Protein AF-0000000087743723 (afdb_homodimer)

Solvent-accessible surface area (backbone atoms only — not comparable to full-atom values): 62670 Å² total; per-residue (Å²): 123,75,70,65,61,60,60,66,63,65,68,67,72,81,50,70,79,59,36,52,73,78,47,40,80,66,46,55,86,46,44,68,60,49,53,49,32,50,52,42,32,38,50,41,19,46,53,62,50,42,50,44,51,53,51,18,50,48,40,48,52,33,56,63,63,62,41,70,84,59,46,69,60,50,45,52,50,50,46,50,52,50,51,53,39,32,52,42,48,28,52,31,44,32,46,31,33,43,48,17,36,49,35,21,38,50,46,29,49,50,47,51,54,50,57,68,60,40,30,60,60,55,63,73,74,41,56,67,66,57,55,46,41,49,39,60,49,32,24,45,54,52,15,42,39,66,26,50,49,48,45,49,41,45,34,33,51,40,25,52,51,45,40,49,52,51,36,43,72,74,39,53,72,63,34,51,56,56,53,61,50,47,61,55,50,53,52,52,51,54,56,51,50,55,54,50,52,54,50,52,50,52,48,50,53,49,49,50,49,51,51,51,53,48,51,48,49,59,76,33,39,69,55,36,55,39,47,65,42,54,45,60,55,47,50,54,49,49,52,52,42,48,52,43,32,54,53,49,32,49,48,36,40,51,52,24,49,50,55,30,50,56,52,48,52,32,46,47,45,32,44,47,38,51,52,55,39,47,56,34,31,67,72,66,74,38,56,69,21,56,38,53,30,52,35,50,47,37,57,58,51,51,58,40,54,51,50,42,55,54,44,51,53,52,54,58,61,45,27,58,40,44,47,52,44,49,49,58,71,65,57,72,44,81,42,74,66,47,73,70,31,31,73,61,35,28,49,86,74,54,63,34,66,89,62,56,73,88,72,73,32,28,38,32,40,42,48,27,21,30,46,52,90,91,46,91,54,70,43,36,70,65,36,69,47,80,42,57,60,40,40,34,35,32,34,32,52,57,90,86,14,48,69,64,55,61,57,34,44,75,68,51,52,45,62,63,73,37,58,49,50,25,48,66,84,35,56,52,76,70,42,36,65,68,58,52,27,60,33,34,21,73,41,51,57,72,53,74,38,59,67,43,25,47,47,60,50,40,28,54,36,29,77,84,61,46,72,68,56,50,50,50,29,20,48,66,29,65,28,36,64,62,37,66,70,35,93,52,33,53,66,24,69,31,36,69,56,26,66,76,43,54,72,56,55,41,39,29,50,50,47,20,16,34,54,57,38,60,35,30,28,35,37,37,36,42,74,66,75,93,50,56,69,69,56,43,52,43,49,52,50,23,48,56,57,64,42,60,80,14,14,24,43,31,40,42,81,58,68,81,78,49,54,84,35,64,32,36,36,32,29,51,85,27,36,77,79,45,74,35,30,50,69,56,35,51,70,66,60,45,69,59,29,48,53,49,38,52,59,12,40,61,0,14,67,39,31,59,53,47,56,55,69,72,97,124,76,68,64,62,61,58,67,62,66,67,67,73,80,51,71,80,60,37,52,74,76,46,41,79,68,46,54,84,45,45,67,59,49,53,50,35,51,52,40,34,39,50,41,19,47,53,62,50,41,50,45,52,54,52,20,50,47,38,48,54,33,56,64,64,60,41,69,83,59,46,69,60,51,46,52,51,50,45,49,52,51,49,52,40,33,52,42,49,28,52,29,45,31,48,32,34,43,47,18,36,49,34,20,37,51,45,28,48,51,48,50,54,50,56,68,59,40,30,60,59,55,62,73,74,42,57,69,66,57,56,47,41,49,39,60,48,33,24,45,54,52,16,42,39,67,25,51,50,48,45,51,41,46,33,32,52,38,26,53,51,45,40,50,54,52,37,43,71,72,40,52,70,64,33,51,57,56,53,61,50,46,61,54,49,54,52,53,49,52,56,51,50,56,54,49,50,55,49,50,51,51,46,50,52,49,48,51,50,50,52,51,53,49,51,48,48,61,76,33,40,69,56,36,54,40,47,64,41,54,46,60,55,48,51,52,50,49,51,51,42,49,51,44,31,56,54,47,32,49,49,35,39,50,52,25,49,49,55,31,50,54,53,48,52,32,47,48,43,31,44,48,38,52,52,55,40,48,57,35,31,68,72,66,73,37,55,69,23,56,40,52,28,51,35,50,48,37,56,57,51,52,58,40,54,51,49,43,56,52,45,51,53,51,53,59,62,46,26,59,40,46,46,52,44,50,50,60,73,66,57,72,45,82,41,73,67,46,71,70,32,31,72,61,34,29,49,88,74,53,61,35,66,89,62,55,72,89,72,71,32,26,40,33,39,42,48,26,22,30,46,55,92,92,46,92,54,68,41,35,70,65,36,70,47,79,42,55,58,38,41,33,34,32,35,34,52,57,90,86,13,47,68,63,54,61,56,34,46,74,68,51,52,45,62,63,72,37,59,50,48,25,47,67,84,35,55,52,76,72,41,37,65,66,58,50,26,61,34,33,23,72,41,50,58,73,53,73,37,58,67,44,26,48,47,60,49,38,28,56,35,28,77,83,61,46,71,66,57,49,50,51,29,19,48,64,28,65,28,35,64,61,37,65,68,36,94,50,31,53,66,24,69,31,37,69,57,25,66,76,42,55,73,57,55,40,39,29,48,51,48,20,17,34,54,57,38,61,35,30,28,36,38,38,34,42,76,67,75,95,48,57,70,71,56,41,52,45,49,52,50,22,49,56,57,66,42,60,80,14,14,24,45,30,39,43,81,57,67,82,78,50,54,84,34,63,32,36,37,33,28,51,84,26,36,76,79,45,75,34,31,52,68,55,35,52,70,66,59,44,69,59,29,49,53,48,39,51,59,13,41,62,1,12,70,39,30,58,53,49,55,55,68,72,99

Nearest PDB structures (foldseek):
  6quz-assembly1_B  TM=8.209E-01  e=3.723E-41  Thermotoga maritima MSB8
  4a82-assembly1_A  TM=7.882E-01  e=3.626E-40  Homo sapiens
  6qv1-assembly1_B  TM=8.000E-01  e=5.461E-39  Thermotoga maritima MSB8
  7sgr-assembly1_E  TM=8.180E-01  e=3.517E-37  Escherichia coli CFT073
  6qv0-assembly1_A  TM=8.014E-01  e=2.064E-37  Thermotoga maritima MSB8

Secondary structure (DSSP, 8-state):
--SHHHHTTS-----GGGGGGGGHHHHGGGHHHHHHHHHHHHHHHHHHHHHHHHHHHIIIIIITTT--TTHHHHHHHHHHHHHHHHHHHHHHHHHHHHHHHHHHHHHHHHHHHHHHHS-HHHHHHS-HHHHHIIIIIIHHHHHHIIIIIHHHHHHHHHHHHHHHHHHHHH-HHHHHHHHHHHHHHHHHHHHHHHHHHHHHHHHHHHHHHHHHHHHHHHHTHHHHHHHT-HHHHHHHHHHHHHHHHHHHHHHHHHHHHHHHHHHHHHHHHHHHHHHHHHHHHHTTSS-HHHHHHHHHHHHHSHHHHHHHHHHHHHHHHHHHHHHHHHHHHHPPPSS---HHHHHHHB-SSSB-GGGPPPP---EEEEEEEEE-TT-SSEEEEEEEEEE-TT-EEEEEE-TTSSHHHHHHHHTTSS--SEEEEEETTEEGGGS-HHHHHHTEEEE-SS----SSBHHHHHHTT-TT--HHHHHHHHHHTT-HHHHHHSTTGGG-B--GGGTTS-HHHHHHHHHHHHHHH--SEEEEESTTTT--HHHHHHHHHHHHHHHTTSEEEEE-S-GGGGTT-SEEEEEETTEEEEEE-HHHHHHHTSHHHHHHHHHHHHHHHHHHHHHHHH-/--SHHHHTTS-----GGGGHHHHHHHHGGGHHHHHHHHHHHHHHHHHHHHHHHHHHHIIIIIITTT--TTHHHHHHHHHHHHHHHHHHHHHHHHHHHHHHHHHHHHHHHHHHHHHHHS-HHHHHHS-HHHHHIIIIIIHHHHHHIIIIIHHHHHHHHHHHHHHHHHHHHH-HHHHHHHHHHHHHHHHHHHHHHHHHHHHHHHHHHHHHHHHHHHHHHHHTHHHHHHHT-HHHHHHHHHHHHHHHHHHHHHHHHHHHHHHHHHHHHHHHHHHHHHHHHHHHHHTTSS-HHHHHHHHHHHHHSHHHHHHHHHHHHHHHHHHHHHHHHHHHHHPPPSS---HHHHHHHB-SSSB-GGGPPPP---EEEEEEEEE-TT-SSEEEEEEEEEE-TT-EEEEEE-TTSSHHHHHHHHTTSS--SEEEEEETTEEGGGS-HHHHHHTEEEE-SS----SSBHHHHHHTT-TT--HHHHHHHHHHTT-HHHHHHSTTGGG-B--GGGTTS-HHHHHHHHHHHHHHH--SEEEEESTTTT--HHHHHHHHHHHHHHHTTSEEEEE-S-GGGGTT-SEEEEEETTEEEEEE-HHHHHHHTSHHHHHHHHHHHHHHHHHHHHHHHH-

Foldseek 3Di:
DLVVVVVVLPVLPQDPPLLVVVLCVLQVVCVVLLVLLLVLLLVLLLLVLCVLVLLLCCCCPCVVVVDCVCVVVSVVVNVVSVVVSVVSVVSSVVSLVVQLVSSLVSLLVLLVVLVVQAFVVVVVNDDPVLSCCLNNPLSNLVSCLVRPLVSLLSNLVSNLVSNLVVLCVQPNVLSVVLVVLLVVLLVLLLVLVVVLVVLVVVLVVLVVVLVVLVVVCVVCVVVCVVVVCPVVSVVVNVVSVVVSVVSVVVSVVSVVVSVVVLQVSLVVSLVSLCVVVVVCVVVVNHDPSSSSSSNCCSNPSSVSSNSNSVSVVSSSVSSSSSSSSVCSSPDDHQFFADPVQCVQQNDPVDGPCVNQDDFQAKKWWAQFWADDPVGDDTLEGGDTDTFGFLAEEEEEEDVVLCSCVVVCVQLRSHDTPDTAMDTPRHGPSNHHSVSSVLQEQEQEQFFFAAWFFLQVRLCVLPVPDDPVLLCVLLVQLVLQVVQVPAPVRRRHTLDHRSVVDDRLSSRSSSLSSSVSSVHQEYEAEQNQPPDDPVSNVSNLSSVVSSSGRHYYYHYHHQPVSCQPGQKYFYGGNSYTDDMGHNVVVCVVCPPSVVSNCVVCVVVCVVVVVVVVVVD/DVVVVVVVLPVLPQDPPLLVVVLCVLQVVCVVLVVLLLVLLLVLLLLVLCVLVLLLCCCCPCVVVVDCVCVVVSVVVNVVSVVVSVVSVVSSVVSLVVQLVSSLVSLLVLLVVLVVQAFVVVVVNDDPVLSCCLNNVLSNLVSCLVRPLVSLLSNLVSNLVSNLVVLCVQPNVLSVVLVVLLVVLLVLLLVLVVVLVVLVVVLVVLVVVLVVLVVVCVVCVVVCVVVVCPVVSVVVNVVSVVVSVVSVVVSVVSVVVSVVVLQVSLVVSLVSLCVVVVVCVVVVNHDPSSSSSSNVCSNPSSVSSNSNSVSVVSSSVSSSSSSSSVVSSPDDHQFFADPVQCVQQNDPVDGPCVRQDDFQAKKWWAQFWADDPVGDDTLEGGDTDTFGFLAEEEEEEDVVLCSCVVVCVQLRSHDTPDTAMDTPRHGPSNHHSVSSVLQEQEQEQFFFAAWFFLQVRLCVLPVPDDPVLLCVLLVQLVLQVVQVPAPVRRRHTLDHRSVVDDRLSSRSSSLSSSVSSVHQEYEAEQNQPPDDPVSNVSNLSSVVSSSGRHYYYHYHHQPVSCQPGQKYFYGGNSYTDDIGHNVVVCVVCPPSVVSNCVVCVVVCVVVVVVVVVVD

Structure (mmCIF, N/CA/C/O backbone):
data_AF-0000000087743723-model_v1
#
loop_
_entity.id
_entity.type
_entity.pdbx_description
1 polymer 'ABC transporter ATP-binding protein'
#
loop_
_atom_site.group_PDB
_atom_site.id
_atom_site.type_symbol
_atom_site.label_atom_id
_atom_site.label_alt_id
_atom_site.label_comp_id
_atom_site.label_asym_id
_atom_site.label_entity_id
_atom_site.label_seq_id
_atom_site.pdbx_PDB_ins_code
_atom_site.Cartn_x
_atom_site.Cartn_y
_atom_site.Cartn_z
_atom_site.occupancy
_atom_site.B_iso_or_equiv
_atom_site.auth_seq_id
_atom_site.auth_comp_id
_atom_site.auth_asym_id
_atom_site.auth_atom_id
_atom_site.pdbx_PDB_model_num
ATOM 1 N N . MET A 1 1 ? -5.352 8.242 23.016 1 24.84 1 MET A N 1
ATOM 2 C CA . MET A 1 1 ? -6.59 7.629 22.547 1 24.84 1 MET A CA 1
ATOM 3 C C . MET A 1 1 ? -6.316 6.629 21.438 1 24.84 1 MET A C 1
ATOM 5 O O . MET A 1 1 ? -7.18 5.816 21.094 1 24.84 1 MET A O 1
ATOM 9 N N . ASN A 1 2 ? -5.168 6.844 20.688 1 30.94 2 ASN A N 1
ATOM 10 C CA . ASN A 1 2 ? -4.844 6.082 19.484 1 30.94 2 ASN A CA 1
ATOM 11 C C . ASN A 1 2 ? -4.383 4.668 19.828 1 30.94 2 ASN A C 1
ATOM 13 O O . ASN A 1 2 ? -4.375 3.787 18.953 1 30.94 2 ASN A O 1
ATOM 17 N N . ASN A 1 3 ? -3.807 4.539 21 1 33.81 3 ASN A N 1
ATOM 18 C CA . ASN A 1 3 ? -3.223 3.256 21.375 1 33.81 3 ASN A CA 1
ATOM 19 C C . ASN A 1 3 ? -4.301 2.221 21.688 1 33.81 3 ASN A C 1
ATOM 21 O O . ASN A 1 3 ? -4.051 1.017 21.609 1 33.81 3 ASN A O 1
ATOM 25 N N . ASN A 1 4 ? -5.402 2.672 22.375 1 33.41 4 ASN A N 1
ATOM 26 C CA . ASN A 1 4 ? -6.383 1.703 22.859 1 33.41 4 ASN A CA 1
ATOM 27 C C . ASN A 1 4 ? -7.113 1.022 21.703 1 33.41 4 ASN A C 1
ATOM 29 O O . ASN A 1 4 ? -7.816 0.031 21.906 1 33.41 4 ASN A O 1
ATOM 33 N N . ILE A 1 5 ? -7.352 1.758 20.609 1 38.72 5 ILE A N 1
ATOM 34 C CA . ILE A 1 5 ? -8.141 1.164 19.531 1 38.72 5 ILE A CA 1
ATOM 35 C C . ILE A 1 5 ? -7.332 0.07 18.844 1 38.72 5 ILE A C 1
ATOM 37 O O . ILE A 1 5 ? -7.883 -0.751 18.109 1 38.72 5 ILE A O 1
ATOM 41 N N . LYS A 1 6 ? -6.027 0.152 18.891 1 38.53 6 LYS A N 1
ATOM 42 C CA . LYS A 1 6 ? -5.195 -0.857 18.25 1 38.53 6 LYS A CA 1
ATOM 43 C C . LYS A 1 6 ? -5.375 -2.223 18.906 1 38.53 6 LYS A C 1
ATOM 45 O O . LYS A 1 6 ? -5.328 -3.254 18.219 1 38.53 6 LYS A O 1
ATOM 50 N N . ASP A 1 7 ? -5.477 -2.246 20.219 1 38.03 7 ASP A N 1
ATOM 51 C CA . ASP A 1 7 ? -5.492 -3.488 20.984 1 38.03 7 ASP A CA 1
ATOM 52 C C . ASP A 1 7 ? -6.816 -4.227 20.812 1 38.03 7 ASP A C 1
ATOM 54 O O . ASP A 1 7 ? -6.879 -5.445 20.984 1 38.03 7 ASP A O 1
ATOM 58 N N . ASN A 1 8 ? -7.977 -3.547 20.859 1 38.88 8 ASN A N 1
ATOM 59 C CA . ASN A 1 8 ? -9.25 -4.254 20.734 1 38.88 8 ASN A CA 1
ATOM 60 C C . ASN A 1 8 ? -9.375 -4.93 19.375 1 38.88 8 ASN A C 1
ATOM 62 O O . ASN A 1 8 ? -10.375 -5.594 19.094 1 38.88 8 ASN A O 1
ATOM 66 N N . GLU A 1 9 ? -8.781 -4.492 18.438 1 42.66 9 GLU A N 1
ATOM 67 C CA . GLU A 1 9 ? -8.836 -5.113 17.125 1 42.66 9 GLU A CA 1
ATOM 68 C C . GLU A 1 9 ? -8.32 -6.551 17.172 1 42.66 9 GLU A C 1
ATOM 70 O O . GLU A 1 9 ? -8.609 -7.348 16.266 1 42.66 9 GLU A O 1
ATOM 75 N N . ASN A 1 10 ? -7.418 -6.828 18.078 1 43.31 10 ASN A N 1
ATOM 76 C CA . ASN A 1 10 ? -6.785 -8.141 18.062 1 43.31 10 ASN A CA 1
ATOM 77 C C . ASN A 1 10 ? -7.719 -9.227 18.594 1 43.31 10 ASN A C 1
ATOM 79 O O . ASN A 1 10 ? -7.324 -10.383 18.703 1 43.31 10 ASN A O 1
ATOM 83 N N . LYS A 1 11 ? -8.656 -8.875 19.422 1 46.41 11 LYS A N 1
ATOM 84 C CA . LYS A 1 11 ? -9.406 -10.062 19.812 1 46.41 11 LYS A CA 1
ATOM 85 C C . LYS A 1 11 ? -10.266 -10.586 18.672 1 46.41 11 LYS A C 1
ATOM 87 O O . LYS A 1 11 ? -11.414 -10.164 18.5 1 46.41 11 LYS A O 1
ATOM 92 N N . ILE A 1 12 ? -9.789 -10.961 17.688 1 51.88 12 ILE A N 1
ATOM 93 C CA . ILE A 1 12 ? -10.406 -11.562 16.516 1 51.88 12 ILE A CA 1
ATOM 94 C C . ILE A 1 12 ? -11.242 -12.773 16.922 1 51.88 12 ILE A C 1
ATOM 96 O O . ILE A 1 12 ? -10.703 -13.758 17.438 1 51.88 12 ILE A O 1
ATOM 100 N N . LYS A 1 13 ? -12.523 -12.602 17.375 1 55.69 13 LYS A N 1
ATOM 101 C CA . LYS A 1 13 ? -13.414 -13.742 17.594 1 55.69 13 LYS A CA 1
ATOM 102 C C . LYS A 1 13 ? -13.406 -14.68 16.391 1 55.69 13 LYS A C 1
ATOM 104 O O . LYS A 1 13 ? -13.688 -14.258 15.258 1 55.69 13 LYS A O 1
ATOM 109 N N . THR A 1 14 ? -12.891 -15.773 16.5 1 67.19 14 THR A N 1
ATOM 110 C CA . THR A 1 14 ? -12.875 -16.797 15.453 1 67.19 14 THR A CA 1
ATOM 111 C C . THR A 1 14 ? -14.297 -17.234 15.102 1 67.19 14 THR A C 1
ATOM 113 O O . THR A 1 14 ? -15.094 -17.547 15.984 1 67.19 14 THR A O 1
ATOM 116 N N . LEU A 1 15 ? -14.812 -16.828 13.938 1 72.25 15 LEU A N 1
ATOM 117 C CA . LEU A 1 15 ? -16.141 -17.203 13.453 1 72.25 15 LEU A CA 1
ATOM 118 C C . LEU A 1 15 ? -16.219 -18.703 13.188 1 72.25 15 LEU A C 1
ATOM 120 O O . LEU A 1 15 ? -15.211 -19.328 12.836 1 72.25 15 LEU A O 1
ATOM 124 N N . PRO A 1 16 ? -17.422 -19.203 13.523 1 75.25 16 PRO A N 1
ATOM 125 C CA . PRO A 1 16 ? -17.609 -20.625 13.227 1 75.25 16 PRO A CA 1
ATOM 126 C C . PRO A 1 16 ? -17.484 -20.938 11.734 1 75.25 16 PRO A C 1
ATOM 128 O O . PRO A 1 16 ? -17.875 -20.125 10.898 1 75.25 16 PRO A O 1
ATOM 131 N N . TRP A 1 17 ? -16.953 -22.047 11.414 1 80.69 17 TRP A N 1
ATOM 132 C CA . TRP A 1 17 ? -16.797 -22.547 10.055 1 80.69 17 TRP A CA 1
ATOM 133 C C . TRP A 1 17 ? -16.078 -21.516 9.18 1 80.69 17 TRP A C 1
ATOM 135 O O . TRP A 1 17 ? -16.547 -21.219 8.078 1 80.69 17 TRP A O 1
ATOM 145 N N . LEU A 1 18 ? -15.164 -20.797 9.703 1 81.19 18 LEU A N 1
ATOM 146 C CA . LEU A 1 18 ? -14.281 -19.844 9.023 1 81.19 18 LEU A CA 1
ATOM 147 C C . LEU A 1 18 ? -15.055 -18.625 8.547 1 81.19 18 LEU A C 1
ATOM 149 O O . LEU A 1 18 ? -14.57 -17.859 7.707 1 81.19 18 LEU A O 1
ATOM 153 N N . GLY A 1 19 ? -16.344 -18.5 9.023 1 85.88 19 GLY A N 1
ATOM 154 C CA . GLY A 1 19 ? -17.156 -17.328 8.688 1 85.88 19 GLY A CA 1
ATOM 155 C C . GLY A 1 19 ? -17.875 -17.469 7.359 1 85.88 19 GLY A C 1
ATOM 156 O O . GLY A 1 19 ? -18.5 -16.531 6.883 1 85.88 19 GLY A O 1
ATOM 157 N N . ILE A 1 20 ? -17.922 -18.625 6.738 1 87.62 20 ILE A N 1
ATOM 158 C CA . ILE A 1 20 ? -18.453 -18.875 5.398 1 87.62 20 ILE A CA 1
ATOM 159 C C . ILE A 1 20 ? -19.969 -18.719 5.402 1 87.62 20 ILE A C 1
ATOM 161 O O . ILE A 1 20 ? -20.531 -18.141 4.469 1 87.62 20 ILE A O 1
ATOM 165 N N . PRO A 1 21 ? -20.625 -19.031 6.469 1 88.88 21 PRO A N 1
ATOM 166 C CA . PRO A 1 21 ? -22.078 -18.891 6.477 1 88.88 21 PRO A CA 1
ATOM 167 C C . PRO A 1 21 ? -22.531 -17.438 6.402 1 88.88 21 PRO A C 1
ATOM 169 O O . PRO A 1 21 ? -23.609 -17.141 5.867 1 88.88 21 PRO A O 1
ATOM 172 N N . LYS A 1 22 ? -21.75 -16.547 6.859 1 90.56 22 LYS A N 1
ATOM 173 C CA . LYS A 1 22 ? -22.094 -15.133 6.84 1 90.56 22 LYS A CA 1
ATOM 174 C C . LYS A 1 22 ? -22 -14.57 5.426 1 90.56 22 LYS A C 1
ATOM 176 O O . LYS A 1 22 ? -22.578 -13.523 5.129 1 90.56 22 LYS A O 1
ATOM 181 N N . LEU A 1 23 ? -21.312 -15.289 4.57 1 92.19 23 LEU A N 1
ATOM 182 C CA . LEU A 1 23 ? -21.125 -14.82 3.203 1 92.19 23 LEU A CA 1
ATOM 183 C C . LEU A 1 23 ? -22.188 -15.391 2.279 1 92.19 23 LEU A C 1
ATOM 185 O O . LEU A 1 23 ? -22.297 -14.984 1.12 1 92.19 23 LEU A O 1
ATOM 189 N N . LEU A 1 24 ? -23.078 -16.25 2.758 1 91.5 24 LEU A N 1
ATOM 190 C CA . LEU A 1 24 ? -24.031 -17 1.961 1 91.5 24 LEU A CA 1
ATOM 191 C C . LEU A 1 24 ? -25.016 -16.062 1.259 1 91.5 24 LEU A C 1
ATOM 193 O O . LEU A 1 24 ? -25.406 -16.312 0.113 1 91.5 24 LEU A O 1
ATOM 197 N N . PRO A 1 25 ? -25.359 -14.93 1.931 1 91.31 25 PRO A N 1
ATOM 198 C CA . PRO A 1 25 ? -26.297 -14.023 1.25 1 91.31 25 PRO A CA 1
ATOM 199 C C . PRO A 1 25 ? -25.688 -13.406 -0.011 1 91.31 25 PRO A C 1
ATOM 201 O O . PRO A 1 25 ? -26.422 -13.07 -0.944 1 91.31 25 PRO A O 1
ATOM 204 N N . TYR A 1 26 ? -24.422 -13.312 -0.105 1 92.5 26 TYR A N 1
ATOM 205 C CA . TYR A 1 26 ? -23.766 -12.68 -1.241 1 92.5 26 TYR A CA 1
ATOM 206 C C . TYR A 1 26 ? -23.406 -13.711 -2.305 1 92.5 26 TYR A C 1
ATOM 208 O O . TYR A 1 26 ? -23.125 -13.359 -3.451 1 92.5 26 TYR A O 1
ATOM 216 N N . VAL A 1 27 ? -23.438 -14.977 -1.93 1 93.75 27 VAL A N 1
ATOM 217 C CA . VAL A 1 27 ? -23.078 -16.062 -2.838 1 93.75 27 VAL A CA 1
ATOM 218 C C . VAL A 1 27 ? -24.344 -16.719 -3.385 1 93.75 27 VAL A C 1
ATOM 220 O O . VAL A 1 27 ? -24.328 -17.266 -4.496 1 93.75 27 VAL A O 1
ATOM 223 N N . ARG A 1 28 ? -25.453 -16.641 -2.717 1 93.5 28 ARG A N 1
ATOM 224 C CA . ARG A 1 28 ? -26.703 -17.312 -3.023 1 93.5 28 ARG A CA 1
ATOM 225 C C . ARG A 1 28 ? -27.234 -16.906 -4.398 1 93.5 28 ARG A C 1
ATOM 227 O O . ARG A 1 28 ? -27.734 -17.75 -5.145 1 93.5 28 ARG A O 1
ATOM 234 N N . PRO A 1 29 ? -27.078 -15.656 -4.746 1 93.12 29 PRO A N 1
ATOM 235 C CA . PRO A 1 29 ? -27.562 -15.273 -6.074 1 93.12 29 PRO A CA 1
ATOM 236 C C . PRO A 1 29 ? -26.844 -16.016 -7.203 1 93.12 29 PRO A C 1
ATOM 238 O O . PRO A 1 29 ? -27.375 -16.141 -8.305 1 93.12 29 PRO A O 1
ATOM 241 N N . TYR A 1 30 ? -25.703 -16.5 -6.934 1 95.06 30 TYR A N 1
ATOM 242 C CA . TYR A 1 30 ? -24.906 -17.156 -7.961 1 95.06 30 TYR A CA 1
ATOM 243 C C . TYR A 1 30 ? -24.844 -18.672 -7.742 1 95.06 30 TYR A C 1
ATOM 245 O O . TYR A 1 30 ? -23.922 -19.344 -8.211 1 95.06 30 TYR A O 1
ATOM 253 N N . LYS A 1 31 ? -25.781 -19.219 -7.066 1 94.81 31 LYS A N 1
ATOM 254 C CA . LYS A 1 31 ? -25.812 -20.641 -6.73 1 94.81 31 LYS A CA 1
ATOM 255 C C . LYS A 1 31 ? -25.844 -21.5 -7.988 1 94.81 31 LYS A C 1
ATOM 257 O O . LYS A 1 31 ? -25.172 -22.531 -8.062 1 94.81 31 LYS A O 1
ATOM 262 N N . LYS A 1 32 ? -26.578 -21.078 -8.969 1 95.62 32 LYS A N 1
ATOM 263 C CA . LYS A 1 32 ? -26.703 -21.844 -10.203 1 95.62 32 LYS A CA 1
ATOM 264 C C . LYS A 1 32 ? -25.359 -21.922 -10.93 1 95.62 32 LYS A C 1
ATOM 266 O O . LYS A 1 32 ? -24.938 -23 -11.367 1 95.62 32 LYS A O 1
ATOM 271 N N . ILE A 1 33 ? -24.719 -20.781 -10.992 1 95.94 33 ILE A N 1
ATOM 272 C CA . ILE A 1 33 ? -23.438 -20.734 -11.68 1 95.94 33 ILE A CA 1
ATOM 273 C C . ILE A 1 33 ? -22.391 -21.547 -10.898 1 95.94 33 ILE A C 1
ATOM 275 O O . ILE A 1 33 ? -21.547 -22.203 -11.492 1 95.94 33 ILE A O 1
ATOM 279 N N . ILE A 1 34 ? -22.484 -21.516 -9.633 1 96 34 ILE A N 1
ATOM 280 C CA . ILE A 1 34 ? -21.531 -22.219 -8.781 1 96 34 ILE A CA 1
ATOM 281 C C . ILE A 1 34 ? -21.734 -23.734 -8.93 1 96 34 ILE A C 1
ATOM 283 O O . ILE A 1 34 ? -20.766 -24.484 -9.055 1 96 34 ILE A O 1
ATOM 287 N N . VAL A 1 35 ? -22.953 -24.203 -8.984 1 95.94 35 VAL A N 1
ATOM 288 C CA . VAL A 1 35 ? -23.234 -25.625 -9.156 1 95.94 35 VAL A CA 1
ATOM 289 C C . VAL A 1 35 ? -22.734 -26.094 -10.523 1 95.94 35 VAL A C 1
ATOM 291 O O . VAL A 1 35 ? -22.156 -27.172 -10.648 1 95.94 35 VAL A O 1
ATOM 294 N N . GLN A 1 36 ? -22.953 -25.281 -11.461 1 95.88 36 GLN A N 1
ATOM 295 C CA . GLN A 1 36 ? -22.484 -25.594 -12.805 1 95.88 36 GLN A CA 1
ATOM 296 C C . GLN A 1 36 ? -20.953 -25.672 -12.859 1 95.88 36 GLN A C 1
ATOM 298 O O . GLN A 1 36 ? -20.406 -26.594 -13.469 1 95.88 36 GLN A O 1
ATOM 303 N N . MET A 1 37 ? -20.344 -24.703 -12.258 1 94.88 37 MET A N 1
ATOM 304 C CA . MET A 1 37 ? -18.891 -24.688 -12.312 1 94.88 37 MET A CA 1
ATOM 305 C C . MET A 1 37 ? -18.297 -25.875 -11.539 1 94.88 37 MET A C 1
ATOM 307 O O . MET A 1 37 ? -17.312 -26.469 -11.961 1 94.88 37 MET A O 1
ATOM 311 N N . VAL A 1 38 ? -18.922 -26.281 -10.469 1 95.81 38 VAL A N 1
ATOM 312 C CA . VAL A 1 38 ? -18.453 -27.422 -9.68 1 95.81 38 VAL A CA 1
ATOM 313 C C . VAL A 1 38 ? -18.641 -28.719 -10.477 1 95.81 38 VAL A C 1
ATOM 315 O O . VAL A 1 38 ? -17.734 -29.562 -10.523 1 95.81 38 VAL A O 1
ATOM 318 N N . THR A 1 39 ? -19.75 -28.844 -11.125 1 96.56 39 THR A N 1
ATOM 319 C CA . THR A 1 39 ? -20.031 -30.031 -11.922 1 96.56 39 THR A CA 1
ATOM 320 C C . THR A 1 39 ? -19.062 -30.125 -13.094 1 96.56 39 THR A C 1
ATOM 322 O O . THR A 1 39 ? -18.5 -31.203 -13.359 1 96.56 39 THR A O 1
ATOM 325 N N . LEU A 1 40 ? -18.859 -29.031 -13.711 1 95.56 40 LEU A N 1
ATOM 326 C CA . LEU A 1 40 ? -17.938 -29.016 -14.836 1 95.56 40 LEU A CA 1
ATOM 327 C C . LEU A 1 40 ? -16.5 -29.234 -14.359 1 95.56 40 LEU A C 1
ATOM 329 O O . LEU A 1 40 ? -15.703 -29.875 -15.062 1 95.56 40 LEU A O 1
ATOM 333 N N . GLY A 1 41 ? -16.219 -28.672 -13.18 1 94.06 41 GLY A N 1
ATOM 334 C CA . GLY A 1 41 ? -14.914 -28.922 -12.602 1 94.06 41 GLY A CA 1
ATOM 335 C C . GLY A 1 41 ? -14.664 -30.391 -12.297 1 94.06 41 GLY A C 1
ATOM 336 O O . GLY A 1 41 ? -13.586 -30.922 -12.57 1 94.06 41 GLY A O 1
ATOM 337 N N . MET A 1 42 ? -15.625 -31.047 -11.812 1 95.62 42 MET A N 1
ATOM 338 C CA . MET A 1 42 ? -15.523 -32.469 -11.531 1 95.62 42 MET A CA 1
ATOM 339 C C . MET A 1 42 ? -15.375 -33.281 -12.82 1 95.62 42 MET A C 1
ATOM 341 O O . MET A 1 42 ? -14.617 -34.25 -12.867 1 95.62 42 MET A O 1
ATOM 345 N N . LEU A 1 43 ? -16.078 -32.844 -13.812 1 94.69 43 LEU A N 1
ATOM 346 C CA . LEU A 1 43 ? -15.977 -33.5 -15.109 1 94.69 43 LEU A CA 1
ATOM 347 C C . LEU A 1 43 ? -14.57 -33.344 -15.688 1 94.69 43 LEU A C 1
ATOM 349 O O . LEU A 1 43 ? -14.047 -34.281 -16.312 1 94.69 43 LEU A O 1
ATOM 353 N N . SER A 1 44 ? -14.086 -32.188 -15.516 1 91.69 44 SER A N 1
ATOM 354 C CA . SER A 1 44 ? -12.727 -31.953 -15.984 1 91.69 44 SER A CA 1
ATOM 355 C C . SER A 1 44 ? -11.727 -32.844 -15.242 1 91.69 44 SER A C 1
ATOM 357 O O . SER A 1 44 ? -10.812 -33.406 -15.852 1 91.69 44 SER A O 1
ATOM 359 N N . SER A 1 45 ? -11.914 -32.969 -13.961 1 92.88 45 SER A N 1
ATOM 360 C CA . SER A 1 45 ? -11.039 -33.812 -13.164 1 92.88 45 SER A CA 1
ATOM 361 C C . SER A 1 45 ? -11.203 -35.281 -13.555 1 92.88 45 SER A C 1
ATOM 363 O O . SER A 1 45 ? -10.242 -36.062 -13.5 1 92.88 45 SER A O 1
ATOM 365 N N . LEU A 1 46 ? -12.352 -35.625 -13.898 1 92.88 46 LEU A N 1
ATOM 366 C CA . LEU A 1 46 ? -12.602 -36.969 -14.391 1 92.88 46 LEU A CA 1
ATOM 367 C C . LEU A 1 46 ? -11.844 -37.25 -15.688 1 92.88 46 LEU A C 1
ATOM 369 O O . LEU A 1 46 ? -11.242 -38.312 -15.859 1 92.88 46 LEU A O 1
ATOM 373 N N . ALA A 1 47 ? -11.914 -36.281 -16.562 1 89.06 47 ALA A N 1
ATOM 374 C CA . ALA A 1 47 ? -11.18 -36.406 -17.828 1 89.06 47 ALA A CA 1
ATOM 375 C C . ALA A 1 47 ? -9.68 -36.5 -17.578 1 89.06 47 ALA A C 1
ATOM 377 O O . ALA A 1 47 ? -8.984 -37.312 -18.203 1 89.06 47 ALA A O 1
ATOM 378 N N . ASP A 1 48 ? -9.172 -35.719 -16.641 1 87 48 ASP A N 1
ATOM 379 C CA . ASP A 1 48 ? -7.754 -35.75 -16.297 1 87 48 ASP A CA 1
ATOM 380 C C . ASP A 1 48 ? -7.344 -37.125 -15.758 1 87 48 ASP A C 1
ATOM 382 O O . ASP A 1 48 ? -6.238 -37.594 -16.031 1 87 48 ASP A O 1
ATOM 386 N N . SER A 1 49 ? -8.219 -37.688 -15.008 1 88.88 49 SER A N 1
ATOM 387 C CA . SER A 1 49 ? -7.93 -39 -14.414 1 88.88 49 SER A CA 1
ATOM 388 C C . SER A 1 49 ? -7.988 -40.094 -15.453 1 88.88 49 SER A C 1
ATOM 390 O O . SER A 1 49 ? -7.438 -41.188 -15.25 1 88.88 49 SER A O 1
ATOM 392 N N . ALA A 1 50 ? -8.602 -39.812 -16.609 1 87.06 50 ALA A N 1
ATOM 393 C CA . ALA A 1 50 ? -8.797 -40.844 -17.625 1 87.06 50 ALA A CA 1
ATOM 394 C C . ALA A 1 50 ? -7.633 -40.844 -18.609 1 87.06 50 ALA A C 1
ATOM 396 O O . ALA A 1 50 ? -7.453 -41.812 -19.359 1 87.06 50 ALA A O 1
ATOM 397 N N . TYR A 1 51 ? -6.785 -39.875 -18.578 1 80.44 51 TYR A N 1
ATOM 398 C CA . TYR A 1 51 ? -5.707 -39.75 -19.547 1 80.44 51 TYR A CA 1
ATOM 399 C C . TYR A 1 51 ? -4.785 -40.969 -19.5 1 80.44 51 TYR A C 1
ATOM 401 O O . TYR A 1 51 ? -4.48 -41.562 -20.531 1 80.44 51 TYR A O 1
ATOM 409 N N . PRO A 1 52 ? -4.398 -41.344 -18.297 1 78.69 52 PRO A N 1
ATOM 410 C CA . PRO A 1 52 ? -3.5 -42.469 -18.234 1 78.69 52 PRO A CA 1
ATOM 411 C C . PRO A 1 52 ? -4.148 -43.781 -18.75 1 78.69 52 PRO A C 1
ATOM 413 O O . PRO A 1 52 ? -3.449 -44.656 -19.219 1 78.69 52 PRO A O 1
ATOM 416 N N . LEU A 1 53 ? -5.473 -43.875 -18.734 1 83.19 53 LEU A N 1
ATOM 417 C CA . LEU A 1 53 ? -6.168 -45.062 -19.234 1 83.19 53 LEU A CA 1
ATOM 418 C C . LEU A 1 53 ? -6.094 -45.125 -20.75 1 83.19 53 LEU A C 1
ATOM 420 O O . LEU A 1 53 ? -6.055 -46.219 -21.328 1 83.19 53 LEU A O 1
ATOM 424 N N . PHE A 1 54 ? -6.133 -44 -21.359 1 78.25 54 PHE A N 1
ATOM 425 C CA . PHE A 1 54 ? -5.957 -44 -22.812 1 78.25 54 PHE A CA 1
ATOM 426 C C . PHE A 1 54 ? -4.574 -44.5 -23.188 1 78.25 54 PHE A C 1
ATOM 428 O O . PHE A 1 54 ? -4.434 -45.25 -24.172 1 78.25 54 PHE A O 1
ATOM 435 N N . ASN A 1 55 ? -3.635 -44.094 -22.375 1 71.75 55 ASN A N 1
ATOM 436 C CA . ASN A 1 55 ? -2.287 -44.625 -22.609 1 71.75 55 ASN A CA 1
ATOM 437 C C . ASN A 1 55 ? -2.217 -46.125 -22.406 1 71.75 55 ASN A C 1
ATOM 439 O O . ASN A 1 55 ? -1.53 -46.812 -23.156 1 71.75 55 ASN A O 1
ATOM 443 N N . GLN A 1 56 ? -2.912 -46.531 -21.422 1 76.06 56 GLN A N 1
ATOM 444 C CA . GLN A 1 56 ? -2.967 -47.969 -21.156 1 76.06 56 GLN A CA 1
ATOM 445 C C . GLN A 1 56 ? -3.559 -48.75 -22.344 1 76.06 56 GLN A C 1
ATOM 447 O O . GLN A 1 56 ? -3.016 -49.75 -22.766 1 76.06 56 GLN A O 1
ATOM 452 N N . TYR A 1 57 ? -4.648 -48.219 -22.828 1 77.5 57 TYR A N 1
ATOM 453 C CA . TYR A 1 57 ? -5.328 -48.875 -23.938 1 77.5 57 TYR A CA 1
ATOM 454 C C . TYR A 1 57 ? -4.445 -48.875 -25.188 1 77.5 57 TYR A C 1
ATOM 456 O O . TYR A 1 57 ? -4.398 -49.875 -25.922 1 77.5 57 TYR A O 1
ATOM 464 N N . ALA A 1 58 ? -3.795 -47.812 -25.406 1 73.25 58 ALA A N 1
ATOM 465 C CA . ALA A 1 58 ? -2.91 -47.719 -26.562 1 73.25 58 ALA A CA 1
ATOM 466 C C . ALA A 1 58 ? -1.763 -48.719 -26.453 1 73.25 58 ALA A C 1
ATOM 468 O O . ALA A 1 58 ? -1.422 -49.375 -27.438 1 73.25 58 ALA A O 1
ATOM 469 N N . ILE A 1 59 ? -1.22 -48.875 -25.234 1 69.62 59 ILE A N 1
ATOM 470 C CA . ILE A 1 59 ? -0.078 -49.75 -25.016 1 69.62 59 ILE A CA 1
ATOM 471 C C . ILE A 1 59 ? -0.525 -51.219 -25.109 1 69.62 59 ILE A C 1
ATOM 473 O O . ILE A 1 59 ? 0.101 -52.031 -25.797 1 69.62 59 ILE A O 1
ATOM 477 N N . ASN A 1 60 ? -1.629 -51.562 -24.5 1 72.44 60 ASN A N 1
ATOM 478 C CA . ASN A 1 60 ? -2.08 -52.938 -24.453 1 72.44 60 ASN A CA 1
ATOM 479 C C . ASN A 1 60 ? -2.576 -53.438 -25.812 1 72.44 60 ASN A C 1
ATOM 481 O O . ASN A 1 60 ? -2.326 -54.562 -26.188 1 72.44 60 ASN A O 1
ATOM 485 N N . ASN A 1 61 ? -3.299 -52.562 -26.531 1 73.62 61 ASN A N 1
ATOM 486 C CA . ASN A 1 61 ? -3.988 -53.031 -27.734 1 73.62 61 ASN A CA 1
ATOM 487 C C . ASN A 1 61 ? -3.152 -52.812 -28.984 1 73.62 61 ASN A C 1
ATOM 489 O O . ASN A 1 61 ? -3.137 -53.688 -29.875 1 73.62 61 ASN A O 1
ATOM 493 N N . PHE A 1 62 ? -2.549 -51.75 -29.078 1 69.12 62 PHE A N 1
ATOM 494 C CA . PHE A 1 62 ? -1.853 -51.5 -30.328 1 69.12 62 PHE A CA 1
ATOM 495 C C . PHE A 1 62 ? -0.396 -51.938 -30.25 1 69.12 62 PHE A C 1
ATOM 497 O O . PHE A 1 62 ? 0.138 -52.5 -31.188 1 69.12 62 PHE A O 1
ATOM 504 N N . ILE A 1 63 ? 0.163 -51.688 -29.109 1 61 63 ILE A N 1
ATOM 505 C CA . ILE A 1 63 ? 1.573 -52.031 -28.938 1 61 63 ILE A CA 1
ATOM 506 C C . ILE A 1 63 ? 1.711 -53.5 -28.531 1 61 63 ILE A C 1
ATOM 508 O O . ILE A 1 63 ? 2.576 -54.219 -29.031 1 61 63 ILE A O 1
ATOM 512 N N . GLY A 1 64 ? 0.872 -53.875 -27.641 1 59.97 64 GLY A N 1
ATOM 513 C CA . GLY A 1 64 ? 0.923 -55.25 -27.172 1 59.97 64 GLY A CA 1
ATOM 514 C C . GLY A 1 64 ? 0.588 -56.25 -28.25 1 59.97 64 GLY A C 1
ATOM 515 O O . GLY A 1 64 ? 1.286 -57.25 -28.406 1 59.97 64 GLY A O 1
ATOM 516 N N . HIS A 1 65 ? -0.399 -55.875 -29.062 1 63.53 65 HIS A N 1
ATOM 517 C CA . HIS A 1 65 ? -0.833 -56.844 -30.062 1 63.53 65 HIS A CA 1
ATOM 518 C C . HIS A 1 65 ? -0.182 -56.562 -31.406 1 63.53 65 HIS A C 1
ATOM 520 O O . HIS A 1 65 ? -0.268 -57.375 -32.312 1 63.53 65 HIS A O 1
ATOM 526 N N . GLY A 1 66 ? 0.575 -55.438 -31.547 1 63.06 66 GLY A N 1
ATOM 527 C CA . GLY A 1 66 ? 1.302 -55.125 -32.75 1 63.06 66 GLY A CA 1
ATOM 528 C C . GLY A 1 66 ? 0.391 -54.812 -33.938 1 63.06 66 GLY A C 1
ATOM 529 O O . GLY A 1 66 ? 0.696 -55.125 -35.094 1 63.06 66 GLY A O 1
ATOM 530 N N . THR A 1 67 ? -0.909 -54.469 -33.688 1 68 67 THR A N 1
ATOM 531 C CA . THR A 1 67 ? -1.845 -54.188 -34.75 1 68 67 THR A CA 1
ATOM 532 C C . THR A 1 67 ? -2.158 -52.688 -34.812 1 68 67 THR A C 1
ATOM 534 O O . THR A 1 67 ? -2.143 -52 -33.781 1 68 67 THR A O 1
ATOM 537 N N . LEU A 1 68 ? -2.16 -52.156 -36.062 1 73.12 68 LEU A N 1
ATOM 538 C CA . LEU A 1 68 ? -2.502 -50.75 -36.25 1 73.12 68 LEU A CA 1
ATOM 539 C C . LEU A 1 68 ? -3.99 -50.594 -36.562 1 73.12 68 LEU A C 1
ATOM 541 O O . LEU A 1 68 ? -4.465 -49.469 -36.781 1 73.12 68 LEU A O 1
ATOM 545 N N . LYS A 1 69 ? -4.629 -51.75 -36.562 1 76.12 69 LYS A N 1
ATOM 546 C CA . LYS A 1 69 ? -6.055 -51.688 -36.906 1 76.12 69 LYS A CA 1
ATOM 547 C C . LYS A 1 69 ? -6.82 -50.969 -35.781 1 76.12 69 LYS A C 1
ATOM 549 O O . LYS A 1 69 ? -6.746 -51.375 -34.625 1 76.12 69 LYS A O 1
ATOM 554 N N . GLY A 1 70 ? -7.387 -49.75 -35.938 1 80.06 70 GLY A N 1
ATOM 555 C CA . GLY A 1 70 ? -8.195 -49 -34.969 1 80.06 70 GLY A CA 1
ATOM 556 C C . GLY A 1 70 ? -7.484 -47.781 -34.406 1 80.06 70 GLY A C 1
ATOM 557 O O . GLY A 1 70 ? -8.07 -47.031 -33.656 1 80.06 70 GLY A O 1
ATOM 558 N N . LEU A 1 71 ? -6.234 -47.688 -34.844 1 79.56 71 LEU A N 1
ATOM 559 C CA . LEU A 1 71 ? -5.402 -46.625 -34.312 1 79.56 71 LEU A CA 1
ATOM 560 C C . LEU A 1 71 ? -5.977 -45.25 -34.656 1 79.56 71 LEU A C 1
ATOM 562 O O . LEU A 1 71 ? -6.074 -44.375 -33.812 1 79.56 71 LEU A O 1
ATOM 566 N N . PRO A 1 72 ? -6.418 -45.062 -35.938 1 79.44 72 PRO A N 1
ATOM 567 C CA . PRO A 1 72 ? -6.965 -43.75 -36.25 1 79.44 72 PRO A CA 1
ATOM 568 C C . PRO A 1 72 ? -8.219 -43.406 -35.438 1 79.44 72 PRO A C 1
ATOM 570 O O . PRO A 1 72 ? -8.406 -42.281 -35.031 1 79.44 72 PRO A O 1
ATOM 573 N N . VAL A 1 73 ? -9.023 -44.469 -35.188 1 83.38 73 VAL A N 1
ATOM 574 C CA . VAL A 1 73 ? -10.234 -44.25 -34.406 1 83.38 73 VAL A CA 1
ATOM 575 C C . VAL A 1 73 ? -9.867 -43.906 -32.969 1 83.38 73 VAL A C 1
ATOM 577 O O . VAL A 1 73 ? -10.492 -43.062 -32.344 1 83.38 73 VAL A O 1
ATOM 580 N N . PHE A 1 74 ? -8.867 -44.5 -32.438 1 83.25 74 PHE A N 1
ATOM 581 C CA . PHE A 1 74 ? -8.406 -44.25 -31.078 1 83.25 74 PHE A CA 1
ATOM 582 C C . PHE A 1 74 ? -7.848 -42.844 -30.953 1 83.25 74 PHE A C 1
ATOM 584 O O . PHE A 1 74 ? -8.148 -42.125 -30 1 83.25 74 PHE A O 1
ATOM 591 N N . ILE A 1 75 ? -7.078 -42.438 -31.953 1 79.56 75 ILE A N 1
ATOM 592 C CA . ILE A 1 75 ? -6.488 -41.094 -31.922 1 79.56 75 ILE A CA 1
ATOM 593 C C . ILE A 1 75 ? -7.586 -40.031 -32.031 1 79.56 75 ILE A C 1
ATOM 595 O O . ILE A 1 75 ? -7.551 -39.031 -31.312 1 79.56 75 ILE A O 1
ATOM 599 N N . ALA A 1 76 ? -8.508 -40.312 -32.875 1 82.12 76 ALA A N 1
ATOM 600 C CA . ALA A 1 76 ? -9.625 -39.406 -33.031 1 82.12 76 ALA A CA 1
ATOM 601 C C . ALA A 1 76 ? -10.414 -39.25 -31.75 1 82.12 76 ALA A C 1
ATOM 603 O O . ALA A 1 76 ? -10.789 -38.156 -31.359 1 82.12 76 ALA A O 1
ATOM 604 N N . LEU A 1 77 ? -10.602 -40.344 -31.047 1 84.56 77 LEU A N 1
ATOM 605 C CA . LEU A 1 77 ? -11.328 -40.344 -29.781 1 84.56 77 LEU A CA 1
ATOM 606 C C . LEU A 1 77 ? -10.547 -39.594 -28.719 1 84.56 77 LEU A C 1
ATOM 608 O O . LEU A 1 77 ? -11.125 -38.844 -27.906 1 84.56 77 LEU A O 1
ATOM 612 N N . TYR A 1 78 ? -9.297 -39.781 -28.734 1 81.69 78 TYR A N 1
ATOM 613 C CA . TYR A 1 78 ? -8.438 -39.094 -27.766 1 81.69 78 TYR A CA 1
ATOM 614 C C . TYR A 1 78 ? -8.461 -37.594 -27.984 1 81.69 78 TYR A C 1
ATOM 616 O O . TYR A 1 78 ? -8.594 -36.844 -27.031 1 81.69 78 TYR A O 1
ATOM 624 N N . VAL A 1 79 ? -8.391 -37.156 -29.188 1 79.94 79 VAL A N 1
ATOM 625 C CA . VAL A 1 79 ? -8.391 -35.719 -29.516 1 79.94 79 VAL A CA 1
ATOM 626 C C . VAL A 1 79 ? -9.75 -35.125 -29.172 1 79.94 79 VAL A C 1
ATOM 628 O O . VAL A 1 79 ? -9.82 -34 -28.688 1 79.94 79 VAL A O 1
ATOM 631 N N . ILE A 1 80 ? -10.75 -35.906 -29.391 1 85.38 80 ILE A N 1
ATOM 632 C CA . ILE A 1 80 ? -12.094 -35.406 -29.109 1 85.38 80 ILE A CA 1
ATOM 633 C C . ILE A 1 80 ? -12.258 -35.219 -27.594 1 85.38 80 ILE A C 1
ATOM 635 O O . ILE A 1 80 ? -12.82 -34.219 -27.141 1 85.38 80 ILE A O 1
ATOM 639 N N . VAL A 1 81 ? -11.758 -36.125 -26.812 1 85.38 81 VAL A N 1
ATOM 640 C CA . VAL A 1 81 ? -11.867 -36.031 -25.359 1 85.38 81 VAL A CA 1
ATOM 641 C C . VAL A 1 81 ? -11.055 -34.844 -24.844 1 85.38 81 VAL A C 1
ATOM 643 O O . VAL A 1 81 ? -11.508 -34.125 -23.969 1 85.38 81 VAL A O 1
ATOM 646 N N . LEU A 1 82 ? -9.922 -34.688 -25.438 1 83.25 82 LEU A N 1
ATOM 647 C CA . LEU A 1 82 ? -9.062 -33.562 -25.031 1 83.25 82 LEU A CA 1
ATOM 648 C C . LEU A 1 82 ? -9.695 -32.219 -25.391 1 83.25 82 LEU A C 1
ATOM 650 O O . LEU A 1 82 ? -9.609 -31.266 -24.625 1 83.25 82 LEU A O 1
ATOM 654 N N . THR A 1 83 ? -10.25 -32.188 -26.578 1 84.38 83 THR A N 1
ATOM 655 C CA . THR A 1 83 ? -10.906 -30.969 -27.016 1 84.38 83 THR A CA 1
ATOM 656 C C . THR A 1 83 ? -12.109 -30.641 -26.141 1 84.38 83 THR A C 1
ATOM 658 O O . THR A 1 83 ? -12.31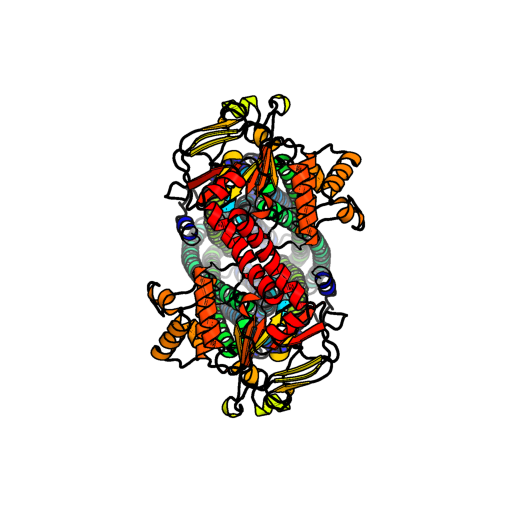2 -29.5 -25.75 1 84.38 83 THR A O 1
ATOM 661 N N . LEU A 1 84 ? -12.844 -31.672 -25.812 1 88.75 84 LEU A N 1
ATOM 662 C CA . LEU A 1 84 ? -13.992 -31.484 -24.938 1 88.75 84 LEU A CA 1
ATOM 663 C C . LEU A 1 84 ? -13.555 -31.031 -23.547 1 88.75 84 LEU A C 1
ATOM 665 O O . LEU A 1 84 ? -14.219 -30.203 -22.922 1 88.75 84 LEU A O 1
ATOM 669 N N . GLN A 1 85 ? -12.508 -31.531 -23.109 1 88.81 85 GLN A N 1
ATOM 670 C CA . GLN A 1 85 ? -11.984 -31.141 -21.812 1 88.81 85 GLN A CA 1
ATOM 671 C C . GLN A 1 85 ? -11.508 -29.688 -21.812 1 88.81 85 GLN A C 1
ATOM 673 O O . GLN A 1 85 ? -11.711 -28.953 -20.844 1 88.81 85 GLN A O 1
ATOM 678 N N . THR A 1 86 ? -10.891 -29.344 -22.875 1 86.56 86 THR A N 1
ATOM 679 C CA . THR A 1 86 ? -10.398 -27.984 -23 1 86.56 86 THR A CA 1
ATOM 680 C C . THR A 1 86 ? -11.562 -26.984 -23.016 1 86.56 86 THR A C 1
ATOM 682 O O . THR A 1 86 ? -11.477 -25.922 -22.406 1 86.56 86 THR A O 1
ATOM 685 N N . ILE A 1 87 ? -12.562 -27.344 -23.672 1 89.06 87 ILE A N 1
ATOM 686 C CA . ILE A 1 87 ? -13.758 -26.5 -23.703 1 89.06 87 ILE A CA 1
ATOM 687 C C . ILE A 1 87 ? -14.375 -26.422 -22.312 1 89.06 87 ILE A C 1
ATOM 689 O O . ILE A 1 87 ? -14.773 -25.344 -21.859 1 89.06 87 ILE A O 1
ATOM 693 N N . ASP A 1 88 ? -14.43 -27.547 -21.734 1 92.44 88 ASP A N 1
ATOM 694 C CA . ASP A 1 88 ? -14.961 -27.609 -20.375 1 92.44 88 ASP A CA 1
ATOM 695 C C . ASP A 1 88 ? -14.148 -26.734 -19.422 1 92.44 88 ASP A C 1
ATOM 697 O O . ASP A 1 88 ? -14.719 -25.984 -18.625 1 92.44 88 ASP A O 1
ATOM 701 N N . ASN A 1 89 ? -12.898 -26.797 -19.516 1 88.88 89 ASN A N 1
ATOM 702 C CA . ASN A 1 89 ? -12.023 -26 -18.672 1 88.88 89 ASN A CA 1
ATOM 703 C C . ASN A 1 89 ? -12.188 -24.5 -18.938 1 88.88 89 ASN A C 1
ATOM 705 O O . ASN A 1 89 ? -12.141 -23.688 -18.016 1 88.88 89 ASN A O 1
ATOM 709 N N . TYR A 1 90 ? -12.32 -24.219 -20.156 1 88.75 90 TYR A N 1
ATOM 710 C CA . TYR A 1 90 ? -12.539 -22.828 -20.547 1 88.75 90 TYR A CA 1
ATOM 711 C C . TYR A 1 90 ? -13.805 -22.281 -19.891 1 88.75 90 TYR A C 1
ATOM 713 O O . TYR A 1 90 ? -13.781 -21.188 -19.297 1 88.75 90 TYR A O 1
ATOM 721 N N . ILE A 1 91 ? -14.836 -23.016 -20 1 92.75 91 ILE A N 1
ATOM 722 C CA . ILE A 1 91 ? -16.125 -22.578 -19.469 1 92.75 91 ILE A CA 1
ATOM 723 C C . ILE A 1 91 ? -16.031 -22.453 -17.938 1 92.75 91 ILE A C 1
ATOM 725 O O . ILE A 1 91 ? -16.531 -21.5 -17.359 1 92.75 91 ILE A O 1
ATOM 729 N N . THR A 1 92 ? -15.383 -23.422 -17.375 1 92.44 92 THR A N 1
ATOM 730 C CA . THR A 1 92 ? -15.258 -23.422 -15.922 1 92.44 92 THR A CA 1
ATOM 731 C C . THR A 1 92 ? -14.469 -22.203 -15.453 1 92.44 92 THR A C 1
ATOM 733 O O . THR A 1 92 ? -14.867 -21.531 -14.5 1 92.44 92 THR A O 1
ATOM 736 N N . VAL A 1 93 ? -13.414 -21.875 -16.125 1 90.5 93 VAL A N 1
ATOM 737 C CA . VAL A 1 93 ? -12.562 -20.766 -15.75 1 90.5 93 VAL A CA 1
ATOM 738 C C . VAL A 1 93 ? -13.312 -19.453 -15.945 1 90.5 93 VAL A C 1
ATOM 740 O O . VAL A 1 93 ? -13.234 -18.547 -15.102 1 90.5 93 VAL A O 1
ATOM 743 N N . ALA A 1 94 ? -14 -19.359 -17.016 1 90.19 94 ALA A N 1
ATOM 744 C CA . ALA A 1 94 ? -14.797 -18.156 -17.281 1 90.19 94 ALA A CA 1
ATOM 745 C C . ALA A 1 94 ? -15.859 -17.953 -16.203 1 90.19 94 ALA A C 1
ATOM 747 O O . ALA A 1 94 ? -16.109 -16.828 -15.773 1 90.19 94 ALA A O 1
ATOM 748 N N . MET A 1 95 ? -16.406 -19.031 -15.82 1 93.69 95 MET A N 1
ATOM 749 C CA . MET A 1 95 ? -17.438 -18.969 -14.789 1 93.69 95 MET A CA 1
ATOM 750 C C . MET A 1 95 ? -16.844 -18.578 -13.445 1 93.69 95 MET A C 1
ATOM 752 O O . MET A 1 95 ? -17.438 -17.812 -12.688 1 93.69 95 MET A O 1
ATOM 756 N N . CYS A 1 96 ? -15.672 -19.078 -13.125 1 94.06 96 CYS A N 1
ATOM 757 C CA . CYS A 1 96 ? -14.984 -18.719 -11.891 1 94.06 96 CYS A CA 1
ATOM 758 C C . CYS A 1 96 ? -14.688 -17.234 -11.852 1 94.06 96 CYS A C 1
ATOM 760 O O . CYS A 1 96 ? -14.891 -16.578 -10.828 1 94.06 96 CYS A O 1
ATOM 762 N N . GLY A 1 97 ? -14.234 -16.766 -13.008 1 92.19 97 GLY A N 1
ATOM 763 C CA . GLY A 1 97 ? -13.977 -15.336 -13.094 1 92.19 97 GLY A CA 1
ATOM 764 C C . GLY A 1 97 ? -15.219 -14.492 -12.891 1 92.19 97 GLY A C 1
ATOM 765 O O . GLY A 1 97 ? -15.172 -13.477 -12.195 1 92.19 97 GLY A O 1
ATOM 766 N N . LYS A 1 98 ? -16.266 -14.922 -13.484 1 93.5 98 LYS A N 1
ATOM 767 C CA . LYS A 1 98 ? -17.531 -14.203 -13.352 1 93.5 98 LYS A CA 1
ATOM 768 C C . LYS A 1 98 ? -18 -14.188 -11.906 1 93.5 98 LYS A C 1
ATOM 770 O O . LYS A 1 98 ? -18.469 -13.156 -11.406 1 93.5 98 LYS A O 1
ATOM 775 N N . VAL A 1 99 ? -17.891 -15.289 -11.242 1 95 99 VAL A N 1
ATOM 776 C CA . VAL A 1 99 ? -18.328 -15.391 -9.859 1 95 99 VAL A CA 1
ATOM 777 C C . VAL A 1 99 ? -17.438 -14.531 -8.969 1 95 99 VAL A C 1
ATOM 779 O O . VAL A 1 99 ? -17.922 -13.812 -8.102 1 95 99 VAL A O 1
ATOM 782 N N . GLU A 1 100 ? -16.109 -14.633 -9.156 1 95.25 100 GLU A N 1
ATOM 783 C CA . GLU A 1 100 ? -15.172 -13.852 -8.352 1 95.25 100 GLU A CA 1
ATOM 784 C C . GLU A 1 100 ? -15.477 -12.359 -8.43 1 95.25 100 GLU A C 1
ATOM 786 O O . GLU A 1 100 ? -15.633 -11.695 -7.406 1 95.25 100 GLU A O 1
ATOM 791 N N . MET A 1 101 ? -15.688 -11.898 -9.664 1 92.88 101 MET A N 1
ATOM 792 C CA . MET A 1 101 ? -15.844 -10.461 -9.867 1 92.88 101 MET A CA 1
ATOM 793 C C . MET A 1 101 ? -17.234 -9.992 -9.445 1 92.88 101 MET A C 1
ATOM 795 O O . MET A 1 101 ? -17.391 -8.867 -8.969 1 92.88 101 MET A O 1
ATOM 799 N N . SER A 1 102 ? -18.188 -10.883 -9.617 1 94.75 102 SER A N 1
ATOM 800 C CA . SER A 1 102 ? -19.547 -10.523 -9.203 1 94.75 102 SER A CA 1
ATOM 801 C C . SER A 1 102 ? -19.656 -10.484 -7.684 1 94.75 102 SER A C 1
ATOM 803 O O . SER A 1 102 ? -20.25 -9.555 -7.125 1 94.75 102 SER A O 1
ATOM 805 N N . VAL A 1 103 ? -19.125 -11.469 -7.062 1 94.81 103 VAL A N 1
ATOM 806 C CA . VAL A 1 103 ? -19.156 -11.492 -5.605 1 94.81 103 VAL A CA 1
ATOM 807 C C . VAL A 1 103 ? -18.359 -10.312 -5.047 1 94.81 103 VAL A C 1
ATOM 809 O O . VAL A 1 103 ? -18.797 -9.664 -4.086 1 94.81 103 VAL A O 1
ATOM 812 N N . ASN A 1 104 ? -17.188 -10.062 -5.578 1 94.38 104 ASN A N 1
ATOM 813 C CA . ASN A 1 104 ? -16.375 -8.922 -5.176 1 94.38 104 ASN A CA 1
ATOM 814 C C . ASN A 1 104 ? -17.156 -7.613 -5.293 1 94.38 104 ASN A C 1
ATOM 816 O O . ASN A 1 104 ? -17.125 -6.785 -4.379 1 94.38 104 ASN A O 1
ATOM 820 N N . ARG A 1 105 ? -17.828 -7.469 -6.398 1 93.81 105 ARG A N 1
ATOM 821 C CA . ARG A 1 105 ? -18.641 -6.281 -6.637 1 93.81 105 ARG A CA 1
ATOM 822 C C . ARG A 1 105 ? -19.75 -6.152 -5.586 1 93.81 105 ARG A C 1
ATOM 824 O O . ARG A 1 105 ? -19.953 -5.074 -5.023 1 93.81 105 ARG A O 1
ATOM 831 N N . ASP A 1 106 ? -20.406 -7.223 -5.348 1 95.25 106 ASP A N 1
ATOM 832 C CA . ASP A 1 106 ? -21.516 -7.199 -4.41 1 95.25 106 ASP A CA 1
ATOM 833 C C . ASP A 1 106 ? -21.031 -6.902 -2.992 1 95.25 106 ASP A C 1
ATOM 835 O O . ASP A 1 106 ? -21.688 -6.164 -2.25 1 95.25 106 ASP A O 1
ATOM 839 N N . LEU A 1 107 ? -19.938 -7.469 -2.635 1 95.25 107 LEU A N 1
ATOM 840 C CA . LEU A 1 107 ? -19.375 -7.211 -1.312 1 95.25 107 LEU A CA 1
ATOM 841 C C . LEU A 1 107 ? -18.953 -5.754 -1.176 1 95.25 107 LEU A C 1
ATOM 843 O O . LEU A 1 107 ? -19.203 -5.125 -0.144 1 95.25 107 LEU A O 1
ATOM 847 N N . ARG A 1 108 ? -18.297 -5.262 -2.184 1 93.62 108 ARG A N 1
ATOM 848 C CA . ARG A 1 108 ? -17.859 -3.867 -2.18 1 93.62 108 ARG A CA 1
ATOM 849 C C . ARG A 1 108 ? -19.062 -2.922 -2.102 1 93.62 108 ARG A C 1
ATOM 851 O O . ARG A 1 108 ? -19.062 -1.986 -1.299 1 93.62 108 ARG A O 1
ATOM 858 N N . ASN A 1 109 ? -20.078 -3.201 -2.922 1 93.31 109 ASN A N 1
ATOM 859 C CA . ASN A 1 109 ? -21.281 -2.363 -2.936 1 93.31 109 ASN A CA 1
ATOM 860 C C . ASN A 1 109 ? -22 -2.4 -1.594 1 93.31 109 ASN A C 1
ATOM 862 O O . ASN A 1 109 ? -22.453 -1.365 -1.097 1 93.31 109 ASN A O 1
ATOM 866 N N . ALA A 1 110 ? -22.078 -3.559 -1.063 1 93.69 110 ALA A N 1
ATOM 867 C CA . ALA A 1 110 ? -22.766 -3.711 0.218 1 93.69 110 ALA A CA 1
ATOM 868 C C . ALA A 1 110 ? -22.016 -2.994 1.333 1 93.69 110 ALA A C 1
ATOM 870 O O . ALA A 1 110 ? -22.609 -2.322 2.17 1 93.69 110 ALA A O 1
ATOM 871 N N . SER A 1 111 ? -20.703 -3.217 1.368 1 94 111 SER A N 1
ATOM 872 C CA . SER A 1 111 ? -19.891 -2.59 2.41 1 94 111 SER A CA 1
ATOM 873 C C . SER A 1 111 ? -19.906 -1.071 2.275 1 94 111 SER A C 1
ATOM 875 O O . SER A 1 111 ? -19.984 -0.354 3.273 1 94 111 SER A O 1
ATOM 877 N N . PHE A 1 112 ? -19.875 -0.638 1.108 1 90.94 112 PHE A N 1
ATOM 878 C CA . PHE A 1 112 ? -19.891 0.801 0.873 1 90.94 112 PHE A CA 1
ATOM 879 C C . PHE A 1 112 ? -21.234 1.398 1.253 1 90.94 112 PHE A C 1
ATOM 881 O O . PHE A 1 112 ? -21.297 2.477 1.848 1 90.94 112 PHE A O 1
ATOM 888 N N . SER A 1 113 ? -22.234 0.775 0.849 1 90.31 113 SER A N 1
ATOM 889 C CA . SER A 1 113 ? -23.578 1.217 1.217 1 90.31 113 SER A CA 1
ATOM 890 C C . SER A 1 113 ? -23.734 1.274 2.732 1 90.31 113 SER A C 1
ATOM 892 O O . SER A 1 113 ? -24.328 2.221 3.262 1 90.31 113 SER A O 1
ATOM 894 N N . HIS A 1 114 ? -23.234 0.281 3.332 1 91.81 114 HIS A N 1
ATOM 895 C CA . HIS A 1 114 ? -23.328 0.234 4.785 1 91.81 114 HIS A CA 1
ATOM 896 C C . HIS A 1 114 ? -22.531 1.353 5.434 1 91.81 114 HIS A C 1
ATOM 898 O O . HIS A 1 114 ? -22.953 1.941 6.426 1 91.81 114 HIS A O 1
ATOM 904 N N . LEU A 1 115 ? -21.391 1.625 4.922 1 90.69 115 LEU A N 1
ATOM 905 C CA . LEU A 1 115 ? -20.547 2.701 5.422 1 90.69 115 LEU A CA 1
ATOM 906 C C . LEU A 1 115 ? -21.266 4.039 5.367 1 90.69 115 LEU A C 1
ATOM 908 O O . LEU A 1 115 ? -21.094 4.883 6.25 1 90.69 115 LEU A O 1
ATOM 912 N N . GLN A 1 116 ? -22.062 4.176 4.344 1 86.56 116 GLN A N 1
ATOM 913 C CA . GLN A 1 116 ? -22.812 5.426 4.176 1 86.56 116 GLN A CA 1
ATOM 914 C C . GLN A 1 116 ? -23.891 5.57 5.242 1 86.56 116 GLN A C 1
ATOM 916 O O . GLN A 1 116 ? -24.328 6.684 5.551 1 86.56 116 GLN A O 1
ATOM 921 N N . GLU A 1 117 ? -24.266 4.504 5.801 1 87.06 117 GLU A N 1
ATOM 922 C CA . GLU A 1 117 ? -25.312 4.523 6.82 1 87.06 117 GLU A CA 1
ATOM 923 C C . GLU A 1 117 ? -24.719 4.758 8.211 1 87.06 117 GLU A C 1
ATOM 925 O O . GLU A 1 117 ? -25.453 5.098 9.148 1 87.06 117 GLU A O 1
ATOM 930 N N . LEU A 1 118 ? -23.453 4.617 8.297 1 87.69 118 LEU A N 1
ATOM 931 C CA . LEU A 1 118 ? -22.828 4.746 9.602 1 87.69 118 LEU A CA 1
ATOM 932 C C . LEU A 1 118 ? -22.656 6.215 9.977 1 87.69 118 LEU A C 1
ATOM 934 O O . LEU A 1 118 ? -22.625 7.086 9.102 1 87.69 118 LEU A O 1
ATOM 938 N N . SER A 1 119 ? -22.578 6.426 11.281 1 84.62 119 SER A N 1
ATOM 939 C CA . SER A 1 119 ? -22.469 7.789 11.797 1 84.62 119 SER A CA 1
ATOM 940 C C . SER A 1 119 ? -21.047 8.32 11.625 1 84.62 119 SER A C 1
ATOM 942 O O . SER A 1 119 ? -20.125 7.562 11.32 1 84.62 119 SER A O 1
ATOM 944 N N . LEU A 1 120 ? -20.922 9.57 11.766 1 79 120 LEU A N 1
ATOM 945 C CA . LEU A 1 120 ? -19.625 10.227 11.648 1 79 120 LEU A CA 1
ATOM 946 C C . LEU A 1 120 ? -18.672 9.742 12.727 1 79 120 LEU A C 1
ATOM 948 O O . LEU A 1 120 ? -17.453 9.805 12.555 1 79 120 LEU A O 1
ATOM 952 N N . PHE A 1 121 ? -19.297 9.297 13.766 1 76.19 121 PHE A N 1
ATOM 953 C CA . PHE A 1 121 ? -18.484 8.75 14.844 1 76.19 121 PHE A CA 1
ATOM 954 C C . PHE A 1 121 ? -17.594 7.629 14.336 1 76.19 121 PHE A C 1
ATOM 956 O O . PHE A 1 121 ? -16.422 7.535 14.711 1 76.19 121 PHE A O 1
ATOM 963 N N . TYR A 1 122 ? -18.125 6.855 13.508 1 84.44 122 TYR A N 1
ATOM 964 C CA . TYR A 1 122 ? -17.359 5.742 12.953 1 84.44 122 TYR A CA 1
ATOM 965 C C . TYR A 1 122 ? -16.172 6.246 12.148 1 84.44 122 TYR A C 1
ATOM 967 O O . TYR A 1 122 ? -15.07 5.707 12.258 1 84.44 122 TYR A O 1
ATOM 975 N N . PHE A 1 123 ? -16.344 7.238 11.344 1 81.38 123 PHE A N 1
ATOM 976 C CA . PHE A 1 123 ? -15.305 7.758 10.469 1 81.38 123 PHE A CA 1
ATOM 977 C C . PHE A 1 123 ? -14.234 8.484 11.273 1 81.38 123 PHE A C 1
ATOM 979 O O . PHE A 1 123 ? -13.07 8.531 10.859 1 81.38 123 PHE A O 1
ATOM 986 N N . ASN A 1 124 ? -14.664 9.023 12.391 1 73.56 124 ASN A N 1
ATOM 987 C CA . ASN A 1 124 ? -13.719 9.734 13.242 1 73.56 124 ASN A CA 1
ATOM 988 C C . ASN A 1 124 ? -12.898 8.773 14.094 1 73.56 124 ASN A C 1
ATOM 990 O O . ASN A 1 124 ? -11.789 9.109 14.523 1 73.56 124 ASN A O 1
ATOM 994 N N . THR A 1 125 ? -13.43 7.633 14.336 1 75.69 125 THR A N 1
ATOM 995 C CA . THR A 1 125 ? -12.773 6.695 15.242 1 75.69 125 THR A CA 1
ATOM 996 C C . THR A 1 125 ? -11.953 5.672 14.461 1 75.69 125 THR A C 1
ATOM 998 O O . THR A 1 125 ? -11.117 4.973 15.031 1 75.69 125 THR A O 1
ATOM 1001 N N . ASN A 1 126 ? -12.25 5.539 13.195 1 80.5 126 ASN A N 1
ATOM 1002 C CA . ASN A 1 126 ? -11.508 4.594 12.367 1 80.5 126 ASN A CA 1
ATOM 1003 C C . ASN A 1 126 ? -10.633 5.309 11.344 1 80.5 126 ASN A C 1
ATOM 1005 O O . ASN A 1 126 ? -11.055 6.309 10.75 1 80.5 126 ASN A O 1
ATOM 1009 N N . ASN A 1 127 ? -9.461 4.789 11.203 1 79.12 127 ASN A N 1
ATOM 1010 C CA . ASN A 1 127 ? -8.531 5.352 10.234 1 79.12 127 ASN A CA 1
ATOM 1011 C C . ASN A 1 127 ? -9.016 5.137 8.805 1 79.12 127 ASN A C 1
ATOM 1013 O O . ASN A 1 127 ? -9.609 4.102 8.492 1 79.12 127 ASN A O 1
ATOM 1017 N N . VAL A 1 128 ? -8.695 6.129 7.992 1 80.06 128 VAL A N 1
ATOM 1018 C CA . VAL A 1 128 ? -9.117 6.105 6.598 1 80.06 128 VAL A CA 1
ATOM 1019 C C . VAL A 1 128 ? -8.555 4.859 5.91 1 80.06 128 VAL A C 1
ATOM 1021 O O . VAL A 1 128 ? -9.258 4.199 5.141 1 80.06 128 VAL A O 1
ATOM 1024 N N . GLY A 1 129 ? -7.324 4.562 6.207 1 76 129 GLY A N 1
ATOM 1025 C CA . GLY A 1 129 ? -6.711 3.381 5.625 1 76 129 GLY A CA 1
ATOM 1026 C C . GLY A 1 129 ? -7.406 2.092 6.02 1 76 129 GLY A C 1
ATOM 1027 O O . GLY A 1 129 ? -7.547 1.182 5.203 1 76 129 GLY A O 1
ATOM 1028 N N . TYR A 1 130 ? -7.812 2.072 7.195 1 82.06 130 TYR A N 1
ATOM 1029 C CA . TYR A 1 130 ? -8.523 0.901 7.695 1 82.06 130 TYR A CA 1
ATOM 1030 C C . TYR A 1 130 ? -9.836 0.696 6.941 1 82.06 130 TYR A C 1
ATOM 1032 O O . TYR A 1 130 ? -10.141 -0.417 6.504 1 82.06 130 TYR A O 1
ATOM 1040 N N . ILE A 1 131 ? -10.555 1.724 6.773 1 89.38 131 ILE A N 1
ATOM 1041 C CA . ILE A 1 131 ? -11.844 1.652 6.086 1 89.38 131 ILE A CA 1
ATOM 1042 C C . ILE A 1 131 ? -11.625 1.263 4.625 1 89.38 131 ILE A C 1
ATOM 1044 O O . ILE A 1 131 ? -12.359 0.438 4.082 1 89.38 131 ILE A O 1
ATOM 1048 N N . HIS A 1 132 ? -10.617 1.808 4.094 1 88.44 132 HIS A N 1
ATOM 1049 C CA . HIS A 1 132 ? -10.281 1.509 2.707 1 88.44 132 HIS A CA 1
ATOM 1050 C C . HIS A 1 132 ? -9.961 0.029 2.523 1 88.44 132 HIS A C 1
ATOM 1052 O O . HIS A 1 132 ? -10.477 -0.61 1.603 1 88.44 132 HIS A O 1
ATOM 1058 N N . ALA A 1 133 ? -9.148 -0.549 3.354 1 86.69 133 ALA A N 1
ATOM 1059 C CA . ALA A 1 133 ? -8.742 -1.949 3.26 1 86.69 133 ALA A CA 1
ATOM 1060 C C . ALA A 1 133 ? -9.945 -2.879 3.416 1 86.69 133 ALA A C 1
ATOM 1062 O O . ALA A 1 133 ? -10.023 -3.918 2.758 1 86.69 133 ALA A O 1
ATOM 1063 N N . ARG A 1 134 ? -10.828 -2.498 4.195 1 89.25 134 ARG A N 1
ATOM 1064 C CA . ARG A 1 134 ? -12 -3.326 4.434 1 89.25 134 ARG A CA 1
ATOM 1065 C C . ARG A 1 134 ? -12.859 -3.434 3.18 1 89.25 134 ARG A C 1
ATOM 1067 O O . ARG A 1 134 ? -13.328 -4.52 2.834 1 89.25 134 ARG A O 1
ATOM 1074 N N . VAL A 1 135 ? -12.984 -2.373 2.518 1 91.5 135 VAL A N 1
ATOM 1075 C CA . VAL A 1 135 ? -13.922 -2.324 1.402 1 91.5 135 VAL A CA 1
ATOM 1076 C C . VAL A 1 135 ? -13.234 -2.789 0.124 1 91.5 135 VAL A C 1
ATOM 1078 O O . VAL A 1 135 ? -13.812 -3.527 -0.674 1 91.5 135 VAL A O 1
ATOM 1081 N N . MET A 1 136 ? -11.938 -2.416 -0.005 1 89.56 136 MET A N 1
ATOM 1082 C CA . MET A 1 136 ? -11.289 -2.611 -1.3 1 89.56 136 MET A CA 1
ATOM 1083 C C . MET A 1 136 ? -10.445 -3.881 -1.301 1 89.56 136 MET A C 1
ATOM 1085 O O . MET A 1 136 ? -10.477 -4.648 -2.266 1 89.56 136 MET A O 1
ATOM 1089 N N . SER A 1 137 ? -9.766 -4.137 -0.273 1 88.69 137 SER A N 1
ATOM 1090 C CA . SER A 1 137 ? -8.82 -5.246 -0.244 1 88.69 137 SER A CA 1
ATOM 1091 C C . SER A 1 137 ? -9.484 -6.527 0.251 1 88.69 137 SER A C 1
ATOM 1093 O O . SER A 1 137 ? -9.406 -7.566 -0.405 1 88.69 137 SER A O 1
ATOM 1095 N N . ASP A 1 138 ? -10.164 -6.473 1.344 1 91.38 138 ASP A N 1
ATOM 1096 C CA . ASP A 1 138 ? -10.758 -7.652 1.955 1 91.38 138 ASP A CA 1
ATOM 1097 C C . ASP A 1 138 ? -11.82 -8.266 1.04 1 91.38 138 ASP A C 1
ATOM 1099 O O . ASP A 1 138 ? -11.883 -9.492 0.893 1 91.38 138 ASP A O 1
ATOM 1103 N N . SER A 1 139 ? -12.625 -7.426 0.411 1 93.5 139 SER A N 1
ATOM 1104 C CA . SER A 1 139 ? -13.648 -7.922 -0.496 1 93.5 139 SER A CA 1
ATOM 1105 C C . SER A 1 139 ? -13.039 -8.703 -1.653 1 93.5 139 SER A C 1
ATOM 1107 O O . SER A 1 139 ? -13.555 -9.75 -2.045 1 93.5 139 SER A O 1
ATOM 1109 N N . GLY A 1 140 ? -11.961 -8.234 -2.139 1 92.5 140 GLY A N 1
ATOM 1110 C CA . GLY A 1 140 ? -11.273 -8.914 -3.223 1 92.5 140 GLY A CA 1
ATOM 1111 C C . GLY A 1 140 ? -10.75 -10.289 -2.83 1 92.5 140 GLY A C 1
ATOM 1112 O O . GLY A 1 140 ? -10.914 -11.258 -3.574 1 92.5 140 GLY A O 1
ATOM 1113 N N . LYS A 1 141 ? -10.156 -10.375 -1.709 1 92.94 141 LYS A N 1
ATOM 1114 C CA . LYS A 1 141 ? -9.617 -11.648 -1.224 1 92.94 141 LYS A CA 1
ATOM 1115 C C . LYS A 1 141 ? -10.742 -12.656 -0.992 1 92.94 141 LYS A C 1
ATOM 1117 O O . LYS A 1 141 ? -10.586 -13.844 -1.295 1 92.94 141 LYS A O 1
ATOM 1122 N N . ILE A 1 142 ? -11.828 -12.172 -0.446 1 94.38 142 ILE A N 1
ATOM 1123 C CA . ILE A 1 142 ? -12.969 -13.047 -0.194 1 94.38 142 ILE A CA 1
ATOM 1124 C C . ILE A 1 142 ? -13.539 -13.547 -1.52 1 94.38 142 ILE A C 1
ATOM 1126 O O . ILE A 1 142 ? -13.836 -14.734 -1.664 1 94.38 142 ILE A O 1
ATOM 1130 N N . GLY A 1 143 ? -13.695 -12.617 -2.479 1 93.44 143 GLY A N 1
ATOM 1131 C CA . GLY A 1 143 ? -14.172 -13.023 -3.795 1 93.44 143 GLY A CA 1
ATOM 1132 C C . GLY A 1 143 ? -13.281 -14.055 -4.457 1 93.44 143 GLY A C 1
ATOM 1133 O O . GLY A 1 143 ? -13.773 -15.031 -5.031 1 93.44 143 GLY A O 1
ATOM 1134 N N . GLU A 1 144 ? -12.008 -13.883 -4.34 1 93.31 144 GLU A N 1
ATOM 1135 C CA . GLU A 1 144 ? -11.039 -14.82 -4.891 1 93.31 144 GLU A CA 1
ATOM 1136 C C . GLU A 1 144 ? -11.141 -16.188 -4.219 1 93.3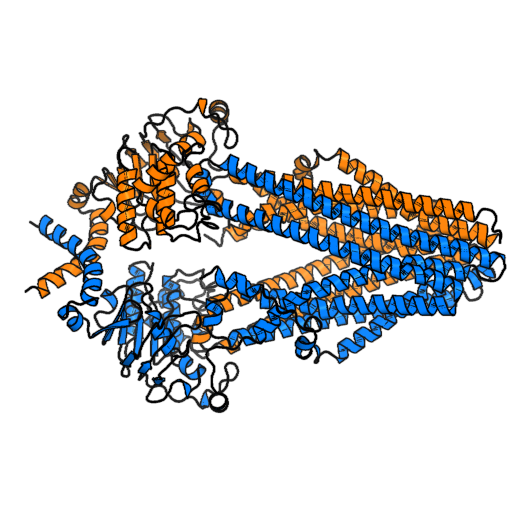1 144 GLU A C 1
ATOM 1138 O O . GLU A 1 144 ? -11.047 -17.219 -4.887 1 93.31 144 GLU A O 1
ATOM 1143 N N . MET A 1 145 ? -11.328 -16.156 -2.936 1 92.88 145 MET A N 1
ATOM 1144 C CA . MET A 1 145 ? -11.453 -17.406 -2.189 1 92.88 145 MET A CA 1
ATOM 1145 C C . MET A 1 145 ? -12.68 -18.188 -2.645 1 92.88 145 MET A C 1
ATOM 1147 O O . MET A 1 145 ? -12.586 -19.391 -2.939 1 92.88 145 MET A O 1
ATOM 1151 N N . ILE A 1 146 ? -13.758 -17.547 -2.787 1 92.88 146 ILE A N 1
ATOM 1152 C CA . ILE A 1 146 ? -15.023 -18.203 -3.098 1 92.88 146 ILE A CA 1
ATOM 1153 C C . ILE A 1 146 ? -14.969 -18.797 -4.5 1 92.88 146 ILE A C 1
ATOM 1155 O O . ILE A 1 146 ? -15.508 -19.875 -4.738 1 92.88 146 ILE A O 1
ATOM 1159 N N . ALA A 1 147 ? -14.32 -18.078 -5.352 1 92.88 147 ALA A N 1
ATOM 1160 C CA . ALA A 1 147 ? -14.32 -18.531 -6.738 1 92.88 147 ALA A CA 1
ATOM 1161 C C . ALA A 1 147 ? -13.156 -19.469 -7.008 1 92.88 147 ALA A C 1
ATOM 1163 O O . ALA A 1 147 ? -13.359 -20.641 -7.332 1 92.88 147 ALA A O 1
ATOM 1164 N N . TRP A 1 148 ? -11.969 -19.047 -6.656 1 90.56 148 TRP A N 1
ATOM 1165 C CA . TRP A 1 148 ? -10.797 -19.75 -7.156 1 90.56 148 TRP A CA 1
ATOM 1166 C C . TRP A 1 148 ? -10.312 -20.781 -6.145 1 90.56 148 TRP A C 1
ATOM 1168 O O . TRP A 1 148 ? -10.039 -21.922 -6.5 1 90.56 148 TRP A O 1
ATOM 1178 N N . ARG A 1 149 ? -10.172 -20.438 -4.961 1 90.31 149 ARG A N 1
ATOM 1179 C CA . ARG A 1 149 ? -9.625 -21.359 -3.967 1 90.31 149 ARG A CA 1
ATOM 1180 C C . ARG A 1 149 ? -10.562 -22.531 -3.729 1 90.31 149 ARG A C 1
ATOM 1182 O O . ARG A 1 149 ? -10.125 -23.688 -3.635 1 90.31 149 ARG A O 1
ATOM 1189 N N . PHE A 1 150 ? -11.836 -22.25 -3.699 1 91.69 150 PHE A N 1
ATOM 1190 C CA . PHE A 1 150 ? -12.82 -23.328 -3.564 1 91.69 150 PHE A CA 1
ATOM 1191 C C . PHE A 1 150 ? -12.797 -24.234 -4.785 1 91.69 150 PHE A C 1
ATOM 1193 O O . PHE A 1 150 ? -12.898 -25.469 -4.652 1 91.69 150 PHE A O 1
ATOM 1200 N N . MET A 1 151 ? -12.711 -23.594 -5.883 1 93.19 151 MET A N 1
ATOM 1201 C CA . MET A 1 151 ? -12.664 -24.406 -7.098 1 93.19 151 MET A CA 1
ATOM 1202 C C . MET A 1 151 ? -11.406 -25.266 -7.137 1 93.19 151 MET A C 1
ATOM 1204 O O . MET A 1 151 ? -11.422 -26.391 -7.641 1 93.19 151 MET A O 1
ATOM 1208 N N . ASP A 1 152 ? -10.305 -24.719 -6.641 1 93.06 152 ASP A N 1
ATOM 1209 C CA . ASP A 1 152 ? -9.062 -25.484 -6.562 1 93.06 152 ASP A CA 1
ATOM 1210 C C . ASP A 1 152 ? -9.258 -26.766 -5.738 1 93.06 152 ASP A C 1
ATOM 1212 O O . ASP A 1 152 ? -8.766 -27.828 -6.105 1 93.06 152 ASP A O 1
ATOM 1216 N N . ILE A 1 153 ? -9.969 -26.688 -4.688 1 93.56 153 ILE A N 1
ATOM 1217 C CA . ILE A 1 153 ? -10.25 -27.844 -3.846 1 93.56 153 ILE A CA 1
ATOM 1218 C C . ILE A 1 153 ? -11.125 -28.844 -4.613 1 93.56 153 ILE A C 1
ATOM 1220 O O . ILE A 1 153 ? -10.875 -30.047 -4.578 1 93.56 153 ILE A O 1
ATOM 1224 N N . VAL A 1 154 ? -12.086 -28.297 -5.297 1 94.25 154 VAL A N 1
ATOM 1225 C CA . VAL A 1 154 ? -12.984 -29.156 -6.062 1 94.25 154 VAL A CA 1
ATOM 1226 C C . VAL A 1 154 ? -12.203 -29.922 -7.125 1 94.25 154 VAL A C 1
ATOM 1228 O O . VAL A 1 154 ? -12.344 -31.141 -7.262 1 94.25 154 VAL A O 1
ATOM 1231 N N . TRP A 1 155 ? -11.344 -29.188 -7.832 1 93.62 155 TRP A N 1
ATOM 1232 C CA . TRP A 1 155 ? -10.562 -29.812 -8.891 1 93.62 155 TRP A CA 1
ATOM 1233 C C . TRP A 1 155 ? -9.641 -30.891 -8.32 1 93.62 155 TRP A C 1
ATOM 1235 O O . TRP A 1 155 ? -9.609 -32.031 -8.82 1 93.62 155 TRP A O 1
ATOM 1245 N N . GLN A 1 156 ? -8.945 -30.562 -7.285 1 93.5 156 GLN A N 1
ATOM 1246 C CA . GLN A 1 156 ? -7.918 -31.453 -6.746 1 93.5 156 GLN A CA 1
ATOM 1247 C C . GLN A 1 156 ? -8.539 -32.625 -6.004 1 93.5 156 GLN A C 1
ATOM 1249 O O . GLN A 1 156 ? -8.117 -33.781 -6.191 1 93.5 156 GLN A O 1
ATOM 1254 N N . LEU A 1 157 ? -9.492 -32.344 -5.223 1 93.31 157 LEU A N 1
ATOM 1255 C CA . LEU A 1 157 ? -10.148 -33.406 -4.461 1 93.31 157 LEU A CA 1
ATOM 1256 C C . LEU A 1 157 ? -10.852 -34.406 -5.387 1 93.31 157 LEU A C 1
ATOM 1258 O O . LEU A 1 157 ? -10.781 -35.625 -5.18 1 93.31 157 LEU A O 1
ATOM 1262 N N . SER A 1 158 ? -11.57 -33.844 -6.359 1 95.62 158 SER A N 1
ATOM 1263 C CA . SER A 1 158 ? -12.227 -34.719 -7.328 1 95.62 158 SER A CA 1
ATOM 1264 C C . SER A 1 158 ? -11.211 -35.594 -8.078 1 95.62 158 SER A C 1
ATOM 1266 O O . SER A 1 158 ? -11.43 -36.781 -8.297 1 95.62 158 SER A O 1
ATOM 1268 N N . TYR A 1 159 ? -10.102 -34.938 -8.5 1 93.94 159 TYR A N 1
ATOM 1269 C CA . TYR A 1 159 ? -9.047 -35.688 -9.188 1 93.94 159 TYR A CA 1
ATOM 1270 C C . TYR A 1 159 ? -8.531 -36.812 -8.328 1 93.94 159 TYR A C 1
ATOM 1272 O O . TYR A 1 159 ? -8.398 -37.938 -8.797 1 93.94 159 TYR A O 1
ATOM 1280 N N . ILE A 1 160 ? -8.266 -36.531 -7.074 1 92.12 160 ILE A N 1
ATOM 1281 C CA . ILE A 1 160 ? -7.758 -37.562 -6.156 1 92.12 160 ILE A CA 1
ATOM 1282 C C . ILE A 1 160 ? -8.773 -38.688 -6.012 1 92.12 160 ILE A C 1
ATOM 1284 O O . ILE A 1 160 ? -8.422 -39.875 -6.098 1 92.12 160 ILE A O 1
ATOM 1288 N N . ILE A 1 161 ? -10.023 -38.375 -5.863 1 93.62 161 ILE A N 1
ATOM 1289 C CA . ILE A 1 161 ? -11.086 -39.344 -5.672 1 93.62 161 ILE A CA 1
ATOM 1290 C C . ILE A 1 161 ? -11.211 -40.219 -6.918 1 93.62 161 ILE A C 1
ATOM 1292 O O . ILE A 1 161 ? -11.266 -41.438 -6.824 1 93.62 161 ILE A O 1
ATOM 1296 N N . PHE A 1 162 ? -11.219 -39.594 -8.109 1 94.38 162 PHE A N 1
ATOM 1297 C CA . PHE A 1 162 ? -11.383 -40.344 -9.352 1 94.38 162 PHE A CA 1
ATOM 1298 C C . PHE A 1 162 ? -10.172 -41.25 -9.602 1 94.38 162 PHE A C 1
ATOM 1300 O O . PHE A 1 162 ? -10.32 -42.406 -10.047 1 94.38 162 PHE A O 1
ATOM 1307 N N . VAL A 1 163 ? -8.984 -40.719 -9.367 1 92.75 163 VAL A N 1
ATOM 1308 C CA . VAL A 1 163 ? -7.77 -41.531 -9.539 1 92.75 163 VAL A CA 1
ATOM 1309 C C . VAL A 1 163 ? -7.797 -42.719 -8.586 1 92.75 163 VAL A C 1
ATOM 1311 O O . VAL A 1 163 ? -7.43 -43.812 -8.969 1 92.75 163 VAL A O 1
ATOM 1314 N N . LEU A 1 164 ? -8.258 -42.469 -7.395 1 91.25 164 LEU A N 1
ATOM 1315 C CA . LEU A 1 164 ? -8.352 -43.562 -6.418 1 91.25 164 LEU A CA 1
ATOM 1316 C C . LEU A 1 164 ? -9.352 -44.625 -6.879 1 91.25 164 LEU A C 1
ATOM 1318 O O . LEU A 1 164 ? -9.086 -45.812 -6.773 1 91.25 164 LEU A O 1
ATOM 1322 N N . ILE A 1 165 ? -10.477 -44.188 -7.359 1 92.81 165 ILE A N 1
ATOM 1323 C CA . ILE A 1 165 ? -11.5 -45.125 -7.832 1 92.81 165 ILE A CA 1
ATOM 1324 C C . ILE A 1 165 ? -10.969 -45.906 -9.016 1 92.81 165 ILE A C 1
ATOM 1326 O O . ILE A 1 165 ? -11.148 -47.125 -9.07 1 92.81 165 ILE A O 1
ATOM 1330 N N . MET A 1 166 ? -10.258 -45.281 -9.906 1 91.75 166 MET A N 1
ATOM 1331 C CA . MET A 1 166 ? -9.703 -45.938 -11.078 1 91.75 166 MET A CA 1
ATOM 1332 C C . MET A 1 166 ? -8.633 -46.969 -10.68 1 91.75 166 MET A C 1
ATOM 1334 O O . MET A 1 166 ? -8.602 -48.062 -11.203 1 91.75 166 MET A O 1
ATOM 1338 N N . MET A 1 167 ? -7.777 -46.594 -9.789 1 90.94 167 MET A N 1
ATOM 1339 C CA . MET A 1 167 ? -6.727 -47.5 -9.336 1 90.94 167 MET A CA 1
ATOM 1340 C C . MET A 1 167 ? -7.328 -48.719 -8.648 1 90.94 167 MET A C 1
ATOM 1342 O O . MET A 1 167 ? -6.871 -49.844 -8.859 1 90.94 167 MET A O 1
ATOM 1346 N N . LEU A 1 168 ? -8.383 -48.531 -7.871 1 92.06 168 LEU A N 1
ATOM 1347 C CA . LEU A 1 168 ? -9.031 -49.625 -7.152 1 92.06 168 LEU A CA 1
ATOM 1348 C C . LEU A 1 168 ? -9.734 -50.562 -8.125 1 92.06 168 LEU A C 1
ATOM 1350 O O . LEU A 1 168 ? -9.773 -51.781 -7.891 1 92.06 168 LEU A O 1
ATOM 1354 N N . THR A 1 169 ? -10.289 -50.062 -9.219 1 90.75 169 THR A N 1
ATOM 1355 C CA . THR A 1 169 ? -11.008 -50.875 -10.188 1 90.75 169 THR A CA 1
ATOM 1356 C C . THR A 1 169 ? -10.039 -51.719 -11.023 1 90.75 169 THR A C 1
ATOM 1358 O O . THR A 1 169 ? -10.383 -52.812 -11.484 1 90.75 169 THR A O 1
ATOM 1361 N N . ILE A 1 170 ? -8.836 -51.188 -11.195 1 87.69 170 ILE A N 1
ATOM 1362 C CA . ILE A 1 170 ? -7.859 -51.875 -12.023 1 87.69 170 ILE A CA 1
ATOM 1363 C C . ILE A 1 170 ? -7.18 -52.969 -11.195 1 87.69 170 ILE A C 1
ATOM 1365 O O . ILE A 1 170 ? -7.191 -54.156 -11.57 1 87.69 170 ILE A O 1
ATOM 1369 N N . ASN A 1 171 ? -6.539 -52.562 -10.047 1 88.62 171 ASN A N 1
ATOM 1370 C CA . ASN A 1 171 ? -5.898 -53.5 -9.148 1 88.62 171 ASN A CA 1
ATOM 1371 C C . ASN A 1 171 ? -6.008 -53.062 -7.691 1 88.62 171 ASN A C 1
ATOM 1373 O O . ASN A 1 171 ? -5.398 -52.062 -7.297 1 88.62 171 ASN A O 1
ATOM 1377 N N . LEU A 1 172 ? -6.594 -53.781 -6.902 1 89.5 172 LEU A N 1
ATOM 1378 C CA . LEU A 1 172 ? -6.91 -53.438 -5.516 1 89.5 172 LEU A CA 1
ATOM 1379 C C . LEU A 1 172 ? -5.648 -53.438 -4.66 1 89.5 172 LEU A C 1
ATOM 1381 O O . LEU A 1 172 ? -5.445 -52.5 -3.855 1 89.5 172 LEU A O 1
ATOM 1385 N N . LYS A 1 173 ? -4.766 -54.406 -4.828 1 87.44 173 LYS A N 1
ATOM 1386 C CA . LYS A 1 173 ? -3.59 -54.562 -3.973 1 87.44 173 LYS A CA 1
ATOM 1387 C C . LYS A 1 173 ? -2.602 -53.406 -4.203 1 87.44 173 LYS A C 1
ATOM 1389 O O . LYS A 1 173 ? -2.127 -52.781 -3.248 1 87.44 173 LYS A O 1
ATOM 1394 N N . LEU A 1 174 ? -2.371 -53.125 -5.453 1 87.25 174 LEU A N 1
ATOM 1395 C CA . LEU A 1 174 ? -1.442 -52.062 -5.777 1 87.25 174 LEU A CA 1
ATOM 1396 C C . LEU A 1 174 ? -2.016 -50.719 -5.371 1 87.25 174 LEU A C 1
ATOM 1398 O O . LEU A 1 174 ? -1.283 -49.844 -4.902 1 87.25 174 LEU A O 1
ATOM 1402 N N . ALA A 1 175 ? -3.279 -50.5 -5.547 1 90.75 175 ALA A N 1
ATOM 1403 C CA . ALA A 1 175 ? -3.955 -49.25 -5.172 1 90.75 175 ALA A CA 1
ATOM 1404 C C . ALA A 1 175 ? -3.842 -49 -3.67 1 90.75 175 ALA A C 1
ATOM 1406 O O . ALA A 1 175 ? -3.596 -47.875 -3.24 1 90.75 175 ALA A O 1
ATOM 1407 N N . LEU A 1 176 ? -3.971 -49.969 -2.885 1 89.56 176 LEU A N 1
ATOM 1408 C CA . LEU A 1 176 ? -3.92 -49.844 -1.432 1 89.56 176 LEU A CA 1
ATOM 1409 C C . LEU A 1 176 ? -2.516 -49.469 -0.967 1 89.56 176 LEU A C 1
ATOM 1411 O O . LEU A 1 176 ? -2.354 -48.719 -0.001 1 89.56 176 LEU A O 1
ATOM 1415 N N . ILE A 1 177 ? -1.561 -49.969 -1.648 1 86 177 ILE A N 1
ATOM 1416 C CA . ILE A 1 177 ? -0.182 -49.656 -1.296 1 86 177 ILE A CA 1
ATOM 1417 C C . ILE A 1 177 ? 0.086 -48.156 -1.545 1 86 177 ILE A C 1
ATOM 1419 O O . ILE A 1 177 ? 0.693 -47.5 -0.712 1 86 177 ILE A O 1
ATOM 1423 N N . ILE A 1 178 ? -0.38 -47.719 -2.689 1 86.12 178 ILE A N 1
ATOM 1424 C CA . ILE A 1 178 ? -0.193 -46.312 -3.02 1 86.12 178 ILE A CA 1
ATOM 1425 C C . ILE A 1 178 ? -1.022 -45.438 -2.074 1 86.12 178 ILE A C 1
ATOM 1427 O O . ILE A 1 178 ? -0.58 -44.344 -1.657 1 86.12 178 ILE A O 1
ATOM 1431 N N . PHE A 1 179 ? -2.129 -45.906 -1.682 1 87.56 179 PHE A N 1
ATOM 1432 C CA . PHE A 1 179 ? -3.027 -45.188 -0.787 1 87.56 179 PHE A CA 1
ATOM 1433 C C . PHE A 1 179 ? -2.395 -45.031 0.587 1 87.56 179 PHE A C 1
ATOM 1435 O O . PHE A 1 179 ? -2.631 -44 1.262 1 87.56 179 PHE A O 1
ATOM 1442 N N . MET A 1 180 ? -1.609 -45.906 0.966 1 86.88 180 MET A N 1
ATOM 1443 C CA . MET A 1 180 ? -0.956 -45.844 2.271 1 86.88 180 MET A CA 1
ATOM 1444 C C . MET A 1 180 ? 0.096 -44.75 2.303 1 86.88 180 MET A C 1
ATOM 1446 O O . MET A 1 180 ? 0.432 -44.219 3.373 1 86.88 180 MET A O 1
ATOM 1450 N N . LEU A 1 181 ? 0.527 -44.312 1.165 1 86.06 181 LEU A N 1
ATOM 1451 C CA . LEU A 1 181 ? 1.534 -43.281 1.08 1 86.06 181 LEU A CA 1
ATOM 1452 C C . LEU A 1 181 ? 0.891 -41.875 1.184 1 86.06 181 LEU A C 1
ATOM 1454 O O . LEU A 1 181 ? 1.553 -40.906 1.553 1 86.06 181 LEU A O 1
ATOM 1458 N N . ILE A 1 182 ? -0.38 -41.844 0.911 1 85.88 182 ILE A N 1
ATOM 1459 C CA . ILE A 1 182 ? -1.076 -40.562 0.839 1 85.88 182 ILE A CA 1
ATOM 1460 C C . ILE A 1 182 ? -1.136 -39.938 2.229 1 85.88 182 ILE A C 1
ATOM 1462 O O . ILE A 1 182 ? -0.755 -38.75 2.404 1 85.88 182 ILE A O 1
ATOM 1466 N N . PRO A 1 183 ? -1.524 -40.625 3.285 1 86.25 183 PRO A N 1
ATOM 1467 C CA . PRO A 1 183 ? -1.546 -40 4.617 1 86.25 183 PRO A CA 1
ATOM 1468 C C . PRO A 1 183 ? -0.166 -39.531 5.074 1 86.25 183 PRO A C 1
ATOM 1470 O O . PRO A 1 183 ? -0.055 -38.531 5.777 1 86.25 183 PRO A O 1
ATOM 1473 N N . ILE A 1 184 ? 0.835 -40.188 4.648 1 85.81 184 ILE A N 1
ATOM 1474 C CA . ILE A 1 184 ? 2.197 -39.812 5.008 1 85.81 184 ILE A CA 1
ATOM 1475 C C . ILE A 1 184 ? 2.543 -38.469 4.379 1 85.81 184 ILE A C 1
ATOM 1477 O O . ILE A 1 184 ? 3.082 -37.594 5.051 1 85.81 184 ILE A O 1
ATOM 1481 N N . VAL A 1 185 ? 2.146 -38.344 3.193 1 86.06 185 VAL A N 1
ATOM 1482 C CA . VAL A 1 185 ? 2.426 -37.094 2.482 1 86.06 185 VAL A CA 1
ATOM 1483 C C . VAL A 1 185 ? 1.603 -35.969 3.088 1 86.06 185 VAL A C 1
ATOM 1485 O O . VAL A 1 185 ? 2.111 -34.875 3.285 1 86.06 185 VAL A O 1
ATOM 1488 N N . VAL A 1 186 ? 0.391 -36.25 3.404 1 86.06 186 VAL A N 1
ATOM 1489 C CA . VAL A 1 186 ? -0.509 -35.25 3.947 1 86.06 186 VAL A CA 1
ATOM 1490 C C . VAL A 1 186 ? 0.025 -34.75 5.285 1 86.06 186 VAL A C 1
ATOM 1492 O O . VAL A 1 186 ? 0.045 -33.531 5.543 1 86.06 186 VAL A O 1
ATOM 1495 N N . ILE A 1 187 ? 0.482 -35.594 6.105 1 87.06 187 ILE A N 1
ATOM 1496 C CA . ILE A 1 187 ? 0.998 -35.25 7.422 1 87.06 187 ILE A CA 1
ATOM 1497 C C . ILE A 1 187 ? 2.291 -34.438 7.27 1 87.06 187 ILE A C 1
ATOM 1499 O O . ILE A 1 187 ? 2.48 -33.438 7.934 1 87.06 187 ILE A O 1
ATOM 1503 N N . LEU A 1 188 ? 3.133 -34.875 6.391 1 85.81 188 LEU A N 1
ATOM 1504 C CA . LEU A 1 188 ? 4.391 -34.188 6.141 1 85.81 188 LEU A CA 1
ATOM 1505 C C . LEU A 1 188 ? 4.141 -32.781 5.641 1 85.81 188 LEU A C 1
ATOM 1507 O O . LEU A 1 188 ? 4.766 -31.812 6.113 1 85.81 188 LEU A O 1
ATOM 1511 N N . VAL A 1 189 ? 3.205 -32.656 4.773 1 84.81 189 VAL A N 1
ATOM 1512 C CA . VAL A 1 189 ? 2.891 -31.375 4.191 1 84.81 189 VAL A CA 1
ATOM 1513 C C . VAL A 1 189 ? 2.293 -30.453 5.258 1 84.81 189 VAL A C 1
ATOM 1515 O O . VAL A 1 189 ? 2.658 -29.281 5.355 1 84.81 189 VAL A O 1
ATOM 1518 N N . ALA A 1 190 ? 1.47 -30.984 6.113 1 84.5 190 ALA A N 1
ATOM 1519 C CA . ALA A 1 190 ? 0.794 -30.203 7.141 1 84.5 190 ALA A CA 1
ATOM 1520 C C . ALA A 1 190 ? 1.788 -29.672 8.172 1 84.5 190 ALA A C 1
ATOM 1522 O O . ALA A 1 190 ? 1.725 -28.5 8.562 1 84.5 190 ALA A O 1
ATOM 1523 N N . VAL A 1 191 ? 2.713 -30.453 8.547 1 86.94 191 VAL A N 1
ATOM 1524 C CA . VAL A 1 191 ? 3.691 -30.078 9.562 1 86.94 191 VAL A CA 1
ATOM 1525 C C . VAL A 1 191 ? 4.637 -29.016 9.008 1 86.94 191 VAL A C 1
ATOM 1527 O O . VAL A 1 191 ? 4.93 -28.016 9.68 1 86.94 191 VAL A O 1
ATOM 1530 N N . PHE A 1 192 ? 5.055 -29.188 7.824 1 84.62 192 PHE A N 1
ATOM 1531 C CA . PHE A 1 192 ? 5.992 -28.25 7.207 1 84.62 192 PHE A CA 1
ATOM 1532 C C . PHE A 1 192 ? 5.32 -26.906 6.93 1 84.62 192 PHE A C 1
ATOM 1534 O O . PHE A 1 192 ? 5.934 -25.859 7.098 1 84.62 192 PHE A O 1
ATOM 1541 N N . GLN A 1 193 ? 4.125 -27.047 6.539 1 82.56 193 GLN A N 1
ATOM 1542 C CA . GLN A 1 193 ? 3.398 -25.812 6.234 1 82.56 193 GLN A CA 1
ATOM 1543 C C . GLN A 1 193 ? 3.199 -24.969 7.484 1 82.56 193 GLN A C 1
ATOM 1545 O O . GLN A 1 193 ? 3.289 -23.734 7.43 1 82.56 193 GLN A O 1
ATOM 1550 N N . LYS A 1 194 ? 2.955 -25.562 8.578 1 83.88 194 LYS A N 1
ATOM 1551 C CA . LYS A 1 194 ? 2.771 -24.859 9.836 1 83.88 194 LYS A CA 1
ATOM 1552 C C . LYS A 1 194 ? 4.051 -24.125 10.25 1 83.88 194 LYS A C 1
ATOM 1554 O O . LYS A 1 194 ? 4 -22.969 10.68 1 83.88 194 LYS A O 1
ATOM 1559 N N . LYS A 1 195 ? 5.145 -24.75 10.078 1 86.75 195 LYS A N 1
ATOM 1560 C CA . LYS A 1 195 ? 6.426 -24.141 10.43 1 86.75 195 LYS A CA 1
ATOM 1561 C C . LYS A 1 195 ? 6.77 -23 9.477 1 86.75 195 LYS A C 1
ATOM 1563 O O . LYS A 1 195 ? 7.305 -21.969 9.898 1 86.75 195 LYS A O 1
ATOM 1568 N N . LEU A 1 196 ? 6.48 -23.188 8.305 1 85.19 196 LEU A N 1
ATOM 1569 C CA . LEU A 1 196 ? 6.734 -22.156 7.309 1 85.19 196 LEU A CA 1
ATOM 1570 C C . LEU A 1 196 ? 5.914 -20.906 7.605 1 85.19 196 LEU A C 1
ATOM 1572 O O . LEU A 1 196 ? 6.391 -19.781 7.406 1 85.19 196 LEU A O 1
ATOM 1576 N N . LEU A 1 197 ? 4.781 -21.062 8.102 1 81 197 LEU A N 1
ATOM 1577 C CA . LEU A 1 197 ? 3.908 -19.938 8.438 1 81 197 LEU A CA 1
ATOM 1578 C C . LEU A 1 197 ? 4.5 -19.109 9.57 1 81 197 LEU A C 1
ATOM 1580 O O . LEU A 1 197 ? 4.41 -17.891 9.562 1 81 197 LEU A O 1
ATOM 1584 N N . VAL A 1 198 ? 5.113 -19.75 10.477 1 86.56 198 VAL A N 1
ATOM 1585 C CA . VAL A 1 198 ? 5.715 -19.062 11.609 1 86.56 198 VAL A CA 1
ATOM 1586 C C . VAL A 1 198 ? 6.918 -18.25 11.148 1 86.56 198 VAL A C 1
ATOM 1588 O O . VAL A 1 198 ? 7.094 -17.109 11.562 1 86.56 198 VAL A O 1
ATOM 1591 N N . ILE A 1 199 ? 7.746 -18.812 10.266 1 90.12 199 ILE A N 1
ATOM 1592 C CA . ILE A 1 199 ? 8.922 -18.109 9.758 1 90.12 199 ILE A CA 1
ATOM 1593 C C . ILE A 1 199 ? 8.492 -16.922 8.914 1 90.12 199 ILE A C 1
ATOM 1595 O O . ILE A 1 199 ? 9.078 -15.836 9.016 1 90.12 199 ILE A O 1
ATOM 1599 N N . ASN A 1 200 ? 7.484 -17.109 8.18 1 85.81 200 ASN A N 1
ATOM 1600 C CA . ASN A 1 200 ? 6.996 -16.031 7.328 1 85.81 200 ASN A CA 1
ATOM 1601 C C . ASN A 1 200 ? 6.406 -14.891 8.156 1 85.81 200 ASN A C 1
ATOM 1603 O O . ASN A 1 200 ? 6.504 -13.727 7.777 1 85.81 200 ASN A O 1
ATOM 1607 N N . ARG A 1 201 ? 5.82 -15.258 9.242 1 83.38 201 ARG A N 1
ATOM 1608 C CA . ARG A 1 201 ? 5.328 -14.227 10.156 1 83.38 201 ARG A CA 1
ATOM 1609 C C . ARG A 1 201 ? 6.48 -13.391 10.711 1 83.38 201 ARG A C 1
ATOM 1611 O O . ARG A 1 201 ? 6.367 -12.164 10.812 1 83.38 201 ARG A O 1
ATOM 1618 N N . LYS A 1 202 ? 7.523 -14.008 11.008 1 90.19 202 LYS A N 1
ATOM 1619 C CA . LYS A 1 202 ? 8.703 -13.305 11.508 1 90.19 202 LYS A CA 1
ATOM 1620 C C . LYS A 1 202 ? 9.289 -12.391 10.438 1 90.19 202 LYS A C 1
ATOM 1622 O O . LYS A 1 202 ? 9.711 -11.266 10.734 1 90.19 202 LYS A O 1
ATOM 1627 N N . ILE A 1 203 ? 9.344 -12.844 9.234 1 89.38 203 ILE A N 1
ATOM 1628 C CA . ILE A 1 203 ? 9.844 -12.055 8.109 1 89.38 203 ILE A CA 1
ATOM 1629 C C . ILE A 1 203 ? 8.984 -10.805 7.941 1 89.38 203 ILE A C 1
ATOM 1631 O O . ILE A 1 203 ? 9.508 -9.703 7.75 1 89.38 203 ILE A O 1
ATOM 1635 N N . ARG A 1 204 ? 7.75 -10.961 8.094 1 83.81 204 ARG A N 1
ATOM 1636 C CA . ARG A 1 204 ? 6.824 -9.844 7.961 1 83.81 204 ARG A CA 1
ATOM 1637 C C . ARG A 1 204 ? 7.031 -8.828 9.078 1 83.81 204 ARG A C 1
ATOM 1639 O O . ARG A 1 204 ? 6.961 -7.617 8.844 1 83.81 204 ARG A O 1
ATOM 1646 N N . GLU A 1 205 ? 7.227 -9.289 10.195 1 88.69 205 GLU A N 1
ATOM 1647 C CA . GLU A 1 205 ? 7.492 -8.406 11.328 1 88.69 205 GLU A CA 1
ATOM 1648 C C . GLU A 1 205 ? 8.758 -7.59 11.109 1 88.69 205 GLU A C 1
ATOM 1650 O O . GLU A 1 205 ? 8.781 -6.383 11.367 1 88.69 205 GLU A O 1
ATOM 1655 N N . ILE A 1 206 ? 9.812 -8.234 10.648 1 91.38 206 ILE A N 1
ATOM 1656 C CA . ILE A 1 206 ? 11.078 -7.562 10.375 1 91.38 206 ILE A CA 1
ATOM 1657 C C . ILE A 1 206 ? 10.883 -6.539 9.266 1 91.38 206 ILE A C 1
ATOM 1659 O O . ILE A 1 206 ? 11.391 -5.418 9.344 1 91.38 206 ILE A O 1
ATOM 1663 N N . ASN A 1 207 ? 10.156 -6.938 8.305 1 88.94 207 ASN A N 1
ATOM 1664 C CA . ASN A 1 207 ? 9.875 -6.035 7.195 1 88.94 207 ASN A CA 1
ATOM 1665 C C . ASN A 1 207 ? 9.086 -4.812 7.645 1 88.94 207 ASN A C 1
ATOM 1667 O O . ASN A 1 207 ? 9.336 -3.697 7.18 1 88.94 207 ASN A O 1
ATOM 1671 N N . SER A 1 208 ? 8.18 -5.051 8.523 1 85 208 SER A N 1
ATOM 1672 C CA . SER A 1 208 ? 7.395 -3.947 9.07 1 85 208 SER A CA 1
ATOM 1673 C C . SER A 1 208 ? 8.281 -2.971 9.836 1 85 208 SER A C 1
ATOM 1675 O O . SER A 1 208 ? 8.109 -1.755 9.727 1 85 208 SER A O 1
ATOM 1677 N N . LYS A 1 209 ? 9.195 -3.48 10.5 1 87.69 209 LYS A N 1
ATOM 1678 C CA . LYS A 1 209 ? 10.133 -2.648 11.25 1 87.69 209 LYS A CA 1
ATOM 1679 C C . LYS A 1 209 ? 11.023 -1.845 10.312 1 87.69 209 LYS A C 1
ATOM 1681 O O . LYS A 1 209 ? 11.242 -0.651 10.523 1 87.69 209 LYS A O 1
ATOM 1686 N N . ILE A 1 210 ? 11.516 -2.465 9.312 1 90.06 210 ILE A N 1
ATOM 1687 C CA . ILE A 1 210 ? 12.383 -1.81 8.336 1 90.06 210 ILE A CA 1
ATOM 1688 C C . ILE A 1 210 ? 11.617 -0.684 7.645 1 90.06 210 ILE A C 1
ATOM 1690 O O . ILE A 1 210 ? 12.125 0.432 7.516 1 90.06 210 ILE A O 1
ATOM 1694 N N . THR A 1 211 ? 10.438 -1.007 7.273 1 85.62 211 THR A N 1
ATOM 1695 C CA . THR A 1 211 ? 9.609 -0.033 6.578 1 85.62 211 THR A CA 1
ATOM 1696 C C . THR A 1 211 ? 9.266 1.14 7.492 1 85.62 211 THR A C 1
ATOM 1698 O O . THR A 1 211 ? 9.289 2.295 7.066 1 85.62 211 THR A O 1
ATOM 1701 N N . GLY A 1 212 ? 8.953 0.83 8.672 1 84 212 GLY A N 1
ATOM 1702 C CA . GLY A 1 212 ? 8.672 1.872 9.648 1 84 212 GLY A CA 1
ATOM 1703 C C . GLY A 1 212 ? 9.852 2.797 9.891 1 84 212 GLY A C 1
ATOM 1704 O O . GLY A 1 212 ? 9.711 4.02 9.82 1 84 212 GLY A O 1
ATOM 1705 N N . ASN A 1 213 ? 10.961 2.244 10.125 1 86.12 213 ASN A N 1
ATOM 1706 C CA . ASN A 1 213 ? 12.18 3.014 10.367 1 86.12 213 ASN A CA 1
ATOM 1707 C C . ASN A 1 213 ? 12.578 3.826 9.133 1 86.12 213 ASN A C 1
ATOM 1709 O O . ASN A 1 213 ? 13.062 4.953 9.266 1 86.12 213 ASN A O 1
ATOM 1713 N N . PHE A 1 214 ? 12.398 3.227 8.047 1 86.44 214 PHE A N 1
ATOM 1714 C CA . PHE A 1 214 ? 12.711 3.91 6.797 1 86.44 214 PHE A CA 1
ATOM 1715 C C . PHE A 1 214 ? 11.805 5.121 6.598 1 86.44 214 PHE A C 1
ATOM 1717 O O . PHE A 1 214 ? 12.273 6.195 6.215 1 86.44 214 PHE A O 1
ATOM 1724 N N . ASN A 1 215 ? 10.586 4.926 6.863 1 84.56 215 ASN A N 1
ATOM 1725 C CA . ASN A 1 215 ? 9.641 6.035 6.77 1 84.56 215 ASN A CA 1
ATOM 1726 C C . ASN A 1 215 ? 9.992 7.16 7.734 1 84.56 215 ASN A C 1
ATOM 1728 O O . ASN A 1 215 ? 9.898 8.336 7.387 1 84.56 215 ASN A O 1
ATOM 1732 N N . GLU A 1 216 ? 10.383 6.812 8.844 1 83.81 216 GLU A N 1
ATOM 1733 C CA . GLU A 1 216 ? 10.836 7.797 9.82 1 83.81 216 GLU A CA 1
ATOM 1734 C C . GLU A 1 216 ? 12.086 8.523 9.336 1 83.81 216 GLU A C 1
ATOM 1736 O O . GLU A 1 216 ? 12.234 9.727 9.547 1 83.81 216 GLU A O 1
ATOM 1741 N N . GLY A 1 217 ? 12.969 7.789 8.758 1 85.56 217 GLY A N 1
ATOM 1742 C CA . GLY A 1 217 ? 14.188 8.367 8.211 1 85.56 217 GLY A CA 1
ATOM 1743 C C . GLY A 1 217 ? 13.93 9.375 7.109 1 85.56 217 GLY A C 1
ATOM 1744 O O . GLY A 1 217 ? 14.594 10.414 7.043 1 85.56 217 GLY A O 1
ATOM 1745 N N . ILE A 1 218 ? 12.945 9.141 6.391 1 84.31 218 ILE A N 1
ATOM 1746 C CA . ILE A 1 218 ? 12.617 10.039 5.281 1 84.31 218 ILE A CA 1
ATOM 1747 C C . ILE A 1 218 ? 11.922 11.289 5.812 1 84.31 218 ILE A C 1
ATOM 1749 O O . ILE A 1 218 ? 12.25 12.406 5.418 1 84.31 218 ILE A O 1
ATOM 1753 N N . THR A 1 219 ? 10.977 11.008 6.684 1 80.31 219 THR A N 1
ATOM 1754 C CA . THR A 1 219 ? 10.234 12.133 7.254 1 80.31 219 THR A CA 1
ATOM 1755 C C . THR A 1 219 ? 11.148 12.992 8.125 1 80.31 219 THR A C 1
ATOM 1757 O O . THR A 1 219 ? 10.945 14.195 8.242 1 80.31 219 THR A O 1
ATOM 1760 N N . GLY A 1 220 ? 12.14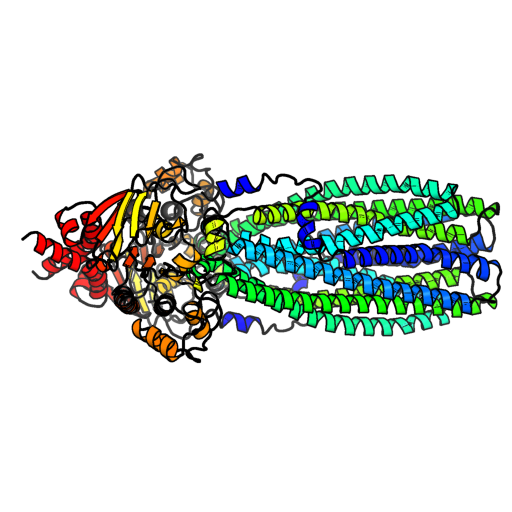1 12.367 8.68 1 83.56 220 GLY A N 1
ATOM 1761 C CA . GLY A 1 220 ? 13.086 13.062 9.531 1 83.56 220 GLY A CA 1
ATOM 1762 C C . GLY A 1 220 ? 14.391 13.391 8.828 1 83.56 220 GLY A C 1
ATOM 1763 O O . GLY A 1 220 ? 15.43 13.539 9.469 1 83.56 220 GLY A O 1
ATOM 1764 N N . ALA A 1 221 ? 14.383 13.523 7.574 1 83.81 221 ALA A N 1
ATOM 1765 C CA . ALA A 1 221 ? 15.602 13.719 6.797 1 83.81 221 ALA A CA 1
ATOM 1766 C C . ALA A 1 221 ? 16.328 15 7.215 1 83.81 221 ALA A C 1
ATOM 1768 O O . ALA A 1 221 ? 17.547 15.023 7.312 1 83.81 221 ALA A O 1
ATOM 1769 N N . SER A 1 222 ? 15.547 16.062 7.422 1 80.56 222 SER A N 1
ATOM 1770 C CA . SER A 1 222 ? 16.141 17.328 7.844 1 80.56 222 SER A CA 1
ATOM 1771 C C . SER A 1 222 ? 16.859 17.188 9.18 1 80.56 222 SER A C 1
ATOM 1773 O O . SER A 1 222 ? 17.969 17.703 9.359 1 80.56 222 SER A O 1
ATOM 1775 N N . SER A 1 223 ? 16.219 16.453 10.031 1 82.19 223 SER A N 1
ATOM 1776 C CA . SER A 1 223 ? 16.828 16.234 11.344 1 82.19 223 SER A CA 1
ATOM 1777 C C . SER A 1 223 ? 18.078 15.367 11.234 1 82.19 223 SER A C 1
ATOM 1779 O O . SER A 1 223 ? 19.062 15.617 11.93 1 82.19 223 SER A O 1
ATOM 1781 N N . ILE A 1 224 ? 18.062 14.453 10.406 1 86.44 224 ILE A N 1
ATOM 1782 C CA . ILE A 1 224 ? 19.188 13.547 10.242 1 86.44 224 ILE A CA 1
ATOM 1783 C C . ILE A 1 224 ? 20.391 14.328 9.719 1 86.44 224 ILE A C 1
ATOM 1785 O O . ILE A 1 224 ? 21.516 14.148 10.203 1 86.44 224 ILE A O 1
ATOM 1789 N N . LYS A 1 225 ? 20.141 15.188 8.875 1 81.94 225 LYS A N 1
ATOM 1790 C CA . LYS A 1 225 ? 21.203 15.977 8.281 1 81.94 225 LYS A CA 1
ATOM 1791 C C . LYS A 1 225 ? 21.766 16.984 9.281 1 81.94 225 LYS A C 1
ATOM 1793 O O . LYS A 1 225 ? 22.984 17.172 9.383 1 81.94 225 LYS A O 1
ATOM 1798 N N . THR A 1 226 ? 20.859 17.547 9.961 1 78.25 226 THR A N 1
ATOM 1799 C CA . THR A 1 226 ? 21.281 18.609 10.859 1 78.25 226 THR A CA 1
ATOM 1800 C C . THR A 1 226 ? 21.969 18.031 12.094 1 78.25 226 THR A C 1
ATOM 1802 O O . THR A 1 226 ? 22.828 18.688 12.703 1 78.25 226 THR A O 1
ATOM 1805 N N . LEU A 1 227 ? 21.672 16.734 12.375 1 81.12 227 LEU A N 1
ATOM 1806 C CA . LEU A 1 227 ? 22.281 16.094 13.531 1 81.12 227 LEU A CA 1
ATOM 1807 C C . LEU A 1 227 ? 23.5 15.281 13.125 1 81.12 227 LEU A C 1
ATOM 1809 O O . LEU A 1 227 ? 24.25 14.797 13.984 1 81.12 227 LEU A O 1
ATOM 1813 N N . VAL A 1 228 ? 23.75 15.203 11.906 1 80.88 228 VAL A N 1
ATOM 1814 C CA . VAL A 1 228 ? 24.906 14.5 11.352 1 80.88 228 VAL A CA 1
ATOM 1815 C C . VAL A 1 228 ? 24.922 13.062 11.859 1 80.88 228 VAL A C 1
ATOM 1817 O O . VAL A 1 228 ? 25.938 12.602 12.391 1 80.88 228 VAL A O 1
ATOM 1820 N N . VAL A 1 229 ? 23.797 12.406 11.789 1 83.88 229 VAL A N 1
ATOM 1821 C CA . VAL A 1 229 ? 23.719 11.031 12.289 1 83.88 229 VAL A CA 1
ATOM 1822 C C . VAL A 1 229 ? 23.422 10.078 11.133 1 83.88 229 VAL A C 1
ATOM 1824 O O . VAL A 1 229 ? 22.797 9.031 11.328 1 83.88 229 VAL A O 1
ATOM 1827 N N . GLU A 1 230 ? 23.812 10.422 9.969 1 85.81 230 GLU A N 1
ATOM 1828 C CA . GLU A 1 230 ? 23.562 9.594 8.789 1 85.81 230 GLU A CA 1
ATOM 1829 C C . GLU A 1 230 ? 24.234 8.227 8.93 1 85.81 230 GLU A C 1
ATOM 1831 O O . GLU A 1 230 ? 23.656 7.207 8.531 1 85.81 230 GLU A O 1
ATOM 1836 N N . ASP A 1 231 ? 25.406 8.156 9.484 1 84.69 231 ASP A N 1
ATOM 1837 C CA . ASP A 1 231 ? 26.156 6.91 9.625 1 84.69 231 ASP A CA 1
ATOM 1838 C C . ASP A 1 231 ? 25.438 5.949 10.57 1 84.69 231 ASP A C 1
ATOM 1840 O O . ASP A 1 231 ? 25.344 4.75 10.297 1 84.69 231 ASP A O 1
ATOM 1844 N N . LYS A 1 232 ? 24.906 6.512 11.633 1 84.5 232 LYS A N 1
ATOM 1845 C CA . LYS A 1 232 ? 24.203 5.672 12.594 1 84.5 232 LYS A CA 1
ATOM 1846 C C . LYS A 1 232 ? 22.906 5.109 11.992 1 84.5 232 LYS A C 1
ATOM 1848 O O . LYS A 1 232 ? 22.594 3.938 12.195 1 84.5 232 LYS A O 1
ATOM 1853 N N . ILE A 1 233 ? 22.203 5.957 11.328 1 87 233 ILE A N 1
ATOM 1854 C CA . ILE A 1 233 ? 20.953 5.543 10.711 1 87 233 ILE A CA 1
ATOM 1855 C C . ILE A 1 233 ? 21.234 4.492 9.633 1 87 233 ILE A C 1
ATOM 1857 O O . ILE A 1 233 ? 20.484 3.525 9.492 1 87 233 ILE A O 1
ATOM 1861 N N . GLN A 1 234 ? 22.359 4.68 8.938 1 89.12 234 GLN A N 1
ATOM 1862 C CA . GLN A 1 234 ? 22.75 3.717 7.914 1 89.12 234 GLN A CA 1
ATOM 1863 C C . GLN A 1 234 ? 23.109 2.371 8.539 1 89.12 234 GLN A C 1
ATOM 1865 O O . GLN A 1 234 ? 22.719 1.319 8.016 1 89.12 234 GLN A O 1
ATOM 1870 N N . GLU A 1 235 ? 23.797 2.379 9.547 1 90.12 235 GLU A N 1
ATOM 1871 C CA . GLU A 1 235 ? 24.219 1.152 10.219 1 90.12 235 GLU A CA 1
ATOM 1872 C C . GLU A 1 235 ? 23.016 0.373 10.734 1 90.12 235 GLU A C 1
ATOM 1874 O O . GLU A 1 235 ? 22.953 -0.852 10.609 1 90.12 235 GLU A O 1
ATOM 1879 N N . ASP A 1 236 ? 22.094 1.074 11.297 1 88.88 236 ASP A N 1
ATOM 1880 C CA . ASP A 1 236 ? 20.875 0.43 11.797 1 88.88 236 ASP A CA 1
ATOM 1881 C C . ASP A 1 236 ? 20.078 -0.2 10.656 1 88.88 236 ASP A C 1
ATOM 1883 O O . ASP A 1 236 ? 19.531 -1.291 10.812 1 88.88 236 ASP A O 1
ATOM 1887 N N . PHE A 1 237 ? 20.047 0.527 9.602 1 90.62 237 PHE A N 1
ATOM 1888 C CA . PHE A 1 237 ? 19.328 0.022 8.43 1 90.62 237 PHE A CA 1
ATOM 1889 C C . PHE A 1 237 ? 20 -1.238 7.895 1 90.62 237 PHE A C 1
ATOM 1891 O O . PHE A 1 237 ? 19.328 -2.213 7.566 1 90.62 237 PHE A O 1
ATOM 1898 N N . GLU A 1 238 ? 21.297 -1.218 7.82 1 92.94 238 GLU A N 1
ATOM 1899 C CA . GLU A 1 238 ? 22.031 -2.369 7.32 1 92.94 238 GLU A CA 1
ATOM 1900 C C . GLU A 1 238 ? 21.875 -3.57 8.25 1 92.94 238 GLU A C 1
ATOM 1902 O O . GLU A 1 238 ? 21.797 -4.711 7.789 1 92.94 238 GLU A O 1
ATOM 1907 N N . LYS A 1 239 ? 21.844 -3.283 9.477 1 92.56 239 LYS A N 1
ATOM 1908 C CA . LYS A 1 239 ? 21.641 -4.355 10.445 1 92.56 239 LYS A CA 1
ATOM 1909 C C . LYS A 1 239 ? 20.266 -5.008 10.266 1 92.56 239 LYS A C 1
ATOM 1911 O O . LYS A 1 239 ? 20.156 -6.234 10.242 1 92.56 239 LYS A O 1
ATOM 1916 N N . ASP A 1 240 ? 19.234 -4.246 10.094 1 91.75 240 ASP A N 1
ATOM 1917 C CA . ASP A 1 240 ? 17.875 -4.754 9.938 1 91.75 240 ASP A CA 1
ATOM 1918 C C . ASP A 1 240 ? 17.703 -5.5 8.609 1 91.75 240 ASP A C 1
ATOM 1920 O O . ASP A 1 240 ? 17.047 -6.535 8.555 1 91.75 240 ASP A O 1
ATOM 1924 N N . THR A 1 241 ? 18.312 -4.969 7.59 1 91.81 241 THR A N 1
ATOM 1925 C CA . THR A 1 241 ? 18.219 -5.637 6.297 1 91.81 241 THR A CA 1
ATOM 1926 C C . THR A 1 241 ? 19.016 -6.941 6.305 1 91.81 241 THR A C 1
ATOM 1928 O O . THR A 1 241 ? 18.641 -7.906 5.633 1 91.81 241 THR A O 1
ATOM 1931 N N . GLY A 1 242 ? 20.109 -6.922 7.051 1 92.44 242 GLY A N 1
ATOM 1932 C CA . GLY A 1 242 ? 20.859 -8.148 7.223 1 92.44 242 GLY A CA 1
ATOM 1933 C C . GLY A 1 242 ? 20.078 -9.234 7.945 1 92.44 242 GLY A C 1
ATOM 1934 O O . GLY A 1 242 ? 20.109 -10.398 7.543 1 92.44 242 GLY A O 1
ATOM 1935 N N . LYS A 1 243 ? 19.406 -8.836 8.961 1 92.31 243 LYS A N 1
ATOM 1936 C CA . LYS A 1 243 ? 18.562 -9.766 9.703 1 92.31 243 LYS A CA 1
ATOM 1937 C C . LYS A 1 243 ? 17.438 -10.312 8.812 1 92.31 243 LYS A C 1
ATOM 1939 O O . LYS A 1 243 ? 17.125 -11.5 8.867 1 92.31 243 LYS A O 1
ATOM 1944 N N . MET A 1 244 ? 16.891 -9.492 8.047 1 91.5 244 MET A N 1
ATOM 1945 C CA . MET A 1 244 ? 15.844 -9.891 7.105 1 91.5 244 MET A CA 1
ATOM 1946 C C . MET A 1 244 ? 16.375 -10.93 6.117 1 91.5 244 MET A C 1
ATOM 1948 O O . MET A 1 244 ? 15.727 -11.953 5.883 1 91.5 244 MET A O 1
ATOM 1952 N N . ARG A 1 245 ? 17.516 -10.625 5.602 1 90.31 245 ARG A N 1
ATOM 1953 C CA . ARG A 1 245 ? 18.125 -11.547 4.652 1 90.31 245 ARG A CA 1
ATOM 1954 C C . ARG A 1 245 ? 18.359 -12.914 5.289 1 90.31 245 ARG A C 1
ATOM 1956 O O . ARG A 1 245 ? 18 -13.945 4.711 1 90.31 245 ARG A O 1
ATOM 1963 N N . GLY A 1 246 ? 18.859 -12.938 6.426 1 92.25 246 GLY A N 1
ATOM 1964 C CA . GLY A 1 246 ? 19.125 -14.195 7.102 1 92.25 246 GLY A CA 1
ATOM 1965 C C . GLY A 1 246 ? 17.875 -15.016 7.348 1 92.25 246 GLY A C 1
ATOM 1966 O O . GLY A 1 246 ? 17.844 -16.219 7.066 1 92.25 246 GLY A O 1
ATOM 1967 N N . THR A 1 247 ? 16.844 -14.43 7.82 1 91.38 247 THR A N 1
ATOM 1968 C CA . THR A 1 247 ? 15.586 -15.109 8.117 1 91.38 247 THR A CA 1
ATOM 1969 C C . THR A 1 247 ? 14.891 -15.547 6.836 1 91.38 247 THR A C 1
ATOM 1971 O O . THR A 1 247 ? 14.328 -16.641 6.773 1 91.38 247 THR A O 1
ATOM 1974 N N . ALA A 1 248 ? 14.938 -14.711 5.848 1 90.56 248 ALA A N 1
ATOM 1975 C CA . ALA A 1 248 ? 14.289 -15.023 4.574 1 90.56 248 ALA A CA 1
ATOM 1976 C C . ALA A 1 248 ? 14.984 -16.188 3.875 1 90.56 248 ALA A C 1
ATOM 1978 O O . ALA A 1 248 ? 14.328 -17.062 3.299 1 90.56 248 ALA A O 1
ATOM 1979 N N . VAL A 1 249 ? 16.328 -16.219 3.928 1 90.38 249 VAL A N 1
ATOM 1980 C CA . VAL A 1 249 ? 17.078 -17.312 3.328 1 90.38 249 VAL A CA 1
ATOM 1981 C C . VAL A 1 249 ? 16.75 -18.609 4.047 1 90.38 249 VAL A C 1
ATOM 1983 O O . VAL A 1 249 ? 16.609 -19.672 3.41 1 90.38 249 VAL A O 1
ATOM 1986 N N . ARG A 1 250 ? 16.547 -18.547 5.289 1 89.94 250 ARG A N 1
ATOM 1987 C CA . ARG A 1 250 ? 16.141 -19.719 6.051 1 89.94 250 ARG A CA 1
ATOM 1988 C C . ARG A 1 250 ? 14.766 -20.219 5.617 1 89.94 250 ARG A C 1
ATOM 1990 O O . ARG A 1 250 ? 14.539 -21.422 5.508 1 89.94 250 ARG A O 1
ATOM 1997 N N . SER A 1 251 ? 13.883 -19.328 5.402 1 90.25 251 SER A N 1
ATOM 1998 C CA . SER A 1 251 ? 12.547 -19.672 4.93 1 90.25 251 SER A CA 1
ATOM 1999 C C . SER A 1 251 ? 12.602 -20.375 3.574 1 90.25 251 SER A C 1
ATOM 2001 O O . SER A 1 251 ? 11.914 -21.375 3.352 1 90.25 251 SER A O 1
ATOM 2003 N N . VAL A 1 252 ? 13.477 -19.906 2.732 1 87.69 252 VAL A N 1
ATOM 2004 C CA . VAL A 1 252 ? 13.609 -20.469 1.393 1 87.69 252 VAL A CA 1
ATOM 2005 C C . VAL A 1 252 ? 14.227 -21.859 1.477 1 87.69 252 VAL A C 1
ATOM 2007 O O . VAL A 1 252 ? 13.797 -22.781 0.779 1 87.69 252 VAL A O 1
ATOM 2010 N N . ARG A 1 253 ? 15.18 -22.031 2.303 1 87.62 253 ARG A N 1
ATOM 2011 C CA . ARG A 1 253 ? 15.805 -23.328 2.508 1 87.62 253 ARG A CA 1
ATOM 2012 C C . ARG A 1 253 ? 14.797 -24.344 3.043 1 87.62 253 ARG A C 1
ATOM 2014 O O . ARG A 1 253 ? 14.773 -25.5 2.611 1 87.62 253 ARG A O 1
ATOM 2021 N N . TYR A 1 254 ? 13.992 -23.859 3.916 1 87.44 254 TYR A N 1
ATOM 2022 C CA . TYR A 1 254 ? 12.961 -24.719 4.477 1 87.44 254 TYR A CA 1
ATOM 2023 C C . TYR A 1 254 ? 11.938 -25.109 3.416 1 87.44 254 TYR A C 1
ATOM 2025 O O . TYR A 1 254 ? 11.523 -26.266 3.336 1 87.44 254 TYR A O 1
ATOM 2033 N N . SER A 1 255 ? 11.547 -24.234 2.635 1 85.38 255 SER A N 1
ATOM 2034 C CA . SER A 1 255 ? 10.602 -24.5 1.554 1 85.38 255 SER A CA 1
ATOM 2035 C C . SER A 1 255 ? 11.195 -25.453 0.521 1 85.38 255 SER A C 1
ATOM 2037 O O . SER A 1 255 ? 10.5 -26.344 0.015 1 85.38 255 SER A O 1
ATOM 2039 N N . ALA A 1 256 ? 12.5 -25.25 0.261 1 84.06 256 ALA A N 1
ATOM 2040 C CA . ALA A 1 256 ? 13.195 -26.125 -0.67 1 84.06 256 ALA A CA 1
ATOM 2041 C C . ALA A 1 256 ? 13.266 -27.547 -0.12 1 84.06 256 ALA A C 1
ATOM 2043 O O . ALA A 1 256 ? 13.078 -28.516 -0.86 1 84.06 256 ALA A O 1
ATOM 2044 N N . PHE A 1 257 ? 13.484 -27.641 1.065 1 84.62 257 PHE A N 1
ATOM 2045 C CA . PHE A 1 257 ? 13.531 -28.938 1.726 1 84.62 257 PHE A CA 1
ATOM 2046 C C . PHE A 1 257 ? 12.18 -29.641 1.649 1 84.62 257 PHE A C 1
ATOM 2048 O O . PHE A 1 257 ? 12.109 -30.844 1.406 1 84.62 257 PHE A O 1
ATOM 2055 N N . PHE A 1 258 ? 11.18 -28.953 1.817 1 81.81 258 PHE A N 1
ATOM 2056 C CA . PHE A 1 258 ? 9.82 -29.484 1.733 1 81.81 258 PHE A CA 1
ATOM 2057 C C . PHE A 1 258 ? 9.539 -30.031 0.342 1 81.81 258 PHE A C 1
ATOM 2059 O O . PHE A 1 258 ? 9.062 -31.156 0.201 1 81.81 258 PHE A O 1
ATOM 2066 N N . THR A 1 259 ? 9.836 -29.266 -0.599 1 78.31 259 THR A N 1
ATOM 2067 C CA . THR A 1 259 ? 9.602 -29.688 -1.974 1 78.31 259 THR A CA 1
ATOM 2068 C C . THR A 1 259 ? 10.422 -30.938 -2.303 1 78.31 259 THR A C 1
ATOM 2070 O O . THR A 1 259 ? 9.938 -31.844 -2.988 1 78.31 259 THR A O 1
ATOM 2073 N N . ALA A 1 260 ? 11.578 -31 -1.756 1 78.81 260 ALA A N 1
ATOM 2074 C CA . ALA A 1 260 ? 12.461 -32.156 -1.974 1 78.81 260 ALA A CA 1
ATOM 2075 C C . ALA A 1 260 ? 11.875 -33.406 -1.352 1 78.81 260 ALA A C 1
ATOM 2077 O O . ALA A 1 260 ? 11.883 -34.469 -1.975 1 78.81 260 ALA A O 1
ATOM 2078 N N . ILE A 1 261 ? 11.312 -33.281 -0.242 1 82.19 261 ILE A N 1
ATOM 2079 C CA . ILE A 1 261 ? 10.766 -34.438 0.463 1 82.19 261 ILE A CA 1
ATOM 2080 C C . ILE A 1 261 ? 9.539 -34.969 -0.273 1 82.19 261 ILE A C 1
ATOM 2082 O O . ILE A 1 261 ? 9.352 -36.188 -0.408 1 82.19 261 ILE A O 1
ATOM 2086 N N . VAL A 1 262 ? 8.758 -34.094 -0.711 1 79 262 VAL A N 1
ATOM 2087 C CA . VAL A 1 262 ? 7.551 -34.5 -1.427 1 79 262 VAL A CA 1
ATOM 2088 C C . VAL A 1 262 ? 7.926 -35.219 -2.725 1 79 262 VAL A C 1
ATOM 2090 O O . VAL A 1 262 ? 7.32 -36.219 -3.082 1 79 262 VAL A O 1
ATOM 2093 N N . THR A 1 263 ? 8.922 -34.719 -3.414 1 77.06 263 THR A N 1
ATOM 2094 C CA . THR A 1 263 ? 9.383 -35.312 -4.648 1 77.06 263 THR A CA 1
ATOM 2095 C C . THR A 1 263 ? 9.984 -36.688 -4.367 1 77.06 263 THR A C 1
ATOM 2097 O O . THR A 1 263 ? 9.812 -37.625 -5.156 1 77.06 263 THR A O 1
ATOM 2100 N N . LEU A 1 264 ? 10.633 -36.875 -3.268 1 79.62 264 LEU A N 1
ATOM 2101 C CA . LEU A 1 264 ? 11.219 -38.156 -2.879 1 79.62 264 LEU A CA 1
ATOM 2102 C C . LEU A 1 264 ? 10.125 -39.188 -2.615 1 79.62 264 LEU A C 1
ATOM 2104 O O . LEU A 1 264 ? 10.266 -40.344 -3.002 1 79.62 264 LEU A O 1
ATOM 2108 N N . VAL A 1 265 ? 9.102 -38.781 -2.01 1 82.38 265 VAL A N 1
ATOM 2109 C CA . VAL A 1 265 ? 8 -39.719 -1.733 1 82.38 265 VAL A CA 1
ATOM 2110 C C . VAL A 1 265 ? 7.352 -40.156 -3.043 1 82.38 265 VAL A C 1
ATOM 2112 O O . VAL A 1 265 ? 6.969 -41.312 -3.195 1 82.38 265 VAL A O 1
ATOM 2115 N N . SER A 1 266 ? 7.227 -39.219 -3.957 1 78.44 266 SER A N 1
ATOM 2116 C CA . SER A 1 266 ? 6.688 -39.562 -5.27 1 78.44 266 SER A CA 1
ATOM 2117 C C . SER A 1 266 ? 7.566 -40.562 -5.98 1 78.44 266 SER A C 1
ATOM 2119 O O . SER A 1 266 ? 7.062 -41.5 -6.625 1 78.44 266 SER A O 1
ATOM 2121 N N . SER A 1 267 ? 8.898 -40.438 -5.832 1 74.69 267 SER A N 1
ATOM 2122 C CA . SER A 1 267 ? 9.836 -41.375 -6.445 1 74.69 267 SER A CA 1
ATOM 2123 C C . SER A 1 267 ? 9.742 -42.75 -5.797 1 74.69 267 SER A C 1
ATOM 2125 O O . SER A 1 267 ? 9.859 -43.781 -6.477 1 74.69 267 SER A O 1
ATOM 2127 N N . LEU A 1 268 ? 9.5 -42.688 -4.574 1 79.88 268 LEU A N 1
ATOM 2128 C CA . LEU A 1 268 ? 9.328 -43.938 -3.859 1 79.88 268 LEU A CA 1
ATOM 2129 C C . LEU A 1 268 ? 8.047 -44.656 -4.293 1 79.88 268 LEU A C 1
ATOM 2131 O O . LEU A 1 268 ? 8.023 -45.875 -4.422 1 79.88 268 LEU A O 1
ATOM 2135 N N . ALA A 1 269 ? 7.016 -43.875 -4.441 1 82.19 269 ALA A N 1
ATOM 2136 C CA . ALA A 1 269 ? 5.762 -44.438 -4.93 1 82.19 269 ALA A CA 1
ATOM 2137 C C . ALA A 1 269 ? 5.949 -45.094 -6.301 1 82.19 269 ALA A C 1
ATOM 2139 O O . ALA A 1 269 ? 5.43 -46.188 -6.559 1 82.19 269 ALA A O 1
ATOM 2140 N N . LEU A 1 270 ? 6.645 -44.438 -7.152 1 77.88 270 LEU A N 1
ATOM 2141 C CA . LEU A 1 270 ? 6.934 -44.969 -8.484 1 77.88 270 LEU A CA 1
ATOM 2142 C C . LEU A 1 270 ? 7.746 -46.25 -8.391 1 77.88 270 LEU A C 1
ATOM 2144 O O . LEU A 1 270 ? 7.484 -47.219 -9.125 1 77.88 270 LEU A O 1
ATOM 2148 N N . ALA A 1 271 ? 8.734 -46.219 -7.488 1 77.38 271 ALA A N 1
ATOM 2149 C CA . ALA A 1 271 ? 9.57 -47.406 -7.289 1 77.38 271 ALA A CA 1
ATOM 2150 C C . ALA A 1 271 ? 8.734 -48.594 -6.836 1 77.38 271 ALA A C 1
ATOM 2152 O O . ALA A 1 271 ? 8.945 -49.719 -7.297 1 77.38 271 ALA A O 1
ATOM 2153 N N . ILE A 1 272 ? 7.84 -48.344 -6.051 1 83.19 272 ILE A N 1
ATOM 2154 C CA . ILE A 1 272 ? 6.98 -49.406 -5.527 1 83.19 272 ILE A CA 1
ATOM 2155 C C . ILE A 1 272 ? 6.102 -49.938 -6.648 1 83.19 272 ILE A C 1
ATOM 2157 O O . ILE A 1 272 ? 5.934 -51.156 -6.773 1 83.19 272 ILE A O 1
ATOM 2161 N N . VAL A 1 273 ? 5.57 -49.094 -7.465 1 82.06 273 VAL A N 1
ATOM 2162 C CA . VAL A 1 273 ? 4.699 -49.469 -8.57 1 82.06 273 VAL A CA 1
ATOM 2163 C C . VAL A 1 273 ? 5.484 -50.312 -9.57 1 82.06 273 VAL A C 1
ATOM 2165 O O . VAL A 1 273 ? 4.992 -51.344 -10.055 1 82.06 273 VAL A O 1
ATOM 2168 N N . LEU A 1 274 ? 6.684 -49.906 -9.805 1 76.62 274 LEU A N 1
ATOM 2169 C CA . LEU A 1 274 ? 7.5 -50.625 -10.781 1 76.62 274 LEU A CA 1
ATOM 2170 C C . LEU A 1 274 ? 7.934 -51.969 -10.227 1 76.62 274 LEU A C 1
ATOM 2172 O O . LEU A 1 274 ? 7.953 -52.969 -10.961 1 76.62 274 LEU A O 1
ATOM 2176 N N . TRP A 1 275 ? 8.219 -51.938 -8.977 1 78.44 275 TRP A N 1
ATOM 2177 C CA . TRP A 1 275 ? 8.664 -53.188 -8.352 1 78.44 275 TRP A CA 1
ATOM 2178 C C . TRP A 1 275 ? 7.512 -54.188 -8.234 1 78.44 275 TRP A C 1
ATOM 2180 O O . TRP A 1 275 ? 7.594 -55.281 -8.75 1 78.44 275 TRP A O 1
ATOM 2190 N N . TYR A 1 276 ? 6.492 -53.719 -7.609 1 82.06 276 TYR A N 1
ATOM 2191 C CA . TYR A 1 276 ? 5.352 -54.594 -7.391 1 82.06 276 TYR A CA 1
ATOM 2192 C C . TYR A 1 276 ? 4.613 -54.875 -8.695 1 82.06 276 TYR A C 1
ATOM 2194 O O . TYR A 1 276 ? 4.215 -56 -8.969 1 82.06 276 TYR A O 1
ATOM 2202 N N . GLY A 1 277 ? 4.328 -53.875 -9.477 1 77.88 277 GLY A N 1
ATOM 2203 C CA . GLY A 1 277 ? 3.678 -54.031 -10.766 1 77.88 277 GLY A CA 1
ATOM 2204 C C . GLY A 1 277 ? 4.484 -54.906 -11.727 1 77.88 277 GLY A C 1
ATOM 2205 O O . GLY A 1 277 ? 3.922 -55.719 -12.445 1 77.88 277 GLY A O 1
ATOM 2206 N N . GLY A 1 278 ? 5.793 -54.719 -11.758 1 74.75 278 GLY A N 1
ATOM 2207 C CA . GLY A 1 278 ? 6.668 -55.531 -12.586 1 74.75 278 GLY A CA 1
ATOM 2208 C C . GLY A 1 278 ? 6.645 -57 -12.211 1 74.75 278 GLY A C 1
ATOM 2209 O O . GLY A 1 278 ? 6.633 -57.875 -13.086 1 74.75 278 GLY A O 1
ATOM 2210 N N . SER A 1 279 ? 6.613 -57.312 -10.906 1 78.5 279 SER A N 1
ATOM 2211 C CA . SER A 1 279 ? 6.566 -58.688 -10.445 1 78.5 279 SER A CA 1
ATOM 2212 C C . SER A 1 279 ? 5.258 -59.375 -10.852 1 78.5 279 SER A C 1
ATOM 2214 O O . SER A 1 279 ? 5.25 -60.562 -11.227 1 78.5 279 SER A O 1
ATOM 2216 N N . LEU A 1 280 ? 4.234 -58.625 -10.828 1 80.06 280 LEU A N 1
ATOM 2217 C CA . LEU A 1 280 ? 2.936 -59.156 -11.203 1 80.06 280 LEU A CA 1
ATOM 2218 C C . LEU A 1 280 ? 2.852 -59.375 -12.719 1 80.06 280 LEU A C 1
ATOM 2220 O O . LEU A 1 280 ? 2.168 -60.281 -13.188 1 80.06 280 LEU A O 1
ATOM 2224 N N . SER A 1 281 ? 3.471 -58.562 -13.469 1 75.69 281 SER A N 1
ATOM 2225 C CA . SER A 1 281 ? 3.451 -58.656 -14.922 1 75.69 281 SER A CA 1
ATOM 2226 C C . SER A 1 281 ? 4.211 -59.875 -15.406 1 75.69 281 SER A C 1
ATOM 2228 O O . SER A 1 281 ? 3.803 -60.531 -16.375 1 75.69 281 SER A O 1
ATOM 2230 N N . VAL A 1 282 ? 5.324 -60.219 -14.773 1 72.62 282 VAL A N 1
ATOM 2231 C CA . VAL A 1 282 ? 6.113 -61.375 -15.141 1 72.62 282 VAL A CA 1
ATOM 2232 C C . VAL A 1 282 ? 5.312 -62.656 -14.859 1 72.62 282 VAL A C 1
ATOM 2234 O O . VAL A 1 282 ? 5.41 -63.625 -15.609 1 72.62 282 VAL A O 1
ATOM 2237 N N . GLU A 1 283 ? 4.574 -62.5 -13.859 1 74.44 283 GLU A N 1
ATOM 2238 C CA . GLU A 1 283 ? 3.74 -63.656 -13.531 1 74.44 283 GLU A CA 1
ATOM 2239 C C . GLU A 1 283 ? 2.488 -63.688 -14.406 1 74.44 283 GLU A C 1
ATOM 2241 O O . GLU A 1 283 ? 1.688 -64.625 -14.305 1 74.44 283 GLU A O 1
ATOM 2246 N N . GLY A 1 284 ? 2.287 -62.688 -15.297 1 71.31 284 GLY A N 1
ATOM 2247 C CA . GLY A 1 284 ? 1.166 -62.625 -16.219 1 71.31 284 GLY A CA 1
ATOM 2248 C C . GLY A 1 284 ? -0.101 -62.094 -15.594 1 71.31 284 GLY A C 1
ATOM 2249 O O . GLY A 1 284 ? -1.191 -62.219 -16.156 1 71.31 284 GLY A O 1
ATOM 2250 N N . LEU A 1 285 ? 0.064 -61.5 -14.531 1 70.81 285 LEU A N 1
ATOM 2251 C CA . LEU A 1 285 ? -1.116 -61.062 -13.781 1 70.81 285 LEU A CA 1
ATOM 2252 C C . LEU A 1 285 ? -1.455 -59.625 -14.062 1 70.81 285 LEU A C 1
ATOM 2254 O O . LEU A 1 285 ? -2.555 -59.156 -13.75 1 70.81 285 LEU A O 1
ATOM 2258 N N . MET A 1 286 ? -0.539 -58.938 -14.688 1 78.5 286 MET A N 1
ATOM 2259 C CA . MET A 1 286 ? -0.782 -57.531 -14.977 1 78.5 286 MET A CA 1
ATOM 2260 C C . MET A 1 286 ? -0.166 -57.156 -16.312 1 78.5 286 MET A C 1
ATOM 2262 O O . MET A 1 286 ? 0.923 -57.594 -16.656 1 78.5 286 MET A O 1
ATOM 2266 N N . THR A 1 287 ? -0.953 -56.375 -16.969 1 76 287 THR A N 1
ATOM 2267 C CA . THR A 1 287 ? -0.468 -55.938 -18.281 1 76 287 THR A CA 1
ATOM 2268 C C . THR A 1 287 ? 0.476 -54.75 -18.125 1 76 287 THR A C 1
ATOM 2270 O O . THR A 1 287 ? 0.444 -54.062 -17.109 1 76 287 THR A O 1
ATOM 2273 N N . ILE A 1 288 ? 1.277 -54.594 -19.047 1 70.44 288 ILE A N 1
ATOM 2274 C CA . ILE A 1 288 ? 2.262 -53.5 -19.047 1 70.44 288 ILE A CA 1
ATOM 2275 C C . ILE A 1 288 ? 1.551 -52.156 -19.016 1 70.44 288 ILE A C 1
ATOM 2277 O O . ILE A 1 288 ? 2.004 -51.219 -18.359 1 70.44 288 ILE A O 1
ATOM 2281 N N . GLY A 1 289 ? 0.49 -52.125 -19.672 1 73.75 289 GLY A N 1
ATOM 2282 C CA . GLY A 1 289 ? -0.286 -50.875 -19.688 1 73.75 289 GLY A CA 1
ATOM 2283 C C . GLY A 1 289 ? -0.794 -50.5 -18.312 1 73.75 289 GLY A C 1
ATOM 2284 O O . GLY A 1 289 ? -0.839 -49.312 -17.969 1 73.75 289 GLY A O 1
ATOM 2285 N N . THR A 1 290 ? -1.082 -51.5 -17.531 1 81.56 290 THR A N 1
ATOM 2286 C CA . THR A 1 290 ? -1.589 -51.219 -16.188 1 81.56 290 THR A CA 1
ATOM 2287 C C . THR A 1 290 ? -0.489 -50.656 -15.297 1 81.56 290 THR A C 1
ATOM 2289 O O . THR A 1 290 ? -0.746 -49.812 -14.453 1 81.56 290 THR A O 1
ATOM 2292 N N . ILE A 1 291 ? 0.676 -51.125 -15.469 1 78.69 291 ILE A N 1
ATOM 2293 C CA . ILE A 1 291 ? 1.802 -50.625 -14.703 1 78.69 291 ILE A CA 1
ATOM 2294 C C . ILE A 1 291 ? 2.039 -49.156 -15.055 1 78.69 291 ILE A C 1
ATOM 2296 O O . ILE A 1 291 ? 2.291 -48.312 -14.18 1 78.69 291 ILE A O 1
ATOM 2300 N N . SER A 1 292 ? 1.949 -48.844 -16.344 1 76 292 SER A N 1
ATOM 2301 C CA . SER A 1 292 ? 2.146 -47.469 -16.812 1 76 292 SER A CA 1
ATOM 2302 C C . SER A 1 292 ? 1.106 -46.531 -16.234 1 76 292 SER A C 1
ATOM 2304 O O . SER A 1 292 ? 1.422 -45.406 -15.875 1 76 292 SER A O 1
ATOM 2306 N N . VAL A 1 293 ? -0.086 -46.969 -16.062 1 82.94 293 VAL A N 1
ATOM 2307 C CA . VAL A 1 293 ? -1.162 -46.156 -15.516 1 82.94 293 VAL A CA 1
ATOM 2308 C C . VAL A 1 293 ? -0.893 -45.875 -14.039 1 82.94 293 VAL A C 1
ATOM 2310 O O . VAL A 1 293 ? -1.021 -44.719 -13.578 1 82.94 293 VAL A O 1
ATOM 2313 N N . PHE A 1 294 ? -0.536 -46.875 -13.328 1 84.25 294 PHE A N 1
ATOM 2314 C CA . PHE A 1 294 ? -0.255 -46.719 -11.906 1 84.25 294 PHE A CA 1
ATOM 2315 C C . PHE A 1 294 ? 0.953 -45.812 -11.688 1 84.25 294 PHE A C 1
ATOM 2317 O O . PHE A 1 294 ? 0.984 -45.031 -10.742 1 84.25 294 PHE A O 1
ATOM 2324 N N . ALA A 1 295 ? 1.941 -45.969 -12.539 1 78 295 ALA A N 1
ATOM 2325 C CA . ALA A 1 295 ? 3.113 -45.094 -12.461 1 78 295 ALA A CA 1
ATOM 2326 C C . ALA A 1 295 ? 2.73 -43.656 -12.688 1 78 295 ALA A C 1
ATOM 2328 O O . ALA A 1 295 ? 3.191 -42.75 -11.969 1 78 295 ALA A O 1
ATOM 2329 N N . SER A 1 296 ? 1.9 -43.406 -13.719 1 78.56 296 SER A N 1
ATOM 2330 C CA . SER A 1 296 ? 1.434 -42.062 -14.023 1 78.56 296 SER A CA 1
ATOM 2331 C C . SER A 1 296 ? 0.648 -41.469 -12.859 1 78.56 296 SER A C 1
ATOM 2333 O O . SER A 1 296 ? 0.837 -40.312 -12.5 1 78.56 296 SER A O 1
ATOM 2335 N N . TYR A 1 297 ? -0.189 -42.281 -12.234 1 85.62 297 TYR A N 1
ATOM 2336 C CA . TYR A 1 297 ? -0.997 -41.812 -11.109 1 85.62 297 TYR A CA 1
ATOM 2337 C C . TYR A 1 297 ? -0.129 -41.562 -9.883 1 85.62 297 TYR A C 1
ATOM 2339 O O . TYR A 1 297 ? -0.365 -40.594 -9.133 1 85.62 297 TYR A O 1
ATOM 2347 N N . ALA A 1 298 ? 0.812 -42.406 -9.695 1 80.06 298 ALA A N 1
ATOM 2348 C CA . ALA A 1 298 ? 1.709 -42.25 -8.555 1 80.06 298 ALA A CA 1
ATOM 2349 C C . ALA A 1 298 ? 2.469 -40.938 -8.633 1 80.06 298 ALA A C 1
ATOM 2351 O O . ALA A 1 298 ? 2.645 -40.25 -7.625 1 80.06 298 ALA A O 1
ATOM 2352 N N . LEU A 1 299 ? 2.883 -40.531 -9.805 1 74.31 299 LEU A N 1
ATOM 2353 C CA . LEU A 1 299 ? 3.609 -39.281 -10 1 74.31 299 LEU A CA 1
ATOM 2354 C C . LEU A 1 299 ? 2.658 -38.094 -9.977 1 74.31 299 LEU A C 1
ATOM 2356 O O . LEU A 1 299 ? 2.986 -37.031 -9.414 1 74.31 299 LEU A O 1
ATOM 2360 N N . GLY A 1 300 ? 1.495 -38.281 -10.523 1 79.44 300 GLY A N 1
ATOM 2361 C CA . GLY A 1 300 ? 0.572 -37.188 -10.734 1 79.44 300 GLY A CA 1
ATOM 2362 C C . GLY A 1 300 ? -0.232 -36.812 -9.5 1 79.44 300 GLY A C 1
ATOM 2363 O O . GLY A 1 300 ? -0.74 -35.719 -9.391 1 79.44 300 GLY A O 1
ATOM 2364 N N . ILE A 1 301 ? -0.341 -37.688 -8.531 1 84.81 301 ILE A N 1
ATOM 2365 C CA . ILE A 1 301 ? -1.264 -37.5 -7.414 1 84.81 301 ILE A CA 1
ATOM 2366 C C . ILE A 1 301 ? -0.623 -36.625 -6.355 1 84.81 301 ILE A C 1
ATOM 2368 O O . ILE A 1 301 ? -1.318 -36.031 -5.512 1 84.81 301 ILE A O 1
ATOM 2372 N N . MET A 1 302 ? 0.656 -36.438 -6.383 1 80.25 302 MET A N 1
ATOM 2373 C CA . MET A 1 302 ? 1.369 -35.688 -5.34 1 80.25 302 MET A CA 1
ATOM 2374 C C . MET A 1 302 ? 1.078 -34.188 -5.43 1 80.25 302 MET A C 1
ATOM 2376 O O . MET A 1 302 ? 0.875 -33.531 -4.41 1 80.25 302 MET A O 1
ATOM 2380 N N . GLU A 1 303 ? 1.028 -33.688 -6.594 1 81.75 303 GLU A N 1
ATOM 2381 C CA . GLU A 1 303 ? 0.813 -32.25 -6.793 1 81.75 303 GLU A CA 1
ATOM 2382 C C . GLU A 1 303 ? -0.566 -31.828 -6.297 1 81.75 303 GLU A C 1
ATOM 2384 O O . GLU A 1 303 ? -0.689 -30.875 -5.539 1 81.75 303 GLU A O 1
ATOM 2389 N N . PRO A 1 304 ? -1.613 -32.562 -6.602 1 87.81 304 PRO A N 1
ATOM 2390 C CA . PRO A 1 304 ? -2.938 -32.219 -6.078 1 87.81 304 PRO A CA 1
ATOM 2391 C C . PRO A 1 304 ? -2.992 -32.25 -4.551 1 87.81 304 PRO A C 1
ATOM 2393 O O . PRO A 1 304 ? -3.641 -31.391 -3.938 1 87.81 304 PRO A O 1
ATOM 2396 N N . ILE A 1 305 ? -2.307 -33.188 -3.971 1 85.56 305 ILE A N 1
ATOM 2397 C CA . ILE A 1 305 ? -2.299 -33.281 -2.514 1 85.56 305 ILE A CA 1
ATOM 2398 C C . ILE A 1 305 ? -1.635 -32.031 -1.915 1 85.56 305 ILE A C 1
ATOM 2400 O O . ILE A 1 305 ? -2.16 -31.438 -0.973 1 85.56 305 ILE A O 1
ATOM 2404 N N . GLN A 1 306 ? -0.559 -31.688 -2.486 1 82.38 306 GLN A N 1
ATOM 2405 C CA . GLN A 1 306 ? 0.147 -30.5 -2.025 1 82.38 306 GLN A CA 1
ATOM 2406 C C . GLN A 1 306 ? -0.711 -29.25 -2.199 1 82.38 306 GLN A C 1
ATOM 2408 O O . GLN A 1 306 ? -0.781 -28.406 -1.3 1 82.38 306 GLN A O 1
ATOM 2413 N N . ASN A 1 307 ? -1.355 -29.125 -3.301 1 87.06 307 ASN A N 1
ATOM 2414 C CA . ASN A 1 307 ? -2.18 -27.953 -3.598 1 87.06 307 ASN A CA 1
ATOM 2415 C C . ASN A 1 307 ? -3.348 -27.828 -2.621 1 87.06 307 ASN A C 1
ATOM 2417 O O . ASN A 1 307 ? -3.711 -26.734 -2.219 1 87.06 307 ASN A O 1
ATOM 2421 N N . ILE A 1 308 ? -3.855 -28.969 -2.254 1 88.62 308 ILE A N 1
ATOM 2422 C CA . ILE A 1 308 ? -4.973 -28.938 -1.313 1 88.62 308 ILE A CA 1
ATOM 2423 C C . ILE A 1 308 ? -4.504 -28.391 0.031 1 88.62 308 ILE A C 1
ATOM 2425 O O . ILE A 1 308 ? -5.172 -27.547 0.63 1 88.62 308 ILE A O 1
ATOM 2429 N N . VAL A 1 309 ? -3.389 -28.844 0.472 1 80.69 309 VAL A N 1
ATOM 2430 C CA . VAL A 1 309 ? -2.879 -28.438 1.779 1 80.69 309 VAL A CA 1
ATOM 2431 C C . VAL A 1 309 ? -2.576 -26.938 1.779 1 80.69 309 VAL A C 1
ATOM 2433 O O . VAL A 1 309 ? -2.906 -26.234 2.734 1 80.69 309 VAL A O 1
ATOM 2436 N N . VAL A 1 310 ? -1.972 -26.5 0.7 1 80.81 310 VAL A N 1
ATOM 2437 C CA . VAL A 1 310 ? -1.654 -25.078 0.573 1 80.81 310 VAL A CA 1
ATOM 2438 C C . VAL A 1 310 ? -2.943 -24.25 0.521 1 80.81 310 VAL A C 1
ATOM 2440 O O . VAL A 1 310 ? -3.059 -23.219 1.183 1 80.81 310 VAL A O 1
ATOM 2443 N N . THR A 1 311 ? -3.9 -24.703 -0.233 1 88.31 311 THR A N 1
ATOM 2444 C CA . THR A 1 311 ? -5.168 -24 -0.399 1 88.31 311 THR A CA 1
ATOM 2445 C C . THR A 1 311 ? -5.914 -23.906 0.93 1 88.31 311 THR A C 1
ATOM 2447 O O . THR A 1 311 ? -6.512 -22.875 1.239 1 88.31 311 THR A O 1
ATOM 2450 N N . ILE A 1 312 ? -5.828 -24.953 1.641 1 86.94 312 ILE A N 1
ATOM 2451 C CA . ILE A 1 312 ? -6.492 -24.953 2.939 1 86.94 312 ILE A CA 1
ATOM 2452 C C . ILE A 1 312 ? -5.855 -23.891 3.838 1 86.94 312 ILE A C 1
ATOM 2454 O O . ILE A 1 312 ? -6.559 -23.156 4.531 1 86.94 312 ILE A O 1
ATOM 2458 N N . SER A 1 313 ? -4.605 -23.781 3.809 1 80.88 313 SER A N 1
ATOM 2459 C CA . SER A 1 313 ? -3.908 -22.766 4.594 1 80.88 313 SER A CA 1
ATOM 2460 C C . SER A 1 313 ? -4.312 -21.359 4.164 1 80.88 313 SER A C 1
ATOM 2462 O O . SER A 1 313 ? -4.453 -20.453 5 1 80.88 313 SER A O 1
ATOM 2464 N N . GLU A 1 314 ? -4.496 -21.203 2.871 1 84.94 314 GLU A N 1
ATOM 2465 C CA . GLU A 1 314 ? -4.914 -19.906 2.344 1 84.94 314 GLU A CA 1
ATOM 2466 C C . GLU A 1 314 ? -6.336 -19.578 2.781 1 84.94 314 GLU A C 1
ATOM 2468 O O . GLU A 1 314 ? -6.637 -18.422 3.088 1 84.94 314 GLU A O 1
ATOM 2473 N N . ILE A 1 315 ? -7.133 -20.516 2.828 1 87.56 315 ILE A N 1
ATOM 2474 C CA . ILE A 1 315 ? -8.516 -20.328 3.244 1 87.56 315 ILE A CA 1
ATOM 2475 C C . ILE A 1 315 ? -8.562 -19.922 4.715 1 87.56 315 ILE A C 1
ATOM 2477 O O . ILE A 1 315 ? -9.328 -19.031 5.098 1 87.56 315 ILE A O 1
ATOM 2481 N N . ILE A 1 316 ? -7.746 -20.469 5.473 1 83.5 316 ILE A N 1
ATOM 2482 C CA . ILE A 1 316 ? -7.691 -20.141 6.891 1 83.5 316 ILE A CA 1
ATOM 2483 C C . ILE A 1 316 ? -7.203 -18.703 7.074 1 83.5 316 ILE A C 1
ATOM 2485 O O . ILE A 1 316 ? -7.719 -17.969 7.922 1 83.5 316 ILE A O 1
ATOM 2489 N N . ALA A 1 317 ? -6.285 -18.328 6.246 1 80.88 317 ALA A N 1
ATOM 2490 C CA . ALA A 1 317 ? -5.73 -16.984 6.332 1 80.88 317 ALA A CA 1
ATOM 2491 C C . ALA A 1 317 ? -6.781 -15.93 5.988 1 80.88 317 ALA A C 1
ATOM 2493 O O . ALA A 1 317 ? -6.758 -14.82 6.523 1 80.88 317 ALA A O 1
ATOM 2494 N N . ILE A 1 318 ? -7.738 -16.266 5.152 1 88.88 318 ILE A N 1
ATOM 2495 C CA . ILE A 1 318 ? -8.742 -15.32 4.68 1 88.88 318 ILE A CA 1
ATOM 2496 C C . ILE A 1 318 ? -9.82 -15.141 5.742 1 88.88 318 ILE A C 1
ATOM 2498 O O . ILE A 1 318 ? -10.617 -14.195 5.68 1 88.88 318 ILE A O 1
ATOM 2502 N N . GLN A 1 319 ? -9.82 -15.984 6.711 1 87.44 319 GLN A N 1
ATOM 2503 C CA . GLN A 1 319 ? -10.797 -15.906 7.793 1 87.44 319 GLN A CA 1
ATOM 2504 C C . GLN A 1 319 ? -10.758 -14.539 8.469 1 87.44 319 GLN A C 1
ATOM 2506 O O . GLN A 1 319 ? -11.797 -14.008 8.867 1 87.44 319 GLN A O 1
ATOM 2511 N N . VAL A 1 320 ? -9.648 -13.984 8.57 1 86.31 320 VAL A N 1
ATOM 2512 C CA . VAL A 1 320 ? -9.5 -12.68 9.203 1 86.31 320 VAL A CA 1
ATOM 2513 C C . VAL A 1 320 ? -10.211 -11.617 8.375 1 86.31 320 VAL A C 1
ATOM 2515 O O . VAL A 1 320 ? -10.859 -10.719 8.922 1 86.31 320 VAL A O 1
ATOM 2518 N N . ASN A 1 321 ? -10.102 -11.75 7.027 1 91.38 321 ASN A N 1
ATOM 2519 C CA . ASN A 1 321 ? -10.789 -10.82 6.141 1 91.38 321 ASN A CA 1
ATOM 2520 C C . ASN A 1 321 ? -12.305 -10.93 6.266 1 91.38 321 ASN A C 1
ATOM 2522 O O . ASN A 1 321 ? -13.008 -9.922 6.266 1 91.38 321 ASN A O 1
ATOM 2526 N N . ILE A 1 322 ? -12.75 -12.117 6.445 1 92.62 322 ILE A N 1
ATOM 2527 C CA . ILE A 1 322 ? -14.18 -12.352 6.59 1 92.62 322 ILE A CA 1
ATOM 2528 C C . ILE A 1 322 ? -14.664 -11.766 7.914 1 92.62 322 ILE A C 1
ATOM 2530 O O . ILE A 1 322 ? -15.734 -11.148 7.977 1 92.62 322 ILE A O 1
ATOM 2534 N N . GLU A 1 323 ? -13.93 -11.969 8.867 1 90.56 323 GLU A N 1
ATOM 2535 C CA . GLU A 1 323 ? -14.273 -11.445 10.18 1 90.56 323 GLU A CA 1
ATOM 2536 C C . GLU A 1 323 ? -14.344 -9.914 10.164 1 90.56 323 GLU A C 1
ATOM 2538 O O . GLU A 1 323 ? -15.266 -9.328 10.734 1 90.56 323 GLU A O 1
ATOM 2543 N N . ARG A 1 324 ? -13.359 -9.352 9.555 1 89.81 324 ARG A N 1
ATOM 2544 C CA . ARG A 1 324 ? -13.336 -7.898 9.469 1 89.81 324 ARG A CA 1
ATOM 2545 C C . ARG A 1 324 ? -14.516 -7.375 8.656 1 89.81 324 ARG A C 1
ATOM 2547 O O . ARG A 1 324 ? -15.141 -6.383 9.031 1 89.81 324 ARG A O 1
ATOM 2554 N N . PHE A 1 325 ? -14.766 -7.992 7.629 1 93.31 325 PHE A N 1
ATOM 2555 C CA . PHE A 1 325 ? -15.906 -7.617 6.801 1 93.31 325 PHE A CA 1
ATOM 2556 C C . PHE A 1 325 ? -17.203 -7.742 7.578 1 93.31 325 PHE A C 1
ATOM 2558 O O . PHE A 1 325 ? -18.047 -6.832 7.551 1 93.31 325 PHE A O 1
ATOM 2565 N N . THR A 1 326 ? -17.344 -8.828 8.242 1 91.69 326 THR A N 1
ATOM 2566 C CA . THR A 1 326 ? -18.562 -9.086 9.008 1 91.69 326 THR A CA 1
ATOM 2567 C C . THR A 1 326 ? -18.703 -8.086 10.148 1 91.69 326 THR A C 1
ATOM 2569 O O . THR A 1 326 ? -19.797 -7.633 10.453 1 91.69 326 THR A O 1
ATOM 2572 N N . ARG A 1 327 ? -17.625 -7.75 10.688 1 90 327 ARG A N 1
ATOM 2573 C CA . ARG A 1 327 ? -17.656 -6.754 11.758 1 90 327 ARG A CA 1
ATOM 2574 C C . ARG A 1 327 ? -18.125 -5.402 11.234 1 90 327 ARG A C 1
ATOM 2576 O O . ARG A 1 327 ? -18.922 -4.723 11.883 1 90 327 ARG A O 1
ATOM 2583 N N . LEU A 1 328 ? -17.625 -5.078 10.102 1 92.38 328 LEU A N 1
ATOM 2584 C CA . LEU A 1 328 ? -18.062 -3.834 9.484 1 92.38 328 LEU A CA 1
ATOM 2585 C C . LEU A 1 328 ? -19.562 -3.877 9.188 1 92.38 328 LEU A C 1
ATOM 2587 O O . LEU A 1 328 ? -20.281 -2.93 9.492 1 92.38 328 LEU A O 1
ATOM 2591 N N . MET A 1 329 ? -20.047 -4.945 8.688 1 92.62 329 MET A N 1
ATOM 2592 C CA . MET A 1 329 ? -21.438 -5.086 8.281 1 92.62 329 MET A CA 1
ATOM 2593 C C . MET A 1 329 ? -22.359 -5.148 9.5 1 92.62 329 MET A C 1
ATOM 2595 O O . MET A 1 329 ? -23.516 -4.758 9.422 1 92.62 329 MET A O 1
ATOM 2599 N N . GLU A 1 330 ? -21.797 -5.551 10.602 1 91.38 330 GLU A N 1
ATOM 2600 C CA . GLU A 1 330 ? -22.609 -5.703 11.805 1 91.38 330 GLU A CA 1
ATOM 2601 C C . GLU A 1 330 ? -22.531 -4.461 12.688 1 91.38 330 GLU A C 1
ATOM 2603 O O . GLU A 1 330 ? -23.266 -4.336 13.664 1 91.38 330 GLU A O 1
ATOM 2608 N N . THR A 1 331 ? -21.641 -3.592 12.312 1 90.19 331 THR A N 1
ATOM 2609 C CA . THR A 1 331 ? -21.547 -2.346 13.062 1 90.19 331 THR A CA 1
ATOM 2610 C C . THR A 1 331 ? -22.812 -1.504 12.875 1 90.19 331 THR A C 1
ATOM 2612 O O . THR A 1 331 ? -23.25 -1.28 11.742 1 90.19 331 THR A O 1
ATOM 2615 N N . LYS A 1 332 ? -23.406 -1.173 13.992 1 87.38 332 LYS A N 1
ATOM 2616 C CA . LYS A 1 332 ? -24.609 -0.358 13.93 1 87.38 332 LYS A CA 1
ATOM 2617 C C . LYS A 1 332 ? -24.297 1.116 14.164 1 87.38 332 LYS A C 1
ATOM 2619 O O . LYS A 1 332 ? -23.375 1.446 14.906 1 87.38 332 LYS A O 1
ATOM 2624 N N . SER A 1 333 ? -25.031 1.879 13.445 1 87 333 SER A N 1
ATOM 2625 C CA . SER A 1 333 ? -24.875 3.318 13.625 1 87 333 SER A CA 1
ATOM 2626 C C . SER A 1 333 ? -25.375 3.762 14.992 1 87 333 SER A C 1
ATOM 2628 O O . SER A 1 333 ? -26.375 3.242 15.5 1 87 333 SER A O 1
ATOM 2630 N N . ASP A 1 334 ? -24.688 4.641 15.586 1 82.38 334 ASP A N 1
ATOM 2631 C CA . ASP A 1 334 ? -25.078 5.188 16.875 1 82.38 334 ASP A CA 1
ATOM 2632 C C . ASP A 1 334 ? -26.312 6.082 16.75 1 82.38 334 ASP A C 1
ATOM 2634 O O . ASP A 1 334 ? -27.031 6.301 17.719 1 82.38 334 ASP A O 1
ATOM 2638 N N . VAL A 1 335 ? -26.453 6.602 15.617 1 86.31 335 VAL A N 1
ATOM 2639 C CA . VAL A 1 335 ? -27.578 7.477 15.352 1 86.31 335 VAL A CA 1
ATOM 2640 C C . VAL A 1 335 ? -28.391 6.926 14.18 1 86.31 335 VAL A C 1
ATOM 2642 O O . VAL A 1 335 ? -27.859 6.691 13.094 1 86.31 335 VAL A O 1
ATOM 2645 N N . SER A 1 336 ? -29.609 6.5 14.406 1 87.5 336 SER A N 1
ATOM 2646 C CA . SER A 1 336 ? -30.469 5.977 13.344 1 87.5 336 SER A CA 1
ATOM 2647 C C . SER A 1 336 ? -31.922 6.387 13.547 1 87.5 336 SER A C 1
ATOM 2649 O O . SER A 1 336 ? -32.344 6.695 14.672 1 87.5 336 SER A O 1
ATOM 2651 N N . ASP A 1 337 ? -32.531 6.508 12.453 1 90.56 337 ASP A N 1
ATOM 2652 C CA . ASP A 1 337 ? -33.969 6.809 12.5 1 90.56 337 ASP A CA 1
ATOM 2653 C C . ASP A 1 337 ? -34.75 5.602 12.984 1 90.56 337 ASP A C 1
ATOM 2655 O O . ASP A 1 337 ? -34.438 4.457 12.656 1 90.56 337 ASP A O 1
ATOM 2659 N N . ARG A 1 338 ? -35.812 5.848 13.789 1 90.44 338 ARG A N 1
ATOM 2660 C CA . ARG A 1 338 ? -36.688 4.789 14.227 1 90.44 338 ARG A CA 1
ATOM 2661 C C . ARG A 1 338 ? -37.469 4.203 13.047 1 90.44 338 ARG A C 1
ATOM 2663 O O . ARG A 1 338 ? -37.656 4.871 12.031 1 90.44 338 ARG A O 1
ATOM 2670 N N . PRO A 1 339 ? -37.875 2.932 13.141 1 91.62 339 PRO A N 1
ATOM 2671 C CA . PRO A 1 339 ? -38.594 2.285 12.039 1 91.62 339 PRO A CA 1
ATOM 2672 C C . PRO A 1 339 ? -39.844 3.062 11.609 1 91.62 339 PRO A C 1
ATOM 2674 O O . PRO A 1 339 ? -40.156 3.1 10.422 1 91.62 339 PRO A O 1
ATOM 2677 N N . ASP A 1 340 ? -40.469 3.701 12.57 1 91.75 340 ASP A N 1
ATOM 2678 C CA . ASP A 1 340 ? -41.656 4.48 12.25 1 91.75 340 ASP A CA 1
ATOM 2679 C C . ASP A 1 340 ? -41.281 5.727 11.445 1 91.75 340 ASP A C 1
ATOM 2681 O O . ASP A 1 340 ? -42.031 6.129 10.547 1 91.75 340 ASP A O 1
ATOM 2685 N N . VAL A 1 341 ? -40.188 6.266 11.734 1 92.75 341 VAL A N 1
ATOM 2686 C CA . VAL A 1 341 ? -39.719 7.449 11.023 1 92.75 341 VAL A CA 1
ATOM 2687 C C . VAL A 1 341 ? -39.281 7.074 9.609 1 92.75 341 VAL A C 1
ATOM 2689 O O . VAL A 1 341 ? -39.562 7.809 8.656 1 92.75 341 VAL A O 1
ATOM 2692 N N . ILE A 1 342 ? -38.75 5.957 9.469 1 91.81 342 ILE A N 1
ATOM 2693 C CA . ILE A 1 342 ? -38.281 5.488 8.164 1 91.81 342 ILE A CA 1
ATOM 2694 C C . ILE A 1 342 ? -39.469 5.195 7.27 1 91.81 342 ILE A C 1
ATOM 2696 O O . ILE A 1 342 ? -39.438 5.449 6.062 1 91.81 342 ILE A O 1
ATOM 2700 N N . GLU A 1 343 ? -40.5 4.656 7.848 1 92.56 343 GLU A N 1
ATOM 2701 C CA . GLU A 1 343 ? -41.688 4.355 7.082 1 92.56 343 GLU A CA 1
ATOM 2702 C C . GLU A 1 343 ? -42.344 5.633 6.547 1 92.56 343 GLU A C 1
ATOM 2704 O O . GLU A 1 343 ? -42.812 5.66 5.414 1 92.56 343 GLU A O 1
ATOM 2709 N N . LYS A 1 344 ? -42.25 6.637 7.297 1 92.62 344 LYS A N 1
ATOM 2710 C CA . LYS A 1 344 ? -42.906 7.883 6.93 1 92.62 344 LYS A CA 1
ATOM 2711 C C . LYS A 1 344 ? -42.031 8.734 6.023 1 92.62 344 LYS A C 1
ATOM 2713 O O . LYS A 1 344 ? -42.5 9.289 5.027 1 92.62 344 LYS A O 1
ATOM 2718 N N . TYR A 1 345 ? -40.75 8.883 6.352 1 92.19 345 TYR A N 1
ATOM 2719 C CA . TYR A 1 345 ? -39.875 9.859 5.699 1 92.19 345 TYR A CA 1
ATOM 2720 C C . TYR A 1 345 ? -38.906 9.172 4.758 1 92.19 345 TYR A C 1
ATOM 2722 O O . TYR A 1 345 ? -38.219 9.836 3.971 1 92.19 345 TYR A O 1
ATOM 2730 N N . GLY A 1 346 ? -38.812 7.895 4.758 1 87.25 346 GLY A N 1
ATOM 2731 C CA . GLY A 1 346 ? -37.875 7.164 3.916 1 87.25 346 GLY A CA 1
ATOM 2732 C C . GLY A 1 346 ? -36.531 6.934 4.578 1 87.25 346 GLY A C 1
ATOM 2733 O O . GLY A 1 346 ? -36.312 7.398 5.695 1 87.25 346 GLY A O 1
ATOM 2734 N N . ASP A 1 347 ? -35.656 6.121 3.863 1 84.25 347 ASP A N 1
ATOM 2735 C CA . ASP A 1 347 ? -34.312 5.82 4.391 1 84.25 347 ASP A CA 1
ATOM 2736 C C . ASP A 1 347 ? -33.25 6.613 3.65 1 84.25 347 ASP A C 1
ATOM 2738 O O . ASP A 1 347 ? -33.562 7.461 2.811 1 84.25 347 ASP A O 1
ATOM 2742 N N . THR A 1 348 ? -32 6.445 3.941 1 78.81 348 THR A N 1
ATOM 2743 C CA . THR A 1 348 ? -30.859 7.18 3.43 1 78.81 348 THR A CA 1
ATOM 2744 C C . THR A 1 348 ? -30.781 7.078 1.909 1 78.81 348 THR A C 1
ATOM 2746 O O . THR A 1 348 ? -30.422 8.047 1.234 1 78.81 348 THR A O 1
ATOM 2749 N N . PHE A 1 349 ? -31.25 6.012 1.383 1 80.25 349 PHE A N 1
ATOM 2750 C CA . PHE A 1 349 ? -31.062 5.762 -0.042 1 80.25 349 PHE A CA 1
ATOM 2751 C C . PHE A 1 349 ? -32.375 5.988 -0.803 1 80.25 349 PHE A C 1
ATOM 2753 O O . PHE A 1 349 ? -32.344 6.191 -2.02 1 80.25 349 PHE A O 1
ATOM 2760 N N . ASN A 1 350 ? -33.438 5.945 -0.028 1 84.56 350 ASN A N 1
ATOM 2761 C CA . ASN A 1 350 ? -34.781 6.172 -0.611 1 84.56 350 ASN A CA 1
ATOM 2762 C C . ASN A 1 350 ? -35.562 7.188 0.196 1 84.56 350 ASN A C 1
ATOM 2764 O O . ASN A 1 350 ? -36.594 6.844 0.793 1 84.56 350 ASN A O 1
ATOM 2768 N N . PRO A 1 351 ? -35.188 8.406 0.077 1 85.5 351 PRO A N 1
ATOM 2769 C CA . PRO A 1 351 ? -35.906 9.43 0.836 1 85.5 351 PRO A CA 1
ATOM 2770 C C . PRO A 1 351 ? -37.25 9.773 0.227 1 85.5 351 PRO A C 1
ATOM 2772 O O . PRO A 1 351 ? -37.406 9.797 -0.998 1 85.5 351 PRO A O 1
ATOM 2775 N N . LYS A 1 352 ? -38.281 9.828 1.11 1 89.94 352 LYS A N 1
ATOM 2776 C CA . LYS A 1 352 ? -39.594 10.32 0.716 1 89.94 352 LYS A CA 1
ATOM 2777 C C . LYS A 1 352 ? -39.719 11.82 0.975 1 89.94 352 LYS A C 1
ATOM 2779 O O . LYS A 1 352 ? -40.406 12.242 1.902 1 89.94 352 LYS A O 1
ATOM 2784 N N . LYS A 1 353 ? -39.125 12.602 0.133 1 87.06 353 LYS A N 1
ATOM 2785 C CA . LYS A 1 353 ? -39.031 14.039 0.323 1 87.06 353 LYS A CA 1
ATOM 2786 C C . LYS A 1 353 ? -40.406 14.711 0.307 1 87.06 353 LYS A C 1
ATOM 2788 O O . LYS A 1 353 ? -40.562 15.789 0.87 1 87.06 353 LYS A O 1
ATOM 2793 N N . GLU A 1 354 ? -41.312 14.031 -0.309 1 89.25 354 GLU A N 1
ATOM 2794 C CA . GLU A 1 354 ? -42.688 14.57 -0.384 1 89.25 354 GLU A CA 1
ATOM 2795 C C . GLU A 1 354 ? -43.312 14.703 1.004 1 89.25 354 GLU A C 1
ATOM 2797 O O . GLU A 1 354 ? -44.156 15.555 1.225 1 89.25 354 GLU A O 1
ATOM 2802 N N . ASN A 1 355 ? -42.75 13.93 1.983 1 91.25 355 ASN A N 1
ATOM 2803 C CA . ASN A 1 355 ? -43.312 13.93 3.33 1 91.25 355 ASN A CA 1
ATOM 2804 C C . ASN A 1 355 ? -42.531 14.852 4.262 1 91.25 355 ASN A C 1
ATOM 2806 O O . ASN A 1 355 ? -42.875 14.977 5.441 1 91.25 355 ASN A O 1
ATOM 2810 N N . TRP A 1 356 ? -41.594 15.57 3.738 1 90.69 356 TRP A N 1
ATOM 2811 C CA . TRP A 1 356 ? -40.781 16.438 4.578 1 90.69 356 TRP A CA 1
ATOM 2812 C C . TRP A 1 356 ? -41.5 17.734 4.887 1 90.69 356 TRP A C 1
ATOM 2814 O O . TRP A 1 356 ? -41.938 18.453 3.971 1 90.69 356 TRP A O 1
ATOM 2824 N N . GLU A 1 357 ? -41.625 18.016 6.121 1 91.06 357 GLU A N 1
ATOM 2825 C CA . GLU A 1 357 ? -42.25 19.266 6.551 1 91.06 357 GLU A CA 1
ATOM 2826 C C . GLU A 1 357 ? -41.25 20.422 6.449 1 91.06 357 GLU A C 1
ATOM 2828 O O . GLU A 1 357 ? -40.031 20.219 6.492 1 91.06 357 GLU A O 1
ATOM 2833 N N . GLU A 1 358 ? -41.844 21.562 6.27 1 90.44 358 GLU A N 1
ATOM 2834 C CA . GLU A 1 358 ? -40.969 22.75 6.203 1 90.44 358 GLU A CA 1
ATOM 2835 C C . GLU A 1 358 ? -40.312 23.031 7.551 1 90.44 358 GLU A C 1
ATOM 2837 O O . GLU A 1 358 ? -40.969 22.922 8.594 1 90.44 358 GLU A O 1
ATOM 2842 N N . LEU A 1 359 ? -39.094 23.266 7.535 1 92.69 359 LEU A N 1
ATOM 2843 C CA . LEU A 1 359 ? -38.344 23.594 8.734 1 92.69 359 LEU A CA 1
ATOM 2844 C C . LEU A 1 359 ? -38.188 25.094 8.883 1 92.69 359 LEU A C 1
ATOM 2846 O O . LEU A 1 359 ? -37.719 25.766 7.953 1 92.69 359 LEU A O 1
ATOM 2850 N N . LYS A 1 360 ? -38.594 25.688 10 1 92.06 360 LYS A N 1
ATOM 2851 C CA . LYS A 1 360 ? -38.531 27.125 10.242 1 92.06 360 LYS A CA 1
ATOM 2852 C C . LYS A 1 360 ? -37.156 27.516 10.836 1 92.06 360 LYS A C 1
ATOM 2854 O O . LYS A 1 360 ? -36.594 28.516 10.438 1 92.06 360 LYS A O 1
ATOM 2859 N N . GLY A 1 361 ? -36.625 26.703 11.742 1 93.25 361 GLY A N 1
ATOM 2860 C CA . GLY A 1 361 ? -35.312 26.969 12.25 1 93.25 361 GLY A CA 1
ATOM 2861 C C . GLY A 1 361 ? -35.281 27.281 13.727 1 93.25 361 GLY A C 1
ATOM 2862 O O . GLY A 1 361 ? -34.312 27.859 14.227 1 93.25 361 GLY A O 1
ATOM 2863 N N . ASP A 1 362 ? -36.375 27.016 14.453 1 94.5 362 ASP A N 1
ATOM 2864 C CA . ASP A 1 362 ? -36.406 27.141 15.906 1 94.5 362 ASP A CA 1
ATOM 2865 C C . ASP A 1 362 ? -35.75 25.938 16.578 1 94.5 362 ASP A C 1
ATOM 2867 O O . ASP A 1 362 ? -36.125 24.797 16.328 1 94.5 362 ASP A O 1
ATOM 2871 N N . ILE A 1 363 ? -34.719 26.172 17.406 1 95.06 363 ILE A N 1
ATOM 2872 C CA . ILE A 1 363 ? -34 25.078 18.047 1 95.06 363 ILE A CA 1
ATOM 2873 C C . ILE A 1 363 ? -34 25.25 19.562 1 95.06 363 ILE A C 1
ATOM 2875 O O . ILE A 1 363 ? -33.781 26.359 20.062 1 95.06 363 ILE A O 1
ATOM 2879 N N . GLU A 1 364 ? -34.281 24.203 20.234 1 94.69 364 GLU A N 1
ATOM 2880 C CA . GLU A 1 364 ? -34.312 24.234 21.703 1 94.69 364 GLU A CA 1
ATOM 2881 C C . GLU A 1 364 ? -33.625 23 22.281 1 94.69 364 GLU A C 1
ATOM 2883 O O . GLU A 1 364 ? -33.969 21.859 21.922 1 94.69 364 GLU A O 1
ATOM 2888 N N . PHE A 1 365 ? -32.625 23.234 23.078 1 92.56 365 PHE A N 1
ATOM 2889 C CA . PHE A 1 365 ? -32 22.188 23.875 1 92.56 365 PHE A CA 1
ATOM 2890 C C . PHE A 1 365 ? -32.719 22.062 25.234 1 92.56 365 PHE A C 1
ATOM 2892 O O . PHE A 1 365 ? -32.75 23.031 26 1 92.56 365 PHE A O 1
ATOM 2899 N N . LYS A 1 366 ? -33.219 20.906 25.438 1 93.88 366 LYS A N 1
ATOM 2900 C CA . LYS A 1 366 ? -33.938 20.703 26.688 1 93.88 366 LYS A CA 1
ATOM 2901 C C . LYS A 1 366 ? -33.281 19.656 27.562 1 93.88 366 LYS A C 1
ATOM 2903 O O . LYS A 1 366 ? -33.406 18.453 27.312 1 93.88 366 LYS A O 1
ATOM 2908 N N . ASP A 1 367 ? -32.625 20.031 28.672 1 91.94 367 ASP A N 1
ATOM 2909 C CA . ASP A 1 367 ? -32 19.172 29.672 1 91.94 367 ASP A CA 1
ATOM 2910 C C . ASP A 1 367 ? -31.062 18.156 29.047 1 91.94 367 ASP A C 1
ATOM 2912 O O . ASP A 1 367 ? -31.172 16.953 29.297 1 91.94 367 ASP A O 1
ATOM 2916 N N . ILE A 1 368 ? -30.25 18.703 28.25 1 91.12 368 ILE A N 1
ATOM 2917 C CA . ILE A 1 368 ? -29.391 17.828 27.469 1 91.12 368 ILE A CA 1
ATOM 2918 C C . ILE A 1 368 ? -28.188 17.406 28.312 1 91.12 368 ILE A C 1
ATOM 2920 O O . ILE A 1 368 ? -27.5 18.25 28.891 1 91.12 368 ILE A O 1
ATOM 2924 N N . THR A 1 369 ? -27.938 16.141 28.453 1 91.19 369 THR A N 1
ATOM 2925 C CA . THR A 1 369 ? -26.719 15.531 28.953 1 91.19 369 THR A CA 1
ATOM 2926 C C . THR A 1 369 ? -26.078 14.641 27.891 1 91.19 369 THR A C 1
ATOM 2928 O O . THR A 1 369 ? -26.766 13.852 27.234 1 91.19 369 THR A O 1
ATOM 2931 N N . PHE A 1 370 ? -24.797 14.875 27.641 1 89.81 370 PHE A N 1
ATOM 2932 C CA . PHE A 1 370 ? -24.172 14.156 26.547 1 89.81 370 PHE A CA 1
ATOM 2933 C C . PHE A 1 370 ? -22.781 13.672 26.953 1 89.81 370 PHE A C 1
ATOM 2935 O O . PHE A 1 370 ? -21.984 14.43 27.531 1 89.81 370 PHE A O 1
ATOM 2942 N N . CYS A 1 371 ? -22.547 12.453 26.688 1 87.5 371 CYS A N 1
ATOM 2943 C CA . CYS A 1 371 ? -21.25 11.812 26.781 1 87.5 371 CYS A CA 1
ATOM 2944 C C . CYS A 1 371 ? -20.875 11.094 25.5 1 87.5 371 CYS A C 1
ATOM 2946 O O . CYS A 1 371 ? -21.703 10.391 24.906 1 87.5 371 CYS A O 1
ATOM 2948 N N . TYR A 1 372 ? -19.734 11.5 25 1 80.94 372 TYR A N 1
ATOM 2949 C CA . TYR A 1 372 ? -19.312 10.789 23.797 1 80.94 372 TYR A CA 1
ATOM 2950 C C . TYR A 1 372 ? -19.25 9.289 24.047 1 80.94 372 TYR A C 1
ATOM 2952 O O . TYR A 1 372 ? -18.906 8.844 25.141 1 80.94 372 TYR A O 1
ATOM 2960 N N . PRO A 1 373 ? -19.562 8.477 23.016 1 77.31 373 PRO A N 1
ATOM 2961 C CA . PRO A 1 373 ? -19.594 7.027 23.203 1 77.31 373 PRO A CA 1
ATOM 2962 C C . PRO A 1 373 ? -18.25 6.465 23.672 1 77.31 373 PRO A C 1
ATOM 2964 O O . PRO A 1 373 ? -18.203 5.461 24.375 1 77.31 373 PRO A O 1
ATOM 2967 N N . ASP A 1 374 ? -17.188 7.133 23.266 1 68.56 374 ASP A N 1
ATOM 2968 C CA . ASP A 1 374 ? -15.867 6.648 23.641 1 68.56 374 ASP A CA 1
ATOM 2969 C C . ASP A 1 374 ? -15.352 7.383 24.875 1 68.56 374 ASP A C 1
ATOM 2971 O O . ASP A 1 374 ? -14.25 7.109 25.359 1 68.56 374 ASP A O 1
ATOM 2975 N N . GLY A 1 375 ? -16.25 8.297 25.375 1 70.06 375 GLY A N 1
ATOM 2976 C CA . GLY A 1 375 ? -15.805 9.094 26.5 1 70.06 375 GLY A CA 1
ATOM 2977 C C . GLY A 1 375 ? -16.422 8.656 27.812 1 70.06 375 GLY A C 1
ATOM 2978 O O . GLY A 1 375 ? -17.406 7.922 27.828 1 70.06 375 GLY A O 1
ATOM 2979 N N . GLU A 1 376 ? -15.688 8.898 28.875 1 73.38 376 GLU A N 1
ATOM 2980 C CA . GLU A 1 376 ? -16.188 8.539 30.203 1 73.38 376 GLU A CA 1
ATOM 2981 C C . GLU A 1 376 ? -16.797 9.742 30.922 1 73.38 376 GLU A C 1
ATOM 2983 O O . GLU A 1 376 ? -17.547 9.586 31.875 1 73.38 376 GLU A O 1
ATOM 2988 N N . GLU A 1 377 ? -16.547 10.859 30.391 1 77.69 377 GLU A N 1
ATOM 2989 C CA . GLU A 1 377 ? -17.031 12.047 31.078 1 77.69 377 GLU A CA 1
ATOM 2990 C C . GLU A 1 377 ? -18.094 12.773 30.25 1 77.69 377 GLU A C 1
ATOM 2992 O O . GLU A 1 377 ? -18.062 12.742 29.031 1 77.69 377 GLU A O 1
ATOM 2997 N N . ASN A 1 378 ? -19.062 13.336 31.062 1 82.31 378 ASN A N 1
ATOM 2998 C CA . ASN A 1 378 ? -20.078 14.141 30.391 1 82.31 378 ASN A CA 1
ATOM 2999 C C . ASN A 1 378 ? -19.5 15.461 29.891 1 82.31 378 ASN A C 1
ATOM 3001 O O . ASN A 1 378 ? -18.812 16.172 30.625 1 82.31 378 ASN A O 1
ATOM 3005 N N . VAL A 1 379 ? -19.703 15.68 28.656 1 79.75 379 VAL A N 1
ATOM 3006 C CA . VAL A 1 379 ? -19.25 16.922 28.047 1 79.75 379 VAL A CA 1
ATOM 3007 C C . VAL A 1 379 ? -20.266 18.031 28.312 1 79.75 379 VAL A C 1
ATOM 3009 O O . VAL A 1 379 ? -19.891 19.203 28.5 1 79.75 379 VAL A O 1
ATOM 3012 N N . LEU A 1 380 ? -21.594 17.641 28.281 1 82.25 380 LEU A N 1
ATOM 3013 C CA . LEU A 1 380 ? -22.688 18.531 28.625 1 82.25 380 LEU A CA 1
ATOM 3014 C C . LEU A 1 380 ? -23.562 17.922 29.719 1 82.25 380 LEU A C 1
ATOM 3016 O O . LEU A 1 380 ? -23.812 16.703 29.719 1 82.25 380 LEU A O 1
ATOM 3020 N N . GLU A 1 381 ? -23.953 18.797 30.672 1 85.38 381 GLU A N 1
ATOM 3021 C CA . GLU A 1 381 ? -24.812 18.328 31.75 1 85.38 381 GLU A CA 1
ATOM 3022 C C . GLU A 1 381 ? -26 19.281 31.938 1 85.38 381 GLU A C 1
ATOM 3024 O O . GLU A 1 381 ? -25.812 20.453 32.25 1 85.38 381 GLU A O 1
ATOM 3029 N N . ASN A 1 382 ? -27.156 18.734 31.797 1 87.31 382 ASN A N 1
ATOM 3030 C CA . ASN A 1 382 ? -28.406 19.469 31.969 1 87.31 382 ASN A CA 1
ATOM 3031 C C . ASN A 1 382 ? -28.359 20.812 31.266 1 87.31 382 ASN A C 1
ATOM 3033 O O . ASN A 1 382 ? -28.625 21.859 31.875 1 87.31 382 ASN A O 1
ATOM 3037 N N . PHE A 1 383 ? -28.016 20.734 30.016 1 85.38 383 PHE A N 1
ATOM 3038 C CA . PHE A 1 383 ? -27.828 21.938 29.219 1 85.38 383 PHE A CA 1
ATOM 3039 C C . PHE A 1 383 ? -29.156 22.375 28.578 1 85.38 383 PHE A C 1
ATOM 3041 O O . PHE A 1 383 ? -29.875 21.547 28.016 1 85.38 383 PHE A O 1
ATOM 3048 N N . ASN A 1 384 ? -29.469 23.688 28.812 1 88.19 384 ASN A N 1
ATOM 3049 C CA . ASN A 1 384 ? -30.672 24.266 28.234 1 88.19 384 ASN A CA 1
ATOM 3050 C C . ASN A 1 384 ? -30.344 25.516 27.406 1 88.19 384 ASN A C 1
ATOM 3052 O O . ASN A 1 384 ? -29.531 26.344 27.812 1 88.19 384 ASN A O 1
ATOM 3056 N N . LEU A 1 385 ? -30.859 25.531 26.156 1 88.56 385 LEU A N 1
ATOM 3057 C CA . LEU A 1 385 ? -30.656 26.672 25.281 1 88.56 385 LEU A CA 1
ATOM 3058 C C . LEU A 1 385 ? -31.797 26.797 24.281 1 88.56 385 LEU A C 1
ATOM 3060 O O . LEU A 1 385 ? -32.25 25.797 23.703 1 88.56 385 LEU A O 1
ATOM 3064 N N . LYS A 1 386 ? -32.312 28.031 24.188 1 90.88 386 LYS A N 1
ATOM 3065 C CA . LYS A 1 386 ? -33.344 28.297 23.188 1 90.88 386 LYS A CA 1
ATOM 3066 C C . LYS A 1 386 ? -32.812 29.281 22.125 1 90.88 386 LYS A C 1
ATOM 3068 O O . LYS A 1 386 ? -32.344 30.359 22.469 1 90.88 386 LYS A O 1
ATOM 3073 N N . VAL A 1 387 ? -32.875 28.859 20.922 1 92.69 387 VAL A N 1
ATOM 3074 C CA . VAL A 1 387 ? -32.469 29.703 19.797 1 92.69 387 VAL A CA 1
ATOM 3075 C C . VAL A 1 387 ? -33.656 29.906 18.859 1 92.69 387 VAL A C 1
ATOM 3077 O O . VAL A 1 387 ? -33.938 29.047 18.031 1 92.69 387 VAL A O 1
ATOM 3080 N N . PRO A 1 388 ? -34.219 31.125 18.938 1 92.38 388 PRO A N 1
ATOM 3081 C CA . PRO A 1 388 ? -35.344 31.391 18.031 1 92.38 388 PRO A CA 1
ATOM 3082 C C . PRO A 1 388 ? -34.938 31.438 16.578 1 92.38 388 PRO A C 1
ATOM 3084 O O . PRO A 1 388 ? -33.75 31.625 16.266 1 92.38 388 PRO A O 1
ATOM 3087 N N . GLN A 1 389 ? -35.906 31.328 15.719 1 93.75 389 GLN A N 1
ATOM 3088 C CA . GLN A 1 389 ? -35.688 31.359 14.273 1 93.75 389 GLN A CA 1
ATOM 3089 C C . GLN A 1 389 ? -34.969 32.625 13.852 1 93.75 389 GLN A C 1
ATOM 3091 O O . GLN A 1 389 ? -35.344 33.719 14.289 1 93.75 389 GLN A O 1
ATOM 3096 N N . GLY A 1 390 ? -33.875 32.469 13.094 1 91.94 390 GLY A N 1
ATOM 3097 C CA . GLY A 1 390 ? -33.188 33.594 12.484 1 91.94 390 GLY A CA 1
ATOM 3098 C C . GLY A 1 390 ? -32.094 34.188 13.359 1 91.94 390 GLY A C 1
ATOM 3099 O O . GLY A 1 390 ? -31.391 35.094 12.945 1 91.94 390 GLY A O 1
ATOM 3100 N N . LYS A 1 391 ? -31.984 33.656 14.555 1 92.75 391 LYS A N 1
ATOM 3101 C CA . LYS A 1 391 ? -30.984 34.188 15.469 1 92.75 391 LYS A CA 1
ATOM 3102 C C . LYS A 1 391 ? -29.625 33.531 15.234 1 92.75 391 LYS A C 1
ATOM 3104 O O . LYS A 1 391 ? -29.547 32.375 14.844 1 92.75 391 LYS A O 1
ATOM 3109 N N . ARG A 1 392 ? -28.594 34.281 15.438 1 94.19 392 ARG A N 1
ATOM 3110 C CA . ARG A 1 392 ? -27.234 33.844 15.266 1 94.19 392 ARG A CA 1
ATOM 3111 C C . ARG A 1 392 ? -26.562 33.562 16.609 1 94.19 392 ARG A C 1
ATOM 3113 O O . ARG A 1 392 ? -26.484 34.469 17.453 1 94.19 392 ARG A O 1
ATOM 3120 N N . VAL A 1 393 ? -26.094 32.375 16.766 1 92.56 393 VAL A N 1
ATOM 3121 C CA . VAL A 1 393 ? -25.453 31.953 18.016 1 92.56 393 VAL A CA 1
ATOM 3122 C C . VAL A 1 393 ? -23.969 31.688 17.75 1 92.56 393 VAL A C 1
ATOM 3124 O O . VAL A 1 393 ? -23.609 30.922 16.844 1 92.56 393 VAL A O 1
ATOM 3127 N N . ALA A 1 394 ? -23.094 32.312 18.5 1 92.19 394 ALA A N 1
ATOM 3128 C CA . ALA A 1 394 ? -21.656 32.094 18.422 1 92.19 394 ALA A CA 1
ATOM 3129 C C . ALA A 1 394 ? -21.188 31.234 19.609 1 92.19 394 ALA A C 1
ATOM 3131 O O . ALA A 1 394 ? -21.609 31.453 20.75 1 92.19 394 ALA A O 1
ATOM 3132 N N . ILE A 1 395 ? -20.5 30.297 19.297 1 89.81 395 ILE A N 1
ATOM 3133 C CA . ILE A 1 395 ? -19.906 29.438 20.312 1 89.81 395 ILE A CA 1
ATOM 3134 C C . ILE A 1 395 ? -18.406 29.703 20.406 1 89.81 395 ILE A C 1
ATOM 3136 O O . ILE A 1 395 ? -17.672 29.547 19.422 1 89.81 395 ILE A O 1
ATOM 3140 N N . VAL A 1 396 ? -17.938 30.141 21.562 1 87.81 396 VAL A N 1
ATOM 3141 C CA . VAL A 1 396 ? -16.531 30.5 21.734 1 87.81 396 VAL A CA 1
ATOM 3142 C C . VAL A 1 396 ? -15.938 29.766 22.922 1 87.81 396 VAL A C 1
ATOM 3144 O O . VAL A 1 396 ? -16.672 29.328 23.812 1 87.81 396 VAL A O 1
ATOM 3147 N N . GLY A 1 397 ? -14.781 29.531 22.891 1 80.38 397 GLY A N 1
ATOM 3148 C CA . GLY A 1 397 ? -14.055 28.828 23.938 1 80.38 397 GLY A CA 1
ATOM 3149 C C . GLY A 1 397 ? -12.656 28.422 23.516 1 80.38 397 GLY A C 1
ATOM 3150 O O . GLY A 1 397 ? -12.281 28.578 22.359 1 80.38 397 GLY A O 1
ATOM 3151 N N . GLU A 1 398 ? -12.016 27.891 24.438 1 71.12 398 GLU A N 1
ATOM 3152 C CA . GLU A 1 398 ? -10.664 27.422 24.141 1 71.12 398 GLU A CA 1
ATOM 3153 C C . GLU A 1 398 ? -10.688 26.156 23.281 1 71.12 398 GLU A C 1
ATOM 3155 O O . GLU A 1 398 ? -11.727 25.5 23.156 1 71.12 398 GLU A O 1
ATOM 3160 N N . THR A 1 399 ? -9.641 25.953 22.594 1 63.19 399 THR A N 1
ATOM 3161 C CA . THR A 1 399 ? -9.531 24.734 21.812 1 63.19 399 THR A CA 1
ATOM 3162 C C . THR A 1 399 ? -9.727 23.5 22.688 1 63.19 399 THR A C 1
ATOM 3164 O O . THR A 1 399 ? -9.156 23.406 23.781 1 63.19 399 THR A O 1
ATOM 3167 N N . GLY A 1 400 ? -10.555 22.656 22.344 1 62.41 400 GLY A N 1
ATOM 3168 C CA . GLY A 1 400 ? -10.797 21.438 23.094 1 62.41 400 GLY A CA 1
ATOM 3169 C C . GLY A 1 400 ? -11.891 21.594 24.141 1 62.41 400 GLY A C 1
ATOM 3170 O O . GLY A 1 400 ? -12.227 20.641 24.859 1 62.41 400 GLY A O 1
ATOM 3171 N N . ALA A 1 401 ? -12.406 22.797 24.156 1 66.69 401 ALA A N 1
ATOM 3172 C CA . ALA A 1 401 ? -13.375 23.078 25.203 1 66.69 401 ALA A CA 1
ATOM 3173 C C . ALA A 1 401 ? -14.695 22.359 24.953 1 66.69 401 ALA A C 1
ATOM 3175 O O . ALA A 1 401 ? -15.539 22.25 25.844 1 66.69 401 ALA A O 1
ATOM 3176 N N . GLY A 1 402 ? -14.875 21.797 23.75 1 70.31 402 GLY A N 1
ATOM 3177 C CA . GLY A 1 402 ? -16.109 21.094 23.438 1 70.31 402 GLY A CA 1
ATOM 3178 C C . GLY A 1 402 ? -17.031 21.906 22.547 1 70.31 402 GLY A C 1
ATOM 3179 O O . GLY A 1 402 ? -18.25 21.641 22.5 1 70.31 402 GLY A O 1
ATOM 3180 N N . LYS A 1 403 ? -16.609 22.859 21.875 1 78.38 403 LYS A N 1
ATOM 3181 C CA . LYS A 1 403 ? -17.391 23.734 21.016 1 78.38 403 LYS A CA 1
ATOM 3182 C C . LYS A 1 403 ? -18.156 22.938 19.953 1 78.38 403 LYS A C 1
ATOM 3184 O O . LYS A 1 403 ? -19.344 23.188 19.719 1 78.38 403 LYS A O 1
ATOM 3189 N N . SER A 1 404 ? -17.531 21.906 19.438 1 80.62 404 SER A N 1
ATOM 3190 C CA . SER A 1 404 ? -18.109 21.141 18.328 1 80.62 404 SER A CA 1
ATOM 3191 C C . SER A 1 404 ? -19.219 20.203 18.812 1 80.62 404 SER A C 1
ATOM 3193 O O . SER A 1 404 ? -20.031 19.734 18.016 1 80.62 404 SER A O 1
ATOM 3195 N N . THR A 1 405 ? -19.344 19.984 20.078 1 84.94 405 THR A N 1
ATOM 3196 C CA . THR A 1 405 ? -20.344 19.078 20.641 1 84.94 405 THR A CA 1
ATOM 3197 C C . THR A 1 405 ? -21.75 19.594 20.375 1 84.94 405 THR A C 1
ATOM 3199 O O . THR A 1 405 ? -22.641 18.828 19.984 1 84.94 405 THR A O 1
ATOM 3202 N N . LEU A 1 406 ? -21.906 20.906 20.531 1 85.81 406 LEU A N 1
ATOM 3203 C CA . LEU A 1 406 ? -23.234 21.484 20.328 1 85.81 406 LEU A CA 1
ATOM 3204 C C . LEU A 1 406 ? -23.656 21.359 18.875 1 85.81 406 LEU A C 1
ATOM 3206 O O . LEU A 1 406 ? -24.812 21 18.594 1 85.81 406 LEU A O 1
ATOM 3210 N N . VAL A 1 407 ? -22.75 21.609 18.031 1 87.5 407 VAL A N 1
ATOM 3211 C CA . VAL A 1 407 ? -23.031 21.531 16.594 1 87.5 407 VAL A CA 1
ATOM 3212 C C . VAL A 1 407 ? -23.297 20.078 16.203 1 87.5 407 VAL A C 1
ATOM 3214 O O . VAL A 1 407 ? -24.188 19.797 15.398 1 87.5 407 VAL A O 1
ATOM 3217 N N . ASN A 1 408 ? -22.609 19.172 16.766 1 88 408 ASN A N 1
ATOM 3218 C CA . ASN A 1 408 ? -22.781 17.766 16.484 1 88 408 ASN A CA 1
ATOM 3219 C C . ASN A 1 408 ? -24.156 17.266 16.922 1 88 408 ASN A C 1
ATOM 3221 O O . ASN A 1 408 ? -24.766 16.406 16.25 1 88 408 ASN A O 1
ATOM 3225 N N . LEU A 1 409 ? -24.594 17.812 17.984 1 89.44 409 LEU A N 1
ATOM 3226 C CA . LEU A 1 409 ? -25.891 17.406 18.5 1 89.44 409 LEU A CA 1
ATOM 3227 C C . LEU A 1 409 ? -27.031 18 17.672 1 89.44 409 LEU A C 1
ATOM 3229 O O . LEU A 1 409 ? -28.016 17.328 17.391 1 89.44 409 LEU A O 1
ATOM 3233 N N . VAL A 1 410 ? -26.844 19.266 17.281 1 90.12 410 VAL A N 1
ATOM 3234 C CA . VAL A 1 410 ? -27.859 19.922 16.469 1 90.12 410 VAL A CA 1
ATOM 3235 C C . VAL A 1 410 ? -28.016 19.172 15.141 1 90.12 410 VAL A C 1
ATOM 3237 O O . VAL A 1 410 ? -29.125 19 14.641 1 90.12 410 VAL A O 1
ATOM 3240 N N . CYS A 1 411 ? -26.891 18.703 14.633 1 90.31 411 CYS A N 1
ATOM 3241 C CA . CYS A 1 411 ? -26.875 18.016 13.352 1 90.31 411 CYS A CA 1
ATOM 3242 C C . CYS A 1 411 ? -27.234 16.547 13.523 1 90.31 411 CYS A C 1
ATOM 3244 O O . CYS A 1 411 ? -27.312 15.805 12.539 1 90.31 411 CYS A O 1
ATOM 3246 N N . ARG A 1 412 ? -27.422 16.109 14.711 1 90.38 412 ARG A N 1
ATOM 3247 C CA . ARG A 1 412 ? -27.75 14.719 15.047 1 90.38 412 ARG A CA 1
ATOM 3248 C C . ARG A 1 412 ? -26.672 13.766 14.555 1 90.38 412 ARG A C 1
ATOM 3250 O O . ARG A 1 412 ? -26.969 12.688 14.047 1 90.38 412 ARG A O 1
ATOM 3257 N N . PHE A 1 413 ? -25.5 14.227 14.617 1 87.19 413 PHE A N 1
ATOM 3258 C CA . PHE A 1 413 ? -24.375 13.328 14.367 1 87.19 413 PHE A CA 1
ATOM 3259 C C . PHE A 1 413 ? -24.156 12.398 15.555 1 87.19 413 PHE A C 1
ATOM 3261 O O . PHE A 1 413 ? -23.594 11.312 15.406 1 87.19 413 PHE A O 1
ATOM 3268 N N . TYR A 1 414 ? -24.609 12.891 16.703 1 87.75 414 TYR A N 1
ATOM 3269 C CA . TYR A 1 414 ? -24.609 12.125 17.953 1 87.75 414 TYR A CA 1
ATOM 3270 C C . TYR A 1 414 ? -25.969 12.195 18.625 1 87.75 414 TYR A C 1
ATOM 3272 O O . TYR A 1 414 ? -26.75 13.133 18.391 1 87.75 414 TYR A O 1
ATOM 3280 N N . LYS A 1 415 ? -26.188 11.188 19.406 1 88.69 415 LYS A N 1
ATOM 3281 C CA . LYS A 1 415 ? -27.406 11.164 20.203 1 88.69 415 LYS A CA 1
ATOM 3282 C C . LYS A 1 415 ? -27.125 11.562 21.656 1 88.69 415 LYS A C 1
ATOM 3284 O O . LYS A 1 415 ? -26.188 11.07 22.266 1 88.69 415 LYS A O 1
ATOM 3289 N N . PRO A 1 416 ? -27.891 12.516 22.062 1 91 416 PRO A N 1
ATOM 3290 C CA . PRO A 1 416 ? -27.719 12.875 23.469 1 91 416 PRO A CA 1
ATOM 3291 C C . PRO A 1 416 ? -28.016 11.711 24.406 1 91 416 PRO A C 1
ATOM 3293 O O . PRO A 1 416 ? -28.875 10.883 24.125 1 91 416 PRO A O 1
ATOM 3296 N N . THR A 1 417 ? -27.344 11.633 25.516 1 90.69 417 THR A N 1
ATOM 3297 C CA . THR A 1 417 ? -27.547 10.594 26.531 1 90.69 417 THR A CA 1
ATOM 3298 C C . THR A 1 417 ? -28.875 10.797 27.25 1 90.69 417 THR A C 1
ATOM 3300 O O . THR A 1 417 ? -29.594 9.828 27.531 1 90.69 417 THR A O 1
ATOM 3303 N N . LYS A 1 418 ? -29.094 12.031 27.656 1 92.81 418 LYS A N 1
ATOM 3304 C CA . LYS A 1 418 ? -30.359 12.438 28.266 1 92.81 418 LYS A CA 1
ATOM 3305 C C . LYS A 1 418 ? -30.844 13.758 27.672 1 92.81 418 LYS A C 1
ATOM 3307 O O . LYS A 1 418 ? -30.047 14.555 27.172 1 92.81 418 LYS A O 1
ATOM 3312 N N . GLY A 1 419 ? -32.125 13.875 27.641 1 92.94 419 GLY A N 1
ATOM 3313 C CA . GLY A 1 419 ? -32.719 15.102 27.125 1 92.94 419 GLY A CA 1
ATOM 3314 C C . GLY A 1 419 ? -33.125 15.016 25.672 1 92.94 419 GLY A C 1
ATOM 3315 O O . GLY A 1 419 ? -33.125 13.93 25.094 1 92.94 419 GLY A O 1
ATOM 3316 N N . GLN A 1 420 ? -33.688 16.141 25.188 1 94.44 420 GLN A N 1
ATOM 3317 C CA . GLN A 1 420 ? -34.125 16.141 23.812 1 94.44 420 GLN A CA 1
ATOM 3318 C C . GLN A 1 420 ? -33.812 17.469 23.125 1 94.44 420 GLN A C 1
ATOM 3320 O O . GLN A 1 420 ? -33.719 18.5 23.781 1 94.44 420 GLN A O 1
ATOM 3325 N N . ILE A 1 421 ? -33.625 17.391 21.891 1 94.31 421 ILE A N 1
ATOM 3326 C CA . ILE A 1 421 ? -33.469 18.562 21.047 1 94.31 421 ILE A CA 1
ATOM 3327 C C . ILE A 1 421 ? -34.75 18.797 20.234 1 94.31 421 ILE A C 1
ATOM 3329 O O . ILE A 1 421 ? -35.188 17.906 19.5 1 94.31 421 ILE A O 1
ATOM 3333 N N . LEU A 1 422 ? -35.25 19.969 20.453 1 95.62 422 LEU A N 1
ATOM 3334 C CA . LEU A 1 422 ? -36.469 20.297 19.734 1 95.62 422 LEU A CA 1
ATOM 3335 C C . LEU A 1 422 ? -36.188 21.203 18.547 1 95.62 422 LEU A C 1
ATOM 3337 O O . LEU A 1 422 ? -35.469 22.188 18.672 1 95.62 422 LEU A O 1
ATOM 3341 N N . ILE A 1 423 ? -36.75 20.844 17.438 1 95 423 ILE A N 1
ATOM 3342 C CA . ILE A 1 423 ? -36.719 21.656 16.234 1 95 423 ILE A CA 1
ATOM 3343 C C . ILE A 1 423 ? -38.125 22.062 15.836 1 95 423 ILE A C 1
ATOM 3345 O O . ILE A 1 423 ? -38.969 21.219 15.523 1 95 423 ILE A O 1
ATOM 3349 N N . ASP A 1 424 ? -38.375 23.281 15.836 1 94.94 424 ASP A N 1
ATOM 3350 C CA . ASP A 1 424 ? -39.719 23.812 15.578 1 94.94 424 ASP A CA 1
ATOM 3351 C C . ASP A 1 424 ? -40.75 23.203 16.516 1 94.94 424 ASP A C 1
ATOM 3353 O O . ASP A 1 424 ? -41.844 22.812 16.078 1 94.94 424 ASP A O 1
ATOM 3357 N N . GLY A 1 425 ? -40.281 22.938 17.672 1 92.31 425 GLY A N 1
ATOM 3358 C CA . GLY A 1 425 ? -41.188 22.5 18.719 1 92.31 425 GLY A CA 1
ATOM 3359 C C . GLY A 1 425 ? -41.344 20.984 18.781 1 92.31 425 GLY A C 1
ATOM 3360 O O . GLY A 1 425 ? -42.031 20.453 19.656 1 92.31 425 GLY A O 1
ATOM 3361 N N . HIS A 1 426 ? -40.75 20.281 17.906 1 93.5 426 HIS A N 1
ATOM 3362 C CA . HIS A 1 426 ? -40.844 18.828 17.875 1 93.5 426 HIS A CA 1
ATOM 3363 C C . HIS A 1 426 ? -39.469 18.172 18.125 1 93.5 426 HIS A C 1
ATOM 3365 O O . HIS A 1 426 ? -38.438 18.734 17.75 1 93.5 426 HIS A O 1
ATOM 3371 N N . ASP A 1 427 ? -39.594 17.016 18.641 1 93.44 427 ASP A N 1
ATOM 3372 C CA . ASP A 1 427 ? -38.375 16.266 18.859 1 93.44 427 ASP A CA 1
ATOM 3373 C C . ASP A 1 427 ? -37.688 15.938 17.547 1 93.44 427 ASP A C 1
ATOM 3375 O O . ASP A 1 427 ? -38.312 15.438 16.609 1 93.44 427 ASP A O 1
ATOM 3379 N N . ALA A 1 428 ? -36.406 16.266 17.516 1 92 428 ALA A N 1
ATOM 3380 C CA . ALA A 1 428 ? -35.625 16.016 16.297 1 92 428 ALA A CA 1
ATOM 3381 C C . ALA A 1 428 ? -35.656 14.531 15.938 1 92 428 ALA A C 1
ATOM 3383 O O . ALA A 1 428 ? -35.531 14.172 14.766 1 92 428 ALA A O 1
ATOM 3384 N N . ALA A 1 429 ? -35.875 13.641 16.891 1 91.31 429 ALA A N 1
ATOM 3385 C CA . ALA A 1 429 ? -35.844 12.195 16.688 1 91.31 429 ALA A CA 1
ATOM 3386 C C . ALA A 1 429 ? -37.125 11.703 16.031 1 91.31 429 ALA A C 1
ATOM 3388 O O . ALA A 1 429 ? -37.188 10.586 15.523 1 91.31 429 ALA A O 1
ATOM 3389 N N . ASP A 1 430 ? -38.062 12.633 15.984 1 91.69 430 ASP A N 1
ATOM 3390 C CA . ASP A 1 430 ? -39.344 12.258 15.398 1 91.69 430 ASP A CA 1
ATOM 3391 C C . ASP A 1 430 ? -39.375 12.516 13.898 1 91.69 430 ASP A C 1
ATOM 3393 O O . ASP A 1 430 ? -40.344 12.188 13.211 1 91.69 430 ASP A O 1
ATOM 3397 N N . ARG A 1 431 ? -38.344 13.047 13.406 1 91.25 431 ARG A N 1
ATOM 3398 C CA . ARG A 1 431 ? -38.188 13.273 11.969 1 91.25 431 ARG A CA 1
ATOM 3399 C C . ARG A 1 431 ? -36.906 12.602 11.445 1 91.25 431 ARG A C 1
ATOM 3401 O O . ARG A 1 431 ? -36.156 12.023 12.219 1 91.25 431 ARG A O 1
ATOM 3408 N N . SER A 1 432 ? -36.875 12.562 10.172 1 91.12 432 SER A N 1
ATOM 3409 C CA . SER A 1 432 ? -35.75 11.828 9.586 1 91.12 432 SER A CA 1
ATOM 3410 C C . SER A 1 432 ? -34.469 12.656 9.609 1 91.12 432 SER A C 1
ATOM 3412 O O . SER A 1 432 ? -34.531 13.883 9.523 1 91.12 432 SER A O 1
ATOM 3414 N N . ILE A 1 433 ? -33.344 11.977 9.703 1 90.44 433 ILE A N 1
ATOM 3415 C CA . ILE A 1 433 ? -32.031 12.602 9.648 1 90.44 433 ILE A CA 1
ATOM 3416 C C . ILE A 1 433 ? -31.844 13.273 8.289 1 90.44 433 ILE A C 1
ATOM 3418 O O . ILE A 1 433 ? -31.266 14.359 8.211 1 90.44 433 ILE A O 1
ATOM 3422 N N . GLY A 1 434 ? -32.375 12.648 7.281 1 87.75 434 GLY A N 1
ATOM 3423 C CA . GLY A 1 434 ? -32.281 13.219 5.949 1 87.75 434 GLY A CA 1
ATOM 3424 C C . GLY A 1 434 ? -33 14.562 5.832 1 87.75 434 GLY A C 1
ATOM 3425 O O . GLY A 1 434 ? -32.5 15.484 5.199 1 87.75 434 GLY A O 1
ATOM 3426 N N . TRP A 1 435 ? -34.125 14.625 6.477 1 89.75 435 TRP A N 1
ATOM 3427 C CA . TRP A 1 435 ? -34.906 15.859 6.52 1 89.75 435 TRP A CA 1
ATOM 3428 C C . TRP A 1 435 ? -34.125 16.969 7.207 1 89.75 435 TRP A C 1
ATOM 3430 O O . TRP A 1 435 ? -34.062 18.094 6.707 1 89.75 435 TRP A O 1
ATOM 3440 N N . LEU A 1 436 ? -33.531 16.625 8.195 1 91.62 436 LEU A N 1
ATOM 3441 C CA . LEU A 1 436 ? -32.75 17.594 8.977 1 91.62 436 LEU A CA 1
ATOM 3442 C C . LEU A 1 436 ? -31.531 18.062 8.195 1 91.62 436 LEU A C 1
ATOM 3444 O O . LEU A 1 436 ? -31.297 19.266 8.086 1 91.62 436 LEU A O 1
ATOM 3448 N N . HIS A 1 437 ? -30.875 17.156 7.664 1 89.5 437 HIS A N 1
ATOM 3449 C CA . HIS A 1 437 ? -29.641 17.484 6.969 1 89.5 437 HIS A CA 1
ATOM 3450 C C . HIS A 1 437 ? -29.906 18.281 5.695 1 89.5 437 HIS A C 1
ATOM 3452 O O . HIS A 1 437 ? -29.125 19.141 5.312 1 89.5 437 HIS A O 1
ATOM 3458 N N . ASN A 1 438 ? -30.984 18 5.145 1 87.81 438 ASN A N 1
ATOM 3459 C CA . ASN A 1 438 ? -31.375 18.734 3.943 1 87.81 438 ASN A CA 1
ATOM 3460 C C . ASN A 1 438 ? -31.641 20.203 4.25 1 87.81 438 ASN A C 1
ATOM 3462 O O . ASN A 1 438 ? -31.547 21.047 3.359 1 87.81 438 ASN A O 1
ATOM 3466 N N . SER A 1 439 ? -31.891 20.484 5.477 1 90.44 439 SER A N 1
ATOM 3467 C CA . SER A 1 439 ? -32.25 21.844 5.875 1 90.44 439 SER A CA 1
ATOM 3468 C C . SER A 1 439 ? -31.078 22.531 6.586 1 90.44 439 SER A C 1
ATOM 3470 O O . SER A 1 439 ? -31.203 23.672 7.008 1 90.44 439 SER A O 1
ATOM 3472 N N . ILE A 1 440 ? -30.047 21.781 6.656 1 90.12 440 ILE A N 1
ATOM 3473 C CA . ILE A 1 440 ? -28.875 22.328 7.348 1 90.12 440 ILE A CA 1
ATOM 3474 C C . ILE A 1 440 ? -27.766 22.578 6.344 1 90.12 440 ILE A C 1
ATOM 3476 O O . ILE A 1 440 ? -27.469 21.719 5.508 1 90.12 440 ILE A O 1
ATOM 3480 N N . GLY A 1 441 ? -27.266 23.797 6.289 1 87.31 441 GLY A N 1
ATOM 3481 C CA . GLY A 1 441 ? -26.016 24.094 5.594 1 87.31 441 GLY A CA 1
ATOM 3482 C C . GLY A 1 441 ? -24.797 24.016 6.492 1 87.31 441 GLY A C 1
ATOM 3483 O O . GLY A 1 441 ? -24.672 24.797 7.438 1 87.31 441 GLY A O 1
ATOM 3484 N N . TYR A 1 442 ? -24.031 23.031 6.262 1 86 442 TYR A N 1
ATOM 3485 C CA . TYR A 1 442 ? -22.859 22.828 7.109 1 86 442 TYR A CA 1
ATOM 3486 C C . TYR A 1 442 ? -21.594 23.25 6.387 1 86 442 TYR A C 1
ATOM 3488 O O . TYR A 1 442 ? -21.281 22.719 5.316 1 86 442 TYR A O 1
ATOM 3496 N N . VAL A 1 443 ? -20.969 24.203 6.953 1 82.75 443 VAL A N 1
ATOM 3497 C CA . VAL A 1 443 ? -19.672 24.625 6.441 1 82.75 443 VAL A CA 1
ATOM 3498 C C . VAL A 1 443 ? -18.562 24.156 7.395 1 82.75 443 VAL A C 1
ATOM 3500 O O . VAL A 1 443 ? -18.484 24.641 8.531 1 82.75 443 VAL A O 1
ATOM 3503 N N . LEU A 1 444 ? -17.781 23.297 6.957 1 77.12 444 LEU A N 1
ATOM 3504 C CA . LEU A 1 444 ? -16.734 22.672 7.77 1 77.12 444 LEU A CA 1
ATOM 3505 C C . LEU A 1 444 ? -15.516 23.578 7.875 1 77.12 444 LEU A C 1
ATOM 3507 O O . LEU A 1 444 ? -15.375 24.531 7.098 1 77.12 444 LEU A O 1
ATOM 3511 N N . GLN A 1 445 ? -14.711 23.219 8.922 1 70.06 445 GLN A N 1
ATOM 3512 C CA . GLN A 1 445 ? -13.453 23.922 9.102 1 70.06 445 GLN A CA 1
ATOM 3513 C C . GLN A 1 445 ? -12.555 23.766 7.875 1 70.06 445 GLN A C 1
ATOM 3515 O O . GLN A 1 445 ? -11.992 24.75 7.375 1 70.06 445 GLN A O 1
ATOM 3520 N N . THR A 1 446 ? -12.477 22.5 7.449 1 73.12 446 THR A N 1
ATOM 3521 C CA . THR A 1 446 ? -11.766 22.203 6.211 1 73.12 446 THR A CA 1
ATOM 3522 C C . THR A 1 446 ? -12.742 21.828 5.098 1 73.12 446 THR A C 1
ATOM 3524 O O . THR A 1 446 ? -13.32 20.75 5.109 1 73.12 446 THR A O 1
ATOM 3527 N N . PRO A 1 447 ? -12.828 22.844 4.188 1 79.94 447 PRO A N 1
ATOM 3528 C CA . PRO A 1 447 ? -13.789 22.562 3.119 1 79.94 447 PRO A CA 1
ATOM 3529 C C . PRO A 1 447 ? -13.367 21.391 2.229 1 79.94 447 PRO A C 1
ATOM 3531 O O . PRO A 1 447 ? -12.172 21.219 1.97 1 79.94 447 PRO A O 1
ATOM 3534 N N . HIS A 1 448 ? -14.391 20.625 1.915 1 84.62 448 HIS A N 1
ATOM 3535 C CA . HIS A 1 448 ? -14.141 19.484 1.035 1 84.62 448 HIS A CA 1
ATOM 3536 C C . HIS A 1 448 ? -14.906 19.625 -0.275 1 84.62 448 HIS A C 1
ATOM 3538 O O . HIS A 1 448 ? -16.109 19.875 -0.27 1 84.62 448 HIS A O 1
ATOM 3544 N N . LEU A 1 449 ? -14.156 19.594 -1.36 1 87.75 449 LEU A N 1
ATOM 3545 C CA . LEU A 1 449 ? -14.773 19.5 -2.682 1 87.75 449 LEU A CA 1
ATOM 3546 C C . LEU A 1 449 ? -14.531 18.141 -3.309 1 87.75 449 LEU A C 1
ATOM 3548 O O . LEU A 1 449 ? -13.461 17.547 -3.145 1 87.75 449 LEU A O 1
ATOM 3552 N N . PHE A 1 450 ? -15.516 17.688 -3.934 1 87.56 450 PHE A N 1
ATOM 3553 C CA . PHE A 1 450 ? -15.406 16.375 -4.574 1 87.56 450 PHE A CA 1
ATOM 3554 C C . PHE A 1 450 ? -14.742 16.5 -5.941 1 87.56 450 PHE A C 1
ATOM 3556 O O . PHE A 1 450 ? -14.805 17.547 -6.578 1 87.56 450 PHE A O 1
ATOM 3563 N N . SER A 1 451 ? -14.109 15.406 -6.371 1 88 451 SER A N 1
ATOM 3564 C CA . SER A 1 451 ? -13.539 15.383 -7.715 1 88 451 SER A CA 1
ATOM 3565 C C . SER A 1 451 ? -14.609 15.648 -8.773 1 88 451 SER A C 1
ATOM 3567 O O . SER A 1 451 ? -15.734 15.164 -8.656 1 88 451 SER A O 1
ATOM 3569 N N . GLY A 1 452 ? -14.203 16.422 -9.758 1 88.19 452 GLY A N 1
ATOM 3570 C CA . GLY A 1 452 ? -15.141 16.828 -10.797 1 88.19 452 GLY A CA 1
ATOM 3571 C C . GLY A 1 452 ? -15.07 18.312 -11.117 1 88.19 452 GLY A C 1
ATOM 3572 O O . GLY A 1 452 ? -14.078 18.969 -10.805 1 88.19 452 GLY A O 1
ATOM 3573 N N . SER A 1 453 ? -16.156 18.781 -11.688 1 93.62 453 SER A N 1
ATOM 3574 C CA . SER A 1 453 ? -16.188 20.188 -12.102 1 93.62 453 SER A CA 1
ATOM 3575 C C . SER A 1 453 ? -16.781 21.078 -11.008 1 93.62 453 SER A C 1
ATOM 3577 O O . SER A 1 453 ?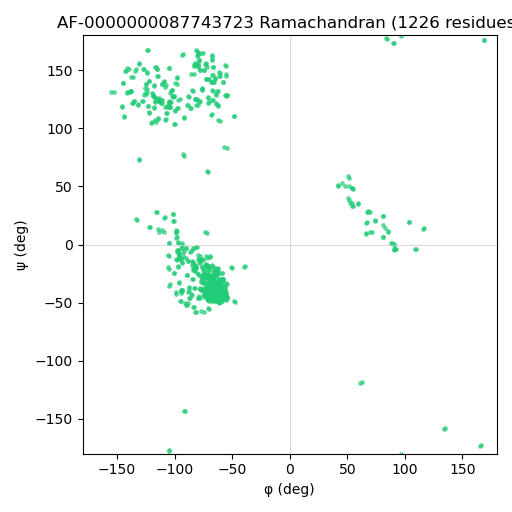 -17.375 20.562 -10.047 1 93.62 453 SER A O 1
ATOM 3579 N N . VAL A 1 454 ? -16.547 22.359 -11.141 1 94.69 454 VAL A N 1
ATOM 3580 C CA . VAL A 1 454 ? -17.156 23.328 -10.234 1 94.69 454 VAL A CA 1
ATOM 3581 C C . VAL A 1 454 ? -18.672 23.188 -10.273 1 94.69 454 VAL A C 1
ATOM 3583 O O . VAL A 1 454 ? -19.328 23.172 -9.227 1 94.69 454 VAL A O 1
ATOM 3586 N N . ARG A 1 455 ? -19.172 22.969 -11.461 1 94.56 455 ARG A N 1
ATOM 3587 C CA . ARG A 1 455 ? -20.609 22.797 -11.656 1 94.56 455 ARG A CA 1
ATOM 3588 C C . ARG A 1 455 ? -21.125 21.594 -10.875 1 94.56 455 ARG A C 1
ATOM 3590 O O . ARG A 1 455 ? -22.125 21.719 -10.148 1 94.56 455 ARG A O 1
ATOM 3597 N N . GLU A 1 456 ? -20.516 20.531 -11 1 91.94 456 GLU A N 1
ATOM 3598 C CA . GLU A 1 456 ? -20.938 19.312 -10.336 1 91.94 456 GLU A CA 1
ATOM 3599 C C . GLU A 1 456 ? -20.906 19.469 -8.812 1 91.94 456 GLU A C 1
ATOM 3601 O O . GLU A 1 456 ? -21.797 18.969 -8.117 1 91.94 456 GLU A O 1
ATOM 3606 N N . ASN A 1 457 ? -19.875 20.125 -8.352 1 92.94 457 ASN A N 1
ATOM 3607 C CA . ASN A 1 457 ? -19.734 20.328 -6.914 1 92.94 457 ASN A CA 1
ATOM 3608 C C . ASN A 1 457 ? -20.844 21.219 -6.371 1 92.94 457 ASN A C 1
ATOM 3610 O O . ASN A 1 457 ? -21.375 20.969 -5.285 1 92.94 457 ASN A O 1
ATOM 3614 N N . LEU A 1 458 ? -21.141 22.25 -7.121 1 93.62 458 LEU A N 1
ATOM 3615 C CA . LEU A 1 458 ? -22.172 23.172 -6.668 1 93.62 458 LEU A CA 1
ATOM 3616 C C . LEU A 1 458 ? -23.562 22.531 -6.758 1 93.62 458 LEU A C 1
ATOM 3618 O O . LEU A 1 458 ? -24.438 22.828 -5.941 1 93.62 458 LEU A O 1
ATOM 3622 N N . LYS A 1 459 ? -23.703 21.625 -7.656 1 92.44 459 LYS A N 1
ATOM 3623 C CA . LYS A 1 459 ? -25 20.969 -7.844 1 92.44 459 LYS A CA 1
ATOM 3624 C C . LYS A 1 459 ? -25.266 19.969 -6.727 1 92.44 459 LYS A C 1
ATOM 3626 O O . LYS A 1 459 ? -26.406 19.516 -6.559 1 92.44 459 LYS A O 1
ATOM 3631 N N . TYR A 1 460 ? -24.312 19.641 -5.977 1 87.12 460 TYR A N 1
ATOM 3632 C CA . TYR A 1 460 ? -24.562 18.828 -4.789 1 87.12 460 TYR A CA 1
ATOM 3633 C C . TYR A 1 460 ? -25.438 19.578 -3.787 1 87.12 460 TYR A C 1
ATOM 3635 O O . TYR A 1 460 ? -26.094 18.953 -2.949 1 87.12 460 TYR A O 1
ATOM 3643 N N . GLY A 1 461 ? -25.375 20.875 -3.834 1 85.94 461 GLY A N 1
ATOM 3644 C CA . GLY A 1 461 ? -26.266 21.672 -3.004 1 85.94 461 GLY A CA 1
ATOM 3645 C C . GLY A 1 461 ? -27.688 21.688 -3.504 1 85.94 461 GLY A C 1
ATOM 3646 O O . GLY A 1 461 ? -28.641 21.641 -2.707 1 85.94 461 GLY A O 1
ATOM 3647 N N . LYS A 1 462 ? -27.812 21.828 -4.766 1 88.94 462 LYS A N 1
ATOM 3648 C CA . LYS A 1 462 ? -29.078 21.812 -5.477 1 88.94 462 LYS A CA 1
ATOM 3649 C C . LYS A 1 462 ? -28.938 21.141 -6.84 1 88.94 462 LYS A C 1
ATOM 3651 O O . LYS A 1 462 ? -28.438 21.75 -7.785 1 88.94 462 LYS A O 1
ATOM 3656 N N . GLU A 1 463 ? -29.5 20 -6.988 1 86.69 463 GLU A N 1
ATOM 3657 C CA . GLU A 1 463 ? -29.266 19.156 -8.156 1 86.69 463 GLU A CA 1
ATOM 3658 C C . GLU A 1 463 ? -29.797 19.812 -9.43 1 86.69 463 GLU A C 1
ATOM 3660 O O . GLU A 1 463 ? -29.188 19.703 -10.492 1 86.69 463 GLU A O 1
ATOM 3665 N N . ASP A 1 464 ? -30.875 20.531 -9.344 1 89.25 464 ASP A N 1
ATOM 3666 C CA . ASP A 1 464 ? -31.5 21.109 -10.531 1 89.25 464 ASP A CA 1
ATOM 3667 C C . ASP A 1 464 ? -31.156 22.578 -10.672 1 89.25 464 ASP A C 1
ATOM 3669 O O . ASP A 1 464 ? -31.859 23.328 -11.359 1 89.25 464 ASP A O 1
ATOM 3673 N N . ALA A 1 465 ? -30.062 22.953 -9.984 1 93.12 465 ALA A N 1
ATOM 3674 C CA . ALA A 1 465 ? -29.688 24.359 -10.047 1 93.12 465 ALA A CA 1
ATOM 3675 C C . ALA A 1 465 ? -29.344 24.766 -11.477 1 93.12 465 ALA A C 1
ATOM 3677 O O . ALA A 1 465 ? -28.625 24.047 -12.18 1 93.12 465 ALA A O 1
ATOM 3678 N N . THR A 1 466 ? -29.891 25.875 -11.914 1 94.88 466 THR A N 1
ATOM 3679 C CA . THR A 1 466 ? -29.547 26.438 -13.219 1 94.88 466 THR A CA 1
ATOM 3680 C C . THR A 1 466 ? -28.234 27.203 -13.172 1 94.88 466 THR A C 1
ATOM 3682 O O . THR A 1 466 ? -27.75 27.547 -12.086 1 94.88 466 THR A O 1
ATOM 3685 N N . ASP A 1 467 ? -27.719 27.438 -14.289 1 94.62 467 ASP A N 1
ATOM 3686 C CA . ASP A 1 467 ? -26.469 28.188 -14.352 1 94.62 467 ASP A CA 1
ATOM 3687 C C . ASP A 1 467 ? -26.609 29.562 -13.727 1 94.62 467 ASP A C 1
ATOM 3689 O O . ASP A 1 467 ? -25.688 30.062 -13.086 1 94.62 467 ASP A O 1
ATOM 3693 N N . GLU A 1 468 ? -27.75 30.109 -13.945 1 94.12 468 GLU A N 1
ATOM 3694 C CA . GLU A 1 468 ? -28.016 31.438 -13.383 1 94.12 468 GLU A CA 1
ATOM 3695 C C . GLU A 1 468 ? -28.016 31.391 -11.859 1 94.12 468 GLU A C 1
ATOM 3697 O O . GLU A 1 468 ? -27.453 32.281 -11.211 1 94.12 468 GLU A O 1
ATOM 3702 N N . GLU A 1 469 ? -28.609 30.406 -11.344 1 94.12 469 GLU A N 1
ATOM 3703 C CA . GLU A 1 469 ? -28.656 30.25 -9.891 1 94.12 469 GLU A CA 1
ATOM 3704 C C . GLU A 1 469 ? -27.266 30.016 -9.32 1 94.12 469 GLU A C 1
ATOM 3706 O O . GLU A 1 469 ? -26.922 30.547 -8.25 1 94.12 469 GLU A O 1
ATOM 3711 N N . ILE A 1 470 ? -26.516 29.266 -10.055 1 96.06 470 ILE A N 1
ATOM 3712 C CA . ILE A 1 470 ? -25.172 28.938 -9.617 1 96.06 470 ILE A CA 1
ATOM 3713 C C . ILE A 1 470 ? -24.312 30.203 -9.609 1 96.06 470 ILE A C 1
ATOM 3715 O O . ILE A 1 470 ? -23.609 30.484 -8.633 1 96.06 470 ILE A O 1
ATOM 3719 N N . TRP A 1 471 ? -24.375 30.969 -10.648 1 95.56 471 TRP A N 1
ATOM 3720 C CA . TRP A 1 471 ? -23.578 32.188 -10.734 1 95.56 471 TRP A CA 1
ATOM 3721 C C . TRP A 1 471 ? -24.016 33.188 -9.688 1 95.56 471 TRP A C 1
ATOM 3723 O O . TRP A 1 471 ? -23.203 33.906 -9.125 1 95.56 471 TRP A O 1
ATOM 3733 N N . THR A 1 472 ? -25.312 33.281 -9.438 1 93.31 472 THR A N 1
ATOM 3734 C CA . THR A 1 472 ? -25.812 34.156 -8.398 1 93.31 472 THR A CA 1
ATOM 3735 C C . THR A 1 472 ? -25.234 33.812 -7.035 1 93.31 472 THR A C 1
ATOM 3737 O O . THR A 1 472 ? -24.797 34.656 -6.289 1 93.31 472 THR A O 1
ATOM 3740 N N . ALA A 1 473 ? -25.266 32.531 -6.75 1 92.88 473 ALA A N 1
ATOM 3741 C CA . ALA A 1 473 ? -24.719 32.062 -5.48 1 92.88 473 ALA A CA 1
ATOM 3742 C C . ALA A 1 473 ? -23.219 32.344 -5.387 1 92.88 473 ALA A C 1
ATOM 3744 O O . ALA A 1 473 ? -22.734 32.75 -4.332 1 92.88 473 ALA A O 1
ATOM 3745 N N . LEU A 1 474 ? -22.531 32.188 -6.488 1 94.44 474 LEU A N 1
ATOM 3746 C CA . LEU A 1 474 ? -21.109 32.438 -6.539 1 94.44 474 LEU A CA 1
ATOM 3747 C C . LEU A 1 474 ? -20.797 33.906 -6.293 1 94.44 474 LEU A C 1
ATOM 3749 O O . LEU A 1 474 ? -19.891 34.219 -5.539 1 94.44 474 LEU A O 1
ATOM 3753 N N . ASP A 1 475 ? -21.547 34.688 -6.863 1 92 475 ASP A N 1
ATOM 3754 C CA . ASP A 1 475 ? -21.328 36.125 -6.754 1 92 475 ASP A CA 1
ATOM 3755 C C . ASP A 1 475 ? -21.672 36.625 -5.359 1 92 475 ASP A C 1
ATOM 3757 O O . ASP A 1 475 ? -21.031 37.531 -4.84 1 92 475 ASP A O 1
ATOM 3761 N N . LEU A 1 476 ? -22.656 36.062 -4.781 1 87.94 476 LEU A N 1
ATOM 3762 C CA . LEU A 1 476 ? -23.094 36.469 -3.447 1 87.94 476 LEU A CA 1
ATOM 3763 C C . LEU A 1 476 ? -21.969 36.25 -2.426 1 87.94 476 LEU A C 1
ATOM 3765 O O . LEU A 1 476 ? -21.875 37 -1.453 1 87.94 476 LEU A O 1
ATOM 3769 N N . VAL A 1 477 ? -21.156 35.25 -2.707 1 88 477 VAL A N 1
ATOM 3770 C CA . VAL A 1 477 ? -20.109 34.969 -1.729 1 88 477 VAL A CA 1
ATOM 3771 C C . VAL A 1 477 ? -18.734 35.375 -2.297 1 88 477 VAL A C 1
ATOM 3773 O O . VAL A 1 477 ? -17.703 34.906 -1.809 1 88 477 VAL A O 1
ATOM 3776 N N . ALA A 1 478 ? -18.703 36.062 -3.367 1 86.31 478 ALA A N 1
ATOM 3777 C CA . ALA A 1 478 ? -17.5 36.594 -3.992 1 86.31 478 ALA A CA 1
ATOM 3778 C C . ALA A 1 478 ? -16.625 35.469 -4.543 1 86.31 478 ALA A C 1
ATOM 3780 O O . ALA A 1 478 ? -15.391 35.562 -4.496 1 86.31 478 ALA A O 1
ATOM 3781 N N . ALA A 1 479 ? -17.219 34.406 -4.887 1 90.56 479 ALA A N 1
ATOM 3782 C CA . ALA A 1 479 ? -16.484 33.312 -5.477 1 90.56 479 ALA A CA 1
ATOM 3783 C C . ALA A 1 479 ? -16.547 33.344 -7.004 1 90.56 479 ALA A C 1
ATOM 3785 O O . ALA A 1 479 ? -15.82 32.625 -7.684 1 90.56 479 ALA A O 1
ATOM 3786 N N . GLY A 1 480 ? -17.344 34.188 -7.5 1 92.44 480 GLY A N 1
ATOM 3787 C CA . GLY A 1 480 ? -17.5 34.281 -8.945 1 92.44 480 GLY A CA 1
ATOM 3788 C C . GLY A 1 480 ? -16.203 34.562 -9.672 1 92.44 480 GLY A C 1
ATOM 3789 O O . GLY A 1 480 ? -15.922 33.969 -10.711 1 92.44 480 GLY A O 1
ATOM 3790 N N . ASP A 1 481 ? -15.492 35.438 -9.078 1 88.25 481 ASP A N 1
ATOM 3791 C CA . ASP A 1 481 ? -14.227 35.812 -9.703 1 88.25 481 ASP A CA 1
ATOM 3792 C C . ASP A 1 481 ? -13.266 34.625 -9.758 1 88.25 481 ASP A C 1
ATOM 3794 O O . ASP A 1 481 ? -12.508 34.5 -10.719 1 88.25 481 ASP A O 1
ATOM 3798 N N . VAL A 1 482 ? -13.297 33.875 -8.75 1 88.5 482 VAL A N 1
ATOM 3799 C CA . VAL A 1 482 ? -12.43 32.719 -8.711 1 88.5 482 VAL A CA 1
ATOM 3800 C C . VAL A 1 482 ? -12.758 31.781 -9.875 1 88.5 482 VAL A C 1
ATOM 3802 O O . VAL A 1 482 ? -11.852 31.297 -10.57 1 88.5 482 VAL A O 1
ATOM 3805 N N . VAL A 1 483 ? -14.023 31.562 -10.156 1 93.12 483 VAL A N 1
ATOM 3806 C CA . VAL A 1 483 ? -14.477 30.625 -11.18 1 93.12 483 VAL A CA 1
ATOM 3807 C C . VAL A 1 483 ? -14.242 31.219 -12.562 1 93.12 483 VAL A C 1
ATOM 3809 O O . VAL A 1 483 ? -13.891 30.5 -13.508 1 93.12 483 VAL A O 1
ATOM 3812 N N . ARG A 1 484 ? -14.43 32.469 -12.664 1 91.44 484 ARG A N 1
ATOM 3813 C CA . ARG A 1 484 ? -14.234 33.156 -13.938 1 91.44 484 ARG A CA 1
ATOM 3814 C C . ARG A 1 484 ? -12.773 33.125 -14.359 1 91.44 484 ARG A C 1
ATOM 3816 O O . ARG A 1 484 ? -12.461 33.125 -15.555 1 91.44 484 ARG A O 1
ATOM 3823 N N . ARG A 1 485 ? -11.914 33.031 -13.414 1 88.5 485 ARG A N 1
ATOM 3824 C CA . ARG A 1 485 ? -10.484 33 -13.703 1 88.5 485 ARG A CA 1
ATOM 3825 C C . ARG A 1 485 ? -10.039 31.594 -14.102 1 88.5 485 ARG A C 1
ATOM 3827 O O . ARG A 1 485 ? -8.977 31.422 -14.695 1 88.5 485 ARG A O 1
ATOM 3834 N N . MET A 1 486 ? -10.844 30.719 -13.781 1 90.69 486 MET A N 1
ATOM 3835 C CA . MET A 1 486 ? -10.492 29.344 -14.141 1 90.69 486 MET A CA 1
ATOM 3836 C C . MET A 1 486 ? -10.672 29.109 -15.641 1 90.69 486 MET A C 1
ATOM 3838 O O . MET A 1 486 ? -11.578 29.672 -16.25 1 90.69 486 MET A O 1
ATOM 3842 N N . GLU A 1 487 ? -9.945 28.25 -16.266 1 87.56 487 GLU A N 1
ATOM 3843 C CA . GLU A 1 487 ? -9.859 28.047 -17.703 1 87.56 487 GLU A CA 1
ATOM 3844 C C . GLU A 1 487 ? -11.211 27.656 -18.297 1 87.56 487 GLU A C 1
ATOM 3846 O O . GLU A 1 487 ? -11.602 28.156 -19.344 1 87.56 487 GLU A O 1
ATOM 3851 N N . LYS A 1 488 ? -11.977 26.828 -17.672 1 92.81 488 LYS A N 1
ATOM 3852 C CA . LYS A 1 488 ? -13.227 26.312 -18.234 1 92.81 488 LYS A CA 1
ATOM 3853 C C . LYS A 1 488 ? -14.43 26.797 -17.422 1 92.81 488 LYS A C 1
ATOM 3855 O O . LYS A 1 488 ? -15.508 26.203 -17.484 1 92.81 488 LYS A O 1
ATOM 3860 N N . GLY A 1 489 ? -14.164 27.766 -16.578 1 92.94 489 GLY A N 1
ATOM 3861 C CA . GLY A 1 489 ? -15.266 28.312 -15.789 1 92.94 489 GLY A CA 1
ATOM 3862 C C . GLY A 1 489 ? -15.922 27.266 -14.898 1 92.94 489 GLY A C 1
ATOM 3863 O O . GLY A 1 489 ? -15.25 26.594 -14.133 1 92.94 489 GLY A O 1
ATOM 3864 N N . LEU A 1 490 ? -17.234 27.062 -15.172 1 94.06 490 LEU A N 1
ATOM 3865 C CA . LEU A 1 490 ? -18 26.141 -14.359 1 94.06 490 LEU A CA 1
ATOM 3866 C C . LEU A 1 490 ? -17.594 24.688 -14.648 1 94.06 490 LEU A C 1
ATOM 3868 O O . LEU A 1 490 ? -17.797 23.812 -13.805 1 94.06 490 LEU A O 1
ATOM 3872 N N . ASP A 1 491 ? -17.016 24.516 -15.727 1 94.25 491 ASP A N 1
ATOM 3873 C CA . ASP A 1 491 ? -16.672 23.141 -16.109 1 94.25 491 ASP A CA 1
ATOM 3874 C C . ASP A 1 491 ? -15.211 22.828 -15.805 1 94.25 491 ASP A C 1
ATOM 3876 O O . ASP A 1 491 ? -14.703 21.781 -16.172 1 94.25 491 ASP A O 1
ATOM 3880 N N . SER A 1 492 ? -14.609 23.734 -15.07 1 93.06 492 SER A N 1
ATOM 3881 C CA . SER A 1 492 ? -13.219 23.5 -14.672 1 93.06 492 SER A CA 1
ATOM 3882 C C . SER A 1 492 ? -13.125 22.422 -13.602 1 93.06 492 SER A C 1
ATOM 3884 O O . SER A 1 492 ? -13.977 22.328 -12.719 1 93.06 492 SER A O 1
ATOM 3886 N N . ASP A 1 493 ? -12.133 21.641 -13.688 1 91.19 493 ASP A N 1
ATOM 3887 C CA . ASP A 1 493 ? -11.875 20.594 -12.719 1 91.19 493 ASP A CA 1
ATOM 3888 C C . ASP A 1 493 ? -11.289 21.156 -11.422 1 91.19 493 ASP A C 1
ATOM 3890 O O . ASP A 1 493 ? -10.398 22.016 -11.469 1 91.19 493 ASP A O 1
ATOM 3894 N N . VAL A 1 494 ? -11.805 20.75 -10.289 1 89.88 494 VAL A N 1
ATOM 3895 C CA . VAL A 1 494 ? -11.336 21.266 -9.016 1 89.88 494 VAL A CA 1
ATOM 3896 C C . VAL A 1 494 ? -10.266 20.344 -8.438 1 89.88 494 VAL A C 1
ATOM 3898 O O . VAL A 1 494 ? -9.547 20.719 -7.516 1 89.88 494 VAL A O 1
ATOM 3901 N N . GLY A 1 495 ? -10.125 19.188 -9.008 1 82.25 495 GLY A N 1
ATOM 3902 C CA . GLY A 1 495 ? -9.148 18.234 -8.516 1 82.25 495 GLY A CA 1
ATOM 3903 C C . GLY A 1 495 ? -9.656 17.406 -7.355 1 82.25 495 GLY A C 1
ATOM 3904 O O . GLY A 1 495 ? -10.719 17.688 -6.801 1 82.25 495 GLY A O 1
ATOM 3905 N N . GLU A 1 496 ? -8.875 16.484 -6.871 1 79.5 496 GLU A N 1
ATOM 3906 C CA . GLU A 1 496 ? -9.227 15.633 -5.734 1 79.5 496 GLU A CA 1
ATOM 3907 C C . GLU A 1 496 ? -9.227 16.422 -4.434 1 79.5 496 GLU A C 1
ATOM 3909 O O . GLU A 1 496 ? -8.227 17.062 -4.086 1 79.5 496 GLU A O 1
ATOM 3914 N N . GLY A 1 497 ? -10.32 16.422 -3.781 1 78.69 497 GLY A N 1
ATOM 3915 C CA . GLY A 1 497 ? -10.43 17.188 -2.543 1 78.69 497 GLY A CA 1
ATOM 3916 C C . GLY A 1 497 ? -10.344 18.688 -2.748 1 78.69 497 GLY A C 1
ATOM 3917 O O . GLY A 1 497 ? -10.141 19.438 -1.792 1 78.69 497 GLY A O 1
ATOM 3918 N N . GLY A 1 498 ? -10.375 19.141 -4.012 1 82.56 498 GLY A N 1
ATOM 3919 C CA . GLY A 1 498 ? -10.258 20.547 -4.332 1 82.56 498 GLY A CA 1
ATOM 3920 C C . GLY A 1 498 ? -8.82 21.047 -4.34 1 82.56 498 GLY A C 1
ATOM 3921 O O . GLY A 1 498 ? -8.562 22.219 -4.094 1 82.56 498 GLY A O 1
ATOM 3922 N N . ASN A 1 499 ? -7.93 20.156 -4.566 1 77.19 499 ASN A N 1
ATOM 3923 C CA . ASN A 1 499 ? -6.516 20.453 -4.367 1 77.19 499 ASN A CA 1
ATOM 3924 C C . ASN A 1 499 ? -6 21.453 -5.41 1 77.19 499 ASN A C 1
ATOM 3926 O O . ASN A 1 499 ? -4.926 22.031 -5.246 1 77.19 499 ASN A O 1
ATOM 3930 N N . LEU A 1 500 ? -6.754 21.75 -6.441 1 77.88 500 LEU A N 1
ATOM 3931 C CA . LEU A 1 500 ? -6.336 22.703 -7.469 1 77.88 500 LEU A CA 1
ATOM 3932 C C . LEU A 1 500 ? -6.688 24.125 -7.066 1 77.88 500 LEU A C 1
ATOM 3934 O O . LEU A 1 500 ? -6.301 25.078 -7.746 1 77.88 500 LEU A O 1
ATOM 3938 N N . LEU A 1 501 ? -7.43 24.234 -5.906 1 82.38 501 LEU A N 1
ATOM 3939 C CA . LEU A 1 501 ? -7.844 25.531 -5.387 1 82.38 501 LEU A CA 1
ATOM 3940 C C . LEU A 1 501 ? -7.188 25.812 -4.039 1 82.38 501 LEU A C 1
ATOM 3942 O O . LEU A 1 501 ? -6.793 24.875 -3.33 1 82.38 501 LEU A O 1
ATOM 3946 N N . SER A 1 502 ? -7.004 27.062 -3.781 1 76.12 502 SER A N 1
ATOM 3947 C CA . SER A 1 502 ? -6.527 27.422 -2.451 1 76.12 502 SER A CA 1
ATOM 3948 C C . SER A 1 502 ? -7.582 27.141 -1.388 1 76.12 502 SER A C 1
ATOM 3950 O O . SER A 1 502 ? -8.766 26.969 -1.705 1 76.12 502 SER A O 1
ATOM 3952 N N . THR A 1 503 ? -7.176 27.016 -0.153 1 77.62 503 THR A N 1
ATOM 3953 C CA . THR A 1 503 ? -8.102 26.734 0.941 1 77.62 503 THR A CA 1
ATOM 3954 C C . THR A 1 503 ? -9.211 27.781 0.995 1 77.62 503 THR A C 1
ATOM 3956 O O . THR A 1 503 ? -10.375 27.438 1.218 1 77.62 503 THR A O 1
ATOM 3959 N N . GLY A 1 504 ? -8.797 29.016 0.792 1 79.12 504 GLY A N 1
ATOM 3960 C CA . GLY A 1 504 ? -9.781 30.094 0.796 1 79.12 504 GLY A CA 1
ATOM 3961 C C . GLY A 1 504 ? -10.781 29.984 -0.341 1 79.12 504 GLY A C 1
ATOM 3962 O O . GLY A 1 504 ? -11.977 30.234 -0.15 1 79.12 504 GLY A O 1
ATOM 3963 N N . GLU A 1 505 ? -10.273 29.641 -1.491 1 83.25 505 GLU A N 1
ATOM 3964 C CA . GLU A 1 505 ? -11.148 29.469 -2.652 1 83.25 505 GLU A CA 1
ATOM 3965 C C . GLU A 1 505 ? -12.102 28.297 -2.461 1 83.25 505 GLU A C 1
ATOM 3967 O O . GLU A 1 505 ? -13.273 28.391 -2.834 1 83.25 505 GLU A O 1
ATOM 3972 N N . LYS A 1 506 ? -11.656 27.25 -1.892 1 88.06 506 LYS A N 1
ATOM 3973 C CA . LYS A 1 506 ? -12.492 26.094 -1.581 1 88.06 506 LYS A CA 1
ATOM 3974 C C . LYS A 1 506 ? -13.617 26.484 -0.626 1 88.06 506 LYS A C 1
ATOM 3976 O O . LYS A 1 506 ? -14.75 26 -0.769 1 88.06 506 LYS A O 1
ATOM 3981 N N . GLN A 1 507 ? -13.211 27.266 0.282 1 86.31 507 GLN A N 1
ATOM 3982 C CA . GLN A 1 507 ? -14.195 27.703 1.271 1 86.31 507 GLN A CA 1
ATOM 3983 C C . GLN A 1 507 ? -15.297 28.531 0.622 1 86.31 507 GLN A C 1
ATOM 3985 O O . GLN A 1 507 ? -16.484 28.344 0.918 1 86.31 507 GLN A O 1
ATOM 3990 N N . LEU A 1 508 ? -14.883 29.453 -0.223 1 87.75 508 LEU A N 1
ATOM 3991 C CA . LEU A 1 508 ? -15.859 30.281 -0.911 1 87.75 508 LEU A CA 1
ATOM 3992 C C . LEU A 1 508 ? -16.812 29.438 -1.755 1 87.75 508 LEU A C 1
ATOM 3994 O O . LEU A 1 508 ? -18.016 29.688 -1.783 1 87.75 508 LEU A O 1
ATOM 3998 N N . LEU A 1 509 ? -16.266 28.453 -2.389 1 90.06 509 LEU A N 1
ATOM 3999 C CA . LEU A 1 509 ? -17.094 27.562 -3.193 1 90.06 509 LEU A CA 1
ATOM 4000 C C . LEU A 1 509 ? -18.031 26.75 -2.311 1 90.06 509 LEU A C 1
ATOM 4002 O O . LEU A 1 509 ? -19.172 26.469 -2.699 1 90.06 509 LEU A O 1
ATOM 4006 N N . SER A 1 510 ? -17.531 26.312 -1.166 1 88.88 510 SER A N 1
ATOM 4007 C CA . SER A 1 510 ? -18.375 25.578 -0.225 1 88.88 510 SER A CA 1
ATOM 4008 C C . SER A 1 510 ? -19.516 26.453 0.292 1 88.88 510 SER A C 1
ATOM 4010 O O . SER A 1 510 ? -20.609 25.953 0.548 1 88.88 510 SER A O 1
ATOM 4012 N N . PHE A 1 511 ? -19.188 27.766 0.391 1 89 511 PHE A N 1
ATOM 4013 C CA . PHE A 1 511 ? -20.234 28.703 0.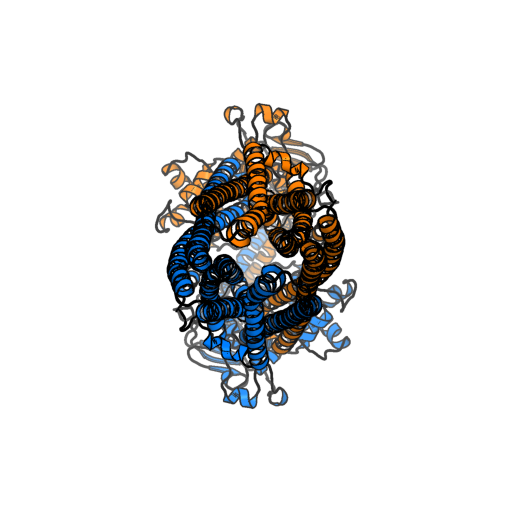775 1 89 511 PHE A CA 1
ATOM 4014 C C . PHE A 1 511 ? -21.312 28.781 -0.304 1 89 511 PHE A C 1
ATOM 4016 O O . PHE A 1 511 ? -22.5 28.766 -0.001 1 89 511 PHE A O 1
ATOM 4023 N N . ALA A 1 512 ? -20.828 28.875 -1.507 1 91.31 512 ALA A N 1
ATOM 4024 C CA . ALA A 1 512 ? -21.766 28.953 -2.625 1 91.31 512 ALA A CA 1
ATOM 4025 C C . ALA A 1 512 ? -22.656 27.719 -2.664 1 91.31 512 ALA A C 1
ATOM 4027 O O . ALA A 1 512 ? -23.859 27.828 -2.926 1 91.31 512 ALA A O 1
ATOM 4028 N N . ARG A 1 513 ? -22.094 26.594 -2.43 1 91 513 ARG A N 1
ATOM 4029 C CA . ARG A 1 513 ? -22.828 25.344 -2.391 1 91 513 ARG A CA 1
ATOM 4030 C C . ARG A 1 513 ? -23.891 25.375 -1.292 1 91 513 ARG A C 1
ATOM 4032 O O . ARG A 1 513 ? -25.031 24.938 -1.504 1 91 513 ARG A O 1
ATOM 4039 N N . ALA A 1 514 ? -23.5 25.844 -0.17 1 87.44 514 ALA A N 1
ATOM 4040 C CA . ALA A 1 514 ? -24.422 25.922 0.962 1 87.44 514 ALA A CA 1
ATOM 4041 C C . ALA A 1 514 ? -25.562 26.891 0.668 1 87.44 514 ALA A C 1
ATOM 4043 O O . ALA A 1 514 ? -26.719 26.641 1.039 1 87.44 514 ALA A O 1
ATOM 4044 N N . ILE A 1 515 ? -25.266 27.984 0.021 1 88.69 515 ILE A N 1
ATOM 4045 C CA . ILE A 1 515 ? -26.281 29 -0.308 1 88.69 515 ILE A CA 1
ATOM 4046 C C . ILE A 1 515 ? -27.281 28.422 -1.296 1 88.69 515 ILE A C 1
ATOM 4048 O O . ILE A 1 515 ? -28.484 28.688 -1.195 1 88.69 515 ILE A O 1
ATOM 4052 N N . LEU A 1 516 ? -26.766 27.688 -2.217 1 90.81 516 LEU A N 1
ATOM 4053 C CA . LEU A 1 516 ? -27.609 27.094 -3.238 1 90.81 516 LEU A CA 1
ATOM 4054 C C . LEU A 1 516 ? -28.625 26.156 -2.611 1 90.81 516 LEU A C 1
ATOM 4056 O O . LEU A 1 516 ? -29.75 26.016 -3.113 1 90.81 516 LEU A O 1
ATOM 4060 N N . SER A 1 517 ? -28.25 25.562 -1.547 1 89.19 517 SER A N 1
ATOM 4061 C CA . SER A 1 517 ? -29.156 24.625 -0.875 1 89.19 517 SER A CA 1
ATOM 4062 C C . SER A 1 517 ? -30.219 25.375 -0.071 1 89.19 517 SER A C 1
ATOM 4064 O O . SER A 1 517 ? -31.234 24.797 0.325 1 89.19 517 SER A O 1
ATOM 4066 N N . ASP A 1 518 ? -30 26.641 0.17 1 87.31 518 ASP A N 1
ATOM 4067 C CA . ASP A 1 518 ? -30.938 27.516 0.882 1 87.31 518 ASP A CA 1
ATOM 4068 C C . ASP A 1 518 ? -31.359 26.906 2.207 1 87.31 518 ASP A C 1
ATOM 4070 O O . ASP A 1 518 ? -32.562 26.734 2.457 1 87.31 518 ASP A O 1
ATOM 4074 N N . PRO A 1 519 ? -30.438 26.609 3.057 1 91.38 519 PRO A N 1
ATOM 4075 C CA . PRO A 1 519 ? -30.75 26 4.348 1 91.38 519 PRO A CA 1
ATOM 4076 C C . PRO A 1 519 ? -31.422 26.969 5.316 1 91.38 519 PRO A C 1
ATOM 4078 O O . PRO A 1 519 ? -31.266 28.188 5.188 1 91.38 519 PRO A O 1
ATOM 4081 N N . ARG A 1 520 ? -32.188 26.453 6.207 1 93.06 520 ARG A N 1
ATOM 4082 C CA . ARG A 1 520 ? -32.812 27.266 7.242 1 93.06 520 ARG A CA 1
ATOM 4083 C C . ARG A 1 520 ? -31.922 27.391 8.469 1 93.06 520 ARG A C 1
ATOM 4085 O O . ARG A 1 520 ? -32.031 28.359 9.219 1 93.06 520 ARG A O 1
ATOM 4092 N N . ILE A 1 521 ? -31.125 26.406 8.594 1 93.62 521 ILE A N 1
ATOM 4093 C CA . ILE A 1 521 ? -30.156 26.406 9.68 1 93.62 521 ILE A CA 1
ATOM 4094 C C . ILE A 1 521 ? -28.75 26.359 9.102 1 93.62 521 ILE A C 1
ATOM 4096 O O . ILE A 1 521 ? -28.453 25.562 8.211 1 93.62 521 ILE A O 1
ATOM 4100 N N . LEU A 1 522 ? -27.906 27.234 9.547 1 92.94 522 LEU A N 1
ATOM 4101 C CA . LEU A 1 522 ? -26.547 27.297 9.062 1 92.94 522 LEU A CA 1
ATOM 4102 C C . LEU A 1 522 ? -25.547 27 10.18 1 92.94 522 LEU A C 1
ATOM 4104 O O . LEU A 1 522 ? -25.656 27.547 11.281 1 92.94 522 LEU A O 1
ATOM 4108 N N . ILE A 1 523 ? -24.719 26.094 9.922 1 91.44 523 ILE A N 1
ATOM 4109 C CA . ILE A 1 523 ? -23.641 25.766 10.859 1 91.44 523 ILE A CA 1
ATOM 4110 C C . ILE A 1 523 ? -22.297 26.172 10.266 1 91.44 523 ILE A C 1
ATOM 4112 O O . ILE A 1 523 ? -21.938 25.75 9.172 1 91.44 523 ILE A O 1
ATOM 4116 N N . LEU A 1 524 ? -21.578 27.031 10.953 1 88.5 524 LEU A N 1
ATOM 4117 C CA . LEU A 1 524 ? -20.25 27.5 10.531 1 88.5 524 LEU A CA 1
ATOM 4118 C C . LEU A 1 524 ? -19.188 27.016 11.508 1 88.5 524 LEU A C 1
ATOM 4120 O O . LEU A 1 524 ? -19.109 27.5 12.641 1 88.5 524 LEU A O 1
ATOM 4124 N N . ASP A 1 525 ? -18.328 26.062 11.117 1 81.31 525 ASP A N 1
ATOM 4125 C CA . ASP A 1 525 ? -17.281 25.5 11.977 1 81.31 525 ASP A CA 1
ATOM 4126 C C . ASP A 1 525 ? -15.922 26.125 11.641 1 81.31 525 ASP A C 1
ATOM 4128 O O . ASP A 1 525 ? -15.18 25.594 10.812 1 81.31 525 ASP A O 1
ATOM 4132 N N . GLU A 1 526 ? -15.383 27.047 12.406 1 67.31 526 GLU A N 1
ATOM 4133 C CA . GLU A 1 526 ? -14.102 27.734 12.344 1 67.31 526 GLU A CA 1
ATOM 4134 C C . GLU A 1 526 ? -13.758 28.125 10.906 1 67.31 526 GLU A C 1
ATOM 4136 O O . GLU A 1 526 ? -12.641 27.875 10.445 1 67.31 526 GLU A O 1
ATOM 4141 N N . ALA A 1 527 ? -14.453 28.719 10.07 1 57.69 527 ALA A N 1
ATOM 4142 C CA . ALA A 1 527 ? -14.336 28.922 8.625 1 57.69 527 ALA A CA 1
ATOM 4143 C C . ALA A 1 527 ? -13.211 29.891 8.297 1 57.69 527 ALA A C 1
ATOM 4145 O O . ALA A 1 527 ? -12.984 30.219 7.133 1 57.69 527 ALA A O 1
ATOM 4146 N N . THR A 1 528 ? -12.312 30.328 9.227 1 54.75 528 THR A N 1
ATOM 4147 C CA . THR A 1 528 ? -11.383 31.391 8.82 1 54.75 528 THR A CA 1
ATOM 4148 C C . THR A 1 528 ? -9.953 31.031 9.227 1 54.75 528 THR A C 1
ATOM 4150 O O . THR A 1 528 ? -9.055 31.875 9.141 1 54.75 528 THR A O 1
ATOM 4153 N N . ALA A 1 529 ? -9.562 29.797 9.469 1 51.97 529 ALA A N 1
ATOM 4154 C CA . ALA A 1 529 ? -8.203 29.562 9.938 1 51.97 529 ALA A CA 1
ATOM 4155 C C . ALA A 1 529 ? -7.227 29.484 8.766 1 51.97 529 ALA A C 1
ATOM 4157 O O . ALA A 1 529 ? -7.57 28.969 7.695 1 51.97 529 ALA A O 1
ATOM 4158 N N . SER A 1 530 ? -6.07 30.172 8.797 1 51.56 530 SER A N 1
ATOM 4159 C CA . SER A 1 530 ? -4.902 30.078 7.93 1 51.56 530 SER A CA 1
ATOM 4160 C C . SER A 1 530 ? -5.176 30.703 6.566 1 51.56 530 SER A C 1
ATOM 4162 O O . SER A 1 530 ? -4.672 30.234 5.547 1 51.56 530 SER A O 1
ATOM 4164 N N . ILE A 1 531 ? -6.16 31.562 6.484 1 58.5 531 ILE A N 1
ATOM 4165 C CA . ILE A 1 531 ? -6.512 32.188 5.219 1 58.5 531 ILE A CA 1
ATOM 4166 C C . ILE A 1 531 ? -5.902 33.594 5.148 1 58.5 531 ILE A C 1
ATOM 4168 O O . ILE A 1 531 ? -5.734 34.25 6.18 1 58.5 531 ILE A O 1
ATOM 4172 N N . ASP A 1 532 ? -5.406 33.938 4.031 1 56.41 532 ASP A N 1
ATOM 4173 C CA . ASP A 1 532 ? -4.867 35.25 3.826 1 56.41 532 ASP A CA 1
ATOM 4174 C C . ASP A 1 532 ? -5.914 36.344 4.133 1 56.41 532 ASP A C 1
ATOM 4176 O O . ASP A 1 532 ? -7.113 36.062 4.059 1 56.41 532 ASP A O 1
ATOM 4180 N N . THR A 1 533 ? -5.484 37.531 4.496 1 54.94 533 THR A N 1
ATOM 4181 C CA . THR A 1 533 ? -6.309 38.625 4.988 1 54.94 533 THR A CA 1
ATOM 4182 C C . THR A 1 533 ? -7.336 39.031 3.941 1 54.94 533 THR A C 1
ATOM 4184 O O . THR A 1 533 ? -8.484 39.344 4.273 1 54.94 533 THR A O 1
ATOM 4187 N N . VAL A 1 534 ? -6.887 39.094 2.699 1 60.62 534 VAL A N 1
ATOM 4188 C CA . VAL A 1 534 ? -7.797 39.5 1.643 1 60.62 534 VAL A CA 1
ATOM 4189 C C . VAL A 1 534 ? -8.938 38.5 1.502 1 60.62 534 VAL A C 1
ATOM 4191 O O . VAL A 1 534 ? -10.109 38.906 1.432 1 60.62 534 VAL A O 1
ATOM 4194 N N . THR A 1 535 ? -8.594 37.344 1.44 1 71.94 535 THR A N 1
ATOM 4195 C CA . THR A 1 535 ? -9.586 36.312 1.319 1 71.94 535 THR A CA 1
ATOM 4196 C C . THR A 1 535 ? -10.438 36.219 2.586 1 71.94 535 THR A C 1
ATOM 4198 O O . THR A 1 535 ? -11.625 35.875 2.521 1 71.94 535 THR A O 1
ATOM 4201 N N . GLU A 1 536 ? -9.805 36.625 3.619 1 72.25 536 GLU A N 1
ATOM 4202 C CA . GLU A 1 536 ? -10.523 36.594 4.887 1 72.25 536 GLU A CA 1
ATOM 4203 C C . GLU A 1 536 ? -11.695 37.594 4.871 1 72.25 536 GLU A C 1
ATOM 4205 O O . GLU A 1 536 ? -12.773 37.281 5.379 1 72.25 536 GLU A O 1
ATOM 4210 N N . LYS A 1 537 ? -11.414 38.719 4.312 1 72.31 537 LYS A N 1
ATOM 4211 C CA . LYS A 1 537 ? -12.484 39.719 4.23 1 72.31 537 LYS A CA 1
ATOM 4212 C C . LYS A 1 537 ? -13.633 39.219 3.365 1 72.31 537 LYS A C 1
ATOM 4214 O O . LYS A 1 537 ? -14.805 39.438 3.688 1 72.31 537 LYS A O 1
ATOM 4219 N N . LYS A 1 538 ? -13.312 38.625 2.295 1 79.06 538 LYS A N 1
ATOM 4220 C CA . LYS A 1 538 ? -14.328 38.062 1.417 1 79.06 538 LYS A CA 1
ATOM 4221 C C . LYS A 1 538 ? -15.141 37 2.143 1 79.06 538 LYS A C 1
ATOM 4223 O O . LYS A 1 538 ? -16.359 36.938 2 1 79.06 538 LYS A O 1
ATOM 4228 N N . ILE A 1 539 ? -14.453 36.25 2.885 1 80.44 539 ILE A N 1
ATOM 4229 C CA . ILE A 1 539 ? -15.094 35.188 3.623 1 80.44 539 ILE A CA 1
ATOM 4230 C C . ILE A 1 539 ? -16.016 35.75 4.691 1 80.44 539 ILE A C 1
ATOM 4232 O O . ILE A 1 539 ? -17.125 35.281 4.887 1 80.44 539 ILE A O 1
ATOM 4236 N N . GLN A 1 540 ? -15.531 36.781 5.309 1 77.69 540 GLN A N 1
ATOM 4237 C CA . GLN A 1 540 ? -16.344 37.438 6.336 1 77.69 540 GLN A CA 1
ATOM 4238 C C . GLN A 1 540 ? -17.625 38.031 5.734 1 77.69 540 GLN A C 1
ATOM 4240 O O . GLN A 1 540 ? -18.688 37.938 6.328 1 77.69 540 GLN A O 1
ATOM 4245 N N . ASN A 1 541 ? -17.453 38.625 4.637 1 81.25 541 ASN A N 1
ATOM 4246 C CA . ASN A 1 541 ? -18.609 39.156 3.943 1 81.25 541 ASN A CA 1
ATOM 4247 C C . ASN A 1 541 ? -19.578 38.062 3.512 1 81.25 541 ASN A C 1
ATOM 4249 O O . ASN A 1 541 ? -20.797 38.219 3.588 1 81.25 541 ASN A O 1
ATOM 4253 N N . ALA A 1 542 ? -19.031 37.062 3.008 1 83.69 542 ALA A N 1
ATOM 4254 C CA . ALA A 1 542 ? -19.859 35.938 2.598 1 83.69 542 ALA A CA 1
ATOM 4255 C C . ALA A 1 542 ? -20.641 35.344 3.779 1 83.69 542 ALA A C 1
ATOM 4257 O O . ALA A 1 542 ? -21.812 35 3.637 1 83.69 542 ALA A O 1
ATOM 4258 N N . ILE A 1 543 ? -19.984 35.281 4.871 1 84.62 543 ILE A N 1
ATOM 4259 C CA . ILE A 1 543 ? -20.625 34.781 6.082 1 84.62 543 ILE A CA 1
ATOM 4260 C C . ILE A 1 543 ? -21.797 35.688 6.465 1 84.62 543 ILE A C 1
ATOM 4262 O O . ILE A 1 543 ? -22.859 35.188 6.844 1 84.62 543 ILE A O 1
ATOM 4266 N N . LYS A 1 544 ? -21.578 36.969 6.355 1 83.19 544 LYS A N 1
ATOM 4267 C CA . LYS A 1 544 ? -22.625 37.938 6.684 1 83.19 544 LYS A CA 1
ATOM 4268 C C . LYS A 1 544 ? -23.844 37.75 5.777 1 83.19 544 LYS A C 1
ATOM 4270 O O . LYS A 1 544 ? -24.984 37.812 6.238 1 83.19 544 LYS A O 1
ATOM 4275 N N . VAL A 1 545 ? -23.547 37.5 4.605 1 85.25 545 VAL A N 1
ATOM 4276 C CA . VAL A 1 545 ? -24.625 37.312 3.635 1 85.25 545 VAL A CA 1
ATOM 4277 C C . VAL A 1 545 ? -25.344 36 3.93 1 85.25 545 VAL A C 1
ATOM 4279 O O . VAL A 1 545 ? -26.578 35.938 3.895 1 85.25 545 VAL A O 1
ATOM 4282 N N . MET A 1 546 ? -24.656 35 4.219 1 86.69 546 MET A N 1
ATOM 4283 C CA . MET A 1 546 ? -25.203 33.656 4.402 1 86.69 546 MET A CA 1
ATOM 4284 C C . MET A 1 546 ? -26.047 33.594 5.676 1 86.69 546 MET A C 1
ATOM 4286 O O . MET A 1 546 ? -27.016 32.812 5.746 1 86.69 546 MET A O 1
ATOM 4290 N N . THR A 1 547 ? -25.625 34.344 6.609 1 87.88 547 THR A N 1
ATOM 4291 C CA . THR A 1 547 ? -26.266 34.219 7.918 1 87.88 547 THR A CA 1
ATOM 4292 C C . THR A 1 547 ? -27.547 35.062 7.98 1 87.88 547 THR A C 1
ATOM 4294 O O . THR A 1 547 ? -28.375 34.844 8.867 1 87.88 547 THR A O 1
ATOM 4297 N N . LYS A 1 548 ? -27.703 35.938 7.059 1 85.69 548 LYS A N 1
ATOM 4298 C CA . LYS A 1 548 ? -28.875 36.812 7.098 1 85.69 548 LYS A CA 1
ATOM 4299 C C . LYS A 1 548 ? -30.172 36 6.988 1 85.69 548 LYS A C 1
ATOM 4301 O O . LYS A 1 548 ? -30.375 35.25 6.016 1 85.69 548 LYS A O 1
ATOM 4306 N N . GLY A 1 549 ? -31 36.094 8.016 1 86 549 GLY A N 1
ATOM 4307 C CA . GLY A 1 549 ? -32.312 35.469 7.996 1 86 549 GLY A CA 1
ATOM 4308 C C . GLY A 1 549 ? -32.312 34 8.328 1 86 549 GLY A C 1
ATOM 4309 O O . GLY A 1 549 ? -33.312 33.312 8.156 1 86 549 GLY A O 1
ATOM 4310 N N . ARG A 1 550 ? -31.219 33.469 8.711 1 92.12 550 ARG A N 1
ATOM 4311 C CA . ARG A 1 550 ? -31.094 32.031 9.008 1 92.12 550 ARG A CA 1
ATOM 4312 C C . ARG A 1 550 ? -30.625 31.812 10.438 1 92.12 550 ARG A C 1
ATOM 4314 O O . ARG A 1 550 ? -29.828 32.594 10.961 1 92.12 550 ARG A O 1
ATOM 4321 N N . THR A 1 551 ? -31.188 30.812 11.062 1 94.44 551 THR A N 1
ATOM 4322 C CA . THR A 1 551 ? -30.641 30.406 12.352 1 94.44 551 THR A CA 1
ATOM 4323 C C . THR A 1 551 ? -29.203 29.891 12.195 1 94.44 551 THR A C 1
ATOM 4325 O O . THR A 1 551 ? -28.953 28.969 11.406 1 94.44 551 THR A O 1
ATOM 4328 N N . THR A 1 552 ? -28.312 30.516 12.859 1 93.38 552 THR A N 1
ATOM 4329 C CA . THR A 1 552 ? -26.906 30.203 12.586 1 93.38 552 THR A CA 1
ATOM 4330 C C . THR A 1 552 ? -26.188 29.828 13.875 1 93.38 552 THR A C 1
ATOM 4332 O O . THR A 1 552 ? -26.359 30.484 14.906 1 93.38 552 THR A O 1
ATOM 4335 N N . PHE A 1 553 ? -25.484 28.719 13.836 1 92.31 553 PHE A N 1
ATOM 4336 C CA . PHE A 1 553 ? -24.516 28.359 14.852 1 92.31 553 PHE A CA 1
ATOM 4337 C C . PHE A 1 553 ? -23.094 28.516 14.32 1 92.31 553 PHE A C 1
ATOM 4339 O O . PHE A 1 553 ? -22.719 27.875 13.32 1 92.31 553 PHE A O 1
ATOM 4346 N N . ALA A 1 554 ? -22.297 29.344 14.914 1 90.44 554 ALA A N 1
ATOM 4347 C CA . ALA A 1 554 ? -20.938 29.594 14.445 1 90.44 554 ALA A CA 1
ATOM 4348 C C . ALA A 1 554 ? -19.922 29.312 15.547 1 90.44 554 ALA A C 1
ATOM 4350 O O . ALA A 1 554 ? -20.047 29.828 16.656 1 90.44 554 ALA A O 1
ATOM 4351 N N . ILE A 1 555 ? -19.094 28.422 15.281 1 86.94 555 ILE A N 1
ATOM 4352 C CA . ILE A 1 555 ? -17.953 28.234 16.172 1 86.94 555 ILE A CA 1
ATOM 4353 C C . ILE A 1 555 ? -16.828 29.172 15.766 1 86.94 555 ILE A C 1
ATOM 4355 O O . ILE A 1 555 ? -16.344 29.141 14.625 1 86.94 555 ILE A O 1
ATOM 4359 N N . ALA A 1 556 ? -16.438 30.078 16.625 1 77.25 556 ALA A N 1
ATOM 4360 C CA . ALA A 1 556 ? -15.453 31.094 16.25 1 77.25 556 ALA A CA 1
ATOM 4361 C C . ALA A 1 556 ? -14.195 30.969 17.109 1 77.25 556 ALA A C 1
ATOM 4363 O O . ALA A 1 556 ? -14.273 30.688 18.297 1 77.25 556 ALA A O 1
ATOM 4364 N N . HIS A 1 557 ? -13.219 31.078 16.469 1 66.81 557 HIS A N 1
ATOM 4365 C CA . HIS A 1 557 ? -11.953 31.203 17.172 1 66.81 557 HIS A CA 1
ATOM 4366 C C . HIS A 1 557 ? -11.547 32.656 17.328 1 66.81 557 HIS A C 1
ATOM 4368 O O . HIS A 1 557 ? -10.953 33.062 18.328 1 66.81 557 HIS A O 1
ATOM 4374 N N . ARG A 1 558 ? -11.945 33.375 16.344 1 67.38 558 ARG A N 1
ATOM 4375 C CA . ARG A 1 558 ? -11.695 34.812 16.406 1 67.38 558 ARG A CA 1
ATOM 4376 C C . ARG A 1 558 ? -12.922 35.562 16.906 1 67.38 558 ARG A C 1
ATOM 4378 O O . ARG A 1 558 ? -13.906 35.688 16.172 1 67.38 558 ARG A O 1
ATOM 4385 N N . LEU A 1 559 ? -12.773 36.188 18 1 76.38 559 LEU A N 1
ATOM 4386 C CA . LEU A 1 559 ? -13.914 36.75 18.703 1 76.38 559 LEU A CA 1
ATOM 4387 C C . LEU A 1 559 ? -14.375 38.031 18.016 1 76.38 559 LEU A C 1
ATOM 4389 O O . LEU A 1 559 ? -15.539 38.438 18.172 1 76.38 559 LEU A O 1
ATOM 4393 N N . SER A 1 560 ? -13.516 38.625 17.219 1 70.38 560 SER A N 1
ATOM 4394 C CA . SER A 1 560 ? -13.867 39.875 16.531 1 70.38 560 SER A CA 1
ATOM 4395 C C . SER A 1 560 ? -14.953 39.656 15.484 1 70.38 560 SER A C 1
ATOM 4397 O O . SER A 1 560 ? -15.695 40.562 15.141 1 70.38 560 SER A O 1
ATOM 4399 N N . THR A 1 561 ? -15.164 38.5 15.102 1 73.75 561 THR A N 1
ATOM 4400 C CA . THR A 1 561 ? -16.062 38.188 14 1 73.75 561 THR A CA 1
ATOM 4401 C C . THR A 1 561 ? -17.469 37.906 14.523 1 73.75 561 THR A C 1
ATOM 4403 O O . THR A 1 561 ? -18.422 37.812 13.742 1 73.75 561 THR A O 1
ATOM 4406 N N . ILE A 1 562 ? -17.594 37.844 15.797 1 81.44 562 ILE A N 1
ATOM 4407 C CA . ILE A 1 562 ? -18.891 37.406 16.312 1 81.44 562 ILE A CA 1
ATOM 4408 C C . ILE A 1 562 ? -19.484 38.5 17.219 1 81.44 562 ILE A C 1
ATOM 4410 O O . ILE A 1 562 ? -20.391 38.219 18 1 81.44 562 ILE A O 1
ATOM 4414 N N . THR A 1 563 ? -18.984 39.688 17.172 1 83.06 563 THR A N 1
ATOM 4415 C CA . THR A 1 563 ? -19.438 40.75 18.062 1 83.06 563 THR A CA 1
ATOM 4416 C C . THR A 1 563 ? -20.875 41.125 17.75 1 83.06 563 THR A C 1
ATOM 4418 O O . THR A 1 563 ? -21.594 41.656 18.609 1 83.06 563 THR A O 1
ATOM 4421 N N . ASP A 1 564 ? -21.328 40.875 16.562 1 83.12 564 ASP A N 1
ATOM 4422 C CA . ASP A 1 564 ? -22.656 41.281 16.141 1 83.12 564 ASP A CA 1
ATOM 4423 C C . ASP A 1 564 ? -23.656 40.125 16.266 1 83.12 564 ASP A C 1
ATOM 4425 O O . ASP A 1 564 ? -24.812 40.25 15.836 1 83.12 564 ASP A O 1
ATOM 4429 N N . TYR A 1 565 ? -23.297 39.062 16.906 1 90.81 565 TYR A N 1
ATOM 4430 C CA . TYR A 1 565 ? -24.188 37.906 17.062 1 90.81 565 TYR A CA 1
ATOM 4431 C C . TYR A 1 565 ? -25.203 38.156 18.156 1 90.81 565 TYR A C 1
ATOM 4433 O O . TYR A 1 565 ? -24.984 39 19.047 1 90.81 565 TYR A O 1
ATOM 4441 N N . ASP A 1 566 ? -26.297 37.406 18.078 1 90.88 566 ASP A N 1
ATOM 4442 C CA . ASP A 1 566 ? -27.406 37.625 19 1 90.88 566 ASP A CA 1
ATOM 4443 C C . ASP A 1 566 ? -27.094 37 20.359 1 90.88 566 ASP A C 1
ATOM 4445 O O . ASP A 1 566 ? -27.484 37.531 21.406 1 90.88 566 ASP A O 1
ATOM 4449 N N . VAL A 1 567 ? -26.484 35.875 20.312 1 91.44 567 VAL A N 1
ATOM 4450 C CA . VAL A 1 567 ? -26.109 35.188 21.547 1 91.44 567 VAL A CA 1
ATOM 4451 C C . VAL A 1 567 ? -24.719 34.594 21.406 1 91.44 567 VAL A C 1
ATOM 4453 O O . VAL A 1 567 ? -24.375 34 20.375 1 91.44 567 VAL A O 1
ATOM 4456 N N . ILE A 1 568 ? -23.922 34.844 22.391 1 92.38 568 ILE A N 1
ATOM 4457 C CA . ILE A 1 568 ? -22.594 34.25 22.469 1 92.38 568 ILE A CA 1
ATOM 4458 C C . ILE A 1 568 ? -22.516 33.281 23.641 1 92.38 568 ILE A C 1
ATOM 4460 O O . ILE A 1 568 ? -22.844 33.625 24.766 1 92.38 568 ILE A O 1
ATOM 4464 N N . LEU A 1 569 ? -22.141 32.094 23.281 1 90.38 569 LEU A N 1
ATOM 4465 C CA . LEU A 1 569 ? -21.969 31.047 24.281 1 90.38 569 LEU A CA 1
ATOM 4466 C C . LEU A 1 569 ? -20.484 30.797 24.547 1 90.38 569 LEU A C 1
ATOM 4468 O O . LEU A 1 569 ? -19.734 30.484 23.625 1 90.38 569 LEU A O 1
ATOM 4472 N N . VAL A 1 570 ? -20.125 30.938 25.766 1 90.31 570 VAL A N 1
ATOM 4473 C CA . VAL A 1 570 ? -18.734 30.672 26.141 1 90.31 570 VAL A CA 1
ATOM 4474 C C . VAL A 1 570 ? -18.625 29.281 26.766 1 90.31 570 VAL A C 1
ATOM 4476 O O . VAL A 1 570 ? -19.266 29 27.797 1 90.31 570 VAL A O 1
ATOM 4479 N N . VAL A 1 571 ? -17.906 28.5 26.047 1 84.75 571 VAL A N 1
ATOM 4480 C CA . VAL A 1 571 ? -17.734 27.125 26.5 1 84.75 571 VAL A CA 1
ATOM 4481 C C . VAL A 1 571 ? -16.375 26.969 27.188 1 84.75 571 VAL A C 1
ATOM 4483 O O . VAL A 1 571 ? -15.359 27.422 26.656 1 84.75 571 VAL A O 1
ATOM 4486 N N . ASP A 1 572 ? -16.391 26.453 28.328 1 81.5 572 ASP A N 1
ATOM 4487 C CA . ASP A 1 572 ? -15.172 26.172 29.078 1 81.5 572 ASP A CA 1
ATOM 4488 C C . ASP A 1 572 ? -15.227 24.781 29.703 1 81.5 572 ASP A C 1
ATOM 4490 O O . ASP A 1 572 ? -16.141 24.484 30.469 1 81.5 572 ASP A O 1
ATOM 4494 N N . ASP A 1 573 ? -14.25 23.953 29.391 1 73.62 573 ASP A N 1
ATOM 4495 C CA . ASP A 1 573 ? -14.102 22.609 29.922 1 73.62 573 ASP A CA 1
ATOM 4496 C C . ASP A 1 573 ? -15.398 21.812 29.75 1 73.62 573 ASP A C 1
ATOM 4498 O O . ASP A 1 573 ? -15.898 21.234 30.719 1 73.62 573 ASP A O 1
ATOM 4502 N N . GLY A 1 574 ? -16.047 21.984 28.672 1 70.06 574 GLY A N 1
ATOM 4503 C CA . GLY A 1 574 ? -17.203 21.172 28.312 1 70.06 574 GLY A CA 1
ATOM 4504 C C . GLY A 1 574 ? -18.516 21.75 28.844 1 70.06 574 GLY A C 1
ATOM 4505 O O . GLY A 1 574 ? -19.562 21.109 28.75 1 70.06 574 GLY A O 1
ATOM 4506 N N . ARG A 1 575 ? -18.391 22.922 29.531 1 76 575 ARG A N 1
ATOM 4507 C CA . ARG A 1 575 ? -19.609 23.531 30.062 1 76 575 ARG A CA 1
ATOM 4508 C C . ARG A 1 575 ? -19.781 24.953 29.562 1 76 575 ARG A C 1
ATOM 4510 O O . ARG A 1 575 ? -18.797 25.625 29.25 1 76 575 ARG A O 1
ATOM 4517 N N . ILE A 1 576 ? -21.016 25.344 29.422 1 82.12 576 ILE A N 1
ATOM 4518 C CA . ILE A 1 576 ? -21.281 26.734 29.062 1 82.12 576 ILE A CA 1
ATOM 4519 C C . ILE A 1 576 ? -21.203 27.594 30.312 1 82.12 576 ILE A C 1
ATOM 4521 O O . ILE A 1 576 ? -22.016 27.453 31.234 1 82.12 576 ILE A O 1
ATOM 4525 N N . VAL A 1 577 ? -20.375 28.531 30.406 1 86.5 577 VAL A N 1
ATOM 4526 C CA . VAL A 1 577 ? -20.109 29.312 31.609 1 86.5 577 VAL A CA 1
ATOM 4527 C C . VAL A 1 577 ? -20.766 30.688 31.5 1 86.5 577 VAL A C 1
ATOM 4529 O O . VAL A 1 577 ? -21.047 31.328 32.531 1 86.5 577 VAL A O 1
ATOM 4532 N N . GLU A 1 578 ? -20.797 31.188 30.266 1 89.44 578 GLU A N 1
ATOM 4533 C CA . GLU A 1 578 ? -21.406 32.5 30.047 1 89.44 578 GLU A CA 1
ATOM 4534 C C . GLU A 1 578 ? -22.266 32.5 28.781 1 89.44 578 GLU A C 1
ATOM 4536 O O . GLU A 1 578 ? -22.016 31.734 27.859 1 89.44 578 GLU A O 1
ATOM 4541 N N . SER A 1 579 ? -23.391 33.25 28.828 1 89.81 579 SER A N 1
ATOM 4542 C CA . SER A 1 579 ? -24.25 33.469 27.672 1 89.81 579 SER A CA 1
ATOM 4543 C C . SER A 1 579 ? -24.797 34.875 27.609 1 89.81 579 SER A C 1
ATOM 4545 O O . SER A 1 579 ? -25.172 35.438 28.641 1 89.81 579 SER A O 1
ATOM 4547 N N . GLY A 1 580 ? -24.672 35.469 26.516 1 88.88 580 GLY A N 1
ATOM 4548 C CA . GLY A 1 580 ? -25.188 36.812 26.359 1 88.88 580 GLY A CA 1
ATOM 4549 C C . GLY A 1 580 ? -24.672 37.5 25.109 1 88.88 580 GLY A C 1
ATOM 4550 O O . GLY A 1 580 ? -24.109 36.844 24.219 1 88.88 580 GLY A O 1
ATOM 4551 N N . THR A 1 581 ? -24.938 38.719 24.953 1 90.62 581 THR A N 1
ATOM 4552 C CA . THR A 1 581 ? -24.422 39.5 23.844 1 90.62 581 THR A CA 1
ATOM 4553 C C . THR A 1 581 ? -23 39.969 24.125 1 90.62 581 THR A C 1
ATOM 4555 O O . THR A 1 581 ? -22.516 39.844 25.25 1 90.62 581 THR A O 1
ATOM 4558 N N . HIS A 1 582 ? -22.391 40.438 23.109 1 89.56 582 HIS A N 1
ATOM 4559 C CA . HIS A 1 582 ? -21.031 40.938 23.25 1 89.56 582 HIS A CA 1
ATOM 4560 C C . HIS A 1 582 ? -20.938 42 24.344 1 89.56 582 HIS A C 1
ATOM 4562 O O . HIS A 1 582 ? -20.078 41.906 25.234 1 89.56 582 HIS A O 1
ATOM 4568 N N . GLU A 1 583 ? -21.906 42.906 24.297 1 85.81 583 GLU A N 1
ATOM 4569 C CA . GLU A 1 583 ? -21.891 44 25.234 1 85.81 583 GLU A CA 1
ATOM 4570 C C . GLU A 1 583 ? -22.141 43.531 26.656 1 85.81 583 GLU A C 1
ATOM 4572 O O . GLU A 1 583 ? -21.438 43.938 27.594 1 85.81 583 GLU A O 1
ATOM 4577 N N . GLU A 1 584 ? -23.031 42.625 26.797 1 90.31 584 GLU A N 1
ATOM 4578 C CA . GLU A 1 584 ? -23.375 42.094 28.109 1 90.31 584 GLU A CA 1
ATOM 4579 C C . GLU A 1 584 ? -22.219 41.312 28.719 1 90.31 584 GLU A C 1
ATOM 4581 O O . GLU A 1 584 ? -21.922 41.438 29.906 1 90.31 584 GLU A O 1
ATOM 4586 N N . LEU A 1 585 ? -21.578 40.594 27.875 1 90.06 585 LEU A N 1
ATOM 4587 C CA . LEU A 1 585 ? -20.516 39.719 28.375 1 90.06 585 LEU A CA 1
ATOM 4588 C C . LEU A 1 585 ? -19.266 40.531 28.672 1 90.06 585 LEU A C 1
ATOM 4590 O O . LEU A 1 585 ? -18.5 40.188 29.578 1 90.06 585 LEU A O 1
ATOM 4594 N N . MET A 1 586 ? -19.141 41.594 27.953 1 86.75 586 MET A N 1
ATOM 4595 C CA . MET A 1 586 ? -18.016 42.469 28.234 1 86.75 586 MET A CA 1
ATOM 4596 C C . MET A 1 586 ? -18.203 43.188 29.562 1 86.75 586 MET A C 1
ATOM 4598 O O . MET A 1 586 ? -17.234 43.375 30.328 1 86.75 586 MET A O 1
ATOM 4602 N N . ILE A 1 587 ? -19.406 43.5 29.859 1 83.38 587 ILE A N 1
ATOM 4603 C CA . ILE A 1 587 ? -19.734 44.219 31.078 1 83.38 587 ILE A CA 1
ATOM 4604 C C . ILE A 1 587 ? -19.641 43.25 32.281 1 83.38 587 ILE A C 1
ATOM 4606 O O . ILE A 1 587 ? -19.188 43.656 33.344 1 83.38 587 ILE A O 1
ATOM 4610 N N . ALA A 1 588 ? -19.953 42.094 32.031 1 87.38 588 ALA A N 1
ATOM 4611 C CA . ALA A 1 588 ? -19.953 41.094 33.094 1 87.38 588 ALA A CA 1
ATOM 4612 C C . ALA A 1 588 ? -18.531 40.75 33.531 1 87.38 588 ALA A C 1
ATOM 4614 O O . ALA A 1 588 ? -18.312 40.344 34.656 1 87.38 588 ALA A O 1
ATOM 4615 N N . GLY A 1 589 ? -17.516 40.875 32.688 1 82.56 589 GLY A N 1
ATOM 4616 C CA . GLY A 1 589 ? -16.109 40.688 33 1 82.56 589 GLY A CA 1
ATOM 4617 C C . GLY A 1 589 ? -15.742 39.25 33.312 1 82.56 589 GLY A C 1
ATOM 4618 O O . GLY A 1 589 ? -14.891 39 34.188 1 82.56 589 GLY A O 1
ATOM 4619 N N . GLY A 1 590 ? -16.438 38.438 32.75 1 87.81 590 GLY A N 1
ATOM 4620 C CA . GLY A 1 590 ? -16.172 37.031 33.031 1 87.81 590 GLY A CA 1
ATOM 4621 C C . GLY A 1 590 ? -15.18 36.406 32.062 1 87.81 590 GLY A C 1
ATOM 4622 O O . GLY A 1 590 ? -14.172 37.031 31.719 1 87.81 590 GLY A O 1
ATOM 4623 N N . ARG A 1 591 ? -15.422 35.188 31.734 1 87.25 591 ARG A N 1
ATOM 4624 C CA . ARG A 1 591 ? -14.508 34.406 30.891 1 87.25 591 ARG A CA 1
ATOM 4625 C C . ARG A 1 591 ? -14.43 35 29.484 1 87.25 591 ARG A C 1
ATOM 4627 O O . ARG A 1 591 ? -13.359 35 28.875 1 87.25 591 ARG A O 1
ATOM 4634 N N . TYR A 1 592 ? -15.469 35.406 29.016 1 88.31 592 TYR A N 1
ATOM 4635 C CA . TYR A 1 592 ? -15.508 36.031 27.688 1 88.31 592 TYR A CA 1
ATOM 4636 C C . TYR A 1 592 ? -14.602 37.25 27.641 1 88.31 592 TYR A C 1
ATOM 4638 O O . TYR A 1 592 ? -13.867 37.438 26.656 1 88.31 592 TYR A O 1
ATOM 4646 N N . PHE A 1 593 ? -14.758 37.969 28.656 1 85.62 593 PHE A N 1
ATOM 4647 C CA . PHE A 1 593 ? -13.93 39.188 28.75 1 85.62 593 PHE A CA 1
ATOM 4648 C C . PHE A 1 593 ? -12.453 38.812 28.75 1 85.62 593 PHE A C 1
ATOM 4650 O O . PHE A 1 593 ? -11.656 39.469 28.062 1 85.62 593 PHE A O 1
ATOM 4657 N N . GLU A 1 594 ? -12.18 37.812 29.406 1 81.44 594 GLU A N 1
ATOM 4658 C CA . GLU A 1 594 ? -10.797 37.344 29.453 1 81.44 594 GLU A CA 1
ATOM 4659 C C . GLU A 1 594 ? -10.305 36.906 28.094 1 81.44 594 GLU A C 1
ATOM 4661 O O . GLU A 1 594 ? -9.195 37.25 27.672 1 81.44 594 GLU A O 1
ATOM 4666 N N . LEU A 1 595 ? -11.141 36.125 27.484 1 80.38 595 LEU A N 1
ATOM 4667 C CA . LEU A 1 595 ? -10.773 35.625 26.172 1 80.38 595 LEU A CA 1
ATOM 4668 C C . LEU A 1 595 ? -10.625 36.75 25.172 1 80.38 595 LEU A C 1
ATOM 4670 O O . LEU A 1 595 ? -9.688 36.75 24.359 1 80.38 595 LEU A O 1
ATOM 4674 N N . PHE A 1 596 ? -11.539 37.594 25.281 1 77.69 596 PHE A N 1
ATOM 4675 C CA . PHE A 1 596 ? -11.578 38.719 24.344 1 77.69 596 PHE A CA 1
ATOM 4676 C C . PHE A 1 596 ? -10.383 39.625 24.562 1 77.69 596 PHE A C 1
ATOM 4678 O O . PHE A 1 596 ? -9.758 40.094 23.594 1 77.69 596 PHE A O 1
ATOM 4685 N N . THR A 1 597 ? -10.086 39.906 25.875 1 69.06 597 THR A N 1
ATOM 4686 C CA . THR A 1 597 ? -8.977 40.781 26.219 1 69.06 597 THR A CA 1
ATOM 4687 C C . THR A 1 597 ? -7.641 40.125 25.859 1 69.06 597 THR A C 1
ATOM 4689 O O . THR A 1 597 ? -6.727 40.812 25.391 1 69.06 597 THR A O 1
ATOM 4692 N N . ARG A 1 598 ? -7.602 38.938 26.141 1 62.69 598 ARG A N 1
ATOM 4693 C CA . ARG A 1 598 ? -6.383 38.219 25.797 1 62.69 598 ARG A CA 1
ATOM 4694 C C . ARG A 1 598 ? -6.121 38.281 24.297 1 62.69 598 ARG A C 1
ATOM 4696 O O . ARG A 1 598 ? -4.984 38.469 23.859 1 62.69 598 ARG A O 1
ATOM 4703 N N . GLN A 1 599 ? -7.176 38.031 23.703 1 59.88 599 GLN A N 1
ATOM 4704 C CA . GLN A 1 599 ? -7.047 38.062 22.25 1 59.88 599 GLN A CA 1
ATOM 4705 C C . GLN A 1 599 ? -6.797 39.5 21.766 1 59.88 599 GLN A C 1
ATOM 4707 O O . GLN A 1 599 ? -6.047 39.719 20.812 1 59.88 599 GLN A O 1
ATOM 4712 N N . PHE A 1 600 ? -7.469 40.375 22.734 1 52.72 600 PHE A N 1
ATOM 4713 C CA . PHE A 1 600 ? -7.355 41.812 22.422 1 52.72 600 PHE A CA 1
ATOM 4714 C C . PHE A 1 600 ? -6.055 42.375 22.953 1 52.72 600 PHE A C 1
ATOM 4716 O O . PHE A 1 600 ? -5.434 43.219 22.312 1 52.72 600 PHE A O 1
ATOM 4723 N N . ASN A 1 601 ? -5.789 42.125 24.453 1 47.62 601 ASN A N 1
ATOM 4724 C CA . ASN A 1 601 ? -4.512 42.562 25 1 47.62 601 ASN A CA 1
ATOM 4725 C C . ASN A 1 601 ? -3.342 42.125 24.125 1 47.62 601 ASN A C 1
ATOM 4727 O O . ASN A 1 601 ? -2.373 42.844 23.953 1 47.62 601 ASN A O 1
ATOM 4731 N N . ASP A 1 602 ? -3.438 41.031 23.891 1 41.56 602 ASP A N 1
ATOM 4732 C CA . ASP A 1 602 ? -2.443 40.656 22.891 1 41.56 602 ASP A CA 1
ATOM 4733 C C . ASP A 1 602 ? -2.482 41.594 21.688 1 41.56 602 ASP A C 1
ATOM 4735 O O . ASP A 1 602 ? -1.438 41.938 21.125 1 41.56 602 ASP A O 1
ATOM 4739 N N . LEU A 1 603 ? -3.691 42.188 21.734 1 39 603 LEU A N 1
ATOM 4740 C CA . LEU A 1 603 ? -3.963 43.219 20.734 1 39 603 LEU A CA 1
ATOM 4741 C C . LEU A 1 603 ? -3.633 44.625 21.281 1 39 603 LEU A C 1
ATOM 4743 O O . LEU A 1 603 ? -3.082 45.469 20.562 1 39 603 LEU A O 1
ATOM 4747 N N . VAL A 1 604 ? -3.932 45.094 22.719 1 38.41 604 VAL A N 1
ATOM 4748 C CA . VAL A 1 604 ? -3.744 46.375 23.406 1 38.41 604 VAL A CA 1
ATOM 4749 C C . VAL A 1 604 ? -2.266 46.562 23.719 1 38.41 604 VAL A C 1
ATOM 4751 O O . VAL A 1 604 ? -1.739 47.688 23.594 1 38.41 604 VAL A O 1
ATOM 4754 N N . VAL A 1 605 ? -1.606 45.781 24.391 1 38.12 605 VAL A N 1
ATOM 4755 C CA . VAL A 1 605 ? -0.184 46 24.625 1 38.12 605 VAL A CA 1
ATOM 4756 C C . VAL A 1 605 ? 0.479 46.531 23.344 1 38.12 605 VAL A C 1
ATOM 4758 O O . VAL A 1 605 ? 1.367 47.375 23.406 1 38.12 605 VAL A O 1
ATOM 4761 N N . ASN A 1 606 ? -0.099 46.344 22.391 1 35 606 ASN A N 1
ATOM 4762 C CA . ASN A 1 606 ? 0.37 46.875 21.125 1 35 606 ASN A CA 1
ATOM 4763 C C . ASN A 1 606 ? -0.082 48.312 20.938 1 35 606 ASN A C 1
ATOM 4765 O O . ASN A 1 606 ? 0.671 49.156 20.422 1 35 606 ASN A O 1
ATOM 4769 N N . LYS A 1 607 ? -1.251 48.719 21.516 1 39.44 607 LYS A N 1
ATOM 4770 C CA . LYS A 1 607 ? -1.702 50.094 21.422 1 39.44 607 LYS A CA 1
ATOM 4771 C C . LYS A 1 607 ? -0.964 51 22.422 1 39.44 607 LYS A C 1
ATOM 4773 O O . LYS A 1 607 ? -0.655 52.156 22.125 1 39.44 607 LYS A O 1
ATOM 4778 N N . SER A 1 608 ? -0.766 50.688 23.562 1 37.66 608 SER A N 1
ATOM 4779 C CA . SER A 1 608 ? -0.064 51.562 24.5 1 37.66 608 SER A CA 1
ATOM 4780 C C . SER A 1 608 ? 1.354 51.875 24.031 1 37.66 608 SER A C 1
ATOM 4782 O O . SER A 1 608 ? 1.922 52.906 24.375 1 37.66 608 SER A O 1
ATOM 4784 N N . ILE A 1 609 ? 1.915 51.062 23.391 1 36.81 609 ILE A N 1
ATOM 4785 C CA . ILE A 1 609 ? 3.186 51.438 22.766 1 36.81 609 ILE A CA 1
ATOM 4786 C C . ILE A 1 609 ? 2.945 52.469 21.656 1 36.81 609 ILE A C 1
ATOM 4788 O O . ILE A 1 609 ? 3.703 53.406 21.531 1 36.81 609 ILE A O 1
ATOM 4792 N N . GLU A 1 610 ? 1.791 52.406 21.078 1 37.69 610 GLU A N 1
ATOM 4793 C CA . GLU A 1 610 ? 1.499 53.469 20.109 1 37.69 610 GLU A CA 1
ATOM 4794 C C . GLU A 1 610 ? 1.333 54.812 20.797 1 37.69 610 GLU A C 1
ATOM 4796 O O . GLU A 1 610 ? 1.84 55.812 20.312 1 37.69 610 GLU A O 1
ATOM 4801 N N . LYS A 1 611 ? 0.593 54.938 21.859 1 41.81 611 LYS A N 1
ATOM 4802 C CA . LYS A 1 611 ? 0.453 56.219 22.562 1 41.81 611 LYS A CA 1
ATOM 4803 C C . LYS A 1 611 ? 1.783 56.656 23.156 1 41.81 611 LYS A C 1
ATOM 4805 O O . LYS A 1 611 ? 2.094 57.844 23.172 1 41.81 611 LYS A O 1
ATOM 4810 N N . ALA A 1 612 ? 2.531 55.812 23.562 1 39.94 612 ALA A N 1
ATOM 4811 C CA . ALA A 1 612 ? 3.814 56.281 24.078 1 39.94 612 ALA A CA 1
ATOM 4812 C C . ALA A 1 612 ? 4.711 56.812 22.969 1 39.94 612 ALA A C 1
ATOM 4814 O O . ALA A 1 612 ? 5.449 57.781 23.156 1 39.94 612 ALA A O 1
ATOM 4815 N N . LEU A 1 613 ? 4.52 56.281 21.844 1 37 613 LEU A N 1
ATOM 4816 C CA . LEU A 1 613 ? 5.324 56.812 20.75 1 37 613 LEU A CA 1
ATOM 4817 C C . LEU A 1 613 ? 4.703 58.094 20.188 1 37 613 LEU A C 1
ATOM 4819 O O . LEU A 1 613 ? 5.363 58.844 19.469 1 37 613 LEU A O 1
ATOM 4823 N N . ALA A 1 614 ? 3.428 58.344 20.438 1 41.62 614 ALA A N 1
ATOM 4824 C CA . ALA A 1 614 ? 2.84 59.594 19.984 1 41.62 614 ALA A CA 1
ATOM 4825 C C . ALA A 1 614 ? 3.133 60.719 20.969 1 41.62 614 ALA A C 1
ATOM 4827 O O . ALA A 1 614 ? 2.9 61.906 20.672 1 41.62 614 ALA A O 1
ATOM 4828 N N . HIS A 1 615 ? 3.428 60.438 22.172 1 37.66 615 HIS A N 1
ATOM 4829 C CA . HIS A 1 615 ? 3.918 61.562 22.969 1 37.66 615 HIS A CA 1
ATOM 4830 C C . HIS A 1 615 ? 5.441 61.594 23 1 37.66 615 HIS A C 1
ATOM 4832 O O . HIS A 1 615 ? 6.086 60.562 23.156 1 37.66 615 HIS A O 1
ATOM 4838 N N . MET B 1 1 ? 2.613 23.578 -8.516 1 25.39 1 MET B N 1
ATOM 4839 C CA . MET B 1 1 ? 3.953 23 -8.578 1 25.39 1 MET B CA 1
ATOM 4840 C C . MET B 1 1 ? 3.887 21.484 -8.633 1 25.39 1 MET B C 1
ATOM 4842 O O . MET B 1 1 ? 4.883 20.828 -8.938 1 25.39 1 MET B O 1
ATOM 4846 N N . ASN B 1 2 ? 2.73 20.875 -8.109 1 31.03 2 ASN B N 1
ATOM 4847 C CA . ASN B 1 2 ? 2.559 19.438 -7.926 1 31.03 2 ASN B CA 1
ATOM 4848 C C . ASN B 1 2 ? 2.305 18.734 -9.25 1 31.03 2 ASN B C 1
ATOM 4850 O O . ASN B 1 2 ? 2.414 17.5 -9.328 1 31.03 2 ASN B O 1
ATOM 4854 N N . ASN B 1 3 ? 1.72 19.469 -10.164 1 33.84 3 ASN B N 1
ATOM 4855 C CA . ASN B 1 3 ? 1.308 18.859 -11.422 1 33.84 3 ASN B CA 1
ATOM 4856 C C . ASN B 1 3 ? 2.508 18.547 -12.312 1 33.84 3 ASN B C 1
ATOM 4858 O O . ASN B 1 3 ? 2.432 17.688 -13.188 1 33.84 3 ASN B O 1
ATOM 4862 N N . ASN B 1 4 ? 3.516 19.469 -12.328 1 33.31 4 ASN B N 1
ATOM 4863 C CA . ASN B 1 4 ? 4.602 19.328 -13.297 1 33.31 4 ASN B CA 1
ATOM 4864 C C . ASN B 1 4 ? 5.465 18.109 -12.992 1 33.31 4 ASN B C 1
ATOM 4866 O O . ASN B 1 4 ? 6.285 17.703 -13.82 1 33.31 4 ASN B O 1
ATOM 4870 N N . ILE B 1 5 ? 5.641 17.781 -11.719 1 38.94 5 ILE B N 1
ATOM 4871 C CA . ILE B 1 5 ? 6.551 16.688 -11.398 1 38.94 5 ILE B CA 1
ATOM 4872 C C . ILE B 1 5 ? 5.949 15.359 -11.852 1 38.94 5 ILE B C 1
ATOM 4874 O O . ILE B 1 5 ? 6.656 14.352 -11.953 1 38.94 5 ILE B O 1
ATOM 4878 N N . LYS B 1 6 ? 4.652 15.266 -11.938 1 38.5 6 LYS B N 1
ATOM 4879 C CA . LYS B 1 6 ? 4.004 14.023 -12.359 1 38.5 6 LYS B CA 1
ATOM 4880 C C . LYS B 1 6 ? 4.355 13.68 -13.797 1 38.5 6 LYS B C 1
ATOM 4882 O O . LYS B 1 6 ? 4.484 12.508 -14.148 1 38.5 6 LYS B O 1
ATOM 4887 N N . ASP B 1 7 ? 4.414 14.695 -14.656 1 38.09 7 ASP B N 1
ATOM 4888 C CA . ASP B 1 7 ? 4.555 14.492 -16.094 1 38.09 7 ASP B CA 1
ATOM 4889 C C . ASP B 1 7 ? 5.98 14.078 -16.453 1 38.09 7 ASP B C 1
ATOM 4891 O O . ASP B 1 7 ? 6.203 13.438 -17.484 1 38.09 7 ASP B O 1
ATOM 4895 N N . ASN B 1 8 ? 7.027 14.695 -15.891 1 38.81 8 ASN B N 1
ATOM 4896 C CA . ASN B 1 8 ? 8.391 14.328 -16.266 1 38.81 8 ASN B CA 1
ATOM 4897 C C . ASN B 1 8 ? 8.695 12.883 -15.883 1 38.81 8 ASN B C 1
ATOM 4899 O O . ASN B 1 8 ? 9.797 12.391 -16.141 1 38.81 8 ASN B O 1
ATOM 4903 N N . GLU B 1 9 ? 8.109 12.367 -15 1 42.84 9 GLU B N 1
ATOM 4904 C CA . GLU B 1 9 ? 8.328 10.977 -14.609 1 42.84 9 GLU B CA 1
ATOM 4905 C C . GLU B 1 9 ? 8.031 10.031 -15.766 1 42.84 9 GLU B C 1
ATOM 4907 O O . GLU B 1 9 ? 8.484 8.883 -15.773 1 42.84 9 GLU B O 1
ATOM 4912 N N . ASN B 1 10 ? 7.121 10.414 -16.641 1 43.66 10 ASN B N 1
ATOM 4913 C CA . ASN B 1 10 ? 6.68 9.477 -17.672 1 43.66 10 ASN B CA 1
ATOM 4914 C C . ASN B 1 10 ? 7.719 9.328 -18.766 1 43.66 10 ASN B C 1
ATOM 4916 O O . ASN B 1 10 ? 7.488 8.617 -19.75 1 43.66 10 ASN B O 1
ATOM 4920 N N . LYS B 1 11 ? 8.547 10.305 -19 1 46.72 11 LYS B N 1
ATOM 4921 C CA . LYS B 1 11 ? 9.43 9.953 -20.094 1 46.72 11 LYS B CA 1
ATOM 4922 C C . LYS B 1 11 ? 10.438 8.891 -19.688 1 46.72 11 LYS B C 1
ATOM 4924 O O . LYS B 1 11 ? 11.523 9.211 -19.188 1 46.72 11 LYS B O 1
ATOM 4929 N N . ILE B 1 12 ? 10.102 7.828 -19.375 1 52 12 ILE B N 1
ATOM 4930 C CA . ILE B 1 12 ? 10.891 6.656 -19 1 52 12 ILE B CA 1
ATOM 4931 C C . ILE B 1 12 ? 11.859 6.312 -20.125 1 52 12 ILE B C 1
ATOM 4933 O O . ILE B 1 12 ? 11.438 5.973 -21.234 1 52 12 ILE B O 1
ATOM 4937 N N . LYS B 1 13 ? 13.07 6.977 -20.188 1 55.84 13 LYS B N 1
ATOM 4938 C CA . LYS B 1 13 ? 14.102 6.551 -21.141 1 55.84 13 LYS B CA 1
ATOM 4939 C C . LYS B 1 13 ? 14.32 5.039 -21.062 1 55.84 13 LYS B C 1
ATOM 4941 O O . LYS B 1 13 ? 14.609 4.5 -20 1 55.84 13 LYS B O 1
ATOM 4946 N N . THR B 1 14 ? 13.969 4.344 -22 1 67.5 14 THR B N 1
ATOM 4947 C CA . THR B 1 14 ? 14.18 2.904 -22.109 1 67.5 14 THR B CA 1
ATOM 4948 C C . THR B 1 14 ? 15.672 2.576 -22.094 1 67.5 14 THR B C 1
ATOM 4950 O O . THR B 1 14 ? 16.453 3.168 -22.859 1 67.5 14 THR B O 1
ATOM 4953 N N . LEU B 1 15 ? 16.203 2.023 -21 1 72.75 15 LEU B N 1
ATOM 4954 C CA . LEU B 1 15 ? 17.594 1.617 -20.875 1 72.75 15 LEU B CA 1
ATOM 4955 C C . LEU B 1 15 ? 17.922 0.474 -21.828 1 72.75 15 LEU B C 1
ATOM 4957 O O . LEU B 1 15 ? 17.047 -0.337 -22.141 1 72.75 15 LEU B O 1
ATOM 4961 N N . PRO B 1 16 ? 19.156 0.583 -22.344 1 75.56 16 PRO B N 1
ATOM 4962 C CA . PRO B 1 16 ? 19.578 -0.521 -23.203 1 75.56 16 PRO B CA 1
ATOM 4963 C C . PRO B 1 16 ? 19.594 -1.865 -22.484 1 75.56 16 PRO B C 1
ATOM 4965 O O . PRO B 1 16 ? 19.922 -1.927 -21.297 1 75.56 16 PRO B O 1
ATOM 4968 N N . TRP B 1 17 ? 19.266 -2.889 -23.156 1 80.81 17 TRP B N 1
ATOM 4969 C CA . TRP B 1 17 ? 19.266 -4.262 -22.672 1 80.81 17 TRP B CA 1
ATOM 4970 C C . TRP B 1 17 ? 18.469 -4.375 -21.375 1 80.81 17 TRP B C 1
ATOM 4972 O O . TRP B 1 17 ? 18.953 -4.945 -20.391 1 80.81 17 TRP B O 1
ATOM 4982 N N . LEU B 1 18 ? 17.422 -3.646 -21.219 1 81.19 18 LEU B N 1
ATOM 4983 C CA . LEU B 1 18 ? 16.453 -3.688 -20.125 1 81.19 18 LEU B CA 1
ATOM 4984 C C . LEU B 1 18 ? 17.062 -3.146 -18.844 1 81.19 18 LEU B C 1
ATOM 4986 O O . LEU B 1 18 ? 16.531 -3.354 -17.75 1 81.19 18 LEU B O 1
ATOM 4990 N N . GLY B 1 19 ? 18.281 -2.518 -18.953 1 85.94 19 GLY B N 1
ATOM 4991 C CA . GLY B 1 19 ? 18.938 -1.911 -17.797 1 85.94 19 GLY B CA 1
ATOM 4992 C C . GLY B 1 19 ? 19.766 -2.896 -16.984 1 85.94 19 GLY B C 1
ATOM 4993 O O . GLY B 1 19 ? 20.266 -2.555 -15.922 1 85.94 19 GLY B O 1
ATOM 4994 N N . ILE B 1 20 ? 20.016 -4.094 -17.453 1 87.62 20 ILE B N 1
ATOM 4995 C CA . ILE B 1 20 ? 20.656 -5.176 -16.719 1 87.62 20 ILE B CA 1
ATOM 4996 C C . ILE B 1 20 ? 22.141 -4.848 -16.5 1 87.62 20 ILE B C 1
ATOM 4998 O O . ILE B 1 20 ? 22.688 -5.102 -15.422 1 87.62 20 ILE B O 1
ATOM 5002 N N . PRO B 1 21 ? 22.766 -4.148 -17.406 1 89 21 PRO B N 1
ATOM 5003 C CA . PRO B 1 21 ? 24.172 -3.832 -17.203 1 89 21 PRO B CA 1
ATOM 5004 C C . PRO B 1 21 ? 24.406 -2.891 -16.016 1 89 21 PRO B C 1
ATOM 5006 O O . PRO B 1 21 ? 25.469 -2.947 -15.383 1 89 21 PRO B O 1
ATOM 5009 N N . LYS B 1 22 ? 23.469 -2.092 -15.719 1 90.62 22 LYS B N 1
ATOM 5010 C CA . LYS B 1 22 ? 23.594 -1.15 -14.609 1 90.62 22 LYS B CA 1
ATOM 5011 C C . LYS B 1 22 ? 23.516 -1.869 -13.266 1 90.62 22 LYS B C 1
ATOM 5013 O O . LYS B 1 22 ? 23.953 -1.336 -12.242 1 90.62 22 LYS B O 1
ATOM 5018 N N . LEU B 1 23 ? 23.016 -3.074 -13.297 1 92.25 23 LEU B N 1
ATOM 5019 C CA . LEU B 1 23 ? 22.859 -3.838 -12.062 1 92.25 23 LEU B CA 1
ATOM 5020 C C . LEU B 1 23 ? 24.062 -4.746 -11.82 1 92.25 23 LEU B C 1
ATOM 5022 O O . LEU B 1 23 ? 24.188 -5.34 -10.75 1 92.25 23 LEU B O 1
ATOM 5026 N N . LEU B 1 24 ? 25.016 -4.793 -12.727 1 91.56 24 LEU B N 1
ATOM 5027 C CA . LEU B 1 24 ? 26.125 -5.734 -12.711 1 91.56 24 LEU B CA 1
ATOM 5028 C C . LEU B 1 24 ? 27 -5.523 -11.477 1 91.56 24 LEU B C 1
ATOM 5030 O O . LEU B 1 24 ? 27.5 -6.484 -10.891 1 91.56 24 LEU B O 1
ATOM 5034 N N . PRO B 1 25 ? 27.141 -4.242 -11.039 1 91.44 25 PRO B N 1
ATOM 5035 C CA . PRO B 1 25 ? 27.969 -4.043 -9.844 1 91.44 25 PRO B CA 1
ATOM 5036 C C . PRO B 1 25 ? 27.375 -4.691 -8.602 1 91.44 25 PRO B C 1
ATOM 5038 O O . PRO B 1 25 ? 28.109 -5.07 -7.684 1 91.44 25 PRO B O 1
ATOM 5041 N N . TYR B 1 26 ? 26.125 -4.898 -8.555 1 92.5 26 TYR B N 1
ATOM 5042 C CA . TYR B 1 26 ? 25.453 -5.453 -7.383 1 92.5 26 TYR B CA 1
ATOM 5043 C C . TYR B 1 26 ? 25.328 -6.965 -7.492 1 92.5 26 TYR B C 1
ATOM 5045 O O . TYR B 1 26 ? 25.062 -7.648 -6.5 1 92.5 26 TYR B O 1
ATOM 5053 N N . VAL B 1 27 ? 25.516 -7.473 -8.688 1 93.81 27 VAL B N 1
ATOM 5054 C CA . VAL B 1 27 ? 25.375 -8.906 -8.945 1 93.81 27 VAL B CA 1
ATOM 5055 C C . VAL B 1 27 ? 26.766 -9.555 -9 1 93.81 27 VAL B C 1
ATOM 5057 O O . VAL B 1 27 ? 26.922 -10.734 -8.68 1 93.81 27 VAL B O 1
ATOM 5060 N N . ARG B 1 28 ? 27.797 -8.828 -9.297 1 93.5 28 ARG B N 1
ATOM 5061 C CA . ARG B 1 28 ? 29.156 -9.312 -9.531 1 93.5 28 ARG B CA 1
ATOM 5062 C C . ARG B 1 28 ? 29.703 -10.016 -8.289 1 93.5 28 ARG B C 1
ATOM 5064 O O . ARG B 1 28 ? 30.391 -11.039 -8.406 1 93.5 28 ARG B O 1
ATOM 5071 N N . PRO B 1 29 ? 29.391 -9.5 -7.121 1 93.19 29 PRO B N 1
ATOM 5072 C CA . PRO B 1 29 ? 29.906 -10.188 -5.934 1 93.19 29 PRO B CA 1
ATOM 5073 C C . PRO B 1 29 ? 29.375 -11.609 -5.801 1 93.19 29 PRO B C 1
ATOM 5075 O O . PRO B 1 29 ? 30 -12.445 -5.137 1 93.19 29 PRO B O 1
ATOM 5078 N N . TYR B 1 30 ? 28.312 -11.898 -6.422 1 95.12 30 TYR B N 1
ATOM 5079 C CA . TYR B 1 30 ? 27.688 -13.211 -6.297 1 95.12 30 TYR B CA 1
ATOM 5080 C C . TYR B 1 30 ? 27.844 -14.016 -7.578 1 95.12 30 TYR B C 1
ATOM 5082 O O . TYR B 1 30 ? 27.062 -14.93 -7.844 1 95.12 30 TYR B O 1
ATOM 5090 N N . LYS B 1 31 ? 28.797 -13.719 -8.391 1 94.88 31 LYS B N 1
ATOM 5091 C CA . LYS B 1 31 ? 29.016 -14.367 -9.68 1 94.88 31 LYS B CA 1
ATOM 5092 C C . LYS B 1 31 ? 29.266 -15.859 -9.5 1 94.88 31 LYS B C 1
ATOM 5094 O O . LYS B 1 31 ? 28.766 -16.672 -10.273 1 94.88 31 LYS B O 1
ATOM 5099 N N . LYS B 1 32 ? 30 -16.219 -8.484 1 95.69 32 LYS B N 1
ATOM 5100 C CA . LYS B 1 32 ? 30.297 -17.625 -8.258 1 95.69 32 LYS B CA 1
ATOM 5101 C C . LYS B 1 32 ? 29.047 -18.422 -7.93 1 95.69 32 LYS B C 1
ATOM 5103 O O . LYS B 1 32 ? 28.812 -19.5 -8.484 1 95.69 32 LYS B O 1
ATOM 5108 N N . ILE B 1 33 ? 28.25 -17.844 -7.078 1 96 33 ILE B N 1
ATOM 5109 C CA . ILE B 1 33 ? 27.016 -18.531 -6.68 1 96 33 ILE B CA 1
ATOM 5110 C C . ILE B 1 33 ? 26.062 -18.609 -7.867 1 96 33 ILE B C 1
ATOM 5112 O O . ILE B 1 33 ? 25.359 -19.609 -8.039 1 96 33 ILE B O 1
ATOM 5116 N N . ILE B 1 34 ? 26.047 -17.609 -8.664 1 96 34 ILE B N 1
ATOM 5117 C CA . ILE B 1 34 ? 25.156 -17.562 -9.82 1 96 34 ILE B CA 1
ATOM 5118 C C . ILE B 1 34 ? 25.594 -18.609 -10.844 1 96 34 ILE B C 1
ATOM 5120 O O . ILE B 1 34 ? 24.75 -19.328 -11.391 1 96 34 ILE B O 1
ATOM 5124 N N . VAL B 1 35 ? 26.875 -18.781 -11.086 1 96 35 VAL B N 1
ATOM 5125 C CA . VAL B 1 35 ? 27.359 -19.781 -12.031 1 96 35 VAL B CA 1
ATOM 5126 C C . VAL B 1 35 ? 27.047 -21.172 -11.523 1 96 35 VAL B C 1
ATOM 5128 O O . VAL B 1 35 ? 26.625 -22.047 -12.297 1 96 35 VAL B O 1
ATOM 5131 N N . GLN B 1 36 ? 27.188 -21.344 -10.273 1 95.94 36 GLN B N 1
ATOM 5132 C CA . GLN B 1 36 ? 26.859 -22.625 -9.672 1 95.94 36 GLN B CA 1
ATOM 5133 C C . GLN B 1 36 ? 25.375 -22.938 -9.797 1 95.94 36 GLN B C 1
ATOM 5135 O O . GLN B 1 36 ? 25 -24.062 -10.125 1 95.94 36 GLN B O 1
ATOM 5140 N N . MET B 1 37 ? 24.594 -21.953 -9.492 1 94.94 37 MET B N 1
ATOM 5141 C CA . MET B 1 37 ? 23.156 -22.203 -9.547 1 94.94 37 MET B CA 1
ATOM 5142 C C . MET B 1 37 ? 22.703 -22.469 -10.984 1 94.94 37 MET B C 1
ATOM 5144 O O . MET B 1 37 ? 21.828 -23.297 -11.219 1 94.94 37 MET B O 1
ATOM 5148 N N . VAL B 1 38 ? 23.297 -21.812 -11.953 1 95.88 38 VAL B N 1
ATOM 5149 C CA . VAL B 1 38 ? 22.953 -22.016 -13.359 1 95.88 38 VAL B CA 1
ATOM 5150 C C . VAL B 1 38 ? 23.375 -23.422 -13.797 1 95.88 38 VAL B C 1
ATOM 5152 O O . VAL B 1 38 ? 22.609 -24.109 -14.469 1 95.88 38 VAL B O 1
ATOM 5155 N N . THR B 1 39 ? 24.531 -23.828 -13.398 1 96.56 39 THR B N 1
ATOM 5156 C CA . THR B 1 39 ? 25.031 -25.156 -13.75 1 96.56 39 THR B CA 1
ATOM 5157 C C . THR B 1 39 ? 24.172 -26.25 -13.125 1 96.56 39 THR B C 1
ATOM 5159 O O . THR B 1 39 ? 23.797 -27.203 -13.797 1 96.56 39 THR B O 1
ATOM 5162 N N . LEU B 1 40 ? 23.859 -26.047 -11.914 1 95.69 40 LEU B N 1
ATOM 5163 C CA . LEU B 1 40 ? 23 -27.016 -11.227 1 95.69 40 LEU B CA 1
ATOM 5164 C C . LEU B 1 40 ? 21.594 -27.016 -11.805 1 95.69 40 LEU B C 1
ATOM 5166 O O . LEU B 1 40 ? 20.953 -28.062 -11.875 1 95.69 40 LEU B O 1
ATOM 5170 N N . GLY B 1 41 ? 21.156 -25.797 -12.172 1 94.19 41 GLY B N 1
ATOM 5171 C CA . GLY B 1 41 ? 19.859 -25.719 -12.828 1 94.19 41 GLY B CA 1
ATOM 5172 C C . GLY B 1 41 ? 19.812 -26.469 -14.156 1 94.19 41 GLY B C 1
ATOM 5173 O O . GLY B 1 41 ? 18.844 -27.172 -14.445 1 94.19 41 GLY B O 1
ATOM 5174 N N . MET B 1 42 ? 20.828 -26.375 -14.898 1 95.69 42 MET B N 1
ATOM 5175 C CA . MET B 1 42 ? 20.922 -27.094 -16.172 1 95.69 42 MET B CA 1
ATOM 5176 C C . MET B 1 42 ? 20.984 -28.594 -15.938 1 95.69 42 MET B C 1
ATOM 5178 O O . MET B 1 42 ? 20.391 -29.359 -16.703 1 95.69 42 MET B O 1
ATOM 5182 N N . LEU B 1 43 ? 21.672 -28.953 -14.906 1 94.75 43 LEU B N 1
ATOM 5183 C CA . LEU B 1 43 ? 21.766 -30.375 -14.562 1 94.75 43 LEU B CA 1
ATOM 5184 C C . LEU B 1 43 ? 20.406 -30.922 -14.172 1 94.75 43 LEU B C 1
ATOM 5186 O O . LEU B 1 43 ? 20.062 -32.062 -14.508 1 94.75 43 LEU B O 1
ATOM 5190 N N . SER B 1 44 ? 19.734 -30.125 -13.445 1 91.81 44 SER B N 1
ATOM 5191 C CA . SER B 1 44 ? 18.391 -30.531 -13.062 1 91.81 44 SER B CA 1
ATOM 5192 C C . SER B 1 44 ? 17.484 -30.688 -14.281 1 91.81 44 SER B C 1
ATOM 5194 O O . SER B 1 44 ? 16.703 -31.641 -14.359 1 91.81 44 SER B O 1
ATOM 5196 N N . SER B 1 45 ? 17.594 -29.766 -15.195 1 92.94 45 SER B N 1
ATOM 5197 C CA . SER B 1 45 ? 16.812 -29.844 -16.422 1 92.94 45 SER B CA 1
ATOM 5198 C C . SER B 1 45 ? 17.203 -31.047 -17.266 1 92.94 45 SER B C 1
ATOM 5200 O O . SER B 1 45 ? 16.375 -31.641 -17.938 1 92.94 45 SER B O 1
ATOM 5202 N N . LEU B 1 46 ? 18.422 -31.359 -17.219 1 92.88 46 LEU B N 1
ATOM 5203 C CA . LEU B 1 46 ? 18.906 -32.562 -17.906 1 92.88 46 LEU B CA 1
ATOM 5204 C C . LEU B 1 46 ? 18.281 -33.812 -17.297 1 92.88 46 LEU B C 1
ATOM 5206 O O . LEU B 1 46 ? 17.859 -34.719 -18.031 1 92.88 46 LEU B O 1
ATOM 5210 N N . ALA B 1 47 ? 18.266 -33.844 -16 1 89.25 47 ALA B N 1
ATOM 5211 C CA . ALA B 1 47 ? 17.641 -35 -15.32 1 89.25 47 ALA B CA 1
ATOM 5212 C C . ALA B 1 47 ? 16.156 -35.094 -15.664 1 89.25 47 ALA B C 1
ATOM 5214 O O . ALA B 1 47 ? 15.633 -36.188 -15.898 1 89.25 47 ALA B O 1
ATOM 5215 N N . ASP B 1 48 ? 15.477 -33.969 -15.719 1 87.06 48 ASP B N 1
ATOM 5216 C CA . ASP B 1 48 ? 14.062 -33.938 -16.062 1 87.06 48 ASP B CA 1
ATOM 5217 C C . ASP B 1 48 ? 13.82 -34.469 -17.484 1 87.06 48 ASP B C 1
ATOM 5219 O O . ASP B 1 48 ? 12.82 -35.125 -17.734 1 87.06 48 ASP B O 1
ATOM 5223 N N . SER B 1 49 ? 14.711 -34.125 -18.344 1 88.81 49 SER B N 1
ATOM 5224 C CA . SER B 1 49 ? 14.586 -34.562 -19.734 1 88.81 49 SER B CA 1
ATOM 5225 C C . SER B 1 49 ? 14.875 -36.062 -19.875 1 88.81 49 SER B C 1
ATOM 5227 O O . SER B 1 49 ? 14.484 -36.656 -20.875 1 88.81 49 SER B O 1
ATOM 5229 N N . ALA B 1 50 ? 15.516 -36.625 -18.875 1 87 50 ALA B N 1
ATOM 5230 C CA . ALA B 1 50 ? 15.93 -38.031 -18.953 1 87 50 ALA B CA 1
ATOM 5231 C C . ALA B 1 50 ? 14.852 -38.969 -18.406 1 87 50 ALA B C 1
ATOM 5233 O O . ALA B 1 50 ? 14.859 -40.156 -18.672 1 87 50 ALA B O 1
ATOM 5234 N N . TYR B 1 51 ? 13.867 -38.438 -17.75 1 80.31 51 TYR B N 1
ATOM 5235 C CA . TYR B 1 51 ? 12.852 -39.25 -17.094 1 80.31 51 TYR B CA 1
ATOM 5236 C C . TYR B 1 51 ? 12.117 -40.125 -18.109 1 80.31 51 TYR B C 1
ATOM 5238 O O . TYR B 1 51 ? 11.969 -41.312 -17.922 1 80.31 51 TYR B O 1
ATOM 5246 N N . PRO B 1 52 ? 11.703 -39.5 -19.188 1 78.38 52 PRO B N 1
ATOM 5247 C CA . PRO B 1 52 ? 10.977 -40.312 -20.172 1 78.38 52 PRO B CA 1
ATOM 5248 C C . PRO B 1 52 ? 11.836 -41.438 -20.75 1 78.38 52 PRO B C 1
ATOM 5250 O O . PRO B 1 52 ? 11.312 -42.469 -21.172 1 78.38 52 PRO B O 1
ATOM 5253 N N . LEU B 1 53 ? 13.164 -41.281 -20.75 1 82.88 53 LEU B N 1
ATOM 5254 C CA . LEU B 1 53 ? 14.055 -42.312 -21.281 1 82.88 53 LEU B CA 1
ATOM 5255 C C . LEU B 1 53 ? 14.094 -43.531 -20.344 1 82.88 53 LEU B C 1
ATOM 5257 O O . LEU B 1 53 ? 14.25 -44.656 -20.797 1 82.88 53 LEU B O 1
ATOM 5261 N N . PHE B 1 54 ? 14.008 -43.25 -19.109 1 78.12 54 PHE B N 1
ATOM 5262 C CA . PHE B 1 54 ? 13.922 -44.375 -18.156 1 78.12 54 PHE B CA 1
ATOM 5263 C C . PHE B 1 54 ? 12.664 -45.188 -18.391 1 78.12 54 PHE B C 1
ATOM 5265 O O . PHE B 1 54 ? 12.695 -46.406 -18.312 1 78.12 54 PHE B O 1
ATOM 5272 N N . ASN B 1 55 ? 11.625 -44.438 -18.688 1 71.56 55 ASN B N 1
ATOM 5273 C CA . ASN B 1 55 ? 10.391 -45.156 -19.016 1 71.56 55 ASN B CA 1
ATOM 5274 C C . ASN B 1 55 ? 10.523 -45.969 -20.281 1 71.56 55 ASN B C 1
ATOM 5276 O O . ASN B 1 55 ? 10 -47.094 -20.375 1 71.56 55 ASN B O 1
ATOM 5280 N N . GLN B 1 56 ? 11.203 -45.406 -21.203 1 75.69 56 GLN B N 1
ATOM 5281 C CA . GLN B 1 56 ? 11.445 -46.094 -22.453 1 75.69 56 GLN B CA 1
ATOM 5282 C C . GLN B 1 56 ? 12.219 -47.406 -22.203 1 75.69 56 GLN B C 1
ATOM 5284 O O . GLN B 1 56 ? 11.867 -48.469 -22.75 1 75.69 56 GLN B O 1
ATOM 5289 N N . TYR B 1 57 ? 13.258 -47.281 -21.422 1 77.38 57 TYR B N 1
ATOM 5290 C CA . TYR B 1 57 ? 14.102 -48.438 -21.141 1 77.38 57 TYR B CA 1
ATOM 5291 C C . TYR B 1 57 ? 13.312 -49.5 -20.406 1 77.38 57 TYR B C 1
ATOM 5293 O O . TYR B 1 57 ? 13.461 -50.688 -20.688 1 77.38 57 TYR B O 1
ATOM 5301 N N . ALA B 1 58 ? 12.523 -49.094 -19.516 1 73.06 58 ALA B N 1
ATOM 5302 C CA . ALA B 1 58 ? 11.711 -50.031 -18.75 1 73.06 58 ALA B CA 1
ATOM 5303 C C . ALA B 1 58 ? 10.711 -50.75 -19.641 1 73.06 58 ALA B C 1
ATOM 5305 O O . ALA B 1 58 ? 10.539 -51.969 -19.531 1 73.06 58 ALA B O 1
ATOM 5306 N N . ILE B 1 59 ? 10.117 -50 -20.578 1 69.31 59 ILE B N 1
ATOM 5307 C CA . ILE B 1 59 ? 9.109 -50.562 -21.469 1 69.31 59 ILE B CA 1
ATOM 5308 C C . ILE B 1 59 ? 9.766 -51.5 -22.484 1 69.31 59 ILE B C 1
ATOM 5310 O O . ILE B 1 59 ? 9.312 -52.625 -22.688 1 69.31 59 ILE B O 1
ATOM 5314 N N . ASN B 1 60 ? 10.867 -51.125 -23.062 1 72.44 60 ASN B N 1
ATOM 5315 C CA . ASN B 1 60 ? 11.508 -51.906 -24.109 1 72.44 60 ASN B CA 1
ATOM 5316 C C . ASN B 1 60 ? 12.164 -53.156 -23.562 1 72.44 60 ASN B C 1
ATOM 5318 O O . ASN B 1 60 ? 12.109 -54.219 -24.188 1 72.44 60 ASN B O 1
ATOM 5322 N N . ASN B 1 61 ? 12.805 -53.031 -22.375 1 73.56 61 ASN B N 1
ATOM 5323 C CA . ASN B 1 61 ? 13.633 -54.156 -21.922 1 73.56 61 ASN B CA 1
ATOM 5324 C C . ASN B 1 61 ? 12.859 -55.094 -21 1 73.56 61 ASN B C 1
ATOM 5326 O O . ASN B 1 61 ? 13.023 -56.312 -21.062 1 73.56 61 ASN B O 1
ATOM 5330 N N . PHE B 1 62 ? 12.102 -54.562 -20.172 1 69.06 62 PHE B N 1
ATOM 5331 C CA . PHE B 1 62 ? 11.461 -55.438 -19.203 1 69.06 62 PHE B CA 1
ATOM 5332 C C . PHE B 1 62 ? 10.086 -55.875 -19.688 1 69.06 62 PHE B C 1
ATOM 5334 O O . PHE B 1 62 ? 9.703 -57.031 -19.547 1 69.06 62 PHE B O 1
ATOM 5341 N N . ILE B 1 63 ? 9.43 -54.938 -20.281 1 61.09 63 ILE B N 1
ATOM 5342 C CA . ILE B 1 63 ? 8.078 -55.25 -20.75 1 61.09 63 ILE B CA 1
ATOM 5343 C C . ILE B 1 63 ? 8.133 -55.875 -22.125 1 61.09 63 ILE B C 1
ATOM 5345 O O . ILE B 1 63 ? 7.422 -56.844 -22.406 1 61.09 63 ILE B O 1
ATOM 5349 N N . GLY B 1 64 ? 8.953 -55.312 -22.938 1 60.31 64 GLY B N 1
ATOM 5350 C CA . GLY B 1 64 ? 9.078 -55.844 -24.281 1 60.31 64 GLY B CA 1
ATOM 5351 C C . GLY B 1 64 ? 9.617 -57.25 -24.328 1 60.31 64 GLY B C 1
ATOM 5352 O O . GLY B 1 64 ? 9.078 -58.125 -25.031 1 60.31 64 GLY B O 1
ATOM 5353 N N . HIS B 1 65 ? 10.602 -57.469 -23.422 1 63.81 65 HIS B N 1
ATOM 5354 C CA . HIS B 1 65 ? 11.227 -58.812 -23.469 1 63.81 65 HIS B CA 1
ATOM 5355 C C . HIS B 1 65 ? 10.625 -59.719 -22.422 1 63.81 65 HIS B C 1
ATOM 5357 O O . HIS B 1 65 ? 10.883 -60.938 -22.438 1 63.81 65 HIS B O 1
ATOM 5363 N N . GLY B 1 66 ? 9.727 -59.219 -21.562 1 63.19 66 GLY B N 1
ATOM 5364 C CA . GLY B 1 66 ? 9.039 -60.031 -20.578 1 63.19 66 GLY B CA 1
ATOM 5365 C C . GLY B 1 66 ? 9.961 -60.594 -19.5 1 63.19 66 GLY B C 1
ATOM 5366 O O . GLY B 1 66 ? 9.789 -61.719 -19.031 1 63.19 66 GLY B O 1
ATOM 5367 N N . THR B 1 67 ? 11.188 -60 -19.328 1 68.25 67 THR B N 1
ATOM 5368 C CA . THR B 1 67 ? 12.133 -60.5 -18.328 1 68.25 67 THR B CA 1
ATOM 5369 C C . THR B 1 67 ? 12.227 -59.531 -17.156 1 68.25 67 THR B C 1
ATOM 5371 O O . THR B 1 67 ? 12.039 -58.312 -17.312 1 68.25 67 THR B O 1
ATOM 5374 N N . LEU B 1 68 ? 12.25 -60.125 -15.93 1 73.12 68 LEU B N 1
ATOM 5375 C CA . LEU B 1 68 ? 12.398 -59.344 -14.727 1 73.12 68 LEU B CA 1
ATOM 5376 C C . LEU B 1 68 ? 13.867 -59.25 -14.312 1 73.12 68 LEU B C 1
ATOM 5378 O O . LEU B 1 68 ? 14.188 -58.656 -13.281 1 73.12 68 LEU B O 1
ATOM 5382 N N . LYS B 1 69 ? 14.672 -59.906 -15.133 1 76.38 69 LYS B N 1
ATOM 5383 C CA . LYS B 1 69 ? 16.078 -59.906 -14.766 1 76.38 69 LYS B CA 1
ATOM 5384 C C . LYS B 1 69 ? 16.656 -58.5 -14.898 1 76.38 69 LYS B C 1
ATOM 5386 O O . LYS B 1 69 ? 16.562 -57.875 -15.961 1 76.38 69 LYS B O 1
ATOM 5391 N N . GLY B 1 70 ? 17.062 -57.75 -13.836 1 80.12 70 GLY B N 1
ATOM 5392 C CA . GLY B 1 70 ? 17.688 -56.438 -13.844 1 80.12 70 GLY B CA 1
ATOM 5393 C C . GLY B 1 70 ? 16.781 -55.344 -13.344 1 80.12 70 GLY B C 1
ATOM 5394 O O . GLY B 1 70 ? 17.188 -54.188 -13.234 1 80.12 70 GLY B O 1
ATOM 5395 N N . LEU B 1 71 ? 15.562 -55.781 -13.062 1 79.62 71 LEU B N 1
ATOM 5396 C CA . LEU B 1 71 ? 14.547 -54.812 -12.664 1 79.62 71 LEU B CA 1
ATOM 5397 C C . LEU B 1 71 ? 14.938 -54.125 -11.367 1 79.62 71 LEU B C 1
ATOM 5399 O O . LEU B 1 71 ? 14.852 -52.906 -11.258 1 79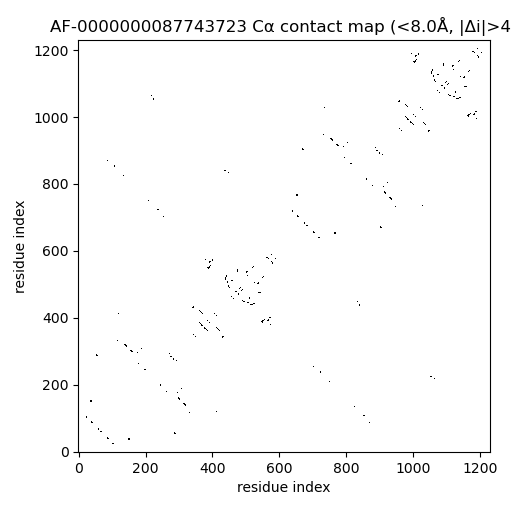.62 71 LEU B O 1
ATOM 5403 N N . PRO B 1 72 ? 15.438 -54.906 -10.367 1 79.56 72 PRO B N 1
ATOM 5404 C CA . PRO B 1 72 ? 15.797 -54.219 -9.133 1 79.56 72 PRO B CA 1
ATOM 5405 C C . PRO B 1 72 ? 16.938 -53.188 -9.328 1 79.56 72 PRO B C 1
ATOM 5407 O O . PRO B 1 72 ? 16.922 -52.125 -8.719 1 79.56 72 PRO B O 1
ATOM 5410 N N . VAL B 1 73 ? 17.859 -53.562 -10.211 1 83.38 73 VAL B N 1
ATOM 5411 C CA . VAL B 1 73 ? 18.969 -52.656 -10.484 1 83.38 73 VAL B CA 1
ATOM 5412 C C . VAL B 1 73 ? 18.469 -51.406 -11.203 1 83.38 73 VAL B C 1
ATOM 5414 O O . VAL B 1 73 ? 18.922 -50.281 -10.93 1 83.38 73 VAL B O 1
ATOM 5417 N N . PHE B 1 74 ? 17.531 -51.531 -12.062 1 83.19 74 PHE B N 1
ATOM 5418 C CA . PHE B 1 74 ? 16.938 -50.406 -12.789 1 83.19 74 PHE B CA 1
ATOM 5419 C C . PHE B 1 74 ? 16.172 -49.5 -11.844 1 83.19 74 PHE B C 1
ATOM 5421 O O . PHE B 1 74 ? 16.297 -48.281 -11.914 1 83.19 74 PHE B O 1
ATOM 5428 N N . ILE B 1 75 ? 15.43 -50.094 -10.945 1 79.62 75 ILE B N 1
ATOM 5429 C CA . ILE B 1 75 ? 14.648 -49.312 -9.992 1 79.62 75 ILE B CA 1
ATOM 5430 C C . ILE B 1 75 ? 15.586 -48.562 -9.062 1 79.62 75 ILE B C 1
ATOM 5432 O O . ILE B 1 75 ? 15.359 -47.375 -8.773 1 79.62 75 ILE B O 1
ATOM 5436 N N . ALA B 1 76 ? 16.594 -49.25 -8.641 1 82.25 76 ALA B N 1
ATOM 5437 C CA . ALA B 1 76 ? 17.562 -48.594 -7.762 1 82.25 76 ALA B CA 1
ATOM 5438 C C . ALA B 1 76 ? 18.234 -47.438 -8.453 1 82.25 76 ALA B C 1
ATOM 5440 O O . ALA B 1 76 ? 18.422 -46.375 -7.852 1 82.25 76 ALA B O 1
ATOM 5441 N N . LEU B 1 77 ? 18.547 -47.562 -9.719 1 84.75 77 LEU B N 1
ATOM 5442 C CA . LEU B 1 77 ? 19.172 -46.5 -10.484 1 84.75 77 LEU B CA 1
ATOM 5443 C C . LEU B 1 77 ? 18.219 -45.312 -10.672 1 84.75 77 LEU B C 1
ATOM 5445 O O . LEU B 1 77 ? 18.625 -44.156 -10.609 1 84.75 77 LEU B O 1
ATOM 5449 N N . TYR B 1 78 ? 17.016 -45.656 -10.883 1 81.5 78 TYR B N 1
ATOM 5450 C CA . TYR B 1 78 ? 15.992 -44.625 -11.055 1 81.5 78 TYR B CA 1
ATOM 5451 C C . TYR B 1 78 ? 15.812 -43.812 -9.781 1 81.5 78 TYR B C 1
ATOM 5453 O O . TYR B 1 78 ? 15.758 -42.562 -9.82 1 81.5 78 TYR B O 1
ATOM 5461 N N . VAL B 1 79 ? 15.766 -44.438 -8.656 1 80.12 79 VAL B N 1
ATOM 5462 C CA . VAL B 1 79 ? 15.578 -43.781 -7.367 1 80.12 79 VAL B CA 1
ATOM 5463 C C . VAL B 1 79 ? 16.812 -42.938 -7.043 1 80.12 79 VAL B C 1
ATOM 5465 O O . VAL B 1 79 ? 16.688 -41.844 -6.5 1 80.12 79 VAL B O 1
ATOM 5468 N N . ILE B 1 80 ? 17.922 -43.438 -7.414 1 85.44 80 ILE B N 1
ATOM 5469 C CA . ILE B 1 80 ? 19.156 -42.719 -7.152 1 85.44 80 ILE B CA 1
ATOM 5470 C C . ILE B 1 80 ? 19.188 -41.438 -7.98 1 85.44 80 ILE B C 1
ATOM 5472 O O . ILE B 1 80 ? 19.562 -40.375 -7.477 1 85.44 80 ILE B O 1
ATOM 5476 N N . VAL B 1 81 ? 18.766 -41.5 -9.211 1 85.5 81 VAL B N 1
ATOM 5477 C CA . VAL B 1 81 ? 18.766 -40.344 -10.086 1 85.5 81 VAL B CA 1
ATOM 5478 C C . VAL B 1 81 ? 17.75 -39.312 -9.578 1 85.5 81 VAL B C 1
ATOM 5480 O O . VAL B 1 81 ? 18.031 -38.094 -9.57 1 85.5 81 VAL B O 1
ATOM 5483 N N . LEU B 1 82 ? 16.656 -39.812 -9.133 1 83.31 82 LEU B N 1
ATOM 5484 C CA . LEU B 1 82 ? 15.617 -38.906 -8.625 1 83.31 82 LEU B CA 1
ATOM 5485 C C . LEU B 1 82 ? 16.062 -38.25 -7.332 1 83.31 82 LEU B C 1
ATOM 5487 O O . LEU B 1 82 ? 15.789 -37.062 -7.113 1 83.31 82 LEU B O 1
ATOM 5491 N N . THR B 1 83 ? 16.688 -39.031 -6.5 1 84.44 83 THR B N 1
ATOM 5492 C CA . THR B 1 83 ? 17.188 -38.5 -5.242 1 84.44 83 THR B CA 1
ATOM 5493 C C . THR B 1 83 ? 18.266 -37.438 -5.492 1 84.44 83 THR B C 1
ATOM 5495 O O . THR B 1 83 ? 18.266 -36.375 -4.859 1 84.44 83 THR B O 1
ATOM 5498 N N . LEU B 1 84 ? 19.125 -37.75 -6.422 1 88.94 84 LEU B N 1
ATOM 5499 C CA . LEU B 1 84 ? 20.172 -36.781 -6.762 1 88.94 84 LEU B CA 1
ATOM 5500 C C . LEU B 1 84 ? 19.578 -35.531 -7.359 1 88.94 84 LEU B C 1
ATOM 5502 O O . LEU B 1 84 ? 20.062 -34.406 -7.098 1 88.94 84 LEU B O 1
ATOM 5506 N N . GLN B 1 85 ? 18.578 -35.656 -8.102 1 89 85 GLN B N 1
ATOM 5507 C CA . GLN B 1 85 ? 17.906 -34.5 -8.695 1 89 85 GLN B CA 1
ATOM 5508 C C . GLN B 1 85 ? 17.234 -33.656 -7.621 1 89 85 GLN B C 1
ATOM 5510 O O . GLN B 1 85 ? 17.25 -32.406 -7.695 1 89 85 GLN B O 1
ATOM 5515 N N . THR B 1 86 ? 16.656 -34.312 -6.715 1 86.69 86 THR B N 1
ATOM 5516 C CA . THR B 1 86 ? 15.977 -33.625 -5.633 1 86.69 86 THR B CA 1
ATOM 5517 C C . THR B 1 86 ? 16.984 -32.812 -4.797 1 86.69 86 THR B C 1
ATOM 5519 O O . THR B 1 86 ? 16.703 -31.688 -4.395 1 86.69 86 THR B O 1
ATOM 5522 N N . ILE B 1 87 ? 18.062 -33.406 -4.57 1 89.19 87 ILE B N 1
ATOM 5523 C CA . ILE B 1 87 ? 19.125 -32.719 -3.832 1 89.19 87 ILE B CA 1
ATOM 5524 C C . ILE B 1 87 ? 19.625 -31.531 -4.641 1 89.19 87 ILE B C 1
ATOM 5526 O O . ILE B 1 87 ? 19.828 -30.438 -4.094 1 89.19 87 ILE B O 1
ATOM 5530 N N . ASP B 1 88 ? 19.797 -31.781 -5.871 1 92.62 88 ASP B N 1
ATOM 5531 C CA . ASP B 1 88 ? 20.25 -30.719 -6.77 1 92.62 88 ASP B CA 1
ATOM 5532 C C . ASP B 1 88 ? 19.25 -29.562 -6.777 1 92.62 88 ASP B C 1
ATOM 5534 O O . ASP B 1 88 ? 19.641 -28.406 -6.703 1 92.62 88 ASP B O 1
ATOM 5538 N N . ASN B 1 89 ? 18.031 -29.859 -6.836 1 89.06 89 ASN B N 1
ATOM 5539 C CA . ASN B 1 89 ? 16.984 -28.844 -6.852 1 89.06 89 ASN B CA 1
ATOM 5540 C C . ASN B 1 89 ? 16.953 -28.062 -5.535 1 89.06 89 ASN B C 1
ATOM 5542 O O . ASN B 1 89 ? 16.719 -26.859 -5.531 1 89.06 89 ASN B O 1
ATOM 5546 N N . TYR B 1 90 ? 17.125 -28.797 -4.516 1 88.94 90 TYR B N 1
ATOM 5547 C CA . TYR B 1 90 ? 17.156 -28.156 -3.203 1 88.94 90 TYR B CA 1
ATOM 5548 C C . TYR B 1 90 ? 18.281 -27.125 -3.129 1 88.94 90 TYR B C 1
ATOM 5550 O O . TYR B 1 90 ? 18.062 -26 -2.701 1 88.94 90 TYR B O 1
ATOM 5558 N N . ILE B 1 91 ? 19.422 -27.531 -3.543 1 92.88 91 ILE B N 1
ATOM 5559 C CA . ILE B 1 91 ? 20.594 -26.656 -3.479 1 92.88 91 ILE B CA 1
ATOM 5560 C C . ILE B 1 91 ? 20.391 -25.453 -4.391 1 92.88 91 ILE B C 1
ATOM 5562 O O . ILE B 1 91 ? 20.688 -24.312 -4.012 1 92.88 91 ILE B O 1
ATOM 5566 N N . THR B 1 92 ? 19.844 -25.719 -5.523 1 92.62 92 THR B N 1
ATOM 5567 C CA . THR B 1 92 ? 19.625 -24.656 -6.48 1 92.62 92 THR B CA 1
ATOM 5568 C C . THR B 1 92 ? 18.641 -23.625 -5.926 1 92.62 92 THR B C 1
ATOM 5570 O O . THR B 1 92 ? 18.875 -22.422 -6.012 1 92.62 92 THR B O 1
ATOM 5573 N N . VAL B 1 93 ? 17.594 -24.094 -5.309 1 90.56 93 VAL B N 1
ATOM 5574 C CA . VAL B 1 93 ? 16.562 -23.219 -4.773 1 90.56 93 VAL B CA 1
ATOM 5575 C C . VAL B 1 93 ? 17.125 -22.406 -3.602 1 90.56 93 VAL B C 1
ATOM 5577 O O . VAL B 1 93 ? 16.859 -21.219 -3.482 1 90.56 93 VAL B O 1
ATOM 5580 N N . ALA B 1 94 ? 17.859 -23.047 -2.789 1 90.31 94 ALA B N 1
ATOM 5581 C CA . ALA B 1 94 ? 18.484 -22.375 -1.657 1 90.31 94 ALA B CA 1
ATOM 5582 C C . ALA B 1 94 ? 19.438 -21.281 -2.133 1 90.31 94 ALA B C 1
ATOM 5584 O O . ALA B 1 94 ? 19.484 -20.203 -1.545 1 90.31 94 ALA B O 1
ATOM 5585 N N . MET B 1 95 ? 20.125 -21.594 -3.166 1 93.81 95 MET B N 1
ATOM 5586 C CA . MET B 1 95 ? 21.062 -20.625 -3.715 1 93.81 95 MET B CA 1
ATOM 5587 C C . MET B 1 95 ? 20.312 -19.453 -4.344 1 93.81 95 MET B C 1
ATOM 5589 O O . MET B 1 95 ? 20.734 -18.297 -4.219 1 93.81 95 MET B O 1
ATOM 5593 N N . CYS B 1 96 ? 19.219 -19.703 -5.004 1 94.19 96 CYS B N 1
ATOM 5594 C CA . CYS B 1 96 ? 18.406 -18.641 -5.582 1 94.19 96 CYS B CA 1
ATOM 5595 C C . CYS B 1 96 ? 17.891 -17.703 -4.5 1 94.19 96 CYS B C 1
ATOM 5597 O O . CYS B 1 96 ? 17.922 -16.484 -4.664 1 94.19 96 CYS B O 1
ATOM 5599 N N . GLY B 1 97 ? 17.453 -18.328 -3.432 1 92.38 97 GLY B N 1
ATOM 5600 C CA . GLY B 1 97 ? 16.984 -17.531 -2.312 1 92.38 97 GLY B CA 1
ATOM 5601 C C . GLY B 1 97 ? 18.078 -16.641 -1.724 1 92.38 97 GLY B C 1
ATOM 5602 O O . GLY B 1 97 ? 17.844 -15.477 -1.414 1 92.38 97 GLY B O 1
ATOM 5603 N N . LYS B 1 98 ? 19.219 -17.219 -1.588 1 93.56 98 LYS B N 1
ATOM 5604 C CA . LYS B 1 98 ? 20.359 -16.469 -1.049 1 93.56 98 LYS B CA 1
ATOM 5605 C C . LYS B 1 98 ? 20.719 -15.297 -1.954 1 93.56 98 LYS B C 1
ATOM 5607 O O . LYS B 1 98 ? 20.984 -14.195 -1.473 1 93.56 98 LYS B O 1
ATOM 5612 N N . VAL B 1 99 ? 20.719 -15.531 -3.219 1 95.12 99 VAL B N 1
ATOM 5613 C CA . VAL B 1 99 ? 21.078 -14.484 -4.172 1 95.12 99 VAL B CA 1
ATOM 5614 C C . VAL B 1 99 ? 20 -13.398 -4.164 1 95.12 99 VAL B C 1
ATOM 5616 O O . VAL B 1 99 ? 20.312 -12.203 -4.148 1 95.12 99 VAL B O 1
ATOM 5619 N N . GLU B 1 100 ? 18.719 -13.789 -4.203 1 95.31 100 GLU B N 1
ATOM 5620 C CA . GLU B 1 100 ? 17.625 -12.828 -4.203 1 95.31 100 GLU B CA 1
ATOM 5621 C C . GLU B 1 100 ? 17.719 -11.883 -3.002 1 95.31 100 GLU B C 1
ATOM 5623 O O . GLU B 1 100 ? 17.703 -10.664 -3.162 1 95.31 100 GLU B O 1
ATOM 5628 N N . MET B 1 101 ? 17.938 -12.492 -1.83 1 93.06 101 MET B N 1
ATOM 5629 C CA . MET B 1 101 ? 17.891 -11.703 -0.602 1 93.06 101 MET B CA 1
ATOM 5630 C C . MET B 1 101 ? 19.172 -10.883 -0.436 1 93.06 101 MET B C 1
ATOM 5632 O O . MET B 1 101 ? 19.141 -9.781 0.112 1 93.06 101 MET B O 1
ATOM 5636 N N . SER B 1 102 ? 20.266 -11.43 -0.917 1 94.81 102 SER B N 1
ATOM 5637 C CA . SER B 1 102 ? 21.516 -10.695 -0.832 1 94.81 102 SER B CA 1
ATOM 5638 C C . SER B 1 102 ? 21.516 -9.5 -1.783 1 94.81 102 SER B C 1
ATOM 5640 O O . SER B 1 102 ? 21.922 -8.398 -1.405 1 94.81 102 SER B O 1
ATOM 5642 N N . VAL B 1 103 ? 21.094 -9.742 -2.967 1 94.88 103 VAL B N 1
ATOM 5643 C CA . VAL B 1 103 ? 21.031 -8.648 -3.936 1 94.88 103 VAL B CA 1
ATOM 5644 C C . VAL B 1 103 ? 20.031 -7.594 -3.467 1 94.88 103 VAL B C 1
ATOM 5646 O O . VAL B 1 103 ? 20.297 -6.395 -3.578 1 94.88 103 VAL B O 1
ATOM 5649 N N . ASN B 1 104 ? 18.875 -8.016 -3.012 1 94.44 104 ASN B N 1
ATOM 5650 C CA . ASN B 1 104 ? 17.875 -7.098 -2.467 1 94.44 104 ASN B CA 1
ATOM 5651 C C . ASN B 1 104 ? 18.453 -6.238 -1.351 1 94.44 104 ASN B C 1
ATOM 5653 O O . ASN B 1 104 ? 18.25 -5.023 -1.323 1 94.44 104 ASN B O 1
ATOM 5657 N N . ARG B 1 105 ? 19.172 -6.871 -0.468 1 93.88 105 ARG B N 1
ATOM 5658 C CA . ARG B 1 105 ? 19.828 -6.172 0.638 1 93.88 105 ARG B CA 1
ATOM 5659 C C . ARG B 1 105 ? 20.812 -5.133 0.125 1 93.88 105 ARG B C 1
ATOM 5661 O O . ARG B 1 105 ? 20.812 -3.988 0.585 1 93.88 105 ARG B O 1
ATOM 5668 N N . ASP B 1 106 ? 21.609 -5.543 -0.792 1 95.25 106 ASP B N 1
ATOM 5669 C CA . ASP B 1 106 ? 22.641 -4.656 -1.312 1 95.25 106 ASP B CA 1
ATOM 5670 C C . ASP B 1 106 ? 22.031 -3.465 -2.045 1 95.25 106 ASP B C 1
ATOM 5672 O O . ASP B 1 106 ? 22.5 -2.338 -1.927 1 95.25 106 ASP B O 1
ATOM 5676 N N . LEU B 1 107 ? 21 -3.725 -2.791 1 95.31 107 LEU B N 1
ATOM 5677 C CA . LEU B 1 107 ? 20.312 -2.645 -3.496 1 95.31 107 LEU B CA 1
ATOM 5678 C C . LEU B 1 107 ? 19.672 -1.672 -2.512 1 95.31 107 LEU B C 1
ATOM 5680 O O . LEU B 1 107 ? 19.75 -0.455 -2.695 1 95.31 107 LEU B O 1
ATOM 5684 N N . ARG B 1 108 ? 19.031 -2.213 -1.524 1 93.69 108 ARG B N 1
ATOM 5685 C CA . ARG B 1 108 ? 18.391 -1.385 -0.505 1 93.69 108 ARG B CA 1
ATOM 5686 C C . ARG B 1 108 ? 19.422 -0.547 0.24 1 93.69 108 ARG B C 1
ATOM 5688 O O . ARG B 1 108 ? 19.234 0.657 0.427 1 93.69 108 ARG B O 1
ATOM 5695 N N . ASN B 1 109 ? 20.531 -1.193 0.641 1 93.44 109 ASN B N 1
ATOM 5696 C CA . ASN B 1 109 ? 21.578 -0.493 1.364 1 93.44 109 ASN B CA 1
ATOM 5697 C C . ASN B 1 109 ? 22.219 0.607 0.513 1 93.44 109 ASN B C 1
ATOM 5699 O O . ASN B 1 109 ? 22.469 1.707 1.004 1 93.44 109 ASN B O 1
ATOM 5703 N N . ALA B 1 110 ? 22.422 0.276 -0.709 1 93.81 110 ALA B N 1
ATOM 5704 C CA . ALA B 1 110 ? 23.031 1.249 -1.611 1 93.81 110 ALA B CA 1
ATOM 5705 C C . ALA B 1 110 ? 22.109 2.436 -1.848 1 93.81 110 ALA B C 1
ATOM 5707 O O . ALA B 1 110 ? 22.547 3.588 -1.844 1 93.81 110 ALA B O 1
ATOM 5708 N N . SER B 1 111 ? 20.844 2.135 -2.131 1 94.06 111 SER B N 1
ATOM 5709 C CA . SER B 1 111 ? 19.891 3.201 -2.391 1 94.06 111 SER B CA 1
ATOM 5710 C C . SER B 1 111 ? 19.672 4.07 -1.154 1 94.06 111 SER B C 1
ATOM 5712 O O . SER B 1 111 ? 19.578 5.293 -1.258 1 94.06 111 SER B O 1
ATOM 5714 N N . PHE B 1 112 ? 19.656 3.461 -0.06 1 91.12 112 PHE B N 1
ATOM 5715 C CA . PHE B 1 112 ? 19.469 4.203 1.183 1 91.12 112 PHE B CA 1
ATOM 5716 C C . PHE B 1 112 ? 20.688 5.07 1.479 1 91.12 112 PHE B C 1
ATOM 5718 O O . PHE B 1 112 ? 20.547 6.215 1.912 1 91.12 112 PHE B O 1
ATOM 5725 N N . SER B 1 113 ? 21.797 4.523 1.345 1 90.5 113 SER B N 1
ATOM 5726 C CA . SER B 1 113 ? 23.031 5.281 1.531 1 90.5 113 SER B CA 1
ATOM 5727 C C . SER B 1 113 ? 23.094 6.484 0.599 1 90.5 113 SER B C 1
ATOM 5729 O O . SER B 1 113 ? 23.5 7.574 1.008 1 90.5 113 SER B O 1
ATOM 5731 N N . HIS B 1 114 ? 22.688 6.227 -0.589 1 91.88 114 HIS B N 1
ATOM 5732 C CA . HIS B 1 114 ? 22.703 7.312 -1.563 1 91.88 114 HIS B CA 1
ATOM 5733 C C . HIS B 1 114 ? 21.688 8.398 -1.196 1 91.88 114 HIS B C 1
ATOM 5735 O O . HIS B 1 114 ? 21.969 9.586 -1.367 1 91.88 114 HIS B O 1
ATOM 5741 N N . LEU B 1 115 ? 20.578 8.008 -0.729 1 90.88 115 LEU B N 1
ATOM 5742 C CA . LEU B 1 115 ? 19.547 8.953 -0.305 1 90.88 115 LEU B CA 1
ATOM 5743 C C . LEU B 1 115 ? 20.062 9.867 0.794 1 90.88 115 LEU B C 1
ATOM 5745 O O . LEU B 1 115 ? 19.703 11.047 0.842 1 90.88 115 LEU B O 1
ATOM 5749 N N . GLN B 1 116 ? 20.906 9.297 1.621 1 86.69 116 GLN B N 1
ATOM 5750 C CA . GLN B 1 116 ? 21.453 10.086 2.723 1 86.69 116 GLN B CA 1
ATOM 5751 C C . GLN B 1 116 ? 22.422 11.141 2.211 1 86.69 116 GLN B C 1
ATOM 5753 O O . GLN B 1 116 ? 22.656 12.148 2.881 1 86.69 116 GLN B O 1
ATOM 5758 N N . GLU B 1 117 ? 22.922 10.945 1.066 1 87.19 117 GLU B N 1
ATOM 5759 C CA . GLU B 1 117 ? 23.875 11.883 0.49 1 87.19 117 GLU B CA 1
ATOM 5760 C C . GLU B 1 117 ? 23.172 12.992 -0.281 1 87.19 117 GLU B C 1
ATOM 5762 O O . GLU B 1 117 ? 23.781 14.023 -0.587 1 87.19 117 GLU B O 1
ATOM 5767 N N . LEU B 1 118 ? 21.938 12.773 -0.534 1 87.88 118 LEU B N 1
ATOM 5768 C CA . LEU B 1 118 ? 21.203 13.75 -1.334 1 87.88 118 LEU B CA 1
ATOM 5769 C C . LEU B 1 118 ? 20.781 14.945 -0.485 1 87.88 118 LEU B C 1
ATOM 5771 O O . LEU B 1 118 ? 20.688 14.836 0.74 1 87.88 118 LEU B O 1
ATOM 5775 N N . SER B 1 119 ? 20.609 16.062 -1.181 1 84.75 119 SER B N 1
ATOM 5776 C CA . SER B 1 119 ? 20.25 17.297 -0.496 1 84.75 119 SER B CA 1
ATOM 5777 C C . SER B 1 119 ? 18.781 17.297 -0.077 1 84.75 119 SER B C 1
ATOM 5779 O O . SER B 1 119 ? 18 16.453 -0.519 1 84.75 119 SER B O 1
ATOM 5781 N N . LEU B 1 120 ? 18.469 18.188 0.767 1 79.19 120 LEU B N 1
ATOM 5782 C CA . LEU B 1 120 ? 17.109 18.328 1.25 1 79.19 120 LEU B CA 1
ATOM 5783 C C . LEU B 1 120 ? 16.156 18.703 0.11 1 79.19 120 LEU B C 1
ATOM 5785 O O . LEU B 1 120 ? 14.953 18.438 0.186 1 79.19 120 LEU B O 1
ATOM 5789 N N . PHE B 1 121 ? 16.766 19.297 -0.858 1 76.31 121 PHE B N 1
ATOM 5790 C CA . PHE B 1 121 ? 15.977 19.641 -2.033 1 76.31 121 PHE B CA 1
ATOM 5791 C C . PHE B 1 121 ? 15.297 18.391 -2.609 1 76.31 121 PHE B C 1
ATOM 5793 O O . PHE B 1 121 ? 14.133 18.453 -3.006 1 76.31 121 PHE B O 1
ATOM 5800 N N . TYR B 1 122 ? 15.992 17.359 -2.615 1 84.56 122 TYR B N 1
ATOM 5801 C CA . TYR B 1 122 ? 15.445 16.109 -3.146 1 84.56 122 TYR B CA 1
ATOM 5802 C C . TYR B 1 122 ? 14.25 15.656 -2.326 1 84.56 122 TYR B C 1
ATOM 5804 O O . TYR B 1 122 ? 13.234 15.234 -2.885 1 84.56 122 TYR B O 1
ATOM 5812 N N . PHE B 1 123 ? 14.328 15.711 -1.044 1 81.5 123 PHE B N 1
ATOM 5813 C CA . PHE B 1 123 ? 13.281 15.227 -0.15 1 81.5 123 PHE B CA 1
ATOM 5814 C C . PHE B 1 123 ? 12.062 16.141 -0.2 1 81.5 123 PHE B C 1
ATOM 5816 O O . PHE B 1 123 ? 10.938 15.695 0.022 1 81.5 123 PHE B O 1
ATOM 5823 N N . ASN B 1 124 ? 12.336 17.391 -0.489 1 73.69 124 ASN B N 1
ATOM 5824 C CA . ASN B 1 124 ? 11.242 18.359 -0.576 1 73.69 124 ASN B CA 1
ATOM 5825 C C . ASN B 1 124 ? 10.516 18.25 -1.913 1 73.69 124 ASN B C 1
ATOM 5827 O O . ASN B 1 124 ? 9.344 18.641 -2.02 1 73.69 124 ASN B O 1
ATOM 5831 N N . THR B 1 125 ? 11.195 17.781 -2.898 1 75.88 125 THR B N 1
ATOM 5832 C CA . THR B 1 125 ? 10.625 17.766 -4.242 1 75.88 125 THR B CA 1
ATOM 5833 C C . THR B 1 125 ? 10.016 16.406 -4.555 1 75.88 125 THR B C 1
ATOM 5835 O O . THR B 1 125 ? 9.258 16.266 -5.516 1 75.88 125 THR B O 1
ATOM 5838 N N . ASN B 1 126 ? 10.414 15.414 -3.809 1 80.75 126 ASN B N 1
ATOM 5839 C CA . ASN B 1 126 ? 9.875 14.07 -4.035 1 80.75 126 ASN B CA 1
ATOM 5840 C C . ASN B 1 126 ? 8.977 13.625 -2.889 1 80.75 126 ASN B C 1
ATOM 5842 O O . ASN B 1 126 ? 9.273 13.891 -1.722 1 80.75 126 ASN B O 1
ATOM 5846 N N . ASN B 1 127 ? 7.91 13.016 -3.273 1 79.25 127 ASN B N 1
ATOM 5847 C CA . ASN B 1 127 ? 6.969 12.5 -2.283 1 79.25 127 ASN B CA 1
ATOM 5848 C C . ASN B 1 127 ? 7.578 11.359 -1.474 1 79.25 127 ASN B C 1
ATOM 5850 O O . ASN B 1 127 ? 8.336 10.547 -2.008 1 79.25 127 ASN B O 1
ATOM 5854 N N . VAL B 1 128 ? 7.16 11.328 -0.213 1 80.25 128 VAL B N 1
ATOM 5855 C CA . VAL B 1 128 ? 7.676 10.32 0.709 1 80.25 128 VAL B CA 1
ATOM 5856 C C . VAL B 1 128 ? 7.355 8.922 0.182 1 80.25 128 VAL B C 1
ATOM 5858 O O . VAL B 1 128 ? 8.195 8.023 0.238 1 80.25 128 VAL B O 1
ATOM 5861 N N . GLY B 1 129 ? 6.164 8.781 -0.312 1 76.25 129 GLY B N 1
ATOM 5862 C CA . GLY B 1 129 ? 5.773 7.492 -0.867 1 76.25 129 GLY B CA 1
ATOM 5863 C C . GLY B 1 129 ? 6.625 7.07 -2.049 1 76.25 129 GLY B C 1
ATOM 5864 O O . GLY B 1 129 ? 6.961 5.891 -2.189 1 76.25 129 GLY B O 1
ATOM 5865 N N . TYR B 1 130 ? 6.949 7.996 -2.812 1 82.12 130 TYR B N 1
ATOM 5866 C CA . TYR B 1 130 ? 7.789 7.73 -3.973 1 82.12 130 TYR B CA 1
ATOM 5867 C C . TYR B 1 130 ? 9.164 7.23 -3.547 1 82.12 130 TYR B C 1
ATOM 5869 O O . TYR B 1 130 ? 9.664 6.234 -4.082 1 82.12 130 TYR B O 1
ATOM 5877 N N . ILE B 1 131 ? 9.734 7.871 -2.611 1 89.5 131 ILE B N 1
ATOM 5878 C CA . ILE B 1 131 ? 11.055 7.5 -2.129 1 89.5 131 ILE B CA 1
ATOM 5879 C C . ILE B 1 131 ? 11.008 6.117 -1.48 1 89.5 13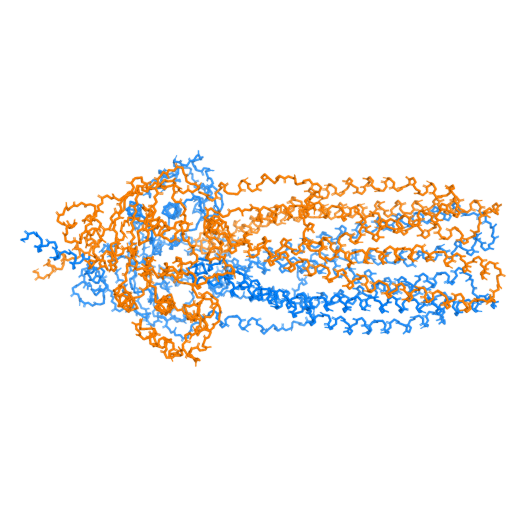1 ILE B C 1
ATOM 5881 O O . ILE B 1 131 ? 11.891 5.289 -1.693 1 89.5 131 ILE B O 1
ATOM 5885 N N . HIS B 1 132 ? 9.961 5.922 -0.799 1 88.56 132 HIS B N 1
ATOM 5886 C CA . HIS B 1 132 ? 9.773 4.633 -0.14 1 88.56 132 HIS B CA 1
ATOM 5887 C C . HIS B 1 132 ? 9.695 3.5 -1.158 1 88.56 132 HIS B C 1
ATOM 5889 O O . HIS B 1 132 ? 10.359 2.475 -1.004 1 88.56 132 HIS B O 1
ATOM 5895 N N . ALA B 1 133 ? 8.914 3.633 -2.188 1 86.75 133 ALA B N 1
ATOM 5896 C CA . ALA B 1 133 ? 8.734 2.605 -3.211 1 86.75 133 ALA B CA 1
ATOM 5897 C C . ALA B 1 133 ? 10.047 2.311 -3.934 1 86.75 133 ALA B C 1
ATOM 5899 O O . ALA B 1 133 ? 10.32 1.162 -4.285 1 86.75 133 ALA B O 1
ATOM 5900 N N . ARG B 1 134 ? 10.805 3.275 -4.098 1 89.12 134 ARG B N 1
ATOM 5901 C CA . ARG B 1 134 ? 12.07 3.107 -4.801 1 89.12 134 ARG B CA 1
ATOM 5902 C C . ARG B 1 134 ? 13.023 2.219 -4.008 1 89.12 134 ARG B C 1
ATOM 5904 O O . ARG B 1 134 ? 13.672 1.336 -4.574 1 89.12 134 ARG B O 1
ATOM 5911 N N . VAL B 1 135 ? 13.039 2.408 -2.768 1 91.56 135 VAL B N 1
ATOM 5912 C CA . VAL B 1 135 ? 14.031 1.732 -1.942 1 91.56 135 VAL B CA 1
ATOM 5913 C C . VAL B 1 135 ? 13.508 0.365 -1.512 1 91.56 135 VAL B C 1
ATOM 5915 O O . VAL B 1 135 ? 14.242 -0.622 -1.516 1 91.56 135 VAL B O 1
ATOM 5918 N N . MET B 1 136 ? 12.188 0.318 -1.23 1 89.69 136 MET B N 1
ATOM 5919 C CA . MET B 1 136 ? 11.672 -0.882 -0.582 1 89.69 136 MET B CA 1
ATOM 5920 C C . MET B 1 136 ? 11.031 -1.817 -1.602 1 89.69 136 MET B C 1
ATOM 5922 O O . MET B 1 136 ? 11.266 -3.027 -1.573 1 89.69 136 MET B O 1
ATOM 5926 N N . SER B 1 137 ? 10.297 -1.311 -2.488 1 88.69 137 SER B N 1
ATOM 5927 C CA . SER B 1 137 ? 9.523 -2.139 -3.41 1 88.69 137 SER B CA 1
ATOM 5928 C C . SER B 1 137 ? 10.336 -2.484 -4.652 1 88.69 137 SER B C 1
ATOM 5930 O O . SER B 1 137 ? 10.453 -3.656 -5.02 1 88.69 137 SER B O 1
ATOM 5932 N N . ASP B 1 138 ? 10.93 -1.524 -5.289 1 91.44 138 ASP B N 1
ATOM 5933 C CA . ASP B 1 138 ? 11.656 -1.731 -6.539 1 91.44 138 ASP B CA 1
ATOM 5934 C C . ASP B 1 138 ? 12.852 -2.66 -6.332 1 91.44 138 ASP B C 1
ATOM 5936 O O . ASP B 1 138 ? 13.102 -3.543 -7.156 1 91.44 138 ASP B O 1
ATOM 5940 N N . SER B 1 139 ? 13.562 -2.479 -5.223 1 93.56 139 SER B N 1
ATOM 5941 C CA . SER B 1 139 ? 14.711 -3.328 -4.938 1 93.56 139 SER B CA 1
ATOM 5942 C C . SER B 1 139 ? 14.305 -4.793 -4.816 1 93.56 139 SER B C 1
ATOM 5944 O O . SER B 1 139 ? 15 -5.68 -5.316 1 93.56 139 SER B O 1
ATOM 5946 N N . GLY B 1 140 ? 13.203 -5.027 -4.219 1 92.62 140 GLY B N 1
ATOM 5947 C CA . GLY B 1 140 ? 12.703 -6.383 -4.074 1 92.62 140 GLY B CA 1
ATOM 5948 C C . GLY B 1 140 ? 12.367 -7.039 -5.402 1 92.62 140 GLY B C 1
ATOM 5949 O O . GLY B 1 140 ? 12.719 -8.195 -5.637 1 92.62 140 GLY B O 1
ATOM 5950 N N . LYS B 1 141 ? 11.711 -6.336 -6.238 1 92.94 141 LYS B N 1
ATOM 5951 C CA . LYS B 1 141 ? 11.336 -6.855 -7.551 1 92.94 141 LYS B CA 1
ATOM 5952 C C . LYS B 1 141 ? 12.57 -7.16 -8.391 1 92.94 141 LYS B C 1
ATOM 5954 O O . LYS B 1 141 ? 12.617 -8.164 -9.102 1 92.94 141 LYS B O 1
ATOM 5959 N N . ILE B 1 142 ? 13.539 -6.277 -8.32 1 94.44 142 ILE B N 1
ATOM 5960 C CA . ILE B 1 142 ? 14.781 -6.473 -9.062 1 94.44 142 ILE B CA 1
ATOM 5961 C C . ILE B 1 142 ? 15.508 -7.711 -8.539 1 94.44 142 ILE B C 1
ATOM 5963 O O . ILE B 1 142 ? 15.984 -8.531 -9.32 1 94.44 142 ILE B O 1
ATOM 5967 N N . GLY B 1 143 ? 15.594 -7.812 -7.191 1 93.56 143 GLY B N 1
ATOM 5968 C CA . GLY B 1 143 ? 16.203 -8.992 -6.609 1 93.56 143 GLY B CA 1
ATOM 5969 C C . GLY B 1 143 ? 15.531 -10.281 -7.02 1 93.56 143 GLY B C 1
ATOM 5970 O O . GLY B 1 143 ? 16.203 -11.266 -7.34 1 93.56 143 GLY B O 1
ATOM 5971 N N . GLU B 1 144 ? 14.242 -10.273 -7.043 1 93.44 144 GLU B N 1
ATOM 5972 C CA . GLU B 1 144 ? 13.461 -11.43 -7.453 1 93.44 144 GLU B CA 1
ATOM 5973 C C . GLU B 1 144 ? 13.719 -11.781 -8.914 1 93.44 144 GLU B C 1
ATOM 5975 O O . GLU B 1 144 ? 13.82 -12.961 -9.273 1 93.44 144 GLU B O 1
ATOM 5980 N N . MET B 1 145 ? 13.805 -10.773 -9.734 1 93 145 MET B N 1
ATOM 5981 C CA . MET B 1 145 ? 14.062 -10.984 -11.156 1 93 145 MET B CA 1
ATOM 5982 C C . MET B 1 145 ? 15.414 -11.648 -11.375 1 93 145 MET B C 1
ATOM 5984 O O . MET B 1 145 ? 15.516 -12.648 -12.094 1 93 145 MET B O 1
ATOM 5988 N N . ILE B 1 146 ? 16.391 -11.195 -10.727 1 92.94 146 ILE B N 1
ATOM 5989 C CA . ILE B 1 146 ? 17.766 -11.648 -10.93 1 92.94 146 ILE B CA 1
ATOM 5990 C C . ILE B 1 146 ? 17.891 -13.102 -10.469 1 92.94 146 ILE B C 1
ATOM 5992 O O . ILE B 1 146 ? 18.609 -13.891 -11.094 1 92.94 146 ILE B O 1
ATOM 5996 N N . ALA B 1 147 ? 17.188 -13.375 -9.414 1 93 147 ALA B N 1
ATOM 5997 C CA . ALA B 1 147 ? 17.359 -14.711 -8.852 1 93 147 ALA B CA 1
ATOM 5998 C C . ALA B 1 147 ? 16.359 -15.695 -9.469 1 93 147 ALA B C 1
ATOM 6000 O O . ALA B 1 147 ? 16.766 -16.656 -10.141 1 93 147 ALA B O 1
ATOM 6001 N N . TRP B 1 148 ? 15.109 -15.336 -9.438 1 90.88 148 TRP B N 1
ATOM 6002 C CA . TRP B 1 148 ? 14.086 -16.344 -9.727 1 90.88 148 TRP B CA 1
ATOM 6003 C C . TRP B 1 148 ? 13.695 -16.312 -11.203 1 90.88 148 TRP B C 1
ATOM 6005 O O . TRP B 1 148 ? 13.609 -17.344 -11.852 1 90.88 148 TRP B O 1
ATOM 6015 N N . ARG B 1 149 ? 13.422 -15.211 -11.727 1 90.5 149 ARG B N 1
ATOM 6016 C CA . ARG B 1 149 ? 12.953 -15.125 -13.102 1 90.5 149 ARG B CA 1
ATOM 6017 C C . ARG B 1 149 ? 14.039 -15.562 -14.086 1 90.5 149 ARG B C 1
ATOM 6019 O O . ARG B 1 149 ? 13.766 -16.297 -15.039 1 90.5 149 ARG B O 1
ATOM 6026 N N . PHE B 1 150 ? 15.25 -15.172 -13.812 1 91.81 150 PHE B N 1
ATOM 6027 C CA . PHE B 1 150 ? 16.359 -15.609 -14.633 1 91.81 150 PHE B CA 1
ATOM 6028 C C . PHE B 1 150 ? 16.547 -17.125 -14.531 1 91.81 150 PHE B C 1
ATOM 6030 O O . PHE B 1 150 ? 16.828 -17.781 -15.531 1 91.81 150 PHE B O 1
ATOM 6037 N N . MET B 1 151 ? 16.453 -17.547 -13.344 1 93.31 151 MET B N 1
ATOM 6038 C CA . MET B 1 151 ? 16.609 -19 -13.164 1 93.31 151 MET B CA 1
ATOM 6039 C C . MET B 1 151 ? 15.484 -19.75 -13.867 1 93.31 151 MET B C 1
ATOM 6041 O O . MET B 1 151 ? 15.703 -20.859 -14.383 1 93.31 151 MET B O 1
ATOM 6045 N N . ASP B 1 152 ? 14.289 -19.203 -13.852 1 93.19 152 ASP B N 1
ATOM 6046 C CA . ASP B 1 152 ? 13.18 -19.828 -14.562 1 93.19 152 ASP B CA 1
ATOM 6047 C C . ASP B 1 152 ? 13.492 -19.984 -16.047 1 93.19 152 ASP B C 1
ATOM 6049 O O . ASP B 1 152 ? 13.195 -21.016 -16.641 1 93.19 152 ASP B O 1
ATOM 6053 N N . ILE B 1 153 ? 14.117 -19.047 -16.641 1 93.69 153 ILE B N 1
ATOM 6054 C CA . ILE B 1 153 ? 14.508 -19.109 -18.047 1 93.69 153 ILE B CA 1
ATOM 6055 C C . ILE B 1 153 ? 15.562 -20.188 -18.234 1 93.69 153 ILE B C 1
ATOM 6057 O O . ILE B 1 153 ? 15.492 -20.969 -19.188 1 93.69 153 ILE B O 1
ATOM 6061 N N . VAL B 1 154 ? 16.484 -20.219 -17.312 1 94.38 154 VAL B N 1
ATOM 6062 C CA . VAL B 1 154 ? 17.547 -21.203 -17.391 1 94.38 154 VAL B CA 1
ATOM 6063 C C . VAL B 1 154 ? 16.953 -22.609 -17.328 1 94.38 154 VAL B C 1
ATOM 6065 O O . VAL B 1 154 ? 17.281 -23.469 -18.156 1 94.38 154 VAL B O 1
ATOM 6068 N N . TRP B 1 155 ? 16.047 -22.812 -16.391 1 93.75 155 TRP B N 1
ATOM 6069 C CA . TRP B 1 155 ? 15.445 -24.125 -16.219 1 93.75 155 TRP B CA 1
ATOM 6070 C C . TRP B 1 155 ? 14.656 -24.516 -17.469 1 93.75 155 TRP B C 1
ATOM 6072 O O . TRP B 1 155 ? 14.828 -25.625 -18 1 93.75 155 TRP B O 1
ATOM 6082 N N . GLN B 1 156 ? 13.852 -23.641 -17.938 1 93.56 156 GLN B N 1
ATOM 6083 C CA . GLN B 1 156 ? 12.93 -23.938 -19.031 1 93.56 156 GLN B CA 1
ATOM 6084 C C . GLN B 1 156 ? 13.672 -24.047 -20.359 1 93.56 156 GLN B C 1
ATOM 6086 O O . GLN B 1 156 ? 13.438 -24.984 -21.125 1 93.56 156 GLN B O 1
ATOM 6091 N N . LEU B 1 157 ? 14.523 -23.141 -20.594 1 93.38 157 LEU B N 1
ATOM 6092 C CA . LEU B 1 157 ? 15.273 -23.141 -21.859 1 93.38 157 LEU B CA 1
ATOM 6093 C C . LEU B 1 157 ? 16.172 -24.375 -21.938 1 93.38 157 LEU B C 1
ATOM 6095 O O . LEU B 1 157 ? 16.281 -25 -23 1 93.38 157 LEU B O 1
ATOM 6099 N N . SER B 1 158 ? 16.875 -24.656 -20.844 1 95.62 158 SER B N 1
ATOM 6100 C CA . SER B 1 158 ? 17.703 -25.844 -20.828 1 95.62 158 SER B CA 1
ATOM 6101 C C . SER B 1 158 ? 16.875 -27.109 -21.047 1 95.62 158 SER B C 1
ATOM 6103 O O . SER B 1 158 ? 17.297 -28 -21.797 1 95.62 158 SER B O 1
ATOM 6105 N N . TYR B 1 159 ? 15.719 -27.172 -20.359 1 93.94 159 TYR B N 1
ATOM 6106 C CA . TYR B 1 159 ? 14.836 -28.312 -20.547 1 93.94 159 TYR B CA 1
ATOM 6107 C C . TYR B 1 159 ? 14.438 -28.469 -22.016 1 93.94 159 TYR B C 1
ATOM 6109 O O . TYR B 1 159 ? 14.508 -29.578 -22.562 1 93.94 159 TYR B O 1
ATOM 6117 N N . ILE B 1 160 ? 14.055 -27.391 -22.641 1 92.12 160 ILE B N 1
ATOM 6118 C CA . ILE B 1 160 ? 13.641 -27.422 -24.047 1 92.12 160 ILE B CA 1
ATOM 6119 C C . ILE B 1 160 ? 14.805 -27.891 -24.922 1 92.12 160 ILE B C 1
ATOM 6121 O O . ILE B 1 160 ? 14.633 -28.766 -25.766 1 92.12 160 ILE B O 1
ATOM 6125 N N . ILE B 1 161 ? 15.977 -27.391 -24.688 1 93.56 161 ILE B N 1
ATOM 6126 C CA . ILE B 1 161 ? 17.156 -27.719 -25.484 1 93.56 161 ILE B CA 1
ATOM 6127 C C . ILE B 1 161 ? 17.5 -29.188 -25.312 1 93.56 161 ILE B C 1
ATOM 6129 O O . ILE B 1 161 ? 17.719 -29.906 -26.297 1 93.56 161 ILE B O 1
ATOM 6133 N N . PHE B 1 162 ? 17.5 -29.688 -24.062 1 94.38 162 PHE B N 1
ATOM 6134 C CA . PHE B 1 162 ? 17.844 -31.078 -23.812 1 94.38 162 PHE B CA 1
ATOM 6135 C C . PHE B 1 162 ? 16.797 -32.031 -24.406 1 94.38 162 PHE B C 1
ATOM 6137 O O . PHE B 1 162 ? 17.141 -33.062 -24.969 1 94.38 162 PHE B O 1
ATOM 6144 N N . VAL B 1 163 ? 15.539 -31.688 -24.25 1 92.69 163 VAL B N 1
ATOM 6145 C CA . VAL B 1 163 ? 14.469 -32.5 -24.828 1 92.69 163 VAL B CA 1
ATOM 6146 C C . VAL B 1 163 ? 14.609 -32.562 -26.344 1 92.69 163 VAL B C 1
ATOM 6148 O O . VAL B 1 163 ? 14.43 -33.594 -26.953 1 92.69 163 VAL B O 1
ATOM 6151 N N . LEU B 1 164 ? 14.945 -31.438 -26.922 1 91.25 164 LEU B N 1
ATOM 6152 C CA . LEU B 1 164 ? 15.133 -31.375 -28.359 1 91.25 164 LEU B CA 1
ATOM 6153 C C . LEU B 1 164 ? 16.312 -32.25 -28.797 1 91.25 164 LEU B C 1
ATOM 6155 O O . LEU B 1 164 ? 16.219 -32.969 -29.797 1 91.25 164 LEU B O 1
ATOM 6159 N N . ILE B 1 165 ? 17.375 -32.156 -28.078 1 92.81 165 ILE B N 1
ATOM 6160 C CA . ILE B 1 165 ? 18.562 -32.969 -28.391 1 92.81 165 ILE B CA 1
ATOM 6161 C C . ILE B 1 165 ? 18.234 -34.438 -28.266 1 92.81 165 ILE B C 1
ATOM 6163 O O . ILE B 1 165 ? 18.594 -35.25 -29.141 1 92.81 165 ILE B O 1
ATOM 6167 N N . MET B 1 166 ? 17.484 -34.812 -27.25 1 91.69 166 MET B N 1
ATOM 6168 C CA . MET B 1 166 ? 17.125 -36.219 -27.031 1 91.69 166 MET B CA 1
ATOM 6169 C C . MET B 1 166 ? 16.203 -36.719 -28.125 1 91.69 166 MET B C 1
ATOM 6171 O O . MET B 1 166 ? 16.359 -37.812 -28.625 1 91.69 166 MET B O 1
ATOM 6175 N N . MET B 1 167 ? 15.227 -35.938 -28.484 1 90.94 167 MET B N 1
ATOM 6176 C CA . MET B 1 167 ? 14.297 -36.312 -29.531 1 90.94 167 MET B CA 1
ATOM 6177 C C . MET B 1 167 ? 15.016 -36.5 -30.859 1 90.94 167 MET B C 1
ATOM 6179 O O . MET B 1 167 ? 14.742 -37.438 -31.609 1 90.94 167 MET B O 1
ATOM 6183 N N . LEU B 1 168 ? 15.984 -35.656 -31.172 1 91.94 168 LEU B N 1
ATOM 6184 C CA . LEU B 1 168 ? 16.734 -35.719 -32.438 1 91.94 168 LEU B CA 1
ATOM 6185 C C . LEU B 1 168 ? 17.625 -36.938 -32.469 1 91.94 168 LEU B C 1
ATOM 6187 O O . LEU B 1 168 ? 17.828 -37.531 -33.531 1 91.94 168 LEU B O 1
ATOM 6191 N N . THR B 1 169 ? 18.172 -37.375 -31.312 1 90.56 169 THR B N 1
ATOM 6192 C CA . THR B 1 169 ? 19.078 -38.5 -31.25 1 90.56 169 THR B CA 1
ATOM 6193 C C . THR B 1 169 ? 18.281 -39.812 -31.391 1 90.56 169 THR B C 1
ATOM 6195 O O . THR B 1 169 ? 18.812 -40.812 -31.891 1 90.56 169 THR B O 1
ATOM 6198 N N . ILE B 1 170 ? 17.031 -39.781 -30.953 1 87.56 170 ILE B N 1
ATOM 6199 C CA . ILE B 1 170 ? 16.219 -41 -31.016 1 87.56 170 ILE B CA 1
ATOM 6200 C C . ILE B 1 170 ? 15.656 -41.156 -32.438 1 87.56 170 ILE B C 1
ATOM 6202 O O . ILE B 1 170 ? 15.867 -42.188 -33.062 1 87.56 170 ILE B O 1
ATOM 6206 N N . ASN B 1 171 ? 14.891 -40.125 -32.906 1 88.69 171 ASN B N 1
ATOM 6207 C CA . ASN B 1 171 ? 14.344 -40.156 -34.25 1 88.69 171 ASN B CA 1
ATOM 6208 C C . ASN B 1 171 ? 14.289 -38.75 -34.875 1 88.69 171 ASN B C 1
ATOM 6210 O O . ASN B 1 171 ? 13.516 -37.906 -34.406 1 88.69 171 ASN B O 1
ATOM 6214 N N . LEU B 1 172 ? 14.914 -38.531 -35.875 1 89.44 172 LEU B N 1
ATOM 6215 C CA . LEU B 1 172 ? 15.086 -37.219 -36.5 1 89.44 172 LEU B CA 1
ATOM 6216 C C . LEU B 1 172 ? 13.781 -36.75 -37.125 1 89.44 172 LEU B C 1
ATOM 6218 O O . LEU B 1 172 ? 13.391 -35.594 -37 1 89.44 172 LEU B O 1
ATOM 6222 N N . LYS B 1 173 ? 13.062 -37.625 -37.844 1 87.38 173 LYS B N 1
ATOM 6223 C CA . LYS B 1 173 ? 11.867 -37.25 -38.562 1 87.38 173 LYS B CA 1
ATOM 6224 C C . LYS B 1 173 ? 10.742 -36.844 -37.625 1 87.38 173 LYS B C 1
ATOM 6226 O O . LYS B 1 173 ? 10.117 -35.781 -37.812 1 87.38 173 LYS B O 1
ATOM 6231 N N . LEU B 1 174 ? 10.57 -37.656 -36.625 1 87.31 174 LEU B N 1
ATOM 6232 C CA . LEU B 1 174 ? 9.516 -37.344 -35.656 1 87.31 174 LEU B CA 1
ATOM 6233 C C . LEU B 1 174 ? 9.852 -36.062 -34.875 1 87.31 174 LEU B C 1
ATOM 6235 O O . LEU B 1 174 ? 8.969 -35.281 -34.562 1 87.31 174 LEU B O 1
ATOM 6239 N N . ALA B 1 175 ? 11.07 -35.906 -34.5 1 90.69 175 ALA B N 1
ATOM 6240 C CA . ALA B 1 175 ? 11.531 -34.719 -33.781 1 90.69 175 ALA B CA 1
ATOM 6241 C C . ALA B 1 175 ? 11.281 -33.438 -34.562 1 90.69 175 ALA B C 1
ATOM 6243 O O . ALA B 1 175 ? 10.844 -32.438 -34.031 1 90.69 175 ALA B O 1
ATOM 6244 N N . LEU B 1 176 ? 11.492 -33.469 -35.812 1 89.5 176 LEU B N 1
ATOM 6245 C CA . LEU B 1 176 ? 11.328 -32.281 -36.656 1 89.5 176 LEU B CA 1
ATOM 6246 C C . LEU B 1 176 ? 9.852 -31.906 -36.781 1 89.5 176 LEU B C 1
ATOM 6248 O O . LEU B 1 176 ? 9.516 -30.719 -36.875 1 89.5 176 LEU B O 1
ATOM 6252 N N . ILE B 1 177 ? 9.023 -32.875 -36.781 1 85.88 177 ILE B N 1
ATOM 6253 C CA . ILE B 1 177 ? 7.594 -32.594 -36.844 1 85.88 177 ILE B CA 1
ATOM 6254 C C . ILE B 1 177 ? 7.133 -31.875 -35.594 1 85.88 177 ILE B C 1
ATOM 6256 O O . ILE B 1 177 ? 6.375 -30.906 -35.656 1 85.88 177 ILE B O 1
ATOM 6260 N N . ILE B 1 178 ? 7.609 -32.375 -34.469 1 85.94 178 ILE B N 1
ATOM 6261 C CA . ILE B 1 178 ? 7.242 -31.75 -33.188 1 85.94 178 ILE B CA 1
ATOM 6262 C C . ILE B 1 178 ? 7.871 -30.359 -33.094 1 85.94 178 ILE B C 1
ATOM 6264 O O . ILE B 1 178 ? 7.254 -29.422 -32.594 1 85.94 178 ILE B O 1
ATOM 6268 N N . PHE B 1 179 ? 9.016 -30.219 -33.656 1 87.5 179 PHE B N 1
ATOM 6269 C CA . PHE B 1 179 ? 9.734 -28.953 -33.625 1 87.5 179 PHE B CA 1
ATOM 6270 C C . PHE B 1 179 ? 8.992 -27.891 -34.438 1 87.5 179 PHE B C 1
ATOM 6272 O O . PHE B 1 179 ? 9.031 -26.703 -34.094 1 87.5 179 PHE B O 1
ATOM 6279 N N . MET B 1 180 ? 8.32 -28.281 -35.406 1 86.69 180 MET B N 1
ATOM 6280 C CA . MET B 1 180 ? 7.578 -27.359 -36.25 1 86.69 180 MET B CA 1
ATOM 6281 C C . MET B 1 180 ? 6.375 -26.781 -35.531 1 86.69 180 MET B C 1
ATOM 6283 O O . MET B 1 180 ? 5.898 -25.688 -35.844 1 86.69 180 MET B O 1
ATOM 6287 N N . LEU B 1 181 ? 5.961 -27.422 -34.469 1 85.88 181 LEU B N 1
ATOM 6288 C CA . LEU B 1 181 ? 4.82 -26.969 -33.688 1 85.88 181 LEU B CA 1
ATOM 6289 C C . LEU B 1 181 ? 5.246 -25.906 -32.688 1 85.88 181 LEU B C 1
ATOM 6291 O O . LEU B 1 181 ? 4.43 -25.094 -32.25 1 85.88 181 LEU B O 1
ATOM 6295 N N . ILE B 1 182 ? 6.516 -25.906 -32.375 1 85.75 182 ILE B N 1
ATOM 6296 C CA . ILE B 1 182 ? 7.023 -25.031 -31.328 1 85.75 182 ILE B CA 1
ATOM 6297 C C . ILE B 1 182 ? 6.895 -23.578 -31.75 1 85.75 182 ILE B C 1
ATOM 6299 O O . ILE B 1 182 ? 6.336 -22.75 -31.016 1 85.75 182 ILE B O 1
ATOM 6303 N N . PRO B 1 183 ? 7.309 -23.156 -32.938 1 86.25 183 PRO B N 1
ATOM 6304 C CA . PRO B 1 183 ? 7.152 -21.766 -33.344 1 86.25 183 PRO B CA 1
ATOM 6305 C C . PRO B 1 183 ? 5.691 -21.312 -33.375 1 86.25 183 PRO B C 1
ATOM 6307 O O . PRO B 1 183 ? 5.391 -20.156 -33.094 1 86.25 183 PRO B O 1
ATOM 6310 N N . ILE B 1 184 ? 4.828 -22.203 -33.656 1 85.88 184 ILE B N 1
ATOM 6311 C CA . ILE B 1 184 ? 3.406 -21.891 -33.719 1 85.88 184 ILE B CA 1
ATOM 6312 C C . ILE B 1 184 ? 2.91 -21.562 -32.312 1 85.88 184 ILE B C 1
ATOM 6314 O O . ILE B 1 184 ? 2.205 -20.562 -32.125 1 85.88 184 ILE B O 1
ATOM 6318 N N . VAL B 1 185 ? 3.359 -22.312 -31.422 1 86 185 VAL B N 1
ATOM 6319 C CA . VAL B 1 185 ? 2.949 -22.094 -30.031 1 86 185 VAL B CA 1
ATOM 6320 C C . VAL B 1 185 ? 3.553 -20.797 -29.516 1 86 185 VAL B C 1
ATOM 6322 O O . VAL B 1 185 ? 2.875 -20.016 -28.844 1 86 185 VAL B O 1
ATOM 6325 N N . VAL B 1 186 ? 4.777 -20.578 -29.844 1 86.06 186 VAL B N 1
ATOM 6326 C CA . VAL B 1 186 ? 5.48 -19.391 -29.375 1 86.06 186 VAL B CA 1
ATOM 6327 C C . VAL B 1 186 ? 4.789 -18.141 -29.906 1 86.06 186 VAL B C 1
ATOM 6329 O O . VAL B 1 186 ? 4.574 -17.172 -29.172 1 86.06 186 VAL B O 1
ATOM 6332 N N . ILE B 1 187 ? 4.406 -18.125 -31.125 1 86.94 187 ILE B N 1
ATOM 6333 C CA . ILE B 1 187 ? 3.758 -16.984 -31.75 1 86.94 187 ILE B CA 1
ATOM 6334 C C . ILE B 1 187 ? 2.375 -16.781 -31.125 1 86.94 187 ILE B C 1
ATOM 6336 O O . ILE B 1 187 ? 1.993 -15.648 -30.812 1 86.94 187 ILE B O 1
ATOM 6340 N N . LEU B 1 188 ? 1.667 -17.844 -30.938 1 85.81 188 LEU B N 1
ATOM 6341 C CA . LEU B 1 188 ? 0.339 -17.766 -30.328 1 85.81 188 LEU B CA 1
ATOM 6342 C C . LEU B 1 188 ? 0.412 -17.203 -28.922 1 85.81 188 LEU B C 1
ATOM 6344 O O . LEU B 1 188 ? -0.376 -16.328 -28.547 1 85.81 188 LEU B O 1
ATOM 6348 N N . VAL B 1 189 ? 1.383 -17.656 -28.219 1 84.81 189 VAL B N 1
ATOM 6349 C CA . VAL B 1 189 ? 1.543 -17.219 -26.844 1 84.81 189 VAL B CA 1
ATOM 6350 C C . VAL B 1 189 ? 1.927 -15.742 -26.797 1 84.81 189 VAL B C 1
ATOM 6352 O O . VAL B 1 189 ? 1.39 -14.977 -26 1 84.81 189 VAL B O 1
ATOM 6355 N N . ALA B 1 190 ? 2.762 -15.32 -27.703 1 84.44 190 ALA B N 1
ATOM 6356 C CA . ALA B 1 190 ? 3.244 -13.945 -27.734 1 84.44 190 ALA B CA 1
ATOM 6357 C C . ALA B 1 190 ? 2.115 -12.977 -28.078 1 84.44 190 ALA B C 1
ATOM 6359 O O . ALA B 1 190 ? 1.981 -11.922 -27.453 1 84.44 190 ALA B O 1
ATOM 6360 N N . VAL B 1 191 ? 1.288 -13.312 -28.969 1 86.88 191 VAL B N 1
ATOM 6361 C CA . VAL B 1 191 ? 0.198 -12.453 -29.406 1 86.88 191 VAL B CA 1
ATOM 6362 C C . VAL B 1 191 ? -0.851 -12.336 -28.312 1 86.88 191 VAL B C 1
ATOM 6364 O O . VAL B 1 191 ? -1.332 -11.234 -28.016 1 86.88 191 VAL B O 1
ATOM 6367 N N . PHE B 1 192 ? -1.159 -13.391 -27.703 1 84.62 192 PHE B N 1
ATOM 6368 C CA . PHE B 1 192 ? -2.178 -13.398 -26.656 1 84.62 192 PHE B CA 1
ATOM 6369 C C . PHE B 1 192 ? -1.692 -12.648 -25.422 1 84.62 192 PHE B C 1
ATOM 6371 O O . PHE B 1 192 ? -2.467 -11.945 -24.766 1 84.62 192 PHE B O 1
ATOM 6378 N N . GLN B 1 193 ? -0.468 -12.867 -25.188 1 82.5 193 GLN B N 1
ATOM 6379 C CA . GLN B 1 193 ? 0.087 -12.203 -24 1 82.5 193 GLN B CA 1
ATOM 6380 C C . GLN B 1 193 ? 0.072 -10.688 -24.172 1 82.5 193 GLN B C 1
ATOM 6382 O O . GLN B 1 193 ? -0.194 -9.961 -23.203 1 82.5 193 GLN B O 1
ATOM 6387 N N . LYS B 1 194 ? 0.336 -10.211 -25.312 1 83.75 194 LYS B N 1
ATOM 6388 C CA . LYS B 1 194 ? 0.325 -8.773 -25.594 1 83.75 194 LYS B CA 1
ATOM 6389 C C . LYS B 1 194 ? -1.07 -8.188 -25.391 1 83.75 194 LYS B C 1
ATOM 6391 O O . LYS B 1 194 ? -1.223 -7.121 -24.797 1 83.75 194 LYS B O 1
ATOM 6396 N N . LYS B 1 195 ? -2.055 -8.875 -25.828 1 86.81 195 LYS B N 1
ATOM 6397 C CA . LYS B 1 195 ? -3.434 -8.414 -25.688 1 86.81 195 LYS B CA 1
ATOM 6398 C C . LYS B 1 195 ? -3.875 -8.453 -24.219 1 86.81 195 LYS B C 1
ATOM 6400 O O . LYS B 1 195 ? -4.586 -7.559 -23.766 1 86.81 195 LYS B O 1
ATOM 6405 N N . LEU B 1 196 ? -3.48 -9.414 -23.594 1 85.12 196 LEU B N 1
ATOM 6406 C CA . LEU B 1 196 ? -3.818 -9.539 -22.172 1 85.12 196 LEU B CA 1
ATOM 6407 C C . LEU B 1 196 ? -3.217 -8.398 -21.375 1 85.12 196 LEU B C 1
ATOM 6409 O O . LEU B 1 196 ? -3.84 -7.902 -20.422 1 85.12 196 LEU B O 1
ATOM 6413 N N . LEU B 1 197 ? -2.104 -7.969 -21.734 1 80.94 197 LEU B N 1
ATOM 6414 C CA . LEU B 1 197 ? -1.432 -6.871 -21.047 1 80.94 197 LEU B CA 1
ATOM 6415 C C . LEU B 1 197 ? -2.215 -5.57 -21.188 1 80.94 197 LEU B C 1
ATOM 6417 O O . LEU B 1 197 ? -2.303 -4.781 -20.25 1 80.94 197 LEU B O 1
ATOM 6421 N N . VAL B 1 198 ? -2.785 -5.383 -22.297 1 86.56 198 VAL B N 1
ATOM 6422 C CA . VAL B 1 198 ? -3.557 -4.176 -22.578 1 86.56 198 VAL B CA 1
ATOM 6423 C C . VAL B 1 198 ? -4.832 -4.18 -21.734 1 86.56 198 VAL B C 1
ATOM 6425 O O . VAL B 1 198 ? -5.207 -3.156 -21.156 1 86.56 198 VAL B O 1
ATOM 6428 N N . ILE B 1 199 ? -5.504 -5.324 -21.641 1 90.06 199 ILE B N 1
ATOM 6429 C CA . ILE B 1 199 ? -6.734 -5.438 -20.859 1 90.06 199 ILE B CA 1
ATOM 6430 C C . ILE B 1 199 ? -6.434 -5.238 -19.375 1 90.06 199 ILE B C 1
ATOM 6432 O O . ILE B 1 199 ? -7.176 -4.559 -18.672 1 90.06 199 ILE B O 1
ATOM 6436 N N . ASN B 1 200 ? -5.363 -5.777 -18.969 1 85.94 200 ASN B N 1
ATOM 6437 C CA . ASN B 1 200 ? -4.988 -5.652 -17.578 1 85.94 200 ASN B CA 1
ATOM 6438 C C . ASN B 1 200 ? -4.629 -4.215 -17.219 1 85.94 200 ASN B C 1
ATOM 6440 O O . ASN B 1 200 ? -4.875 -3.768 -16.094 1 85.94 200 ASN B O 1
ATOM 6444 N N . ARG B 1 201 ? -4.066 -3.537 -18.156 1 83.31 201 ARG B N 1
ATOM 6445 C CA . ARG B 1 201 ? -3.793 -2.119 -17.953 1 83.31 201 ARG B CA 1
ATOM 6446 C C . ARG B 1 201 ? -5.09 -1.337 -17.75 1 83.31 201 ARG B C 1
ATOM 6448 O O . ARG B 1 201 ? -5.164 -0.456 -16.891 1 83.31 201 ARG B O 1
ATOM 6455 N N . LYS B 1 202 ? -6.055 -1.661 -18.484 1 90.31 202 LYS B N 1
ATOM 6456 C CA . LYS B 1 202 ? -7.355 -1.011 -18.359 1 90.31 202 LYS B CA 1
ATOM 6457 C C . LYS B 1 202 ? -8 -1.316 -17.016 1 90.31 202 LYS B C 1
ATOM 6459 O O . LYS B 1 202 ? -8.594 -0.435 -16.391 1 90.31 202 LYS B O 1
ATOM 6464 N N . ILE B 1 203 ? -7.902 -2.523 -16.562 1 89.31 203 ILE B N 1
ATOM 6465 C CA . ILE B 1 203 ? -8.438 -2.934 -15.273 1 89.31 203 ILE B CA 1
ATOM 6466 C C . ILE B 1 203 ? -7.762 -2.133 -14.156 1 89.31 203 ILE B C 1
ATOM 6468 O O . ILE B 1 203 ? -8.43 -1.653 -13.242 1 89.31 203 ILE B O 1
ATOM 6472 N N . ARG B 1 204 ? -6.523 -1.944 -14.305 1 83.75 204 ARG B N 1
ATOM 6473 C CA . ARG B 1 204 ? -5.77 -1.193 -13.305 1 83.75 204 ARG B CA 1
ATOM 6474 C C . ARG B 1 204 ? -6.199 0.27 -13.281 1 83.75 204 ARG B C 1
ATOM 6476 O O . ARG B 1 204 ? -6.293 0.876 -12.211 1 83.75 204 ARG B O 1
ATOM 6483 N N . GLU B 1 205 ? -6.398 0.794 -14.383 1 88.75 205 GLU B N 1
ATOM 6484 C CA . GLU B 1 205 ? -6.867 2.174 -14.469 1 88.75 205 GLU B CA 1
ATOM 6485 C C . GLU B 1 205 ? -8.227 2.34 -13.797 1 88.75 205 GLU B C 1
ATOM 6487 O O . GLU B 1 205 ? -8.445 3.305 -13.055 1 88.75 205 GLU B O 1
ATOM 6492 N N . ILE B 1 206 ? -9.141 1.424 -14.047 1 91.44 206 ILE B N 1
ATOM 6493 C CA . ILE B 1 206 ? -10.469 1.464 -13.445 1 91.44 206 ILE B CA 1
ATOM 6494 C C . ILE B 1 206 ? -10.359 1.306 -11.938 1 91.44 206 ILE B C 1
ATOM 6496 O O . ILE B 1 206 ? -11.031 2.012 -11.18 1 91.44 206 ILE B O 1
ATOM 6500 N N . ASN B 1 207 ? -9.508 0.433 -11.562 1 89 207 ASN B N 1
ATOM 6501 C CA . ASN B 1 207 ? -9.297 0.211 -10.133 1 89 207 ASN B CA 1
ATOM 6502 C C . ASN B 1 207 ? -8.727 1.451 -9.453 1 89 207 ASN B C 1
ATOM 6504 O O . ASN B 1 207 ? -9.109 1.776 -8.328 1 89 207 ASN B O 1
ATOM 6508 N N . SER B 1 208 ? -7.855 2.094 -10.141 1 85.12 208 SER B N 1
ATOM 6509 C CA . SER B 1 208 ? -7.289 3.328 -9.609 1 85.12 208 SER B CA 1
ATOM 6510 C C . SER B 1 208 ? -8.359 4.398 -9.438 1 85.12 208 SER B C 1
ATOM 6512 O O . SER B 1 208 ? -8.359 5.125 -8.438 1 85.12 208 SER B O 1
ATOM 6514 N N . LYS B 1 209 ? -9.227 4.453 -10.32 1 87.69 209 LYS B N 1
ATOM 6515 C CA . LYS B 1 209 ? -10.32 5.41 -10.25 1 87.69 209 LYS B CA 1
ATOM 6516 C C . LYS B 1 209 ? -11.258 5.082 -9.086 1 87.69 209 LYS B C 1
ATOM 6518 O O . LYS B 1 209 ? -11.672 5.977 -8.344 1 87.69 209 LYS B O 1
ATOM 6523 N N . ILE B 1 210 ? -11.594 3.861 -8.938 1 90.12 210 ILE B N 1
ATOM 6524 C CA . ILE B 1 210 ? -12.477 3.416 -7.867 1 90.12 210 ILE B CA 1
ATOM 6525 C C . ILE B 1 210 ? -11.844 3.727 -6.512 1 90.12 210 ILE B C 1
ATOM 6527 O O . ILE B 1 210 ? -12.5 4.266 -5.621 1 90.12 210 ILE B O 1
ATOM 6531 N N . THR B 1 211 ? -10.602 3.418 -6.426 1 85.44 211 THR B N 1
ATOM 6532 C CA . THR B 1 211 ? -9.883 3.639 -5.18 1 85.44 211 THR B CA 1
ATOM 6533 C C . THR B 1 211 ? -9.781 5.129 -4.871 1 85.44 211 THR B C 1
ATOM 6535 O O . THR B 1 211 ? -9.945 5.543 -3.723 1 85.44 211 THR B O 1
ATOM 6538 N N . GLY B 1 212 ? -9.508 5.863 -5.859 1 83.88 212 GLY B N 1
ATOM 6539 C CA . GLY B 1 212 ? -9.453 7.309 -5.691 1 83.88 212 GLY B CA 1
ATOM 6540 C C . GLY B 1 212 ? -10.773 7.902 -5.23 1 83.88 212 GLY B C 1
ATOM 6541 O O . GLY B 1 212 ? -10.812 8.656 -4.258 1 83.88 212 GLY B O 1
ATOM 6542 N N . ASN B 1 213 ? -11.805 7.559 -5.875 1 86 213 ASN B N 1
ATOM 6543 C CA . ASN B 1 213 ? -13.133 8.047 -5.535 1 86 213 ASN B CA 1
ATOM 6544 C C . ASN B 1 213 ? -13.562 7.586 -4.145 1 86 213 ASN B C 1
ATOM 6546 O O . ASN B 1 213 ? -14.219 8.328 -3.412 1 86 213 ASN B O 1
ATOM 6550 N N . PHE B 1 214 ? -13.227 6.402 -3.869 1 86.38 214 PHE B N 1
ATOM 6551 C CA . PHE B 1 214 ? -13.547 5.852 -2.559 1 86.38 214 PHE B CA 1
ATOM 6552 C C . PHE B 1 214 ? -12.82 6.613 -1.456 1 86.38 214 PHE B C 1
ATOM 6554 O O . PHE B 1 214 ? -13.414 6.941 -0.427 1 86.38 214 PHE B O 1
ATOM 6561 N N . ASN B 1 215 ? -11.602 6.875 -1.692 1 84.38 215 ASN B N 1
ATOM 6562 C CA . ASN B 1 215 ? -10.828 7.656 -0.732 1 84.38 215 ASN B CA 1
ATOM 6563 C C . ASN B 1 215 ? -11.414 9.047 -0.54 1 84.38 215 ASN B C 1
ATOM 6565 O O . ASN B 1 215 ? -11.469 9.555 0.583 1 84.38 215 ASN B O 1
ATOM 6569 N N . GLU B 1 216 ? -11.828 9.602 -1.552 1 83.5 216 GLU B N 1
ATOM 6570 C CA . GLU B 1 216 ? -12.492 10.898 -1.483 1 83.5 216 GLU B CA 1
ATOM 6571 C C . GLU B 1 216 ? -13.797 10.805 -0.705 1 83.5 216 GLU B C 1
ATOM 6573 O O . GLU B 1 216 ? -14.141 11.711 0.062 1 83.5 216 GLU B O 1
ATOM 6578 N N . GLY B 1 217 ? -14.516 9.773 -0.937 1 85.62 217 GLY B N 1
ATOM 6579 C CA . GLY B 1 217 ? -15.766 9.547 -0.228 1 85.62 217 GLY B CA 1
ATOM 6580 C C . GLY B 1 217 ? -15.586 9.398 1.271 1 85.62 217 GLY B C 1
ATOM 6581 O O . GLY B 1 217 ? -16.391 9.914 2.053 1 85.62 217 GLY B O 1
ATOM 6582 N N . ILE B 1 218 ? -14.523 8.859 1.626 1 84.38 218 ILE B N 1
ATOM 6583 C CA . ILE B 1 218 ? -14.266 8.641 3.045 1 84.38 218 ILE B CA 1
ATOM 6584 C C . ILE B 1 218 ? -13.789 9.945 3.689 1 84.38 218 ILE B C 1
ATOM 6586 O O . ILE B 1 218 ? -14.25 10.312 4.77 1 84.38 218 ILE B O 1
ATOM 6590 N N . THR B 1 219 ? -12.875 10.562 2.98 1 80 219 THR B N 1
ATOM 6591 C CA . THR B 1 219 ? -12.352 11.82 3.506 1 80 219 THR B CA 1
ATOM 6592 C C . THR B 1 219 ? -13.445 12.891 3.521 1 80 219 THR B C 1
ATOM 6594 O O . THR B 1 219 ? -13.43 13.789 4.371 1 80 219 THR B O 1
ATOM 6597 N N . GLY B 1 220 ? -14.367 12.75 2.623 1 83.25 220 GLY B N 1
ATOM 6598 C CA . GLY B 1 220 ? -15.469 13.695 2.531 1 83.25 220 GLY B CA 1
ATOM 6599 C C . GLY B 1 220 ? -16.75 13.18 3.15 1 83.25 220 GLY B C 1
ATOM 6600 O O . GLY B 1 220 ? -17.844 13.609 2.771 1 83.25 220 GLY B O 1
ATOM 6601 N N . ALA B 1 221 ? -16.672 12.328 4.066 1 83.81 221 ALA B N 1
ATOM 6602 C CA . ALA B 1 221 ? -17.844 11.68 4.645 1 83.81 221 ALA B CA 1
ATOM 6603 C C . ALA B 1 221 ? -18.781 12.711 5.289 1 83.81 221 ALA B C 1
ATOM 6605 O O . ALA B 1 221 ? -20 12.617 5.16 1 83.81 221 ALA B O 1
ATOM 6606 N N . SER B 1 222 ? -18.188 13.664 6.008 1 80.31 222 SER B N 1
ATOM 6607 C CA . SER B 1 222 ? -18.984 14.703 6.648 1 80.31 222 SER B CA 1
ATOM 6608 C C . SER B 1 222 ? -19.766 15.516 5.617 1 80.31 222 SER B C 1
ATOM 6610 O O . SER B 1 222 ? -20.953 15.812 5.82 1 80.31 222 SER B O 1
ATOM 6612 N N . SER B 1 223 ? -19.094 15.789 4.555 1 82.06 223 SER B N 1
ATOM 6613 C CA . SER B 1 223 ? -19.75 16.547 3.488 1 82.06 223 SER B CA 1
ATOM 6614 C C . SER B 1 223 ? -20.859 15.719 2.826 1 82.06 223 SER B C 1
ATOM 6616 O O . SER B 1 223 ? -21.906 16.25 2.494 1 82.06 223 SER B O 1
ATOM 6618 N N . ILE B 1 224 ? -20.641 14.508 2.676 1 86.44 224 ILE B N 1
ATOM 6619 C CA . ILE B 1 224 ? -21.609 13.633 2.031 1 86.44 224 ILE B CA 1
ATOM 6620 C C . ILE B 1 224 ? -22.891 13.562 2.879 1 86.44 224 ILE B C 1
ATOM 6622 O O . ILE B 1 224 ? -24 13.648 2.352 1 86.44 224 ILE B O 1
ATOM 6626 N N . LYS B 1 225 ? -22.688 13.508 4.094 1 81.69 225 LYS B N 1
ATOM 6627 C CA . LYS B 1 225 ? -23.828 13.414 5.004 1 81.69 225 LYS B CA 1
ATOM 6628 C C . LYS B 1 225 ? -24.594 14.734 5.074 1 81.69 225 LYS B C 1
ATOM 6630 O O . LYS B 1 225 ? -25.828 14.742 5.059 1 81.69 225 LYS B O 1
ATOM 6635 N N . THR B 1 226 ? -23.828 15.742 5.117 1 78 226 THR B N 1
ATOM 6636 C CA . THR B 1 226 ? -24.469 17.047 5.305 1 78 226 THR B CA 1
ATOM 6637 C C . THR B 1 226 ? -25.156 17.5 4.016 1 78 226 THR B C 1
ATOM 6639 O O . THR B 1 226 ? -26.125 18.25 4.059 1 78 226 THR B O 1
ATOM 6642 N N . LEU B 1 227 ? -24.688 16.922 2.877 1 80.94 227 LEU B N 1
ATOM 6643 C CA . LEU B 1 227 ? -25.266 17.297 1.592 1 80.94 227 LEU B CA 1
ATOM 6644 C C . LEU B 1 227 ? -26.328 16.297 1.167 1 80.94 227 LEU B C 1
ATOM 6646 O O . LEU B 1 227 ? -27.047 16.516 0.188 1 80.94 227 LEU B O 1
ATOM 6650 N N . VAL B 1 228 ? -26.484 15.281 1.883 1 80.88 228 VAL B N 1
ATOM 6651 C CA . VAL B 1 228 ? -27.469 14.234 1.638 1 80.88 228 VAL B CA 1
ATOM 6652 C C . VAL B 1 228 ? -27.312 13.703 0.216 1 80.88 228 VAL B C 1
ATOM 6654 O O . VAL B 1 228 ? -28.281 13.656 -0.544 1 80.88 228 VAL B O 1
ATOM 6657 N N . VAL B 1 229 ? -26.094 13.391 -0.15 1 83.81 229 VAL B N 1
ATOM 6658 C CA . VAL B 1 229 ? -25.844 12.906 -1.504 1 83.81 229 VAL B CA 1
ATOM 6659 C C . VAL B 1 229 ? -25.328 11.469 -1.452 1 83.81 229 VAL B C 1
ATOM 6661 O O . VAL B 1 229 ? -24.578 11.047 -2.324 1 83.81 229 VAL B O 1
ATOM 6664 N N . GLU B 1 230 ? -25.688 10.75 -0.47 1 85.69 230 GLU B N 1
ATOM 6665 C CA . GLU B 1 230 ? -25.25 9.375 -0.31 1 85.69 230 GLU B CA 1
ATOM 6666 C C . GLU B 1 230 ? -25.703 8.508 -1.479 1 85.69 230 GLU B C 1
ATOM 6668 O O . GLU B 1 230 ? -24.953 7.641 -1.946 1 85.69 230 GLU B O 1
ATOM 6673 N N . ASP B 1 231 ? -26.891 8.711 -1.971 1 84.75 231 ASP B N 1
ATOM 6674 C CA . ASP B 1 231 ? -27.453 7.906 -3.057 1 84.75 231 ASP B CA 1
ATOM 6675 C C . ASP B 1 231 ? -26.656 8.117 -4.352 1 84.75 231 ASP B C 1
ATOM 6677 O O . ASP B 1 231 ? -26.375 7.156 -5.07 1 84.75 231 ASP B O 1
ATOM 6681 N N . LYS B 1 232 ? -26.297 9.352 -4.586 1 84.44 232 LYS B N 1
ATOM 6682 C CA . LYS B 1 232 ? -25.547 9.648 -5.797 1 84.44 232 LYS B CA 1
ATOM 6683 C C . LYS B 1 232 ? -24.156 9.031 -5.742 1 84.44 232 LYS B C 1
ATOM 6685 O O . LYS B 1 232 ? -23.672 8.477 -6.734 1 84.44 232 LYS B O 1
ATOM 6690 N N . ILE B 1 233 ? -23.531 9.164 -4.617 1 87.06 233 ILE B N 1
ATOM 6691 C CA . ILE B 1 233 ? -22.188 8.617 -4.441 1 87.06 233 ILE B CA 1
ATOM 6692 C C . ILE B 1 233 ? -22.234 7.094 -4.555 1 87.06 233 ILE B C 1
ATOM 6694 O O . ILE B 1 233 ? -21.344 6.484 -5.148 1 87.06 233 ILE B O 1
ATOM 6698 N N . GLN B 1 234 ? -23.328 6.52 -4.035 1 89.12 234 GLN B N 1
ATOM 6699 C CA . GLN B 1 234 ? -23.5 5.074 -4.125 1 89.12 234 GLN B CA 1
ATOM 6700 C C . GLN B 1 234 ? -23.688 4.633 -5.574 1 89.12 234 GLN B C 1
ATOM 6702 O O . GLN B 1 234 ? -23.125 3.629 -6.004 1 89.12 234 GLN B O 1
ATOM 6707 N N . GLU B 1 235 ? -24.438 5.297 -6.273 1 90 235 GLU B N 1
ATOM 6708 C CA . GLU B 1 235 ? -24.719 4.965 -7.668 1 90 235 GLU B CA 1
ATOM 6709 C C . GLU B 1 235 ? -23.453 5.035 -8.508 1 90 235 GLU B C 1
ATOM 6711 O O . GLU B 1 235 ? -23.203 4.168 -9.352 1 90 235 GLU B O 1
ATOM 6716 N N . ASP B 1 236 ? -22.672 6.051 -8.281 1 88.81 236 ASP B N 1
ATOM 6717 C CA . ASP B 1 236 ? -21.422 6.195 -9.008 1 88.81 236 ASP B CA 1
ATOM 6718 C C . ASP B 1 236 ? -20.469 5.051 -8.688 1 88.81 236 ASP B C 1
ATOM 6720 O O . ASP B 1 236 ? -19.766 4.551 -9.57 1 88.81 236 ASP B O 1
ATOM 6724 N N . PHE B 1 237 ? -20.469 4.715 -7.445 1 90.5 237 PHE B N 1
ATOM 6725 C CA . PHE B 1 237 ? -19.609 3.613 -7.016 1 90.5 237 PHE B CA 1
ATOM 6726 C C . PHE B 1 237 ? -20.047 2.305 -7.664 1 90.5 237 PHE B C 1
ATOM 6728 O O . PHE B 1 237 ? -19.219 1.532 -8.141 1 90.5 237 PHE B O 1
ATOM 6735 N N . GLU B 1 238 ? -21.312 2.066 -7.695 1 92.88 238 GLU B N 1
ATOM 6736 C CA . GLU B 1 238 ? -21.844 0.846 -8.297 1 92.88 238 GLU B CA 1
ATOM 6737 C C . GLU B 1 238 ? -21.578 0.804 -9.797 1 92.88 238 GLU B C 1
ATOM 6739 O O . GLU B 1 238 ? -21.297 -0.259 -10.352 1 92.88 238 GLU B O 1
ATOM 6744 N N . LYS B 1 239 ? -21.672 1.927 -10.375 1 92.56 239 LYS B N 1
ATOM 6745 C CA . LYS B 1 239 ? -21.375 2.008 -11.805 1 92.56 239 LYS B CA 1
ATOM 6746 C C . LYS B 1 239 ? -19.906 1.655 -12.078 1 92.56 239 LYS B C 1
ATOM 6748 O O . LYS B 1 239 ? -19.625 0.869 -12.984 1 92.56 239 LYS B O 1
ATOM 6753 N N . ASP B 1 240 ? -18.984 2.16 -11.312 1 91.75 240 ASP B N 1
ATOM 6754 C CA . ASP B 1 240 ? -17.562 1.921 -11.5 1 91.75 240 ASP B CA 1
ATOM 6755 C C . ASP B 1 240 ? -17.203 0.47 -11.188 1 91.75 240 ASP B C 1
ATOM 6757 O O . ASP B 1 240 ? -16.391 -0.138 -11.891 1 91.75 240 ASP B O 1
ATOM 6761 N N . THR B 1 241 ? -17.797 -0.053 -10.164 1 91.88 241 THR B N 1
ATOM 6762 C CA . THR B 1 241 ? -17.531 -1.442 -9.82 1 91.88 241 THR B CA 1
ATOM 6763 C C . THR B 1 241 ? -18.109 -2.387 -10.867 1 91.88 241 THR B C 1
ATOM 6765 O O . THR B 1 241 ? -17.547 -3.453 -11.133 1 91.88 241 THR B O 1
ATOM 6768 N N . GLY B 1 242 ? -19.25 -1.981 -11.406 1 92.44 242 GLY B N 1
ATOM 6769 C CA . GLY B 1 242 ? -19.828 -2.748 -12.508 1 92.44 242 GLY B CA 1
ATOM 6770 C C . GLY B 1 242 ? -18.938 -2.775 -13.742 1 92.44 242 GLY B C 1
ATOM 6771 O O . GLY B 1 242 ? -18.766 -3.826 -14.359 1 92.44 242 GLY B O 1
ATOM 6772 N N . LYS B 1 243 ? -18.406 -1.651 -14.062 1 92.38 243 LYS B N 1
ATOM 6773 C CA . LYS B 1 243 ? -17.469 -1.557 -15.18 1 92.38 243 LYS B CA 1
ATOM 6774 C C . LYS B 1 243 ? -16.234 -2.414 -14.938 1 92.38 243 LYS B C 1
ATOM 6776 O O . LYS B 1 243 ? -15.742 -3.08 -15.859 1 92.38 243 LYS B O 1
ATOM 6781 N N . MET B 1 244 ? -15.75 -2.389 -13.781 1 91.5 244 MET B N 1
ATOM 6782 C CA . MET B 1 244 ? -14.594 -3.199 -13.406 1 91.5 244 MET B CA 1
ATOM 6783 C C . MET B 1 244 ? -14.891 -4.684 -13.578 1 91.5 244 MET B C 1
ATOM 6785 O O . MET B 1 244 ? -14.094 -5.422 -14.156 1 91.5 244 MET B O 1
ATOM 6789 N N . ARG B 1 245 ? -16.031 -5.051 -13.086 1 90.38 245 ARG B N 1
ATOM 6790 C CA . ARG B 1 245 ? -16.438 -6.445 -13.211 1 90.38 245 ARG B CA 1
ATOM 6791 C C . ARG B 1 245 ? -16.516 -6.871 -14.672 1 90.38 245 ARG B C 1
ATOM 6793 O O . ARG B 1 245 ? -15.961 -7.91 -15.047 1 90.38 245 ARG B O 1
ATOM 6800 N N . GLY B 1 246 ? -17.078 -6.102 -15.453 1 92.25 246 GLY B N 1
ATOM 6801 C CA . GLY B 1 246 ? -17.203 -6.43 -16.859 1 92.25 246 GLY B CA 1
ATOM 6802 C C . GLY B 1 246 ? -15.867 -6.586 -17.562 1 92.25 246 GLY B C 1
ATOM 6803 O O . GLY B 1 246 ? -15.641 -7.566 -18.281 1 92.25 246 GLY B O 1
ATOM 6804 N N . THR B 1 247 ? -14.969 -5.699 -17.359 1 91.38 247 THR B N 1
ATOM 6805 C CA . THR B 1 247 ? -13.648 -5.723 -17.984 1 91.38 247 THR B CA 1
ATOM 6806 C C . THR B 1 247 ? -12.812 -6.871 -17.438 1 91.38 247 THR B C 1
ATOM 6808 O O . THR B 1 247 ? -12.086 -7.539 -18.172 1 91.38 247 THR B O 1
ATOM 6811 N N . ALA B 1 248 ? -12.914 -7.09 -16.156 1 90.44 248 ALA B N 1
ATOM 6812 C CA . ALA B 1 248 ? -12.148 -8.156 -15.516 1 90.44 248 ALA B CA 1
ATOM 6813 C C . ALA B 1 248 ? -12.609 -9.531 -15.984 1 90.44 248 ALA B C 1
ATOM 6815 O O . ALA B 1 248 ? -11.797 -10.422 -16.219 1 90.44 248 ALA B O 1
ATOM 6816 N N . VAL B 1 249 ? -13.938 -9.703 -16.141 1 90.19 249 VAL B N 1
ATOM 6817 C CA . VAL B 1 249 ? -14.477 -10.969 -16.625 1 90.19 249 VAL B CA 1
ATOM 6818 C C . VAL B 1 249 ? -14 -11.211 -18.047 1 90.19 249 VAL B C 1
ATOM 6820 O O . VAL B 1 249 ? -13.672 -12.344 -18.422 1 90.19 249 VAL B O 1
ATOM 6823 N N . ARG B 1 250 ? -13.891 -10.211 -18.812 1 89.88 250 ARG B N 1
ATOM 6824 C CA . ARG B 1 250 ? -13.375 -10.328 -20.172 1 89.88 250 ARG B CA 1
ATOM 6825 C C . ARG B 1 250 ? -11.922 -10.773 -20.156 1 89.88 250 ARG B C 1
ATOM 6827 O O . ARG B 1 250 ? -11.508 -11.586 -20.984 1 89.88 250 ARG B O 1
ATOM 6834 N N . SER B 1 251 ? -11.156 -10.219 -19.266 1 90.19 251 SER B N 1
ATOM 6835 C CA . SER B 1 251 ? -9.75 -10.602 -19.141 1 90.19 251 SER B CA 1
ATOM 6836 C C . SER B 1 251 ? -9.617 -12.078 -18.781 1 90.19 251 SER B C 1
ATOM 6838 O O . SER B 1 251 ? -8.773 -12.781 -19.344 1 90.19 251 SER B O 1
ATOM 6840 N N . VAL B 1 252 ? -10.492 -12.547 -17.953 1 87.56 252 VAL B N 1
ATOM 6841 C CA . VAL B 1 252 ? -10.453 -13.938 -17.516 1 87.56 252 VAL B CA 1
ATOM 6842 C C . VAL B 1 252 ? -10.867 -14.852 -18.656 1 87.56 252 VAL B C 1
ATOM 6844 O O . VAL B 1 252 ? -10.258 -15.906 -18.875 1 87.56 252 VAL B O 1
ATOM 6847 N N . ARG B 1 253 ? -11.836 -14.477 -19.391 1 87.44 253 ARG B N 1
ATOM 6848 C CA . ARG B 1 253 ? -12.273 -15.25 -20.547 1 87.44 253 ARG B CA 1
ATOM 6849 C C . ARG B 1 253 ? -11.172 -15.344 -21.594 1 87.44 253 ARG B C 1
ATOM 6851 O O . ARG B 1 253 ? -10.953 -16.406 -22.188 1 87.44 253 ARG B O 1
ATOM 6858 N N . TYR B 1 254 ? -10.508 -14.258 -21.734 1 87.44 254 TYR B N 1
ATOM 6859 C CA . TYR B 1 254 ? -9.398 -14.242 -22.688 1 87.44 254 TYR B CA 1
ATOM 6860 C C . TYR B 1 254 ? -8.266 -15.141 -22.219 1 87.44 254 TYR B C 1
ATOM 6862 O O . TYR B 1 254 ? -7.68 -15.883 -23.016 1 87.44 254 TYR B O 1
ATOM 6870 N N . SER B 1 255 ? -7.953 -15.109 -21.016 1 85.38 255 SER B N 1
ATOM 6871 C CA . SER B 1 255 ? -6.91 -15.953 -20.438 1 85.38 255 SER B CA 1
ATOM 6872 C C . SER B 1 255 ? -7.285 -17.422 -20.531 1 85.38 255 SER B C 1
ATOM 6874 O O . SER B 1 255 ? -6.434 -18.266 -20.812 1 85.38 255 SER B O 1
ATOM 6876 N N . ALA B 1 256 ? -8.586 -17.672 -20.297 1 84.06 256 ALA B N 1
ATOM 6877 C CA . ALA B 1 256 ? -9.078 -19.047 -20.406 1 84.06 256 ALA B CA 1
ATOM 6878 C C . ALA B 1 256 ? -8.977 -19.562 -21.844 1 84.06 256 ALA B C 1
ATOM 6880 O O . ALA B 1 256 ? -8.602 -20.703 -22.078 1 84.06 256 ALA B O 1
ATOM 6881 N N . PHE B 1 257 ? -9.266 -18.75 -22.688 1 84.62 257 PHE B N 1
ATOM 6882 C CA . PHE B 1 257 ? -9.172 -19.078 -24.109 1 84.62 257 PHE B CA 1
ATOM 6883 C C . PHE B 1 257 ? -7.727 -19.391 -24.484 1 84.62 257 PHE B C 1
ATOM 6885 O O . PHE B 1 257 ? -7.465 -20.328 -25.25 1 84.62 257 PHE B O 1
ATOM 6892 N N . PHE B 1 258 ? -6.836 -18.703 -24.016 1 81.62 258 PHE B N 1
ATOM 6893 C CA . PHE B 1 258 ? -5.414 -18.891 -24.266 1 81.62 258 PHE B CA 1
ATOM 6894 C C . PHE B 1 258 ? -4.957 -20.25 -23.75 1 81.62 258 PHE B C 1
ATOM 6896 O O . PHE B 1 258 ? -4.312 -21.016 -24.484 1 81.62 258 PHE B O 1
ATOM 6903 N N . THR B 1 259 ? -5.309 -20.516 -22.594 1 78.38 259 THR B N 1
ATOM 6904 C CA . THR B 1 259 ? -4.922 -21.781 -22 1 78.38 259 THR B CA 1
ATOM 6905 C C . THR B 1 259 ? -5.523 -22.953 -22.781 1 78.38 259 THR B C 1
ATOM 6907 O O . THR B 1 259 ? -4.867 -23.969 -22.984 1 78.38 259 THR B O 1
ATOM 6910 N N . ALA B 1 260 ? -6.703 -22.75 -23.266 1 78.75 260 ALA B N 1
ATOM 6911 C CA . ALA B 1 260 ? -7.391 -23.781 -24.047 1 78.75 260 ALA B CA 1
ATOM 6912 C C . ALA B 1 260 ? -6.672 -24.031 -25.375 1 78.75 260 ALA B C 1
ATOM 6914 O O . ALA B 1 260 ? -6.477 -25.188 -25.766 1 78.75 260 ALA B O 1
ATOM 6915 N N . ILE B 1 261 ? -6.199 -23.031 -25.969 1 82 261 ILE B N 1
ATOM 6916 C CA . ILE B 1 261 ? -5.539 -23.156 -27.266 1 82 261 ILE B CA 1
ATOM 6917 C C . ILE B 1 261 ? -4.195 -23.875 -27.078 1 82 261 ILE B C 1
ATOM 6919 O O . ILE B 1 261 ? -3.824 -24.719 -27.906 1 82 261 ILE B O 1
ATOM 6923 N N . VAL B 1 262 ? -3.529 -23.531 -26.094 1 78.94 262 VAL B N 1
ATOM 6924 C CA . VAL B 1 262 ? -2.229 -24.141 -25.844 1 78.94 262 VAL B CA 1
ATOM 6925 C C . VAL B 1 262 ? -2.408 -25.641 -25.562 1 78.94 262 VAL B C 1
ATOM 6927 O O . VAL B 1 262 ? -1.637 -26.469 -26.062 1 78.94 262 VAL B O 1
ATOM 6930 N N . THR B 1 263 ? -3.416 -25.969 -24.797 1 76.88 263 THR B N 1
ATOM 6931 C CA . THR B 1 263 ? -3.703 -27.359 -24.5 1 76.88 263 THR B CA 1
ATOM 6932 C C . THR B 1 263 ? -4.113 -28.125 -25.766 1 76.88 263 THR B C 1
ATOM 6934 O O . THR B 1 263 ? -3.754 -29.281 -25.938 1 76.88 263 THR B O 1
ATOM 6937 N N . LEU B 1 264 ? -4.793 -27.484 -26.641 1 79.5 264 LEU B N 1
ATOM 6938 C CA . LEU B 1 264 ? -5.207 -28.094 -27.906 1 79.5 264 LEU B CA 1
ATOM 6939 C C . LEU B 1 264 ? -3.996 -28.406 -28.781 1 79.5 264 LEU B C 1
ATOM 6941 O O . LEU B 1 264 ? -3.936 -29.453 -29.422 1 79.5 264 LEU B O 1
ATOM 6945 N N . VAL B 1 265 ? -3.084 -27.547 -28.812 1 82.12 265 VAL B N 1
ATOM 6946 C CA . VAL B 1 265 ? -1.883 -27.766 -29.609 1 82.12 265 VAL B CA 1
ATOM 6947 C C . VAL B 1 265 ? -1.091 -28.938 -29.031 1 82.12 265 VAL B C 1
ATOM 6949 O O . VAL B 1 265 ? -0.533 -29.734 -29.797 1 82.12 265 VAL B O 1
ATOM 6952 N N . SER B 1 266 ? -1.049 -29.016 -27.734 1 78.38 266 SER B N 1
ATOM 6953 C CA . SER B 1 266 ? -0.378 -30.141 -27.094 1 78.38 266 SER B CA 1
ATOM 6954 C C . SER B 1 266 ? -1.049 -31.453 -27.469 1 78.38 266 SER B C 1
ATOM 6956 O O . SER B 1 266 ? -0.372 -32.469 -27.703 1 78.38 266 SER B O 1
ATOM 6958 N N . SER B 1 267 ? -2.393 -31.453 -27.547 1 74.56 267 SER B N 1
ATOM 6959 C CA . SER B 1 267 ? -3.141 -32.656 -27.922 1 74.56 267 SER B CA 1
ATOM 6960 C C . SER B 1 267 ? -2.891 -33.031 -29.375 1 74.56 267 SER B C 1
ATOM 6962 O O . SER B 1 267 ? -2.812 -34.219 -29.719 1 74.56 267 SER B O 1
ATOM 6964 N N . LEU B 1 268 ? -2.738 -32.031 -30.109 1 79.69 268 LEU B N 1
ATOM 6965 C CA . LEU B 1 268 ? -2.434 -32.25 -31.516 1 79.69 268 LEU B CA 1
ATOM 6966 C C . LEU B 1 268 ? -1.037 -32.844 -31.672 1 79.69 268 LEU B C 1
ATOM 6968 O O . LEU B 1 268 ? -0.823 -33.719 -32.531 1 79.69 268 LEU B O 1
ATOM 6972 N N . ALA B 1 269 ? -0.125 -32.312 -30.922 1 81.94 269 ALA B N 1
ATOM 6973 C CA . ALA B 1 269 ? 1.228 -32.875 -30.953 1 81.94 269 ALA B CA 1
ATOM 6974 C C . ALA B 1 269 ? 1.229 -34.344 -30.547 1 81.94 269 ALA B C 1
ATOM 6976 O O . ALA B 1 269 ? 1.917 -35.156 -31.172 1 81.94 269 ALA B O 1
ATOM 6977 N N . LEU B 1 270 ? 0.5 -34.688 -29.562 1 77.81 270 LEU B N 1
ATOM 6978 C CA . LEU B 1 270 ? 0.383 -36.062 -29.109 1 77.81 270 LEU B CA 1
ATOM 6979 C C . LEU B 1 270 ? -0.24 -36.938 -30.203 1 77.81 270 LEU B C 1
ATOM 6981 O O . LEU B 1 270 ? 0.207 -38.062 -30.422 1 77.81 270 LEU B O 1
ATOM 6985 N N . ALA B 1 271 ? -1.273 -36.375 -30.844 1 77.25 271 ALA B N 1
ATOM 6986 C CA . ALA B 1 271 ? -1.938 -37.094 -31.922 1 77.25 271 ALA B CA 1
ATOM 6987 C C . ALA B 1 271 ? -0.967 -37.406 -33.062 1 77.25 271 ALA B C 1
ATOM 6989 O O . ALA B 1 271 ? -0.979 -38.5 -33.625 1 77.25 271 ALA B O 1
ATOM 6990 N N . ILE B 1 272 ? -0.182 -36.5 -33.312 1 83.06 272 ILE B N 1
ATOM 6991 C CA . ILE B 1 272 ? 0.786 -36.656 -34.406 1 83.06 272 ILE B CA 1
ATOM 6992 C C . ILE B 1 272 ? 1.811 -37.719 -34.031 1 83.06 272 ILE B C 1
ATOM 6994 O O . ILE B 1 272 ? 2.166 -38.562 -34.844 1 83.06 272 ILE B O 1
ATOM 6998 N N . VAL B 1 273 ? 2.27 -37.719 -32.781 1 82 273 VAL B N 1
ATOM 6999 C CA . VAL B 1 273 ? 3.26 -38.688 -32.312 1 82 273 VAL B CA 1
ATOM 7000 C C . VAL B 1 273 ? 2.676 -40.094 -32.344 1 82 273 VAL B C 1
ATOM 7002 O O . VAL B 1 273 ? 3.346 -41.031 -32.781 1 82 273 VAL B O 1
ATOM 7005 N N . LEU B 1 274 ? 1.446 -40.188 -31.969 1 76.5 274 LEU B N 1
ATOM 7006 C CA . LEU B 1 274 ? 0.809 -41.5 -31.938 1 76.5 274 LEU B CA 1
ATOM 7007 C C . LEU B 1 274 ? 0.543 -42 -33.344 1 76.5 274 LEU B C 1
ATOM 7009 O O . LEU B 1 274 ? 0.716 -43.188 -33.625 1 76.5 274 LEU B O 1
ATOM 7013 N N . TRP B 1 275 ? 0.168 -41.062 -34.156 1 78.31 275 TRP B N 1
ATOM 7014 C CA . TRP B 1 275 ? -0.129 -41.469 -35.531 1 78.31 275 TRP B CA 1
ATOM 7015 C C . TRP B 1 275 ? 1.146 -41.844 -36.281 1 78.31 275 TRP B C 1
ATOM 7017 O O . TRP B 1 275 ? 1.267 -42.938 -36.781 1 78.31 275 TRP B O 1
ATOM 7027 N N . TYR B 1 276 ? 2.047 -40.938 -36.281 1 82.06 276 TYR B N 1
ATOM 7028 C CA . TYR B 1 276 ? 3.287 -41.156 -37 1 82.06 276 TYR B CA 1
ATOM 7029 C C . TYR B 1 276 ? 4.145 -42.219 -36.312 1 82.06 276 TYR B C 1
ATOM 7031 O O . TYR B 1 276 ? 4.719 -43.094 -36.969 1 82.06 276 TYR B O 1
ATOM 7039 N N . GLY B 1 277 ? 4.324 -42.094 -35 1 77.88 277 GLY B N 1
ATOM 7040 C CA . GLY B 1 277 ? 5.078 -43.094 -34.25 1 77.88 277 GLY B CA 1
ATOM 7041 C C . GLY B 1 277 ? 4.477 -44.5 -34.344 1 77.88 277 GLY B C 1
ATOM 7042 O O . GLY B 1 277 ? 5.199 -45.469 -34.438 1 77.88 277 GLY B O 1
ATOM 7043 N N . GLY B 1 278 ? 3.162 -44.594 -34.281 1 74.75 278 GLY B N 1
ATOM 7044 C CA . GLY B 1 278 ? 2.477 -45.875 -34.406 1 74.75 278 GLY B CA 1
ATOM 7045 C C . GLY B 1 278 ? 2.689 -46.531 -35.75 1 74.75 278 GLY B C 1
ATOM 7046 O O . GLY B 1 278 ? 2.889 -47.719 -35.844 1 74.75 278 GLY B O 1
ATOM 7047 N N . SER B 1 279 ? 2.676 -45.719 -36.844 1 78.44 279 SER B N 1
ATOM 7048 C CA . SER B 1 279 ? 2.898 -46.25 -38.188 1 78.44 279 SER B CA 1
ATOM 7049 C C . SER B 1 279 ? 4.312 -46.781 -38.344 1 78.44 279 SER B C 1
ATOM 7051 O O . SER B 1 279 ? 4.52 -47.812 -38.969 1 78.44 279 SER B O 1
ATOM 7053 N N . LEU B 1 280 ? 5.207 -46.156 -37.719 1 80.06 280 LEU B N 1
ATOM 7054 C CA . LEU B 1 280 ? 6.594 -46.594 -37.781 1 80.06 280 LEU B CA 1
ATOM 7055 C C . LEU B 1 280 ? 6.805 -47.844 -36.938 1 80.06 280 LEU B C 1
ATOM 7057 O O . LEU B 1 280 ? 7.648 -48.688 -37.281 1 80.06 280 LEU B O 1
ATOM 7061 N N . SER B 1 281 ? 6.125 -48 -35.875 1 75.62 281 SER B N 1
ATOM 7062 C CA . SER B 1 281 ? 6.254 -49.156 -35 1 75.62 281 SER B CA 1
ATOM 7063 C C . SER B 1 281 ? 5.719 -50.406 -35.688 1 75.62 281 SER B C 1
ATOM 7065 O O . SER B 1 281 ? 6.277 -51.5 -35.5 1 75.62 281 SER B O 1
ATOM 7067 N N . VAL B 1 282 ? 4.625 -50.312 -36.406 1 72.56 282 VAL B N 1
ATOM 7068 C CA . VAL B 1 282 ? 4.043 -51.438 -37.094 1 72.56 282 VAL B CA 1
ATOM 7069 C C . VAL B 1 282 ? 5.004 -51.938 -38.188 1 72.56 282 VAL B C 1
ATOM 7071 O O . VAL B 1 282 ? 5.102 -53.125 -38.438 1 72.56 282 VAL B O 1
ATOM 7074 N N . GLU B 1 283 ? 5.645 -50.969 -38.688 1 74.31 283 GLU B N 1
ATOM 7075 C CA . GLU B 1 283 ? 6.617 -51.344 -39.688 1 74.31 283 GLU B CA 1
ATOM 7076 C C . GLU B 1 283 ? 7.914 -51.844 -39.062 1 74.31 283 GLU B C 1
ATOM 7078 O O . GLU B 1 283 ? 8.836 -52.25 -39.781 1 74.31 283 GLU B O 1
ATOM 7083 N N . GLY B 1 284 ? 8.016 -51.844 -37.719 1 71.31 284 GLY B N 1
ATOM 7084 C CA . GLY B 1 284 ? 9.172 -52.344 -37 1 71.31 284 GLY B CA 1
ATOM 7085 C C . GLY B 1 284 ? 10.297 -51.344 -36.906 1 71.31 284 GLY B C 1
ATOM 7086 O O . GLY B 1 284 ? 11.43 -51.688 -36.562 1 71.31 284 GLY B O 1
ATOM 7087 N N . LEU B 1 285 ? 9.992 -50.188 -37.188 1 70.69 285 LEU B N 1
ATOM 7088 C CA . LEU B 1 285 ? 11.039 -49.188 -37.281 1 70.69 285 LEU B CA 1
ATOM 7089 C C . LEU B 1 285 ? 11.18 -48.406 -35.969 1 70.69 285 LEU B C 1
ATOM 7091 O O . LEU B 1 285 ? 12.172 -47.719 -35.75 1 70.69 285 LEU B O 1
ATOM 7095 N N . MET B 1 286 ? 10.211 -48.594 -35.125 1 78.44 286 MET B N 1
ATOM 7096 C CA . MET B 1 286 ? 10.258 -47.875 -33.844 1 78.44 286 MET B CA 1
ATOM 7097 C C . MET B 1 286 ? 9.68 -48.719 -32.719 1 78.44 286 MET B C 1
ATOM 7099 O O . MET B 1 286 ? 8.695 -49.438 -32.906 1 78.44 286 MET B O 1
ATOM 7103 N N . THR B 1 287 ? 10.398 -48.594 -31.656 1 75.94 287 THR B N 1
ATOM 7104 C CA . THR B 1 287 ? 9.945 -49.375 -30.5 1 75.94 287 THR B CA 1
ATOM 7105 C C . THR B 1 287 ? 8.828 -48.625 -29.766 1 75.94 287 THR B C 1
ATOM 7107 O O . THR B 1 287 ? 8.695 -47.406 -29.891 1 75.94 287 THR B O 1
ATOM 7110 N N . ILE B 1 288 ? 8.062 -49.344 -29.109 1 70.31 288 ILE B N 1
ATOM 7111 C CA . ILE B 1 288 ? 6.938 -48.812 -28.375 1 70.31 288 ILE B CA 1
ATOM 7112 C C . ILE B 1 288 ? 7.445 -47.812 -27.312 1 70.31 288 ILE B C 1
ATOM 7114 O O . ILE B 1 288 ? 6.82 -46.781 -27.062 1 70.31 288 ILE B O 1
ATOM 7118 N N . GLY B 1 289 ? 8.523 -48.156 -26.766 1 73.62 289 GLY B N 1
ATOM 7119 C CA . GLY B 1 289 ? 9.117 -47.25 -25.781 1 73.62 289 GLY B CA 1
ATOM 7120 C C . GLY B 1 289 ? 9.469 -45.875 -26.344 1 73.62 289 GLY B C 1
ATOM 7121 O O . GLY B 1 289 ? 9.32 -44.875 -25.672 1 73.62 289 GLY B O 1
ATOM 7122 N N . THR B 1 290 ? 9.859 -45.906 -27.594 1 81.38 290 THR B N 1
ATOM 7123 C CA . THR B 1 290 ? 10.234 -44.656 -28.234 1 81.38 290 THR B CA 1
ATOM 7124 C C . THR B 1 290 ? 9.008 -43.781 -28.469 1 81.38 290 THR B C 1
ATOM 7126 O O . THR B 1 290 ? 9.078 -42.562 -28.344 1 81.38 290 THR B O 1
ATOM 7129 N N . ILE B 1 291 ? 7.934 -44.375 -28.781 1 78.5 291 ILE B N 1
ATOM 7130 C CA . ILE B 1 291 ? 6.695 -43.625 -28.984 1 78.5 291 ILE B CA 1
ATOM 7131 C C . ILE B 1 291 ? 6.27 -42.969 -27.656 1 78.5 291 ILE B C 1
ATOM 7133 O O . ILE B 1 291 ? 5.836 -41.812 -27.625 1 78.5 291 ILE B O 1
ATOM 7137 N N . SER B 1 292 ? 6.406 -43.75 -26.578 1 75.94 292 SER B N 1
ATOM 7138 C CA . SER B 1 292 ? 6.043 -43.25 -25.266 1 75.94 292 SER B CA 1
ATOM 7139 C C . SER B 1 292 ? 6.891 -42.062 -24.859 1 75.94 292 SER B C 1
ATOM 7141 O O . SER B 1 292 ? 6.387 -41.125 -24.25 1 75.94 292 SER B O 1
ATOM 7143 N N . VAL B 1 293 ? 8.117 -42.031 -25.188 1 82.75 293 VAL B N 1
ATOM 7144 C CA . VAL B 1 293 ? 9.023 -40.938 -24.859 1 82.75 293 VAL B CA 1
ATOM 7145 C C . VAL B 1 293 ? 8.617 -39.688 -25.641 1 82.75 293 VAL B C 1
ATOM 7147 O O . VAL B 1 293 ? 8.547 -38.594 -25.062 1 82.75 293 VAL B O 1
ATOM 7150 N N . PHE B 1 294 ? 8.367 -39.844 -26.906 1 84.06 294 PHE B N 1
ATOM 7151 C CA . PHE B 1 294 ? 7.977 -38.719 -27.734 1 84.06 294 PHE B CA 1
ATOM 7152 C C . PHE B 1 294 ? 6.637 -38.156 -27.266 1 84.06 294 PHE B C 1
ATOM 7154 O O . PHE B 1 294 ? 6.43 -36.938 -27.297 1 84.06 294 PHE B O 1
ATOM 7161 N N . ALA B 1 295 ? 5.738 -39.031 -26.891 1 77.81 295 ALA B N 1
ATOM 7162 C CA . ALA B 1 295 ? 4.449 -38.594 -26.359 1 77.81 295 ALA B CA 1
ATOM 7163 C C . ALA B 1 295 ? 4.629 -37.781 -25.094 1 77.81 295 ALA B C 1
ATOM 7165 O O . ALA B 1 295 ? 3.998 -36.719 -24.922 1 77.81 295 ALA B O 1
ATOM 7166 N N . SER B 1 296 ? 5.473 -38.281 -24.172 1 78.5 296 SER B N 1
ATOM 7167 C CA . SER B 1 296 ? 5.758 -37.562 -22.938 1 78.5 296 SER B CA 1
ATOM 7168 C C . SER B 1 296 ? 6.371 -36.188 -23.203 1 78.5 296 SER B C 1
ATOM 7170 O O . SER B 1 296 ? 5.992 -35.219 -22.562 1 78.5 296 SER B O 1
ATOM 7172 N N . TYR B 1 297 ? 7.281 -36.125 -24.156 1 85.44 297 TYR B N 1
ATOM 7173 C CA . TYR B 1 297 ? 7.938 -34.875 -24.484 1 85.44 297 TYR B CA 1
ATOM 7174 C C . TYR B 1 297 ? 6.965 -33.906 -25.156 1 85.44 297 TYR B C 1
ATOM 7176 O O . TYR B 1 297 ? 7.008 -32.688 -24.906 1 85.44 297 TYR B O 1
ATOM 7184 N N . ALA B 1 298 ? 6.145 -34.438 -25.984 1 79.75 298 ALA B N 1
ATOM 7185 C CA . ALA B 1 298 ? 5.156 -33.625 -26.672 1 79.75 298 ALA B CA 1
ATOM 7186 C C . ALA B 1 298 ? 4.219 -32.938 -25.672 1 79.75 298 ALA B C 1
ATOM 7188 O O . ALA B 1 298 ? 3.879 -31.766 -25.828 1 79.75 298 ALA B O 1
ATOM 7189 N N . LEU B 1 299 ? 3.84 -33.625 -24.641 1 74.25 299 LEU B N 1
ATOM 7190 C CA . LEU B 1 299 ? 2.953 -33.094 -23.609 1 74.25 299 LEU B CA 1
ATOM 7191 C C . LEU B 1 299 ? 3.717 -32.156 -22.672 1 74.25 299 LEU B C 1
ATOM 7193 O O . LEU B 1 299 ? 3.203 -31.125 -22.25 1 74.25 299 LEU B O 1
ATOM 7197 N N . GLY B 1 300 ? 4.926 -32.531 -22.375 1 79.31 300 GLY B N 1
ATOM 7198 C CA . GLY B 1 300 ? 5.691 -31.844 -21.344 1 79.31 300 GLY B CA 1
ATOM 7199 C C . GLY B 1 300 ? 6.344 -30.562 -21.828 1 79.31 300 GLY B C 1
ATOM 7200 O O . GLY B 1 300 ? 6.68 -29.688 -21.016 1 79.31 300 GLY B O 1
ATOM 7201 N N . ILE B 1 301 ? 6.508 -30.375 -23.109 1 84.69 301 ILE B N 1
ATOM 7202 C CA . ILE B 1 301 ? 7.312 -29.281 -23.625 1 84.69 301 ILE B CA 1
ATOM 7203 C C . ILE B 1 301 ? 6.477 -28 -23.688 1 84.69 301 ILE B C 1
ATOM 7205 O O . ILE B 1 301 ? 7.02 -26.891 -23.766 1 84.69 301 ILE B O 1
ATOM 7209 N N . MET B 1 302 ? 5.195 -28.094 -23.609 1 80.06 302 MET B N 1
ATOM 7210 C CA . MET B 1 302 ? 4.309 -26.953 -23.781 1 80.06 302 MET B CA 1
ATOM 7211 C C . MET B 1 302 ? 4.383 -26.016 -22.578 1 80.06 302 MET B C 1
ATOM 7213 O O . MET B 1 302 ? 4.414 -24.797 -22.734 1 80.06 302 MET B O 1
ATOM 7217 N N . GLU B 1 303 ? 4.438 -26.547 -21.438 1 81.88 303 GLU B N 1
ATOM 7218 C CA . GLU B 1 303 ? 4.453 -25.75 -20.203 1 81.88 303 GLU B CA 1
ATOM 7219 C C . GLU B 1 303 ? 5.719 -24.906 -20.109 1 81.88 303 GLU B C 1
ATOM 7221 O O . GLU B 1 303 ? 5.648 -23.703 -19.875 1 81.88 303 GLU B O 1
ATOM 7226 N N . PRO B 1 304 ? 6.879 -25.453 -20.406 1 87.88 304 PRO B N 1
ATOM 7227 C CA . PRO B 1 304 ? 8.102 -24.641 -20.391 1 87.88 304 PRO B CA 1
ATOM 7228 C C . PRO B 1 304 ? 8.055 -23.5 -21.406 1 87.88 304 PRO B C 1
ATOM 7230 O O . PRO B 1 304 ? 8.531 -22.406 -21.125 1 87.88 304 PRO B O 1
ATOM 7233 N N . ILE B 1 305 ? 7.473 -23.766 -22.531 1 85.5 305 ILE B N 1
ATOM 7234 C CA . ILE B 1 305 ? 7.383 -22.734 -23.562 1 85.5 305 ILE B CA 1
ATOM 7235 C C . ILE B 1 305 ? 6.504 -21.578 -23.062 1 85.5 305 ILE B C 1
ATOM 7237 O O . ILE B 1 305 ? 6.871 -20.406 -23.188 1 85.5 305 ILE B O 1
ATOM 7241 N N . GLN B 1 306 ? 5.43 -21.953 -22.484 1 82.5 306 GLN B N 1
ATOM 7242 C CA . GLN B 1 306 ? 4.531 -20.938 -21.938 1 82.5 306 GLN B CA 1
ATOM 7243 C C . GLN B 1 306 ? 5.207 -20.156 -20.828 1 82.5 306 GLN B C 1
ATOM 7245 O O . GLN B 1 306 ? 5.094 -18.922 -20.766 1 82.5 306 GLN B O 1
ATOM 7250 N N . ASN B 1 307 ? 5.895 -20.812 -19.984 1 87 307 ASN B N 1
ATOM 7251 C CA . ASN B 1 307 ? 6.559 -20.172 -18.844 1 87 307 ASN B CA 1
ATOM 7252 C C . ASN B 1 307 ? 7.625 -19.188 -19.312 1 87 307 ASN B C 1
ATOM 7254 O O . ASN B 1 307 ? 7.793 -18.125 -18.719 1 87 307 ASN B O 1
ATOM 7258 N N . ILE B 1 308 ? 8.281 -19.547 -20.359 1 88.62 308 ILE B N 1
ATOM 7259 C CA . ILE B 1 308 ? 9.312 -18.672 -20.891 1 88.62 308 ILE B CA 1
ATOM 7260 C C . ILE B 1 308 ? 8.68 -17.359 -21.375 1 88.62 308 ILE B C 1
ATOM 7262 O O . ILE B 1 308 ? 9.18 -16.281 -21.094 1 88.62 308 ILE B O 1
ATOM 7266 N N . VAL B 1 309 ? 7.605 -17.484 -22.062 1 80.69 309 VAL B N 1
ATOM 7267 C CA . VAL B 1 309 ? 6.953 -16.312 -22.656 1 80.69 309 VAL B CA 1
ATOM 7268 C C . VAL B 1 309 ? 6.438 -15.398 -21.547 1 80.69 309 VAL B C 1
ATOM 7270 O O . VAL B 1 309 ? 6.594 -14.18 -21.609 1 80.69 309 VAL B O 1
ATOM 7273 N N . VAL B 1 310 ? 5.848 -16.016 -20.547 1 81.12 310 VAL B N 1
ATOM 7274 C CA . VAL B 1 310 ? 5.336 -15.25 -19.422 1 81.12 310 VAL B CA 1
ATOM 7275 C C . VAL B 1 310 ? 6.492 -14.578 -18.688 1 81.12 310 VAL B C 1
ATOM 7277 O O . VAL B 1 310 ? 6.41 -13.398 -18.328 1 81.12 310 VAL B O 1
ATOM 7280 N N . THR B 1 311 ? 7.555 -15.297 -18.453 1 88.38 311 THR B N 1
ATOM 7281 C CA . THR B 1 311 ? 8.711 -14.781 -17.734 1 88.38 311 THR B CA 1
ATOM 7282 C C . THR B 1 311 ? 9.344 -13.609 -18.484 1 88.38 311 THR B C 1
ATOM 7284 O O . THR B 1 311 ? 9.766 -12.633 -17.859 1 88.38 311 THR B O 1
ATOM 7287 N N . ILE B 1 312 ? 9.367 -13.758 -19.75 1 87.06 312 ILE B N 1
ATOM 7288 C CA . ILE B 1 312 ? 9.93 -12.672 -20.547 1 87.06 312 ILE B CA 1
ATOM 7289 C C . ILE B 1 312 ? 9.094 -11.414 -20.375 1 87.06 312 ILE B C 1
ATOM 7291 O O . ILE B 1 312 ? 9.633 -10.312 -20.219 1 87.06 312 ILE B O 1
ATOM 7295 N N . SER B 1 313 ? 7.836 -11.547 -20.344 1 81.12 313 SER B N 1
ATOM 7296 C CA . SER B 1 313 ? 6.949 -10.406 -20.141 1 81.12 313 SER B CA 1
ATOM 7297 C C . SER B 1 313 ? 7.172 -9.773 -18.766 1 81.12 313 SER B C 1
ATOM 7299 O O . SER B 1 313 ? 7.125 -8.547 -18.625 1 81.12 313 SER B O 1
ATOM 7301 N N . GLU B 1 314 ? 7.418 -10.625 -17.812 1 85.06 314 GLU B N 1
ATOM 7302 C CA . GLU B 1 314 ? 7.68 -10.133 -16.453 1 85.06 314 GLU B CA 1
ATOM 7303 C C . GLU B 1 314 ? 9 -9.375 -16.391 1 85.06 314 GLU B C 1
ATOM 7305 O O . GLU B 1 314 ? 9.109 -8.367 -15.695 1 85.06 314 GLU B O 1
ATOM 7310 N N . ILE B 1 315 ? 9.93 -9.836 -17.078 1 87.56 315 ILE B N 1
ATOM 7311 C CA . ILE B 1 315 ? 11.242 -9.203 -17.109 1 87.56 315 ILE B CA 1
ATOM 7312 C C . ILE B 1 315 ? 11.133 -7.828 -17.766 1 87.56 315 ILE B C 1
ATOM 7314 O O . ILE B 1 315 ? 11.727 -6.855 -17.281 1 87.56 315 ILE B O 1
ATOM 7318 N N . ILE B 1 316 ? 10.352 -7.723 -18.719 1 83.69 316 ILE B N 1
ATOM 7319 C CA . ILE B 1 316 ? 10.156 -6.449 -19.406 1 83.69 316 ILE B CA 1
ATOM 7320 C C . ILE B 1 316 ? 9.453 -5.465 -18.469 1 83.69 316 ILE B C 1
ATOM 7322 O O . ILE B 1 316 ? 9.797 -4.281 -18.438 1 83.69 316 ILE B O 1
ATOM 7326 N N . ALA B 1 317 ? 8.539 -5.984 -17.703 1 81 317 ALA B N 1
ATOM 7327 C CA . ALA B 1 317 ? 7.785 -5.137 -16.781 1 81 317 ALA B CA 1
ATOM 7328 C C . ALA B 1 317 ? 8.695 -4.57 -15.695 1 81 317 ALA B C 1
ATOM 7330 O O . ALA B 1 317 ? 8.461 -3.461 -15.211 1 81 317 ALA B O 1
ATOM 7331 N N . ILE B 1 318 ? 9.742 -5.273 -15.336 1 89 318 ILE B N 1
ATOM 7332 C CA . ILE B 1 318 ? 10.625 -4.875 -14.25 1 89 318 ILE B CA 1
ATOM 7333 C C . ILE B 1 318 ? 11.586 -3.797 -14.727 1 89 318 ILE B C 1
ATOM 7335 O O . ILE B 1 318 ? 12.227 -3.119 -13.922 1 89 318 ILE B O 1
ATOM 7339 N N . GLN B 1 319 ? 11.641 -3.604 -16 1 87.38 319 GLN B N 1
ATOM 7340 C CA . GLN B 1 319 ? 12.516 -2.594 -16.578 1 87.38 319 GLN B CA 1
ATOM 7341 C C . GLN B 1 319 ? 12.234 -1.215 -15.992 1 87.38 319 GLN B C 1
ATOM 7343 O O . GLN B 1 319 ? 13.156 -0.425 -15.773 1 87.38 319 GLN B O 1
ATOM 7348 N N . VAL B 1 320 ? 11.055 -0.948 -15.711 1 86.25 320 VAL B N 1
ATOM 7349 C CA . VAL B 1 320 ? 10.664 0.34 -15.148 1 86.25 320 VAL B CA 1
ATOM 7350 C C . VAL B 1 320 ? 11.266 0.496 -13.75 1 86.25 320 VAL B C 1
ATOM 7352 O O . VAL B 1 320 ? 11.742 1.577 -13.391 1 86.25 320 VAL B O 1
ATOM 7355 N N . ASN B 1 321 ? 11.273 -0.625 -12.984 1 91.44 321 ASN B N 1
ATOM 7356 C CA . ASN B 1 321 ? 11.867 -0.598 -11.648 1 91.44 321 ASN B CA 1
ATOM 7357 C C . ASN B 1 321 ? 13.375 -0.353 -11.711 1 91.44 321 ASN B C 1
ATOM 7359 O O . ASN B 1 321 ? 13.922 0.394 -10.898 1 91.44 321 ASN B O 1
ATOM 7363 N N . ILE B 1 322 ? 13.969 -0.906 -12.703 1 92.69 322 ILE B N 1
ATOM 7364 C CA . ILE B 1 322 ? 15.414 -0.736 -12.875 1 92.69 322 ILE B CA 1
ATOM 7365 C C . ILE B 1 322 ? 15.719 0.709 -13.258 1 92.69 322 ILE B C 1
ATOM 7367 O O . ILE B 1 322 ? 16.672 1.302 -12.766 1 92.69 322 ILE B O 1
ATOM 7371 N N . GLU B 1 323 ? 14.953 1.191 -14.086 1 90.56 323 GLU B N 1
ATOM 7372 C CA . GLU B 1 323 ? 15.133 2.574 -14.523 1 90.56 323 GLU B CA 1
ATOM 7373 C C . GLU B 1 323 ? 14.977 3.545 -13.352 1 90.56 323 GLU B C 1
ATOM 7375 O O . GLU B 1 323 ? 15.758 4.484 -13.211 1 90.56 323 GLU B O 1
ATOM 7380 N N . ARG B 1 324 ? 13.961 3.299 -12.594 1 89.81 324 ARG B N 1
ATOM 7381 C CA . ARG B 1 324 ? 13.727 4.16 -11.438 1 89.81 324 ARG B CA 1
ATOM 7382 C C . ARG B 1 324 ? 14.867 4.055 -10.43 1 89.81 324 ARG B C 1
ATOM 7384 O O . ARG B 1 324 ? 15.312 5.066 -9.891 1 89.81 324 ARG B O 1
ATOM 7391 N N . PHE B 1 325 ? 15.273 2.924 -10.211 1 93.31 325 PHE B N 1
ATOM 7392 C CA . PHE B 1 325 ? 16.391 2.703 -9.312 1 93.31 325 PHE B CA 1
ATOM 7393 C C . PHE B 1 325 ? 17.656 3.406 -9.82 1 93.31 325 PHE B C 1
ATOM 7395 O O . PHE B 1 325 ? 18.344 4.09 -9.062 1 93.31 325 PHE B O 1
ATOM 7402 N N . THR B 1 326 ? 17.906 3.229 -11.07 1 91.69 326 THR B N 1
ATOM 7403 C CA . THR B 1 326 ? 19.094 3.82 -11.688 1 91.69 326 THR B CA 1
ATOM 7404 C C . THR B 1 326 ? 19 5.344 -11.664 1 91.69 326 THR B C 1
ATOM 7406 O O . THR B 1 326 ? 20.016 6.023 -11.445 1 91.69 326 THR B O 1
ATOM 7409 N N . ARG B 1 327 ? 17.859 5.809 -11.836 1 90.06 327 ARG B N 1
ATOM 7410 C CA . ARG B 1 327 ? 17.656 7.254 -11.773 1 90.06 327 ARG B CA 1
ATOM 7411 C C . ARG B 1 327 ? 17.969 7.793 -10.383 1 90.06 327 ARG B C 1
ATOM 7413 O O . ARG B 1 327 ? 18.609 8.836 -10.242 1 90.06 327 ARG B O 1
ATOM 7420 N N . LEU B 1 328 ? 17.5 7.074 -9.438 1 92.44 328 LEU B N 1
ATOM 7421 C CA . LEU B 1 328 ? 17.781 7.469 -8.062 1 92.44 328 LEU B CA 1
ATOM 7422 C C . LEU B 1 328 ? 19.297 7.438 -7.797 1 92.44 328 LEU B C 1
ATOM 7424 O O . LEU B 1 328 ? 19.844 8.383 -7.238 1 92.44 328 LEU B O 1
ATOM 7428 N N . MET B 1 329 ? 19.953 6.449 -8.242 1 92.62 329 MET B N 1
ATOM 7429 C CA . MET B 1 329 ? 21.391 6.254 -7.988 1 92.62 329 MET B CA 1
ATOM 7430 C C . MET B 1 329 ? 22.219 7.27 -8.766 1 92.62 329 MET B C 1
ATOM 7432 O O . MET B 1 329 ? 23.312 7.633 -8.336 1 92.62 329 MET B O 1
ATOM 7436 N N . GLU B 1 330 ? 21.656 7.762 -9.828 1 91.44 330 GLU B N 1
ATOM 7437 C CA . GLU B 1 330 ? 22.406 8.695 -10.672 1 91.44 330 GLU B CA 1
ATOM 7438 C C . GLU B 1 330 ? 22.078 10.141 -10.32 1 91.44 330 GLU B C 1
ATOM 7440 O O . GLU B 1 330 ? 22.734 11.07 -10.805 1 91.44 330 GLU B O 1
ATOM 7445 N N . THR B 1 331 ? 21.109 10.289 -9.477 1 90.19 331 THR B N 1
ATOM 7446 C CA . THR B 1 331 ? 20.781 11.641 -9.031 1 90.19 331 THR B CA 1
ATOM 7447 C C . THR B 1 331 ? 21.906 12.211 -8.18 1 90.19 331 THR B C 1
ATOM 7449 O O . THR B 1 331 ? 22.375 11.562 -7.242 1 90.19 331 THR B O 1
ATOM 7452 N N . LYS B 1 332 ? 22.375 13.359 -8.625 1 87.5 332 LYS B N 1
ATOM 7453 C CA . LYS B 1 332 ? 23.453 14 -7.883 1 87.5 332 LYS B CA 1
ATOM 7454 C C . LYS B 1 332 ? 22.906 15.078 -6.945 1 87.5 332 LYS B C 1
ATOM 7456 O O . LYS B 1 332 ? 21.891 15.719 -7.246 1 87.5 332 LYS B O 1
ATOM 7461 N N . SER B 1 333 ? 23.562 15.141 -5.848 1 87.12 333 SER B N 1
ATOM 7462 C CA . SER B 1 333 ? 23.188 16.172 -4.887 1 87.12 333 SER B CA 1
ATOM 7463 C C . SER B 1 333 ? 23.516 17.562 -5.41 1 87.12 333 SER B C 1
ATOM 7465 O O . SER B 1 333 ? 24.547 17.75 -6.062 1 87.12 333 SER B O 1
ATOM 7467 N N . ASP B 1 334 ? 22.656 18.469 -5.184 1 82.56 334 ASP B N 1
ATOM 7468 C CA . ASP B 1 334 ? 22.875 19.859 -5.586 1 82.56 334 ASP B CA 1
ATOM 7469 C C . ASP B 1 334 ? 23.969 20.5 -4.734 1 82.56 334 ASP B C 1
ATOM 7471 O O . ASP B 1 334 ? 24.578 21.5 -5.148 1 82.56 334 ASP B O 1
ATOM 7475 N N . VAL B 1 335 ? 24.109 20 -3.592 1 86.38 335 VAL B N 1
ATOM 7476 C CA . VAL B 1 335 ? 25.125 20.531 -2.674 1 86.38 335 VAL B CA 1
ATOM 7477 C C . VAL B 1 335 ? 26.078 19.422 -2.27 1 86.38 335 VAL B C 1
ATOM 7479 O O . VAL B 1 335 ? 25.656 18.375 -1.783 1 86.38 335 VAL B O 1
ATOM 7482 N N . SER B 1 336 ? 27.328 19.5 -2.674 1 87.5 336 SER B N 1
ATOM 7483 C CA . SER B 1 336 ? 28.312 18.5 -2.318 1 87.5 336 SER B CA 1
ATOM 7484 C C . SER B 1 336 ? 29.672 19.125 -2.041 1 87.5 336 SER B C 1
ATOM 7486 O O . SER B 1 336 ? 29.969 20.234 -2.512 1 87.5 336 SER B O 1
ATOM 7488 N N . ASP B 1 337 ? 30.344 18.469 -1.178 1 90.62 337 ASP B N 1
ATOM 7489 C CA . ASP B 1 337 ? 31.703 18.906 -0.885 1 90.62 337 ASP B CA 1
ATOM 7490 C C . ASP B 1 337 ? 32.625 18.625 -2.057 1 90.62 337 ASP B C 1
ATOM 7492 O O . ASP B 1 337 ? 32.5 17.594 -2.721 1 90.62 337 ASP B O 1
ATOM 7496 N N . ARG B 1 338 ? 33.562 19.531 -2.328 1 90.56 338 ARG B N 1
ATOM 7497 C CA . ARG B 1 338 ? 34.562 19.312 -3.35 1 90.56 338 ARG B CA 1
ATOM 7498 C C . ARG B 1 338 ? 35.5 18.172 -2.969 1 90.56 338 ARG B C 1
ATOM 7500 O O . ARG B 1 338 ? 35.656 17.859 -1.785 1 90.56 338 ARG B O 1
ATOM 7507 N N . PRO B 1 339 ? 36.094 17.484 -3.951 1 91.69 339 PRO B N 1
ATOM 7508 C CA . PRO B 1 339 ? 36.969 16.344 -3.67 1 91.69 339 PRO B CA 1
ATOM 7509 C C . PRO B 1 339 ? 38.094 16.703 -2.717 1 91.69 339 PRO B C 1
ATOM 7511 O O . PRO B 1 339 ? 38.5 15.875 -1.89 1 91.69 339 PRO B O 1
ATOM 7514 N N . ASP B 1 340 ? 38.562 17.922 -2.824 1 91.81 340 ASP B N 1
ATOM 7515 C CA . ASP B 1 340 ? 39.656 18.344 -1.945 1 91.81 340 ASP B CA 1
ATOM 7516 C C . ASP B 1 340 ? 39.156 18.484 -0.504 1 91.81 340 ASP B C 1
ATOM 7518 O O . ASP B 1 340 ? 39.906 18.172 0.436 1 91.81 340 ASP B O 1
ATOM 7522 N N . VAL B 1 341 ? 37.969 18.891 -0.353 1 92.81 341 VAL B N 1
ATOM 7523 C CA . VAL B 1 341 ? 37.375 19.047 0.97 1 92.81 341 VAL B CA 1
ATOM 7524 C C . VAL B 1 341 ? 37.094 17.672 1.579 1 92.81 341 VAL B C 1
ATOM 7526 O O . VAL B 1 341 ? 37.312 17.469 2.773 1 92.81 341 VAL B O 1
ATOM 7529 N N . ILE B 1 342 ? 36.75 16.766 0.791 1 91.94 342 ILE B N 1
ATOM 7530 C CA . ILE B 1 342 ? 36.438 15.422 1.252 1 91.94 342 ILE B CA 1
ATOM 7531 C C . ILE B 1 342 ? 37.719 14.727 1.702 1 91.94 342 ILE B C 1
ATOM 7533 O O . ILE B 1 342 ? 37.719 13.969 2.676 1 91.94 342 ILE B O 1
ATOM 7537 N N . GLU B 1 343 ? 38.75 14.977 0.985 1 92.56 343 GLU B N 1
ATOM 7538 C CA . GLU B 1 343 ? 40.062 14.383 1.343 1 92.56 343 GLU B CA 1
ATOM 7539 C C . GLU B 1 343 ? 40.531 14.883 2.701 1 92.56 343 GLU B C 1
ATOM 7541 O O . GLU B 1 343 ? 41.094 14.117 3.496 1 92.56 343 GLU B O 1
ATOM 7546 N N . LYS B 1 344 ? 40.219 16.078 2.957 1 92.69 344 LYS B N 1
ATOM 7547 C CA . LYS B 1 344 ? 40.719 16.688 4.184 1 92.69 344 LYS B CA 1
ATOM 7548 C C . LYS B 1 344 ? 39.781 16.422 5.355 1 92.69 344 LYS B C 1
ATOM 7550 O O . LYS B 1 344 ? 40.219 16.094 6.453 1 92.69 344 LYS B O 1
ATOM 7555 N N . TYR B 1 345 ? 38.5 16.594 5.168 1 92.38 345 TYR B N 1
ATOM 7556 C CA . TYR B 1 345 ? 37.531 16.594 6.273 1 92.38 345 TYR B CA 1
ATOM 7557 C C . TYR B 1 345 ? 36.75 15.305 6.305 1 92.38 345 TYR B C 1
ATOM 7559 O O . TYR B 1 345 ? 36.031 15.031 7.273 1 92.38 345 TYR B O 1
ATOM 7567 N N . GLY B 1 346 ? 36.844 14.469 5.328 1 87.38 346 GLY B N 1
ATOM 7568 C CA . GLY B 1 346 ? 36.094 13.234 5.266 1 87.38 346 GLY B CA 1
ATOM 7569 C C . GLY B 1 346 ? 34.75 13.391 4.566 1 87.38 346 GLY B C 1
ATOM 7570 O O . GLY B 1 346 ? 34.375 14.5 4.176 1 87.38 346 GLY B O 1
ATOM 7571 N N . ASP B 1 347 ? 34.031 12.195 4.352 1 84.31 347 ASP B N 1
ATOM 7572 C CA . ASP B 1 347 ? 32.719 12.211 3.691 1 84.31 347 ASP B CA 1
ATOM 7573 C C . ASP B 1 347 ? 31.594 12 4.699 1 84.31 347 ASP B C 1
ATOM 7575 O O . ASP B 1 347 ? 31.844 11.953 5.906 1 84.31 347 ASP B O 1
ATOM 7579 N N . THR B 1 348 ? 30.375 11.93 4.297 1 79.19 348 THR B N 1
ATOM 7580 C CA . THR B 1 348 ? 29.156 11.844 5.105 1 79.19 348 THR B CA 1
ATOM 7581 C C . THR B 1 348 ? 29.203 10.617 6.016 1 79.19 348 THR B C 1
ATOM 7583 O O . THR B 1 348 ? 28.766 10.672 7.164 1 79.19 348 THR B O 1
ATOM 7586 N N . PHE B 1 349 ? 29.859 9.609 5.586 1 80.25 349 PHE B N 1
ATOM 7587 C CA . PHE B 1 349 ? 29.812 8.344 6.309 1 80.25 349 PHE B CA 1
ATOM 7588 C C . PHE B 1 349 ? 31.109 8.109 7.074 1 80.25 349 PHE B C 1
ATOM 7590 O O . PHE B 1 349 ? 31.156 7.32 8.016 1 80.25 349 PHE B O 1
ATOM 7597 N N . ASN B 1 350 ? 32.125 8.82 6.605 1 84.69 350 ASN B N 1
ATOM 7598 C CA . ASN B 1 350 ? 33.438 8.719 7.254 1 84.69 350 ASN B CA 1
ATOM 7599 C C . ASN B 1 350 ? 34.031 10.102 7.547 1 84.69 350 ASN B C 1
ATOM 7601 O O . ASN B 1 350 ? 35.062 10.477 6.969 1 84.69 350 ASN B O 1
ATOM 7605 N N . PRO B 1 351 ? 33.469 10.734 8.516 1 85.56 351 PRO B N 1
ATOM 7606 C CA . PRO B 1 351 ? 34 12.07 8.836 1 85.56 351 PRO B CA 1
ATOM 7607 C C . PRO B 1 351 ? 35.312 12.031 9.586 1 85.56 351 PRO B C 1
ATOM 7609 O O . PRO B 1 351 ? 35.531 11.148 10.422 1 85.56 351 PRO B O 1
ATOM 7612 N N . LYS B 1 352 ? 36.25 12.875 9.133 1 89.94 352 LYS B N 1
ATOM 7613 C CA . LYS B 1 352 ? 37.5 13.078 9.852 1 89.94 352 LYS B CA 1
ATOM 7614 C C . LYS B 1 352 ? 37.375 14.258 10.82 1 89.94 352 LYS B C 1
ATOM 7616 O O . LYS B 1 352 ? 37.938 15.328 10.578 1 89.94 352 LYS B O 1
ATOM 7621 N N . LYS B 1 353 ? 36.75 14.039 11.906 1 87.19 353 LYS B N 1
ATOM 7622 C CA . LYS B 1 353 ? 36.406 15.094 12.859 1 87.19 353 LYS B CA 1
ATOM 7623 C C . LYS B 1 353 ? 37.656 15.711 13.469 1 87.19 353 LYS B C 1
ATOM 7625 O O . LYS B 1 353 ? 37.656 16.859 13.93 1 87.19 353 LYS B O 1
ATOM 7630 N N . GLU B 1 354 ? 38.719 14.953 13.43 1 89.31 354 GLU B N 1
ATOM 7631 C CA . GLU B 1 354 ? 40 15.438 13.984 1 89.31 354 GLU B CA 1
ATOM 7632 C C . GLU B 1 354 ? 40.5 16.672 13.219 1 89.31 354 GLU B C 1
ATOM 7634 O O . GLU B 1 354 ? 41.219 17.5 13.773 1 89.31 354 GLU B O 1
ATOM 7639 N N . ASN B 1 355 ? 40 16.812 11.953 1 91.25 355 ASN B N 1
ATOM 7640 C CA . ASN B 1 355 ? 40.469 17.922 11.117 1 91.25 355 ASN B CA 1
ATOM 7641 C C . ASN B 1 355 ? 39.5 19.094 11.148 1 91.25 355 ASN B C 1
ATOM 7643 O O . ASN B 1 355 ? 39.75 20.109 10.5 1 91.25 355 ASN B O 1
ATOM 7647 N N . TRP B 1 356 ? 38.5 19.031 11.961 1 90.69 356 TRP B N 1
ATOM 7648 C CA . TRP B 1 356 ? 37.5 20.094 12.008 1 90.69 356 TRP B CA 1
ATOM 7649 C C . TRP B 1 356 ? 38 21.266 12.836 1 90.69 356 TRP B C 1
ATOM 7651 O O . TRP B 1 356 ? 38.375 21.094 14 1 90.69 356 TRP B O 1
ATOM 7661 N N . GLU B 1 357 ? 38 22.391 12.242 1 91.12 357 GLU B N 1
ATOM 7662 C CA . GLU B 1 357 ? 38.406 23.594 12.953 1 91.12 357 GLU B CA 1
ATOM 7663 C C . GLU B 1 357 ? 37.281 24.125 13.828 1 91.12 357 GLU B C 1
ATOM 7665 O O . GLU B 1 357 ? 36.094 23.844 13.562 1 91.12 357 GLU B O 1
ATOM 7670 N N . GLU B 1 358 ? 37.688 24.797 14.844 1 90.44 358 GLU B N 1
ATOM 7671 C CA . GLU B 1 358 ? 36.656 25.391 15.727 1 90.44 358 GLU B CA 1
ATOM 7672 C C . GLU B 1 358 ? 35.875 26.484 15.016 1 90.44 358 GLU B C 1
ATOM 7674 O O . GLU B 1 358 ? 36.469 27.297 14.289 1 90.44 358 GLU B O 1
ATOM 7679 N N . LEU B 1 359 ? 34.625 26.438 15.102 1 92.69 359 LEU B N 1
ATOM 7680 C CA . LEU B 1 359 ? 33.75 27.438 14.516 1 92.69 359 LEU B CA 1
ATOM 7681 C C . LEU B 1 359 ? 33.375 28.484 15.547 1 92.69 359 LEU B C 1
ATOM 7683 O O . LEU B 1 359 ? 32.875 28.156 16.625 1 92.69 359 LEU B O 1
ATOM 7687 N N . LYS B 1 360 ? 33.594 29.766 15.297 1 92.12 360 LYS B N 1
ATOM 7688 C CA . LYS B 1 360 ? 33.312 30.859 16.219 1 92.12 360 LYS B CA 1
ATOM 7689 C C . LYS B 1 360 ? 31.875 31.359 16.031 1 92.12 360 LYS B C 1
ATOM 7691 O O . LYS B 1 360 ? 31.156 31.609 17 1 92.12 360 LYS B O 1
ATOM 7696 N N . GLY B 1 361 ? 31.422 31.453 14.797 1 93.25 361 GLY B N 1
ATOM 7697 C CA . GLY B 1 361 ? 30.016 31.797 14.57 1 93.25 361 GLY B CA 1
ATOM 7698 C C . GLY B 1 361 ? 29.844 33.125 13.836 1 93.25 361 GLY B C 1
ATOM 7699 O O . GLY B 1 361 ? 28.766 33.719 13.883 1 93.25 361 GLY B O 1
ATOM 7700 N N . ASP B 1 362 ? 30.922 33.656 13.234 1 94.5 362 ASP B N 1
ATOM 7701 C CA . ASP B 1 362 ? 30.844 34.844 12.375 1 94.5 362 ASP B CA 1
ATOM 7702 C C . ASP B 1 362 ? 30.312 34.469 10.992 1 94.5 362 ASP B C 1
ATOM 7704 O O . ASP B 1 362 ? 30.875 33.594 10.32 1 94.5 362 ASP B O 1
ATOM 7708 N N . ILE B 1 363 ? 29.234 35.094 10.562 1 95.12 363 ILE B N 1
ATOM 7709 C CA . ILE B 1 363 ? 28.641 34.75 9.266 1 95.12 363 ILE B CA 1
ATOM 7710 C C . ILE B 1 363 ? 28.516 36.031 8.414 1 95.12 363 ILE B C 1
ATOM 7712 O O . ILE B 1 363 ? 28.109 37.062 8.898 1 95.12 363 ILE B O 1
ATOM 7716 N N . GLU B 1 364 ? 28.906 35.906 7.191 1 94.69 364 GLU B N 1
ATOM 7717 C CA . GLU B 1 364 ? 28.828 37.031 6.262 1 94.69 364 GLU B CA 1
ATOM 7718 C C . GLU B 1 364 ? 28.297 36.594 4.902 1 94.69 364 GLU B C 1
ATOM 7720 O O . GLU B 1 364 ? 28.828 35.656 4.305 1 94.69 364 GLU B O 1
ATOM 7725 N N . PHE B 1 365 ? 27.219 37.188 4.492 1 92.62 365 PHE B N 1
ATOM 7726 C CA . PHE B 1 365 ? 26.703 37.031 3.133 1 92.62 365 PHE B CA 1
ATOM 7727 C C . PHE B 1 365 ? 27.328 38.062 2.211 1 92.62 365 PHE B C 1
ATOM 7729 O O . PHE B 1 365 ? 27.188 39.281 2.439 1 92.62 365 PHE B O 1
ATOM 7736 N N . LYS B 1 366 ? 27.984 37.562 1.241 1 93.94 366 LYS B N 1
ATOM 7737 C CA . LYS B 1 366 ? 28.672 38.469 0.325 1 93.94 366 LYS B CA 1
ATOM 7738 C C . LYS B 1 366 ? 28.094 38.375 -1.084 1 93.94 366 LYS B C 1
ATOM 7740 O O . LYS B 1 366 ? 28.406 37.438 -1.82 1 93.94 366 LYS B O 1
ATOM 7745 N N . ASP B 1 367 ? 27.312 39.344 -1.571 1 92 367 ASP B N 1
ATOM 7746 C CA . ASP B 1 367 ? 26.781 39.469 -2.922 1 92 367 ASP B CA 1
ATOM 7747 C C . ASP B 1 367 ? 26.031 38.219 -3.336 1 92 367 ASP B C 1
ATOM 7749 O O . ASP B 1 367 ? 26.297 37.656 -4.398 1 92 367 ASP B O 1
ATOM 7753 N N . ILE B 1 368 ? 25.203 37.844 -2.473 1 91.19 368 ILE B N 1
ATOM 7754 C CA . ILE B 1 368 ? 24.531 36.562 -2.682 1 91.19 368 ILE B CA 1
ATOM 7755 C C . ILE B 1 368 ? 23.344 36.75 -3.631 1 91.19 368 ILE B C 1
ATOM 7757 O O . ILE B 1 368 ? 22.516 37.625 -3.428 1 91.19 368 ILE B O 1
ATOM 7761 N N . THR B 1 369 ? 23.297 36 -4.691 1 91.31 369 THR B N 1
ATOM 7762 C CA . THR B 1 369 ? 22.141 35.812 -5.566 1 91.31 369 THR B CA 1
ATOM 7763 C C . THR B 1 369 ? 21.719 34.344 -5.582 1 91.31 369 THR B C 1
ATOM 7765 O O . THR B 1 369 ? 22.547 33.469 -5.699 1 91.31 369 THR B O 1
ATOM 7768 N N . PHE B 1 370 ? 20.438 34.156 -5.328 1 89.94 370 PHE B N 1
ATOM 7769 C CA . PHE B 1 370 ? 19.984 32.75 -5.203 1 89.94 370 PHE B CA 1
ATOM 7770 C C . PHE B 1 370 ? 18.656 32.562 -5.922 1 89.94 370 PHE B C 1
ATOM 7772 O O . PHE B 1 370 ? 17.734 33.375 -5.785 1 89.94 370 PHE B O 1
ATOM 7779 N N . CYS B 1 371 ? 18.641 31.531 -6.68 1 87.56 371 CYS B N 1
ATOM 7780 C CA . CYS B 1 371 ? 17.438 31.016 -7.316 1 87.56 371 CYS B CA 1
ATOM 7781 C C . CYS B 1 371 ? 17.266 29.516 -7.039 1 87.56 371 CYS B C 1
ATOM 7783 O O . CYS B 1 371 ? 18.234 28.75 -7.137 1 87.56 371 CYS B O 1
ATOM 7785 N N . TYR B 1 372 ? 16.109 29.219 -6.48 1 81.06 372 TYR B N 1
ATOM 7786 C CA . TYR B 1 372 ? 15.875 27.797 -6.266 1 81.06 372 TYR B CA 1
ATOM 7787 C C . TYR B 1 372 ? 16.016 27.016 -7.566 1 81.06 372 TYR B C 1
ATOM 7789 O O . TYR B 1 372 ? 15.672 27.516 -8.641 1 81.06 372 TYR B O 1
ATOM 7797 N N . PRO B 1 373 ? 16.531 25.781 -7.48 1 77.31 373 PRO B N 1
ATOM 7798 C CA . PRO B 1 373 ? 16.75 25 -8.695 1 77.31 373 PRO B CA 1
ATOM 7799 C C . PRO B 1 373 ? 15.477 24.781 -9.508 1 77.31 373 PRO B C 1
ATOM 7801 O O . PRO B 1 373 ? 15.531 24.688 -10.742 1 77.31 373 PRO B O 1
ATOM 7804 N N . ASP B 1 374 ? 14.367 24.75 -8.82 1 68.56 374 ASP B N 1
ATOM 7805 C CA . ASP B 1 374 ? 13.102 24.531 -9.523 1 68.56 374 ASP B CA 1
ATOM 7806 C C . ASP B 1 374 ? 12.406 25.859 -9.805 1 68.56 374 ASP B C 1
ATOM 7808 O O . ASP B 1 374 ? 11.328 25.875 -10.406 1 68.56 374 ASP B O 1
ATOM 7812 N N . GLY B 1 375 ? 13.117 26.953 -9.383 1 70.12 375 GLY B N 1
ATOM 7813 C CA . GLY B 1 375 ? 12.484 28.25 -9.547 1 70.12 375 GLY B CA 1
ATOM 7814 C C . GLY B 1 375 ? 13.062 29.047 -10.695 1 70.12 375 GLY B C 1
ATOM 7815 O O . GLY B 1 375 ? 14.148 28.734 -11.195 1 70.12 375 GLY B O 1
ATOM 7816 N N . GLU B 1 376 ? 12.227 29.891 -11.258 1 73.31 376 GLU B N 1
ATOM 7817 C CA . GLU B 1 376 ? 12.672 30.734 -12.367 1 73.31 376 GLU B CA 1
ATOM 7818 C C . GLU B 1 376 ? 13.055 32.125 -11.883 1 73.31 376 GLU B C 1
ATOM 7820 O O . GLU B 1 376 ? 13.742 32.875 -12.586 1 73.31 376 GLU B O 1
ATOM 7825 N N . GLU B 1 377 ? 12.695 32.406 -10.711 1 77.81 377 GLU B N 1
ATOM 7826 C CA . GLU B 1 377 ? 12.961 33.781 -10.242 1 77.81 377 GLU B CA 1
ATOM 7827 C C . GLU B 1 377 ? 13.953 33.781 -9.078 1 77.81 377 GLU B C 1
ATOM 7829 O O . GLU B 1 377 ? 14 32.812 -8.297 1 77.81 377 GLU B O 1
ATOM 7834 N N . ASN B 1 378 ? 14.773 34.875 -9.109 1 82.31 378 ASN B N 1
ATOM 7835 C CA . ASN B 1 378 ? 15.703 35.031 -8 1 82.31 378 ASN B CA 1
ATOM 7836 C C . ASN B 1 378 ? 14.969 35.406 -6.711 1 82.31 378 ASN B C 1
ATOM 7838 O O . ASN B 1 378 ? 14.133 36.312 -6.707 1 82.31 378 ASN B O 1
ATOM 7842 N N . VAL B 1 379 ? 15.227 34.656 -5.734 1 79.94 379 VAL B N 1
ATOM 7843 C CA . VAL B 1 379 ? 14.633 34.938 -4.43 1 79.94 379 VAL B CA 1
ATOM 7844 C C . VAL B 1 379 ? 15.453 36 -3.697 1 79.94 379 VAL B C 1
ATOM 7846 O O . VAL B 1 379 ? 14.898 36.812 -2.961 1 79.94 379 VAL B O 1
ATOM 7849 N N . LEU B 1 380 ? 16.812 35.906 -3.883 1 82.31 380 LEU B N 1
ATOM 7850 C CA . LEU B 1 380 ? 17.75 36.906 -3.363 1 82.31 380 LEU B CA 1
ATOM 7851 C C . LEU B 1 380 ? 18.625 37.469 -4.477 1 82.31 380 LEU B C 1
ATOM 7853 O O . LEU B 1 380 ? 19.047 36.719 -5.371 1 82.31 380 LEU B O 1
ATOM 7857 N N . GLU B 1 381 ? 18.812 38.781 -4.406 1 85.5 381 GLU B N 1
ATOM 7858 C CA . GLU B 1 381 ? 19.672 39.438 -5.398 1 85.5 381 GLU B CA 1
ATOM 7859 C C . GLU B 1 381 ? 20.688 40.375 -4.734 1 85.5 381 GLU B C 1
ATOM 7861 O O . GLU B 1 381 ? 20.312 41.312 -4.055 1 85.5 381 GLU B O 1
ATOM 7866 N N . ASN B 1 382 ? 21.922 40.062 -4.965 1 87.25 382 ASN B N 1
ATOM 7867 C CA . ASN B 1 382 ? 23.031 40.875 -4.445 1 87.25 382 ASN B CA 1
ATOM 7868 C C . ASN B 1 382 ? 22.844 41.188 -2.967 1 87.25 382 ASN B C 1
ATOM 7870 O O . ASN B 1 382 ? 22.906 42.344 -2.57 1 87.25 382 ASN B O 1
ATOM 7874 N N . PHE B 1 383 ? 22.594 40.156 -2.246 1 85.38 383 PHE B N 1
ATOM 7875 C CA . PHE B 1 383 ? 22.281 40.281 -0.826 1 85.38 383 PHE B CA 1
ATOM 7876 C C . PHE B 1 383 ? 23.562 40.281 0.004 1 85.38 383 PHE B C 1
ATOM 7878 O O . PHE B 1 383 ? 24.438 39.438 -0.194 1 85.38 383 PHE B O 1
ATOM 7885 N N . ASN B 1 384 ? 23.672 41.344 0.867 1 88.25 384 ASN B N 1
ATOM 7886 C CA . ASN B 1 384 ? 24.812 41.438 1.771 1 88.25 384 ASN B CA 1
ATOM 7887 C C . ASN B 1 384 ? 24.359 41.562 3.225 1 88.25 384 ASN B C 1
ATOM 7889 O O . ASN B 1 384 ? 23.406 42.312 3.525 1 88.25 384 ASN B O 1
ATOM 7893 N N . LEU B 1 385 ? 24.953 40.75 4.09 1 88.56 385 LEU B N 1
ATOM 7894 C CA . LEU B 1 385 ? 24.641 40.781 5.516 1 88.56 385 LEU B CA 1
ATOM 7895 C C . LEU B 1 385 ? 25.812 40.25 6.34 1 88.56 385 LEU B C 1
ATOM 7897 O O . LEU B 1 385 ? 26.438 39.25 5.992 1 88.56 385 LEU B O 1
ATOM 7901 N N . LYS B 1 386 ? 26.141 41.062 7.359 1 90.81 386 LYS B N 1
ATOM 7902 C CA . LYS B 1 386 ? 27.172 40.625 8.289 1 90.81 386 LYS B CA 1
ATOM 7903 C C . LYS B 1 386 ? 26.594 40.375 9.68 1 90.81 386 LYS B C 1
ATOM 7905 O O . LYS B 1 386 ? 25.953 41.25 10.25 1 90.81 386 LYS B O 1
ATOM 7910 N N . VAL B 1 387 ? 26.797 39.219 10.164 1 92.69 387 VAL B N 1
ATOM 7911 C CA . VAL B 1 387 ? 26.344 38.844 11.5 1 92.69 387 VAL B CA 1
ATOM 7912 C C . VAL B 1 387 ? 27.531 38.438 12.359 1 92.69 387 VAL B C 1
ATOM 7914 O O . VAL B 1 387 ? 28 37.281 12.273 1 92.69 387 VAL B O 1
ATOM 7917 N N . PRO B 1 388 ? 27.906 39.344 13.258 1 92.38 388 PRO B N 1
ATOM 7918 C CA . PRO B 1 388 ? 29.031 39 14.125 1 92.38 388 PRO B CA 1
ATOM 7919 C C . PRO B 1 388 ? 28.703 37.875 15.094 1 92.38 388 PRO B C 1
ATOM 7921 O O . PRO B 1 388 ? 27.531 37.594 15.344 1 92.38 388 PRO B O 1
ATOM 7924 N N . GLN B 1 389 ? 29.766 37.281 15.625 1 93.75 389 GLN B N 1
ATOM 7925 C CA . GLN B 1 389 ? 29.625 36.188 16.578 1 93.75 389 GLN B CA 1
ATOM 7926 C C . GLN B 1 389 ? 28.75 36.562 17.766 1 93.75 389 GLN B C 1
ATOM 7928 O O . GLN B 1 389 ? 28.922 37.656 18.328 1 93.75 389 GLN B O 1
ATOM 7933 N N . GLY B 1 390 ? 27.766 35.75 18.062 1 92 390 GLY B N 1
ATOM 7934 C CA . GLY B 1 390 ? 26.953 35.906 19.266 1 92 390 GLY B CA 1
ATOM 7935 C C . GLY B 1 390 ? 25.734 36.781 19.047 1 92 390 GLY B C 1
ATOM 7936 O O . GLY B 1 390 ? 24.906 36.938 19.953 1 92 390 GLY B O 1
ATOM 7937 N N . LYS B 1 391 ? 25.609 37.344 17.891 1 92.81 391 LYS B N 1
ATOM 7938 C CA . LYS B 1 391 ? 24.484 38.219 17.609 1 92.81 391 LYS B CA 1
ATOM 7939 C C . LYS B 1 391 ? 23.25 37.406 17.188 1 92.81 391 LYS B C 1
ATOM 7941 O O . LYS B 1 391 ? 23.375 36.375 16.547 1 92.81 391 LYS B O 1
ATOM 7946 N N . ARG B 1 392 ? 22.125 37.906 17.547 1 94.25 392 ARG B N 1
ATOM 7947 C CA . ARG B 1 392 ? 20.844 37.281 17.219 1 94.25 392 ARG B CA 1
ATOM 7948 C C . ARG B 1 392 ? 20.141 38.031 16.094 1 94.25 392 ARG B C 1
ATOM 7950 O O . ARG B 1 392 ? 19.875 39.219 16.203 1 94.25 392 ARG B O 1
ATOM 7957 N N . VAL B 1 393 ? 19.844 37.312 15.047 1 92.62 393 VAL B N 1
ATOM 7958 C CA . VAL B 1 393 ? 19.188 37.906 13.883 1 92.62 393 VAL B CA 1
ATOM 7959 C C . VAL B 1 393 ? 17.797 37.312 13.734 1 92.62 393 VAL B C 1
ATOM 7961 O O . VAL B 1 393 ? 17.609 36.094 13.734 1 92.62 393 VAL B O 1
ATOM 7964 N N . ALA B 1 394 ? 16.781 38.156 13.68 1 92.31 394 ALA B N 1
ATOM 7965 C CA . ALA B 1 394 ? 15.406 37.719 13.445 1 92.31 394 ALA B CA 1
ATOM 7966 C C . ALA B 1 394 ? 14.984 38 12.008 1 92.31 394 ALA B C 1
ATOM 7968 O O . ALA B 1 394 ? 15.312 39.062 11.453 1 92.31 394 ALA B O 1
ATOM 7969 N N . ILE B 1 395 ? 14.469 37.094 11.453 1 89.88 395 ILE B N 1
ATOM 7970 C CA . ILE B 1 395 ? 13.945 37.219 10.102 1 89.88 395 ILE B CA 1
ATOM 7971 C C . ILE B 1 395 ? 12.422 37.219 10.133 1 89.88 395 ILE B C 1
ATOM 7973 O O . ILE B 1 395 ? 11.797 36.281 10.617 1 89.88 395 ILE B O 1
ATOM 7977 N N . VAL B 1 396 ? 11.805 38.312 9.672 1 88 396 VAL B N 1
ATOM 7978 C CA . VAL B 1 396 ? 10.359 38.469 9.734 1 88 396 VAL B CA 1
ATOM 7979 C C . VAL B 1 396 ? 9.805 38.812 8.352 1 88 396 VAL B C 1
ATOM 7981 O O . VAL B 1 396 ? 10.539 39.312 7.5 1 88 396 VAL B O 1
ATOM 7984 N N . GLY B 1 397 ? 8.719 38.469 8.117 1 80.44 397 GLY B N 1
ATOM 7985 C CA . GLY B 1 397 ? 8.031 38.688 6.859 1 80.44 397 GLY B CA 1
ATOM 7986 C C . GLY B 1 397 ? 6.738 37.906 6.727 1 80.44 397 GLY B C 1
ATOM 7987 O O . GLY B 1 397 ? 6.422 37.062 7.578 1 80.44 397 GLY B O 1
ATOM 7988 N N . GLU B 1 398 ? 6.113 38.156 5.691 1 71.25 398 GLU B N 1
ATOM 7989 C CA . GLU B 1 398 ? 4.867 37.438 5.438 1 71.25 398 GLU B CA 1
ATOM 7990 C C . GLU B 1 398 ? 5.137 36 5.035 1 71.25 398 GLU B C 1
ATOM 7992 O O . GLU B 1 398 ? 6.266 35.625 4.703 1 71.25 398 GLU B O 1
ATOM 7997 N N . THR B 1 399 ? 4.184 35.188 5.27 1 63.09 399 THR B N 1
ATOM 7998 C CA . THR B 1 399 ? 4.309 33.781 4.852 1 63.09 399 THR B CA 1
ATOM 7999 C C . THR B 1 399 ? 4.621 33.688 3.361 1 63.09 399 THR B C 1
ATOM 8001 O O . THR B 1 399 ? 4 34.375 2.547 1 63.09 399 THR B O 1
ATOM 8004 N N . GLY B 1 400 ? 5.59 33 3.002 1 62.69 400 GLY B N 1
ATOM 8005 C CA . GLY B 1 400 ? 5.957 32.844 1.605 1 62.69 400 GLY B CA 1
ATOM 8006 C C . GLY B 1 400 ? 6.938 33.875 1.118 1 62.69 400 GLY B C 1
ATOM 8007 O O . GLY B 1 400 ? 7.355 33.875 -0.041 1 62.69 400 GLY B O 1
ATOM 8008 N N . ALA B 1 401 ? 7.277 34.75 2.059 1 66.94 401 ALA B N 1
ATOM 8009 C CA . ALA B 1 401 ? 8.117 35.844 1.644 1 66.94 401 ALA B CA 1
ATOM 8010 C C . ALA B 1 401 ? 9.547 35.406 1.367 1 66.94 401 ALA B C 1
ATOM 8012 O O . ALA B 1 401 ? 10.336 36.125 0.753 1 66.94 401 ALA B O 1
ATOM 8013 N N . GLY B 1 402 ? 9.883 34.156 1.732 1 70.31 402 GLY B N 1
ATOM 8014 C CA . GLY B 1 402 ? 11.234 33.656 1.501 1 70.31 402 GLY B CA 1
ATOM 8015 C C . GLY B 1 402 ? 12.086 33.625 2.756 1 70.31 402 GLY B C 1
ATOM 8016 O O . GLY B 1 402 ? 13.312 33.594 2.678 1 70.31 402 GLY B O 1
ATOM 8017 N N . LYS B 1 403 ? 11.547 33.656 3.889 1 78.44 403 LYS B N 1
ATOM 8018 C CA . LYS B 1 403 ? 12.258 33.719 5.164 1 78.44 403 LYS B CA 1
ATOM 8019 C C . LYS B 1 403 ? 13.195 32.5 5.309 1 78.44 403 LYS B C 1
ATOM 8021 O O . LYS B 1 403 ? 14.344 32.656 5.734 1 78.44 403 LYS B O 1
ATOM 8026 N N . SER B 1 404 ? 12.773 31.375 4.82 1 80.75 404 SER B N 1
ATOM 8027 C CA . SER B 1 404 ? 13.531 30.141 5.012 1 80.75 404 SER B CA 1
ATOM 8028 C C . SER B 1 404 ? 14.734 30.062 4.07 1 80.75 404 SER B C 1
ATOM 8030 O O . SER B 1 404 ? 15.656 29.281 4.289 1 80.75 404 SER B O 1
ATOM 8032 N N . THR B 1 405 ? 14.805 30.891 3.082 1 84.94 405 THR B N 1
ATOM 8033 C CA . THR B 1 405 ? 15.883 30.891 2.102 1 84.94 405 THR B CA 1
ATOM 8034 C C . THR B 1 405 ? 17.219 31.219 2.766 1 84.94 405 THR B C 1
ATOM 8036 O O . THR B 1 405 ? 18.234 30.562 2.504 1 84.94 405 THR B O 1
ATOM 8039 N N . LEU B 1 406 ? 17.172 32.219 3.656 1 85.75 406 LEU B N 1
ATOM 8040 C CA . LEU B 1 406 ? 18.406 32.625 4.324 1 85.75 406 LEU B CA 1
ATOM 8041 C C . LEU B 1 406 ? 18.953 31.5 5.207 1 85.75 406 LEU B C 1
ATOM 8043 O O . LEU B 1 406 ? 20.156 31.219 5.207 1 85.75 406 LEU B O 1
ATOM 8047 N N . VAL B 1 407 ? 18.062 30.875 5.883 1 87.56 407 VAL B N 1
ATOM 8048 C CA . VAL B 1 407 ? 18.438 29.797 6.777 1 87.56 407 VAL B CA 1
ATOM 8049 C C . VAL B 1 407 ? 18.938 28.609 5.961 1 87.56 407 VAL B C 1
ATOM 8051 O O . VAL B 1 407 ? 19.922 27.953 6.336 1 87.56 407 VAL B O 1
ATOM 8054 N N . ASN B 1 408 ? 18.375 28.344 4.871 1 88.06 408 ASN B N 1
ATOM 8055 C CA . ASN B 1 408 ? 18.766 27.25 4 1 88.06 408 ASN B CA 1
ATOM 8056 C C . ASN B 1 408 ? 20.172 27.469 3.434 1 88.06 408 ASN B C 1
ATOM 8058 O O . ASN B 1 408 ? 20.938 26.516 3.271 1 88.06 408 ASN B O 1
ATOM 8062 N N . LEU B 1 409 ? 20.453 28.688 3.178 1 89.44 409 LEU B N 1
ATOM 8063 C CA . LEU B 1 409 ? 21.75 29.016 2.617 1 89.44 409 LEU B CA 1
ATOM 8064 C C . LEU B 1 409 ? 22.844 28.938 3.686 1 89.44 409 LEU B C 1
ATOM 8066 O O . LEU B 1 409 ? 23.938 28.438 3.428 1 89.44 409 LEU B O 1
ATOM 8070 N N . VAL B 1 410 ? 22.5 29.422 4.875 1 90.06 410 VAL B N 1
ATOM 8071 C CA . VAL B 1 410 ? 23.469 29.375 5.969 1 90.06 410 VAL B CA 1
ATOM 8072 C C . VAL B 1 410 ? 23.812 27.922 6.293 1 90.06 410 VAL B C 1
ATOM 8074 O O . VAL B 1 410 ? 24.969 27.609 6.562 1 90.06 410 VAL B O 1
ATOM 8077 N N . CYS B 1 411 ? 22.797 27.078 6.199 1 90.31 411 CYS B N 1
ATOM 8078 C CA . CYS B 1 411 ? 22.984 25.672 6.52 1 90.31 411 CYS B CA 1
ATOM 8079 C C . CYS B 1 411 ? 23.547 24.906 5.32 1 90.31 411 CYS B C 1
ATOM 8081 O O . CYS B 1 411 ? 23.797 23.719 5.406 1 90.31 411 CYS B O 1
ATOM 8083 N N . ARG B 1 412 ? 23.719 25.562 4.223 1 90.38 412 ARG B N 1
ATOM 8084 C CA . ARG B 1 412 ? 24.234 24.969 2.986 1 90.38 412 ARG B CA 1
ATOM 8085 C C . ARG B 1 412 ? 23.328 23.828 2.512 1 90.38 412 ARG B C 1
ATOM 8087 O O . ARG B 1 412 ? 23.828 22.797 2.051 1 90.38 412 ARG B O 1
ATOM 8094 N N . PHE B 1 413 ? 22.094 24 2.742 1 87.19 413 PHE B N 1
ATOM 8095 C CA . PHE B 1 413 ? 21.141 23.078 2.145 1 87.19 413 PHE B CA 1
ATOM 8096 C C . PHE B 1 413 ? 20.984 23.344 0.654 1 87.19 413 PHE B C 1
ATOM 8098 O O . PHE B 1 413 ? 20.578 22.453 -0.105 1 87.19 413 PHE B O 1
ATOM 8105 N N . TYR B 1 414 ? 21.281 24.594 0.309 1 87.81 414 TYR B N 1
ATOM 8106 C CA . TYR B 1 414 ? 21.312 25.031 -1.078 1 87.81 414 TYR B CA 1
ATOM 8107 C C . TYR B 1 414 ? 22.594 25.797 -1.374 1 87.81 414 TYR B C 1
ATOM 8109 O O . TYR B 1 414 ? 23.234 26.312 -0.46 1 87.81 414 TYR B O 1
ATOM 8117 N N . LYS B 1 415 ? 22.906 25.781 -2.633 1 88.62 415 LYS B N 1
ATOM 8118 C CA . LYS B 1 415 ? 24.062 26.547 -3.092 1 88.62 415 LYS B CA 1
ATOM 8119 C C . LYS B 1 415 ? 23.625 27.844 -3.754 1 88.62 415 LYS B C 1
ATOM 8121 O O . LYS B 1 415 ? 22.734 27.859 -4.602 1 88.62 415 LYS B O 1
ATOM 8126 N N . PRO B 1 416 ? 24.219 28.875 -3.252 1 91 416 PRO B N 1
ATOM 8127 C CA . PRO B 1 416 ? 23.891 30.141 -3.92 1 91 416 PRO B CA 1
ATOM 8128 C C . PRO B 1 416 ? 24.297 30.156 -5.391 1 91 416 PRO B C 1
ATOM 8130 O O . PRO B 1 416 ? 25.297 29.516 -5.762 1 91 416 PRO B O 1
ATOM 8133 N N . THR B 1 417 ? 23.578 30.844 -6.219 1 90.69 417 THR B N 1
ATOM 8134 C CA . THR B 1 417 ? 23.875 30.953 -7.645 1 90.69 417 THR B CA 1
ATOM 8135 C C . THR B 1 417 ? 25.094 31.828 -7.879 1 90.69 417 THR B C 1
ATOM 8137 O O . THR B 1 417 ? 25.922 31.531 -8.734 1 90.69 417 THR B O 1
ATOM 8140 N N . LYS B 1 418 ? 25.094 32.969 -7.199 1 92.88 418 LYS B N 1
ATOM 8141 C CA . LYS B 1 418 ? 26.25 33.844 -7.195 1 92.88 418 LYS B CA 1
ATOM 8142 C C . LYS B 1 418 ? 26.578 34.312 -5.781 1 92.88 418 LYS B C 1
ATOM 8144 O O . LYS B 1 418 ? 25.703 34.344 -4.91 1 92.88 418 LYS B O 1
ATOM 8149 N N . GLY B 1 419 ? 27.812 34.562 -5.586 1 93 419 GLY B N 1
ATOM 8150 C CA . GLY B 1 419 ? 28.25 35.062 -4.285 1 93 419 GLY B CA 1
ATOM 8151 C C . GLY B 1 419 ? 28.766 33.969 -3.375 1 93 419 GLY B C 1
ATOM 8152 O O . GLY B 1 419 ? 28.953 32.812 -3.809 1 93 419 GLY B O 1
ATOM 8153 N N . GLN B 1 420 ? 29.172 34.406 -2.168 1 94.44 420 GLN B N 1
ATOM 8154 C CA . GLN B 1 420 ? 29.703 33.406 -1.235 1 94.44 420 GLN B CA 1
ATOM 8155 C C . GLN B 1 420 ? 29.25 33.719 0.193 1 94.44 420 GLN B C 1
ATOM 8157 O O . GLN B 1 420 ? 28.953 34.844 0.532 1 94.44 420 GLN B O 1
ATOM 8162 N N . ILE B 1 421 ? 29.156 32.688 0.93 1 94.38 421 ILE B N 1
ATOM 8163 C CA . ILE B 1 421 ? 28.875 32.781 2.359 1 94.38 421 ILE B CA 1
ATOM 8164 C C . ILE B 1 421 ? 30.156 32.5 3.15 1 94.38 421 ILE B C 1
ATOM 8166 O O . ILE B 1 421 ? 30.781 31.453 2.984 1 94.38 421 ILE B O 1
ATOM 8170 N N . LEU B 1 422 ? 30.469 33.5 3.93 1 95.62 422 LEU B N 1
ATOM 8171 C CA . LEU B 1 422 ? 31.688 33.344 4.727 1 95.62 422 LEU B CA 1
ATOM 8172 C C . LEU B 1 422 ? 31.344 33 6.172 1 95.62 422 LEU B C 1
ATOM 8174 O O . LEU B 1 422 ? 30.469 33.625 6.777 1 95.62 422 LEU B O 1
ATOM 8178 N N . ILE B 1 423 ? 32.031 32 6.66 1 95 423 ILE B N 1
ATOM 8179 C CA . ILE B 1 423 ? 31.953 31.625 8.062 1 95 423 ILE B CA 1
ATOM 8180 C C . ILE B 1 423 ? 33.312 31.781 8.734 1 95 423 ILE B C 1
ATOM 8182 O O . ILE B 1 423 ? 34.281 31.141 8.344 1 95 423 ILE B O 1
ATOM 8186 N N . ASP B 1 424 ? 33.375 32.594 9.664 1 94.94 424 ASP B N 1
ATOM 8187 C CA . ASP B 1 424 ? 34.625 32.938 10.336 1 94.94 424 ASP B CA 1
ATOM 8188 C C . ASP B 1 424 ? 35.688 33.406 9.328 1 94.94 424 ASP B C 1
ATOM 8190 O O . ASP B 1 424 ? 36.844 33 9.398 1 94.94 424 ASP B O 1
ATOM 8194 N N . GLY B 1 425 ? 35.188 34.031 8.344 1 92.38 425 GLY B N 1
ATOM 8195 C CA . GLY B 1 425 ? 36.094 34.688 7.387 1 92.38 425 GLY B CA 1
ATOM 8196 C C . GLY B 1 425 ? 36.438 33.781 6.223 1 92.38 425 GLY B C 1
ATOM 8197 O O . GLY B 1 425 ? 37.125 34.219 5.293 1 92.38 425 GLY B O 1
ATOM 8198 N N . HIS B 1 426 ? 36 32.594 6.223 1 93.56 426 HIS B N 1
ATOM 8199 C CA . HIS B 1 426 ? 36.344 31.641 5.152 1 93.56 426 HIS B CA 1
ATOM 8200 C C . HIS B 1 426 ? 35.062 31.219 4.402 1 93.56 426 HIS B C 1
ATOM 8202 O O . HIS B 1 426 ? 34 31.156 4.988 1 93.56 426 HIS B O 1
ATOM 8208 N N . ASP B 1 427 ? 35.344 30.891 3.199 1 93.44 427 ASP B N 1
ATOM 8209 C CA . ASP B 1 427 ? 34.219 30.406 2.402 1 93.44 427 ASP B CA 1
ATOM 8210 C C . ASP B 1 427 ? 33.656 29.094 2.969 1 93.44 427 ASP B C 1
ATOM 8212 O O . ASP B 1 427 ? 34.406 28.172 3.248 1 93.44 427 ASP B O 1
ATOM 8216 N N . ALA B 1 428 ? 32.375 29.094 3.141 1 91.94 428 ALA B N 1
ATOM 8217 C CA . ALA B 1 428 ? 31.719 27.906 3.688 1 91.94 428 ALA B CA 1
ATOM 8218 C C . ALA B 1 428 ? 31.984 26.688 2.807 1 91.94 428 ALA B C 1
ATOM 8220 O O . ALA B 1 428 ? 32 25.547 3.297 1 91.94 428 ALA B O 1
ATOM 8221 N N . ALA B 1 429 ? 32.281 26.875 1.528 1 91.31 429 ALA B N 1
ATOM 8222 C CA . ALA B 1 429 ? 32.469 25.781 0.572 1 91.31 429 ALA B CA 1
ATOM 8223 C C . ALA B 1 429 ? 33.875 25.172 0.728 1 91.31 429 ALA B C 1
ATOM 8225 O O . ALA B 1 429 ? 34.125 24.078 0.217 1 91.31 429 ALA B O 1
ATOM 8226 N N . ASP B 1 430 ? 34.656 25.859 1.521 1 91.81 430 ASP B N 1
ATOM 8227 C CA . ASP B 1 430 ? 36 25.375 1.715 1 91.81 430 ASP B CA 1
ATOM 8228 C C . ASP B 1 430 ? 36.094 24.406 2.895 1 91.81 430 ASP B C 1
ATOM 8230 O O . ASP B 1 430 ? 37.125 23.828 3.162 1 91.81 430 ASP B O 1
ATOM 8234 N N . ARG B 1 431 ? 35 24.234 3.541 1 91.44 431 ARG B N 1
ATOM 8235 C CA . ARG B 1 431 ? 34.906 23.266 4.633 1 91.44 431 ARG B CA 1
ATOM 8236 C C . ARG B 1 431 ? 33.812 22.25 4.375 1 91.44 431 ARG B C 1
ATOM 8238 O O . ARG B 1 431 ? 33.094 22.359 3.381 1 91.44 431 ARG B O 1
ATOM 8245 N N . SER B 1 432 ? 33.875 21.25 5.184 1 91.25 432 SER B N 1
ATOM 8246 C CA . SER B 1 432 ? 32.906 20.172 4.926 1 91.25 432 SER B CA 1
ATOM 8247 C C . SER B 1 432 ? 31.516 20.531 5.441 1 91.25 432 SER B C 1
ATOM 8249 O O . SER B 1 432 ? 31.391 21.266 6.426 1 91.25 432 SER B O 1
ATOM 8251 N N . ILE B 1 433 ? 30.516 20 4.789 1 90.56 433 ILE B N 1
ATOM 8252 C CA . ILE B 1 433 ? 29.125 20.156 5.207 1 90.56 433 ILE B CA 1
ATOM 8253 C C . ILE B 1 433 ? 28.938 19.547 6.59 1 90.56 433 ILE B C 1
ATOM 8255 O O . ILE B 1 433 ? 28.203 20.094 7.422 1 90.56 433 ILE B O 1
ATOM 8259 N N . GLY B 1 434 ? 29.609 18.469 6.805 1 87.94 434 GLY B N 1
ATOM 8260 C CA . GLY B 1 434 ? 29.531 17.812 8.109 1 87.94 434 GLY B CA 1
ATOM 8261 C C . GLY B 1 434 ? 30.047 18.688 9.242 1 87.94 434 GLY B C 1
ATOM 8262 O O . GLY B 1 434 ? 29.438 18.734 10.312 1 87.94 434 GLY B O 1
ATOM 8263 N N . TRP B 1 435 ? 31.109 19.375 8.945 1 89.81 435 TRP B N 1
ATOM 8264 C CA . TRP B 1 435 ? 31.688 20.312 9.906 1 89.81 435 TRP B CA 1
ATOM 8265 C C . TRP B 1 435 ? 30.703 21.438 10.234 1 89.81 435 TRP B C 1
ATOM 8267 O O . TRP B 1 435 ? 30.516 21.766 11.406 1 89.81 435 TRP B O 1
ATOM 8277 N N . LEU B 1 436 ? 30.094 21.859 9.281 1 91.69 436 LEU B N 1
ATOM 8278 C CA . LEU B 1 436 ? 29.141 22.953 9.453 1 91.69 436 LEU B CA 1
ATOM 8279 C C . LEU B 1 436 ? 27.906 22.5 10.234 1 91.69 436 LEU B C 1
ATOM 8281 O O . LEU B 1 436 ? 27.5 23.156 11.203 1 91.69 436 LEU B O 1
ATOM 8285 N N . HIS B 1 437 ? 27.438 21.422 9.852 1 89.56 437 HIS B N 1
ATOM 8286 C CA . HIS B 1 437 ? 26.203 20.922 10.469 1 89.56 437 HIS B CA 1
ATOM 8287 C C . HIS B 1 437 ? 26.453 20.516 11.914 1 89.56 437 HIS B C 1
ATOM 8289 O O . HIS B 1 437 ? 25.562 20.656 12.758 1 89.56 437 HIS B O 1
ATOM 8295 N N . ASN B 1 438 ? 27.594 20.062 12.133 1 87.94 438 ASN B N 1
ATOM 8296 C CA . ASN B 1 438 ? 27.938 19.688 13.492 1 87.94 438 ASN B CA 1
ATOM 8297 C C . ASN B 1 438 ? 27.953 20.906 14.422 1 87.94 438 ASN B C 1
ATOM 8299 O O . ASN B 1 438 ? 27.797 20.75 15.641 1 87.94 438 ASN B O 1
ATOM 8303 N N . SER B 1 439 ? 28.078 22.047 13.859 1 90.56 439 SER B N 1
ATOM 8304 C CA . SER B 1 439 ? 28.203 23.266 14.648 1 90.56 439 SER B CA 1
ATOM 8305 C C . SER B 1 439 ? 26.906 24.078 14.625 1 90.56 439 SER B C 1
ATOM 8307 O O . SER B 1 439 ? 26.828 25.141 15.227 1 90.56 439 SER B O 1
ATOM 8309 N N . ILE B 1 440 ? 26 23.5 13.945 1 90.19 440 ILE B N 1
ATOM 8310 C CA . ILE B 1 440 ? 24.719 24.203 13.828 1 90.19 440 ILE B CA 1
ATOM 8311 C C . ILE B 1 440 ? 23.641 23.438 14.594 1 90.19 440 ILE B C 1
ATOM 8313 O O . ILE B 1 440 ? 23.531 22.219 14.469 1 90.19 440 ILE B O 1
ATOM 8317 N N . GLY B 1 441 ? 22.984 24.094 15.516 1 87.56 441 GLY B N 1
ATOM 8318 C CA . GLY B 1 441 ? 21.766 23.578 16.109 1 87.56 441 GLY B CA 1
ATOM 8319 C C . GLY B 1 441 ? 20.5 24.031 15.391 1 87.56 441 GLY B C 1
ATOM 8320 O O . GLY B 1 441 ? 20.203 25.234 15.359 1 87.56 441 GLY B O 1
ATOM 8321 N N . TYR B 1 442 ? 19.906 23.125 14.734 1 86.12 442 TYR B N 1
ATOM 8322 C CA . TYR B 1 442 ? 18.734 23.453 13.945 1 86.12 442 TYR B CA 1
ATOM 8323 C C . TYR B 1 442 ? 17.469 22.984 14.641 1 86.12 442 TYR B C 1
ATOM 8325 O O . TYR B 1 442 ? 17.297 21.797 14.922 1 86.12 442 TYR B O 1
ATOM 8333 N N . VAL B 1 443 ? 16.672 23.938 14.945 1 82.94 443 VAL B N 1
ATOM 8334 C CA . VAL B 1 443 ? 15.359 23.625 15.5 1 82.94 443 VAL B CA 1
ATOM 8335 C C . VAL B 1 443 ? 14.281 23.891 14.461 1 82.94 443 VAL B C 1
ATOM 8337 O O . VAL B 1 443 ? 14.047 25.047 14.078 1 82.94 443 VAL B O 1
ATOM 8340 N N . LEU B 1 444 ? 13.664 22.891 14.023 1 77.31 444 LEU B N 1
ATOM 8341 C CA . LEU B 1 444 ? 12.68 22.953 12.953 1 77.31 444 LEU B CA 1
ATOM 8342 C C . LEU B 1 444 ? 11.328 23.438 13.484 1 77.31 444 LEU B C 1
ATOM 8344 O O . LEU B 1 444 ? 11.094 23.422 14.695 1 77.31 444 LEU B O 1
ATOM 8348 N N . GLN B 1 445 ? 10.516 23.859 12.469 1 70.44 445 GLN B N 1
ATOM 8349 C CA . GLN B 1 445 ? 9.156 24.266 12.797 1 70.44 445 GLN B CA 1
ATOM 8350 C C . GLN B 1 445 ? 8.375 23.094 13.406 1 70.44 445 GLN B C 1
ATOM 8352 O O . GLN B 1 445 ? 7.711 23.266 14.43 1 70.44 445 GLN B O 1
ATOM 8357 N N . THR B 1 446 ? 8.516 21.969 12.727 1 73.31 446 THR B N 1
ATOM 8358 C CA . THR B 1 446 ? 7.938 20.734 13.266 1 73.31 446 THR B CA 1
ATOM 8359 C C . THR B 1 446 ? 9.031 19.797 13.781 1 73.31 446 THR B C 1
ATOM 8361 O O . THR B 1 446 ? 9.766 19.203 13 1 73.31 446 THR B O 1
ATOM 8364 N N . PRO B 1 447 ? 9.016 19.766 15.141 1 79.94 447 PRO B N 1
ATOM 8365 C CA . PRO B 1 447 ? 10.078 18.922 15.695 1 79.94 447 PRO B CA 1
ATOM 8366 C C . PRO B 1 447 ? 9.891 17.438 15.375 1 79.94 447 PRO B C 1
ATOM 8368 O O . PRO B 1 447 ? 8.758 16.953 15.32 1 79.94 447 PRO B O 1
ATOM 8371 N N . HIS B 1 448 ? 11.031 16.859 15.078 1 84.75 448 HIS B N 1
ATOM 8372 C CA . HIS B 1 448 ? 11.008 15.422 14.773 1 84.75 448 HIS B CA 1
ATOM 8373 C C . HIS B 1 448 ? 11.836 14.641 15.789 1 84.75 448 HIS B C 1
ATOM 8375 O O . HIS B 1 448 ? 12.984 14.984 16.062 1 84.75 448 HIS B O 1
ATOM 8381 N N . LEU B 1 449 ? 11.18 13.688 16.422 1 87.94 449 LEU B N 1
ATOM 8382 C CA . LEU B 1 449 ? 11.883 12.727 17.266 1 87.94 449 LEU B CA 1
ATOM 8383 C C . LEU B 1 449 ? 11.891 11.344 16.625 1 87.94 449 LEU B C 1
ATOM 8385 O O . LEU B 1 449 ? 10.914 10.938 16 1 87.94 449 LEU B O 1
ATOM 8389 N N . PHE B 1 450 ? 12.969 10.734 16.75 1 87.62 450 PHE B N 1
ATOM 8390 C CA . PHE B 1 450 ? 13.102 9.398 16.172 1 87.62 450 PHE B CA 1
ATOM 8391 C C . PHE B 1 450 ? 12.523 8.352 17.109 1 87.62 450 PHE B C 1
ATOM 8393 O O . PHE B 1 450 ? 12.477 8.555 18.328 1 87.62 450 PHE B O 1
ATOM 8400 N N . SER B 1 451 ? 12.094 7.227 16.516 1 88.06 451 SER B N 1
ATOM 8401 C CA . SER B 1 451 ? 11.625 6.113 17.344 1 88.06 451 SER B CA 1
ATOM 8402 C C . SER B 1 451 ? 12.711 5.641 18.312 1 88.06 451 SER B C 1
ATOM 8404 O O . SER B 1 451 ? 13.883 5.59 17.953 1 88.06 451 SER B O 1
ATOM 8406 N N . GLY B 1 452 ? 12.258 5.336 19.516 1 88.25 452 GLY B N 1
ATOM 8407 C CA . GLY B 1 452 ? 13.195 4.957 20.562 1 88.25 452 GLY B CA 1
ATOM 8408 C C . GLY B 1 452 ? 12.914 5.645 21.891 1 88.25 452 GLY B C 1
ATOM 8409 O O . GLY B 1 452 ? 11.82 6.16 22.109 1 88.25 452 GLY B O 1
ATOM 8410 N N . SER B 1 453 ? 13.969 5.688 22.688 1 93.69 453 SER B N 1
ATOM 8411 C CA . SER B 1 453 ? 13.812 6.277 24.016 1 93.69 453 SER B CA 1
ATOM 8412 C C . SER B 1 453 ? 14.188 7.758 24.016 1 93.69 453 SER B C 1
ATOM 8414 O O . SER B 1 453 ? 14.781 8.25 23.047 1 93.69 453 SER B O 1
ATOM 8416 N N . VAL B 1 454 ? 13.766 8.453 25.047 1 94.75 454 VAL B N 1
ATOM 8417 C CA . VAL B 1 454 ? 14.156 9.844 25.234 1 94.75 454 VAL B CA 1
ATOM 8418 C C . VAL B 1 454 ? 15.68 9.953 25.266 1 94.75 454 VAL B C 1
ATOM 8420 O O . VAL B 1 454 ? 16.25 10.836 24.609 1 94.75 454 VAL B O 1
ATOM 8423 N N . ARG B 1 455 ? 16.281 8.984 25.906 1 94.69 455 ARG B N 1
ATOM 8424 C CA . ARG B 1 455 ? 17.734 8.938 26.016 1 94.69 455 ARG B CA 1
ATOM 8425 C C . ARG B 1 455 ? 18.375 8.844 24.625 1 94.69 455 ARG B C 1
ATOM 8427 O O . ARG B 1 455 ? 19.297 9.609 24.312 1 94.69 455 ARG B O 1
ATOM 8434 N N . GLU B 1 456 ? 17.953 7.98 23.875 1 92.06 456 GLU B N 1
ATOM 8435 C CA . GLU B 1 456 ? 18.516 7.758 22.547 1 92.06 456 GLU B CA 1
ATOM 8436 C C . GLU B 1 456 ? 18.344 9 21.672 1 92.06 456 GLU B C 1
ATOM 8438 O O . GLU B 1 456 ? 19.25 9.344 20.906 1 92.06 456 GLU B O 1
ATOM 8443 N N . ASN B 1 457 ? 17.203 9.609 21.781 1 93 457 ASN B N 1
ATOM 8444 C CA . ASN B 1 457 ? 16.938 10.805 20.984 1 93 457 ASN B CA 1
ATOM 8445 C C . ASN B 1 457 ? 17.859 11.953 21.391 1 93 457 ASN B C 1
ATOM 8447 O O . ASN B 1 457 ? 18.344 12.688 20.531 1 93 457 ASN B O 1
ATOM 8451 N N . LEU B 1 458 ? 18.062 12.094 22.672 1 93.75 458 LEU B N 1
ATOM 8452 C CA . LEU B 1 458 ? 18.906 13.18 23.141 1 93.75 458 LEU B CA 1
ATOM 8453 C C . LEU B 1 458 ? 20.375 12.906 22.828 1 93.75 458 LEU B C 1
ATOM 8455 O O . LEU B 1 458 ? 21.141 13.836 22.578 1 93.75 458 LEU B O 1
ATOM 8459 N N . LYS B 1 459 ? 20.703 11.672 22.719 1 92.56 459 LYS B N 1
ATOM 8460 C CA . LYS B 1 459 ? 22.094 11.305 22.453 1 92.56 459 LYS B CA 1
ATOM 8461 C C . LYS B 1 459 ? 22.438 11.547 20.984 1 92.56 459 LYS B C 1
ATOM 8463 O O . LYS B 1 459 ? 23.609 11.555 20.609 1 92.56 459 LYS B O 1
ATOM 8468 N N . TYR B 1 460 ? 21.5 11.773 20.188 1 87.38 460 TYR B N 1
ATOM 8469 C CA . TYR B 1 460 ? 21.781 12.188 18.828 1 87.38 460 TYR B CA 1
ATOM 8470 C C . TYR B 1 460 ? 22.453 13.547 18.797 1 87.38 460 TYR B C 1
ATOM 8472 O O . TYR B 1 460 ? 23.141 13.883 17.828 1 87.38 460 TYR B O 1
ATOM 8480 N N . GLY B 1 461 ? 22.203 14.328 19.797 1 86.19 461 GLY B N 1
ATOM 8481 C CA . GLY B 1 461 ? 22.906 15.602 19.922 1 86.19 461 GLY B CA 1
ATOM 8482 C C . GLY B 1 461 ? 24.359 15.438 20.344 1 86.19 461 GLY B C 1
ATOM 8483 O O . GLY B 1 461 ? 25.234 16.156 19.875 1 86.19 461 GLY B O 1
ATOM 8484 N N . LYS B 1 462 ? 24.531 14.594 21.281 1 89.12 462 LYS B N 1
ATOM 8485 C CA . LYS B 1 462 ? 25.844 14.234 21.812 1 89.12 462 LYS B CA 1
ATOM 8486 C C . LYS B 1 462 ? 25.891 12.758 22.188 1 89.12 462 LYS B C 1
ATOM 8488 O O . LYS B 1 462 ? 25.375 12.359 23.234 1 89.12 462 LYS B O 1
ATOM 8493 N N . GLU B 1 463 ? 26.625 11.992 21.469 1 86.81 463 GLU B N 1
ATOM 8494 C CA . GLU B 1 463 ? 26.609 10.539 21.578 1 86.81 463 GLU B CA 1
ATOM 8495 C C . GLU B 1 463 ? 27.109 10.086 22.953 1 86.81 463 GLU B C 1
ATOM 8497 O O . GLU B 1 463 ? 26.594 9.109 23.516 1 86.81 463 GLU B O 1
ATOM 8502 N N . ASP B 1 464 ? 28.062 10.758 23.5 1 89.38 464 ASP B N 1
ATOM 8503 C CA . ASP B 1 464 ? 28.672 10.32 24.766 1 89.38 464 ASP B CA 1
ATOM 8504 C C . ASP B 1 464 ? 28.125 11.117 25.938 1 89.38 464 ASP B C 1
ATOM 8506 O O . ASP B 1 464 ? 28.75 11.18 27 1 89.38 464 ASP B O 1
ATOM 8510 N N . ALA B 1 465 ? 26.953 11.703 25.688 1 93.19 465 ALA B N 1
ATOM 8511 C CA . ALA B 1 465 ? 26.375 12.5 26.766 1 93.19 465 ALA B CA 1
ATOM 8512 C C . ALA B 1 465 ? 26.062 11.633 27.984 1 93.19 465 ALA B C 1
ATOM 8514 O O . ALA B 1 465 ? 25.516 10.539 27.844 1 93.19 465 ALA B O 1
ATOM 8515 N N . THR B 1 466 ? 26.469 12.094 29.141 1 94.94 466 THR B N 1
ATOM 8516 C CA . THR B 1 466 ? 26.141 11.414 30.391 1 94.94 466 THR B CA 1
ATOM 8517 C C . THR B 1 466 ? 24.734 11.742 30.844 1 94.94 466 THR B C 1
ATOM 8519 O O . THR B 1 466 ? 24.125 12.703 30.359 1 94.94 466 THR B O 1
ATOM 8522 N N . ASP B 1 467 ? 24.25 10.977 31.734 1 94.69 467 ASP B N 1
ATOM 8523 C CA . ASP B 1 467 ? 22.906 11.219 32.25 1 94.69 467 ASP B CA 1
ATOM 8524 C C . ASP B 1 467 ? 22.797 12.594 32.906 1 94.69 467 ASP B C 1
ATOM 8526 O O . ASP B 1 467 ? 21.766 13.266 32.781 1 94.69 467 ASP B O 1
ATOM 8530 N N . GLU B 1 468 ? 23.859 12.945 33.5 1 94.12 468 GLU B N 1
ATOM 8531 C CA . GLU B 1 468 ? 23.875 14.25 34.156 1 94.12 468 GLU B CA 1
ATOM 8532 C C . GLU B 1 468 ? 23.781 15.375 33.156 1 94.12 468 GLU B C 1
ATOM 8534 O O . GLU B 1 468 ? 23.047 16.344 33.344 1 94.12 468 GLU B O 1
ATOM 8539 N N . GLU B 1 469 ? 24.484 15.227 32.125 1 94.19 469 GLU B N 1
ATOM 8540 C CA . GLU B 1 469 ? 24.453 16.234 31.047 1 94.19 469 GLU B CA 1
ATOM 8541 C C . GLU B 1 469 ? 23.078 16.312 30.391 1 94.19 469 GLU B C 1
ATOM 8543 O O . GLU B 1 469 ? 22.594 17.391 30.078 1 94.19 469 GLU B O 1
ATOM 8548 N N . ILE B 1 470 ? 22.516 15.156 30.266 1 96.12 470 ILE B N 1
ATOM 8549 C CA . ILE B 1 470 ? 21.188 15.078 29.641 1 96.12 470 ILE B CA 1
ATOM 8550 C C . ILE B 1 470 ? 20.156 15.766 30.516 1 96.12 470 ILE B C 1
ATOM 8552 O O . ILE B 1 470 ? 19.359 16.578 30.031 1 96.12 470 ILE B O 1
ATOM 8556 N N . TRP B 1 471 ? 20.188 15.484 31.766 1 95.56 471 TRP B N 1
ATOM 8557 C CA . TRP B 1 471 ? 19.219 16.078 32.688 1 95.56 471 TRP B CA 1
ATOM 8558 C C . TRP B 1 471 ? 19.438 17.578 32.781 1 95.56 471 TRP B C 1
ATOM 8560 O O . TRP B 1 471 ? 18.469 18.344 32.906 1 95.56 471 TRP B O 1
ATOM 8570 N N . THR B 1 472 ? 20.688 18.016 32.781 1 93.31 472 THR B N 1
ATOM 8571 C CA . THR B 1 472 ? 20.969 19.438 32.812 1 93.31 472 THR B CA 1
ATOM 8572 C C . THR B 1 472 ? 20.375 20.141 31.609 1 93.31 472 THR B C 1
ATOM 8574 O O . THR B 1 472 ? 19.75 21.203 31.75 1 93.31 472 THR B O 1
ATOM 8577 N N . ALA B 1 473 ? 20.562 19.562 30.469 1 92.88 473 ALA B N 1
ATOM 8578 C CA . ALA B 1 473 ? 20 20.141 29.25 1 92.88 473 ALA B CA 1
ATOM 8579 C C . ALA B 1 473 ? 18.484 20.172 29.297 1 92.88 473 ALA B C 1
ATOM 8581 O O . ALA B 1 473 ? 17.859 21.156 28.891 1 92.88 473 ALA B O 1
ATOM 8582 N N . LEU B 1 474 ? 17.906 19.125 29.844 1 94.5 474 LEU B N 1
ATOM 8583 C CA . LEU B 1 474 ? 16.453 19.031 29.969 1 94.5 474 LEU B CA 1
ATOM 8584 C C . LEU B 1 474 ? 15.922 20.109 30.891 1 94.5 474 LEU B C 1
ATOM 8586 O O . LEU B 1 474 ? 14.922 20.766 30.578 1 94.5 474 LEU B O 1
ATOM 8590 N N . ASP B 1 475 ? 16.578 20.297 31.906 1 91.94 475 ASP B N 1
ATOM 8591 C CA . ASP B 1 475 ? 16.125 21.25 32.906 1 91.94 475 ASP B CA 1
ATOM 8592 C C . ASP B 1 475 ? 16.312 22.688 32.406 1 91.94 475 ASP B C 1
ATOM 8594 O O . ASP B 1 475 ? 15.5 23.562 32.719 1 91.94 475 ASP B O 1
ATOM 8598 N N . LEU B 1 476 ? 17.312 22.906 31.656 1 87.75 476 LEU B N 1
ATOM 8599 C CA . LEU B 1 476 ? 17.594 24.234 31.125 1 87.75 476 LEU B CA 1
ATOM 8600 C C . LEU B 1 476 ? 16.453 24.719 30.219 1 87.75 476 LEU B C 1
ATOM 8602 O O . LEU B 1 476 ? 16.188 25.922 30.141 1 87.75 476 LEU B O 1
ATOM 8606 N N . VAL B 1 477 ? 15.805 23.734 29.594 1 87.88 477 VAL B N 1
ATOM 8607 C CA . VAL B 1 477 ? 14.758 24.141 28.672 1 87.88 477 VAL B CA 1
ATOM 8608 C C . VAL B 1 477 ? 13.391 23.75 29.234 1 87.88 477 VAL B C 1
ATOM 8610 O O . VAL B 1 477 ? 12.406 23.672 28.5 1 87.88 477 VAL B O 1
ATOM 8613 N N . ALA B 1 478 ? 13.328 23.391 30.453 1 86.31 478 ALA B N 1
ATOM 8614 C CA . ALA B 1 478 ? 12.094 23.078 31.188 1 86.31 478 ALA B CA 1
ATOM 8615 C C . ALA B 1 478 ? 11.438 21.812 30.641 1 86.31 478 ALA B C 1
ATOM 8617 O O . ALA B 1 478 ? 10.211 21.719 30.594 1 86.31 478 ALA B O 1
ATOM 8618 N N . ALA B 1 479 ? 12.211 20.969 30.109 1 90.56 479 ALA B N 1
ATOM 8619 C CA . ALA B 1 479 ? 11.688 19.703 29.609 1 90.56 479 ALA B CA 1
ATOM 8620 C C . ALA B 1 479 ? 11.852 18.594 30.641 1 90.56 479 ALA B C 1
ATOM 8622 O O . ALA B 1 479 ? 11.289 17.516 30.484 1 90.56 479 ALA B O 1
ATOM 8623 N N . GLY B 1 480 ? 12.555 18.875 31.641 1 92.44 480 GLY B N 1
ATOM 8624 C CA . GLY B 1 480 ? 12.789 17.875 32.688 1 92.44 480 GLY B CA 1
ATOM 8625 C C . GLY B 1 480 ? 11.516 17.312 33.281 1 92.44 480 GLY B C 1
ATOM 8626 O O . GLY B 1 480 ? 11.406 16.109 33.5 1 92.44 480 GLY B O 1
ATOM 8627 N N . ASP B 1 481 ? 10.648 18.219 33.5 1 88.31 481 ASP B N 1
ATOM 8628 C CA . ASP B 1 481 ? 9.391 17.797 34.125 1 88.31 481 ASP B CA 1
ATOM 8629 C C . ASP B 1 481 ? 8.625 16.859 33.188 1 88.31 481 ASP B C 1
ATOM 8631 O O . ASP B 1 481 ? 7.961 15.93 33.656 1 88.31 481 ASP B O 1
ATOM 8635 N N . VAL B 1 482 ? 8.688 17.141 31.969 1 88.5 482 VAL B N 1
ATOM 8636 C CA . VAL B 1 482 ? 8.008 16.281 31 1 88.5 482 VAL B CA 1
ATOM 8637 C C . VAL B 1 482 ? 8.547 14.859 31.078 1 88.5 482 VAL B C 1
ATOM 8639 O O . VAL B 1 482 ? 7.773 13.898 31.125 1 88.5 482 VAL B O 1
ATOM 8642 N N . VAL B 1 483 ? 9.836 14.703 31.172 1 93.19 483 VAL B N 1
ATOM 8643 C CA . VAL B 1 483 ? 10.492 13.398 31.172 1 93.19 483 VAL B CA 1
ATOM 8644 C C . VAL B 1 483 ? 10.266 12.703 32.5 1 93.19 483 VAL B C 1
ATOM 8646 O O . VAL B 1 483 ? 10.094 11.484 32.562 1 93.19 483 VAL B O 1
ATOM 8649 N N . ARG B 1 484 ? 10.281 13.453 33.531 1 91.5 484 ARG B N 1
ATOM 8650 C CA . ARG B 1 484 ? 10.078 12.898 34.844 1 91.5 484 ARG B CA 1
ATOM 8651 C C . ARG B 1 484 ? 8.664 12.344 35 1 91.5 484 ARG B C 1
ATOM 8653 O O . ARG B 1 484 ? 8.438 11.398 35.781 1 91.5 484 ARG B O 1
ATOM 8660 N N . ARG B 1 485 ? 7.762 12.867 34.25 1 88.56 485 ARG B N 1
ATOM 8661 C CA . ARG B 1 485 ? 6.375 12.422 34.312 1 88.56 485 ARG B CA 1
ATOM 8662 C C . ARG B 1 485 ? 6.172 11.156 33.5 1 88.56 485 ARG B C 1
ATOM 8664 O O . ARG B 1 485 ? 5.188 10.438 33.656 1 88.56 485 ARG B O 1
ATOM 8671 N N . MET B 1 486 ? 7.066 10.953 32.688 1 90.69 486 MET B N 1
ATOM 8672 C CA . MET B 1 486 ? 6.949 9.758 31.844 1 90.69 486 MET B CA 1
ATOM 8673 C C . MET B 1 486 ? 7.258 8.508 32.656 1 90.69 486 MET B C 1
ATOM 8675 O O . MET B 1 486 ? 8.109 8.531 33.562 1 90.69 486 MET B O 1
ATOM 8679 N N . GLU B 1 487 ? 6.719 7.375 32.375 1 87.44 487 GLU B N 1
ATOM 8680 C CA . GLU B 1 487 ? 6.754 6.145 33.156 1 87.44 487 GLU B CA 1
ATOM 8681 C C . GLU B 1 487 ? 8.188 5.652 33.344 1 87.44 487 GLU B C 1
ATOM 8683 O O . GLU B 1 487 ? 8.562 5.227 34.438 1 87.44 487 GLU B O 1
ATOM 8688 N N . LYS B 1 488 ? 9.023 5.691 32.375 1 92.88 488 LYS B N 1
ATOM 8689 C CA . LYS B 1 488 ? 10.367 5.129 32.438 1 92.88 488 LYS B CA 1
ATOM 8690 C C . LYS B 1 488 ? 11.43 6.223 32.375 1 92.88 488 LYS B C 1
ATOM 8692 O O . LYS B 1 488 ? 12.586 5.953 32.031 1 92.88 488 LYS B O 1
ATOM 8697 N N . GLY B 1 489 ? 10.969 7.449 32.5 1 92.94 489 GLY B N 1
ATOM 8698 C CA . GLY B 1 489 ? 11.922 8.547 32.469 1 92.94 489 GLY B CA 1
ATOM 8699 C C . GLY B 1 489 ? 12.664 8.656 31.172 1 92.94 489 GLY B C 1
ATOM 8700 O O . GLY B 1 489 ? 12.055 8.695 30.094 1 92.94 489 GLY B O 1
ATOM 8701 N N . LEU B 1 490 ? 14.008 8.508 31.281 1 94.12 490 LEU B N 1
ATOM 8702 C CA . LEU B 1 490 ? 14.859 8.641 30.109 1 94.12 490 LEU B CA 1
ATOM 8703 C C . LEU B 1 490 ? 14.695 7.445 29.172 1 94.12 490 LEU B C 1
ATOM 8705 O O . LEU B 1 490 ? 14.953 7.543 27.969 1 94.12 490 LEU B O 1
ATOM 8709 N N . ASP B 1 491 ? 14.219 6.426 29.703 1 94.25 491 ASP B N 1
ATOM 8710 C CA . ASP B 1 491 ? 14.109 5.211 28.906 1 94.25 491 ASP B CA 1
ATOM 8711 C C . ASP B 1 491 ? 12.688 5.031 28.359 1 94.25 491 ASP B C 1
ATOM 8713 O O . ASP B 1 491 ? 12.375 3.998 27.766 1 94.25 491 ASP B O 1
ATOM 8717 N N . SER B 1 492 ? 11.914 6.07 28.516 1 93.06 492 SER B N 1
ATOM 8718 C CA . SER B 1 492 ? 10.555 6.02 27.984 1 93.06 492 SER B CA 1
ATOM 8719 C C . SER B 1 492 ? 10.547 6.121 26.469 1 93.06 492 SER B C 1
ATOM 8721 O O . SER B 1 492 ? 11.344 6.855 25.891 1 93.06 492 SER B O 1
ATOM 8723 N N . ASP B 1 493 ? 9.688 5.41 25.875 1 91.12 493 ASP B N 1
ATOM 8724 C CA . ASP B 1 493 ? 9.523 5.43 24.422 1 91.12 493 ASP B CA 1
ATOM 8725 C C . ASP B 1 493 ? 8.781 6.688 23.969 1 91.12 493 ASP B C 1
ATOM 8727 O O . ASP B 1 493 ? 7.773 7.066 24.578 1 91.12 493 ASP B O 1
ATOM 8731 N N . VAL B 1 494 ? 9.273 7.352 22.953 1 89.81 494 VAL B N 1
ATOM 8732 C CA . VAL B 1 494 ? 8.648 8.586 22.484 1 89.81 494 VAL B CA 1
ATOM 8733 C C . VAL B 1 494 ? 7.695 8.273 21.344 1 89.81 494 VAL B C 1
ATOM 8735 O O . VAL B 1 494 ? 6.867 9.109 20.969 1 89.81 494 VAL B O 1
ATOM 8738 N N . GLY B 1 495 ? 7.766 7.078 20.812 1 82.38 495 GLY B N 1
ATOM 8739 C CA . GLY B 1 495 ? 6.91 6.699 19.703 1 82.38 495 GLY B CA 1
ATOM 8740 C C . GLY B 1 495 ? 7.457 7.121 18.359 1 82.38 495 GLY B C 1
ATOM 8741 O O . GLY B 1 495 ? 8.422 7.891 18.281 1 82.38 495 GLY B O 1
ATOM 8742 N N . GLU B 1 496 ? 6.797 6.77 17.281 1 79.56 496 GLU B N 1
ATOM 8743 C CA . GLU B 1 496 ? 7.191 7.137 15.93 1 79.56 496 GLU B CA 1
ATOM 8744 C C . GLU B 1 496 ? 6.988 8.633 15.68 1 79.56 496 GLU B C 1
ATOM 8746 O O . GLU B 1 496 ? 5.883 9.148 15.867 1 79.56 496 GLU B O 1
ATOM 8751 N N . GLY B 1 497 ? 8.023 9.289 15.328 1 78.88 497 GLY B N 1
ATOM 8752 C CA . GLY B 1 497 ? 7.938 10.719 15.102 1 78.88 497 GLY B CA 1
ATOM 8753 C C . GLY B 1 497 ? 7.641 11.508 16.359 1 78.88 497 GLY B C 1
ATOM 8754 O O . GLY B 1 497 ? 7.273 12.688 16.281 1 78.88 497 GLY B O 1
ATOM 8755 N N . GLY B 1 498 ? 7.695 10.852 17.531 1 82.62 498 GLY B N 1
ATOM 8756 C CA . GLY B 1 498 ? 7.391 11.5 18.797 1 82.62 498 GLY B CA 1
ATOM 8757 C C . GLY B 1 498 ? 5.898 11.594 19.078 1 82.62 498 GLY B C 1
ATOM 8758 O O . GLY B 1 498 ? 5.453 12.492 19.781 1 82.62 498 GLY B O 1
ATOM 8759 N N . ASN B 1 499 ? 5.168 10.727 18.484 1 77.31 499 ASN B N 1
ATOM 8760 C CA . ASN B 1 499 ? 3.713 10.859 18.484 1 77.31 499 ASN B CA 1
ATOM 8761 C C . ASN B 1 499 ? 3.127 10.625 19.875 1 77.31 499 ASN B C 1
ATOM 8763 O O . ASN B 1 499 ? 1.97 10.961 20.125 1 77.31 499 ASN B O 1
ATOM 8767 N N . LEU B 1 500 ? 3.889 10.156 20.828 1 77.88 500 LEU B N 1
ATOM 8768 C CA . LEU B 1 500 ? 3.402 9.922 22.188 1 77.88 500 LEU B CA 1
ATOM 8769 C C . LEU B 1 500 ? 3.506 11.188 23.031 1 77.88 500 LEU B C 1
ATOM 8771 O O . LEU B 1 500 ? 3.025 11.227 24.172 1 77.88 500 LEU B O 1
ATOM 8775 N N . LEU B 1 501 ? 4.148 12.25 22.406 1 82.25 501 LEU B N 1
ATOM 8776 C CA . LEU B 1 501 ? 4.328 13.531 23.078 1 82.25 501 LEU B CA 1
ATOM 8777 C C . LEU B 1 501 ? 3.549 14.633 22.375 1 82.25 501 LEU B C 1
ATOM 8779 O O . LEU B 1 501 ? 3.252 14.516 21.172 1 82.25 501 LEU B O 1
ATOM 8783 N N . SER B 1 502 ? 3.16 15.594 23.125 1 75.94 502 SER B N 1
ATOM 8784 C CA . SER B 1 502 ? 2.547 16.766 22.5 1 75.94 502 SER B CA 1
ATOM 8785 C C . SER B 1 502 ? 3.559 17.531 21.672 1 75.94 502 SER B C 1
ATOM 8787 O O . SER B 1 502 ? 4.77 17.359 21.828 1 75.94 502 SER B O 1
ATOM 8789 N N . THR B 1 503 ? 3.096 18.328 20.734 1 77.5 503 THR B N 1
ATOM 8790 C CA . THR B 1 503 ? 3.975 19.109 19.875 1 77.5 503 THR B CA 1
ATOM 8791 C C . THR B 1 503 ? 4.91 19.984 20.703 1 77.5 503 THR B C 1
ATOM 8793 O O . THR B 1 503 ? 6.098 20.109 20.391 1 77.5 503 THR B O 1
ATOM 8796 N N . GLY B 1 504 ? 4.344 20.578 21.75 1 79.12 504 GLY B N 1
ATOM 8797 C CA . GLY B 1 504 ? 5.16 21.406 22.625 1 79.12 504 GLY B CA 1
ATOM 8798 C C . GLY B 1 504 ? 6.234 20.625 23.359 1 79.12 504 GLY B C 1
ATOM 8799 O O . GLY B 1 504 ? 7.363 21.094 23.5 1 79.12 504 GLY B O 1
ATOM 8800 N N . GLU B 1 505 ? 5.855 19.453 23.812 1 83.25 505 GLU B N 1
ATOM 8801 C CA . GLU B 1 505 ? 6.816 18.594 24.5 1 83.25 505 GLU B CA 1
ATOM 8802 C C . GLU B 1 505 ? 7.926 18.141 23.562 1 83.25 505 GLU B C 1
ATOM 8804 O O . GLU B 1 505 ? 9.094 18.078 23.953 1 83.25 505 GLU B O 1
ATOM 8809 N N . LYS B 1 506 ? 7.598 17.828 22.359 1 88.06 506 LYS B N 1
ATOM 8810 C CA . LYS B 1 506 ? 8.578 17.453 21.359 1 88.06 506 LYS B CA 1
ATOM 8811 C C . LYS B 1 506 ? 9.57 18.578 21.094 1 88.06 506 LYS B C 1
ATOM 8813 O O . LYS B 1 506 ? 10.758 18.344 20.906 1 88.06 506 LYS B O 1
ATOM 8818 N N . GLN B 1 507 ? 8.984 19.719 21.062 1 86.38 507 GLN B N 1
ATOM 8819 C CA . GLN B 1 507 ? 9.82 20.891 20.812 1 86.38 507 GLN B CA 1
ATOM 8820 C C . GLN B 1 507 ? 10.828 21.094 21.938 1 86.38 507 GLN B C 1
ATOM 8822 O O . GLN B 1 507 ? 12 21.375 21.688 1 86.38 507 GLN B O 1
ATOM 8827 N N . LEU B 1 508 ? 10.344 20.969 23.156 1 87.81 508 LEU B N 1
ATOM 8828 C CA . LEU B 1 508 ? 11.227 21.125 24.297 1 87.81 508 LEU B CA 1
ATOM 8829 C C . LEU B 1 508 ? 12.344 20.094 24.281 1 87.81 508 LEU B C 1
ATOM 8831 O O . LEU B 1 508 ? 13.492 20.406 24.578 1 87.81 508 LEU B O 1
ATOM 8835 N N . LEU B 1 509 ? 11.992 18.906 23.922 1 90.19 509 LEU B N 1
ATOM 8836 C CA . LEU B 1 509 ? 13 17.844 23.828 1 90.19 509 LEU B CA 1
ATOM 8837 C C . LEU B 1 509 ? 13.984 18.141 22.703 1 90.19 509 LEU B C 1
ATOM 8839 O O . LEU B 1 509 ? 15.172 17.828 22.828 1 90.19 509 LEU B O 1
ATOM 8843 N N . SER B 1 510 ? 13.484 18.656 21.594 1 89 510 SER B N 1
ATOM 8844 C CA . SER B 1 510 ? 14.367 19.016 20.484 1 89 510 SER B CA 1
ATOM 8845 C C . SER B 1 510 ? 15.32 20.125 20.891 1 89 510 SER B C 1
ATOM 8847 O O . SER B 1 510 ? 16.469 20.172 20.422 1 89 510 SER B O 1
ATOM 8849 N N . PHE B 1 511 ? 14.805 21 21.781 1 89.06 511 PHE B N 1
ATOM 8850 C CA . PHE B 1 511 ? 15.672 22.047 22.312 1 89.06 511 PHE B CA 1
ATOM 8851 C C . PHE B 1 511 ? 16.797 21.438 23.156 1 89.06 511 PHE B C 1
ATOM 8853 O O . PHE B 1 511 ? 17.953 21.844 23.031 1 89.06 511 PHE B O 1
ATOM 8860 N N . ALA B 1 512 ? 16.375 20.516 23.984 1 91.38 512 ALA B N 1
ATOM 8861 C CA . ALA B 1 512 ? 17.359 19.859 24.828 1 91.38 512 ALA B CA 1
ATOM 8862 C C . ALA B 1 512 ? 18.438 19.172 23.984 1 91.38 512 ALA B C 1
ATOM 8864 O O . ALA B 1 512 ? 19.625 19.219 24.328 1 91.38 512 ALA B O 1
ATOM 8865 N N . ARG B 1 513 ? 18.016 18.562 22.953 1 91.19 513 ARG B N 1
ATOM 8866 C CA . ARG B 1 513 ? 18.938 17.891 22.047 1 91.19 513 ARG B CA 1
ATOM 8867 C C . ARG B 1 513 ? 19.906 18.891 21.422 1 91.19 513 ARG B C 1
ATOM 8869 O O . ARG B 1 513 ? 21.094 18.625 21.312 1 91.19 513 ARG B O 1
ATOM 8876 N N . ALA B 1 514 ? 19.375 19.984 21 1 87.56 514 ALA B N 1
ATOM 8877 C CA . ALA B 1 514 ? 20.203 21.031 20.391 1 87.56 514 ALA B CA 1
ATOM 8878 C C . ALA B 1 514 ? 21.203 21.594 21.391 1 87.56 514 ALA B C 1
ATOM 8880 O O . ALA B 1 514 ? 22.344 21.875 21.047 1 87.56 514 ALA B O 1
ATOM 8881 N N . ILE B 1 515 ? 20.781 21.75 22.609 1 88.88 515 ILE B N 1
ATOM 8882 C CA . ILE B 1 515 ? 21.641 22.297 23.656 1 88.88 515 ILE B CA 1
ATOM 8883 C C . ILE B 1 515 ? 22.797 21.328 23.938 1 88.88 515 ILE B C 1
ATOM 8885 O O . ILE B 1 515 ? 23.938 21.75 24.156 1 88.88 515 ILE B O 1
ATOM 8889 N N . LEU B 1 516 ? 22.438 20.094 23.969 1 90.88 516 LEU B N 1
ATOM 8890 C CA . LEU B 1 516 ? 23.438 19.062 24.234 1 90.88 516 LEU B CA 1
ATOM 8891 C C . LEU B 1 516 ? 24.547 19.094 23.188 1 90.88 516 LEU B C 1
ATOM 8893 O O . LEU B 1 516 ? 25.703 18.797 23.5 1 90.88 516 LEU B O 1
ATOM 8897 N N . SER B 1 517 ? 24.203 19.469 22.031 1 89.38 517 SER B N 1
ATOM 8898 C CA . SER B 1 517 ? 25.188 19.5 20.953 1 89.38 517 SER B CA 1
ATOM 8899 C C . SER B 1 517 ? 26.062 20.75 21.062 1 89.38 517 SER B C 1
ATOM 8901 O O . SER B 1 517 ? 27.125 20.812 20.422 1 89.38 517 SER B O 1
ATOM 8903 N N . ASP B 1 518 ? 25.656 21.719 21.844 1 87.38 518 ASP B N 1
ATOM 8904 C CA . ASP B 1 518 ? 26.391 22.953 22.109 1 87.38 518 ASP B CA 1
ATOM 8905 C C . ASP B 1 518 ? 26.828 23.609 20.797 1 87.38 518 ASP B C 1
ATOM 8907 O O . ASP B 1 518 ? 28.016 23.875 20.594 1 87.38 518 ASP B O 1
ATOM 8911 N N . PRO B 1 519 ? 25.891 23.938 19.953 1 91.5 519 PRO B N 1
ATOM 8912 C CA . PRO B 1 519 ? 26.219 24.562 18.672 1 91.5 519 PRO B CA 1
ATOM 8913 C C . PRO B 1 519 ? 26.672 26.016 18.828 1 91.5 519 PRO B C 1
ATOM 8915 O O . PRO B 1 519 ? 26.328 26.672 19.812 1 91.5 519 PRO B O 1
ATOM 8918 N N . ARG B 1 520 ? 27.438 26.469 17.906 1 93.12 520 ARG B N 1
ATOM 8919 C CA . ARG B 1 520 ? 27.875 27.859 17.891 1 93.12 520 ARG B CA 1
ATOM 8920 C C . ARG B 1 520 ? 26.891 28.734 17.125 1 93.12 520 ARG B C 1
ATOM 8922 O O . ARG B 1 520 ? 26.812 29.938 17.375 1 93.12 520 ARG B O 1
ATOM 8929 N N . ILE B 1 521 ? 26.25 28.078 16.25 1 93.62 521 ILE B N 1
ATOM 8930 C CA . ILE B 1 521 ? 25.219 28.75 15.469 1 93.62 521 ILE B CA 1
ATOM 8931 C C . ILE B 1 521 ? 23.875 28.078 15.711 1 93.62 521 ILE B C 1
ATOM 8933 O O . ILE B 1 521 ? 23.766 26.859 15.68 1 93.62 521 ILE B O 1
ATOM 8937 N N . LEU B 1 522 ? 22.891 28.859 16.016 1 93.06 522 LEU B N 1
ATOM 8938 C CA . LEU B 1 522 ? 21.562 28.328 16.297 1 93.06 522 LEU B CA 1
ATOM 8939 C C . LEU B 1 522 ? 20.547 28.844 15.266 1 93.06 522 LEU B C 1
ATOM 8941 O O . LEU B 1 522 ? 20.5 30.047 14.977 1 93.06 522 LEU B O 1
ATOM 8945 N N . ILE B 1 523 ? 19.891 27.938 14.695 1 91.44 523 ILE B N 1
ATOM 8946 C CA . ILE B 1 523 ? 18.812 28.281 13.758 1 91.44 523 ILE B CA 1
ATOM 8947 C C . ILE B 1 523 ? 17.469 27.906 14.367 1 91.44 523 ILE B C 1
ATOM 8949 O O . ILE B 1 523 ? 17.25 26.75 14.734 1 91.44 523 ILE B O 1
ATOM 8953 N N . LEU B 1 524 ? 16.578 28.859 14.516 1 88.69 524 LEU B N 1
ATOM 8954 C CA . LEU B 1 524 ? 15.234 28.641 15.047 1 88.69 524 LEU B CA 1
ATOM 8955 C C . LEU B 1 524 ? 14.18 28.922 13.977 1 88.69 524 LEU B C 1
ATOM 8957 O O . LEU B 1 524 ? 13.953 30.062 13.609 1 88.69 524 LEU B O 1
ATOM 8961 N N . ASP B 1 525 ? 13.516 27.875 13.445 1 81.31 525 ASP B N 1
ATOM 8962 C CA . ASP B 1 525 ? 12.5 28.016 12.398 1 81.31 525 ASP B CA 1
ATOM 8963 C C . ASP B 1 525 ? 11.094 27.953 12.984 1 81.31 525 ASP B C 1
ATOM 8965 O O . ASP B 1 525 ? 10.508 26.875 13.078 1 81.31 525 ASP B O 1
ATOM 8969 N N . GLU B 1 526 ? 10.367 29.047 13.148 1 67.75 526 GLU B N 1
ATOM 8970 C CA . GLU B 1 526 ? 9.008 29.234 13.625 1 67.75 526 GLU B CA 1
ATOM 8971 C C . GLU B 1 526 ? 8.711 28.344 14.828 1 67.75 526 GLU B C 1
ATOM 8973 O O . GLU B 1 526 ? 7.676 27.672 14.875 1 67.75 526 GLU B O 1
ATOM 8978 N N . ALA B 1 527 ? 9.359 28.219 15.867 1 57.78 527 ALA B N 1
ATOM 8979 C CA . ALA B 1 527 ? 9.312 27.234 16.953 1 57.78 527 ALA B CA 1
ATOM 8980 C C . ALA B 1 527 ? 8.086 27.453 17.828 1 57.78 527 ALA B C 1
ATOM 8982 O O . ALA B 1 527 ? 7.898 26.75 18.828 1 57.78 527 ALA B O 1
ATOM 8983 N N . THR B 1 528 ? 7.062 28.297 17.484 1 54.81 528 THR B N 1
ATOM 8984 C CA . THR B 1 528 ? 6.016 28.516 18.484 1 54.81 528 THR B CA 1
ATOM 8985 C C . THR B 1 528 ? 4.633 28.391 17.844 1 54.81 528 THR B C 1
ATOM 8987 O O . THR B 1 528 ? 3.625 28.734 18.469 1 54.81 528 THR B O 1
ATOM 8990 N N . ALA B 1 529 ? 4.426 27.734 16.734 1 52.12 529 ALA B N 1
ATOM 8991 C CA . ALA B 1 529 ? 3.088 27.734 16.141 1 52.12 529 ALA B CA 1
ATOM 8992 C C . ALA B 1 529 ? 2.209 26.656 16.781 1 52.12 529 ALA B C 1
ATOM 8994 O O . ALA B 1 529 ? 2.689 25.578 17.141 1 52.12 529 ALA B O 1
ATOM 8995 N N . SER B 1 530 ? 0.968 26.969 17.188 1 51.53 530 SER B N 1
ATOM 8996 C CA . SER B 1 530 ? -0.119 26.094 17.609 1 51.53 530 SER B CA 1
ATOM 8997 C C . SER B 1 530 ? 0.141 25.516 19 1 51.53 530 SER B C 1
ATOM 8999 O O . SER B 1 530 ? -0.222 24.359 19.266 1 51.53 530 SER B O 1
ATOM 9001 N N . ILE B 1 531 ? 0.992 26.141 19.75 1 58.28 531 ILE B N 1
ATOM 9002 C CA . ILE B 1 531 ? 1.326 25.641 21.078 1 58.28 531 ILE B CA 1
ATOM 9003 C C . ILE B 1 531 ? 0.518 26.391 22.141 1 58.28 531 ILE B C 1
ATOM 9005 O O . ILE B 1 531 ? 0.193 27.562 21.953 1 58.28 531 ILE B O 1
ATOM 9009 N N . ASP B 1 532 ? 0.047 25.688 23.062 1 56.28 532 ASP B N 1
ATOM 9010 C CA . ASP B 1 532 ? -0.676 26.297 24.172 1 56.28 532 ASP B CA 1
ATOM 9011 C C . ASP B 1 532 ? 0.177 27.375 24.859 1 56.28 532 ASP B C 1
ATOM 9013 O O . ASP B 1 532 ? 1.407 27.328 24.797 1 56.28 532 ASP B O 1
ATOM 9017 N N . THR B 1 533 ? -0.454 28.344 25.484 1 54.84 533 THR B N 1
ATOM 9018 C CA . THR B 1 533 ? 0.168 29.547 26.047 1 54.84 533 THR B CA 1
ATOM 9019 C C . THR B 1 533 ? 1.186 29.172 27.125 1 54.84 533 THR B C 1
ATOM 9021 O O . THR B 1 533 ? 2.254 29.781 27.219 1 54.84 533 THR B O 1
ATOM 9024 N N . VAL B 1 534 ? 0.822 28.188 27.953 1 60.19 534 VAL B N 1
ATOM 9025 C CA . VAL B 1 534 ? 1.724 27.797 29.031 1 60.19 534 VAL B CA 1
ATOM 9026 C C . VAL B 1 534 ? 3.008 27.219 28.438 1 60.19 534 VAL B C 1
ATOM 9028 O O . VAL B 1 534 ? 4.109 27.578 28.859 1 60.19 534 VAL B O 1
ATOM 9031 N N . THR B 1 535 ? 2.842 26.391 27.594 1 71.75 535 THR B N 1
ATOM 9032 C CA . THR B 1 535 ? 3.99 25.766 26.953 1 71.75 535 THR B CA 1
ATOM 9033 C C . THR B 1 535 ? 4.758 26.781 26.109 1 71.75 535 THR B C 1
ATOM 9035 O O . THR B 1 535 ? 5.984 26.703 25.984 1 71.75 535 THR B O 1
ATOM 9038 N N . GLU B 1 536 ? 3.998 27.75 25.703 1 72.19 536 GLU B N 1
ATOM 9039 C CA . GLU B 1 536 ? 4.637 28.797 24.906 1 72.19 536 GLU B CA 1
ATOM 9040 C C . GLU B 1 536 ? 5.648 29.578 25.75 1 72.19 536 GLU B C 1
ATOM 9042 O O . GLU B 1 536 ? 6.727 29.922 25.25 1 72.19 536 GLU B O 1
ATOM 9047 N N . LYS B 1 537 ? 5.246 29.844 26.953 1 72.38 537 LYS B N 1
ATOM 9048 C CA . LYS B 1 537 ? 6.16 30.578 27.828 1 72.38 537 LYS B CA 1
ATOM 9049 C C . LYS B 1 537 ? 7.43 29.766 28.094 1 72.38 537 LYS B C 1
ATOM 9051 O O . LYS B 1 537 ? 8.523 30.328 28.141 1 72.38 537 LYS B O 1
ATOM 9056 N N . LYS B 1 538 ? 7.258 28.531 28.344 1 78.94 538 LYS B N 1
ATOM 9057 C CA . LYS B 1 538 ? 8.406 27.656 28.562 1 78.94 538 LYS B CA 1
ATOM 9058 C C . LYS B 1 538 ? 9.312 27.641 27.328 1 78.94 538 LYS B C 1
ATOM 9060 O O . LYS B 1 538 ? 10.539 27.672 27.469 1 78.94 538 LYS B O 1
ATOM 9065 N N . ILE B 1 539 ? 8.695 27.625 26.25 1 80.25 539 ILE B N 1
ATOM 9066 C CA . ILE B 1 539 ? 9.438 27.578 24.984 1 80.25 539 ILE B CA 1
ATOM 9067 C C . ILE B 1 539 ? 10.188 28.891 24.797 1 80.25 539 ILE B C 1
ATOM 9069 O O . ILE B 1 539 ? 11.352 28.891 24.375 1 80.25 539 ILE B O 1
ATOM 9073 N N . GLN B 1 540 ? 9.531 29.953 25.125 1 77.69 540 GLN B N 1
ATOM 9074 C CA . GLN B 1 540 ? 10.172 31.25 25 1 77.69 540 GLN B CA 1
ATOM 9075 C C . GLN B 1 540 ? 11.383 31.375 25.938 1 77.69 540 GLN B C 1
ATOM 9077 O O . GLN B 1 540 ? 12.414 31.922 25.547 1 77.69 540 GLN B O 1
ATOM 9082 N N . ASN B 1 541 ? 11.195 30.891 27.078 1 81.31 541 ASN B N 1
ATOM 9083 C CA . ASN B 1 541 ? 12.305 30.891 28.016 1 81.31 541 ASN B CA 1
ATOM 9084 C C . ASN B 1 541 ? 13.445 30 27.547 1 81.31 541 ASN B C 1
ATOM 9086 O O . ASN B 1 541 ? 14.625 30.344 27.703 1 81.31 541 ASN B O 1
ATOM 9090 N N . ALA B 1 542 ? 13.094 28.906 27.094 1 83.56 542 ALA B N 1
ATOM 9091 C CA . ALA B 1 542 ? 14.094 27.984 26.547 1 83.56 542 ALA B CA 1
ATOM 9092 C C . ALA B 1 542 ? 14.883 28.641 25.406 1 83.56 542 ALA B C 1
ATOM 9094 O O . ALA B 1 542 ? 16.094 28.469 25.312 1 83.56 542 ALA B O 1
ATOM 9095 N N . ILE B 1 543 ? 14.164 29.297 24.594 1 84.62 543 ILE B N 1
ATOM 9096 C CA . ILE B 1 543 ? 14.789 29.984 23.469 1 84.62 543 ILE B CA 1
ATOM 9097 C C . ILE B 1 543 ? 15.789 31.031 23.969 1 84.62 543 ILE B C 1
ATOM 9099 O O . ILE B 1 543 ? 16.891 31.156 23.438 1 84.62 543 ILE B O 1
ATOM 9103 N N . LYS B 1 544 ? 15.391 31.734 25 1 83.19 544 LYS B N 1
ATOM 9104 C CA . LYS B 1 544 ? 16.266 32.75 25.578 1 83.19 544 LYS B CA 1
ATOM 9105 C C . LYS B 1 544 ? 17.547 32.125 26.125 1 83.19 544 LYS B C 1
ATOM 9107 O O . LYS B 1 544 ? 18.641 32.688 25.953 1 83.19 544 LYS B O 1
ATOM 9112 N N . VAL B 1 545 ? 17.375 31.047 26.703 1 85.19 545 VAL B N 1
ATOM 9113 C CA . VAL B 1 545 ? 18.516 30.344 27.25 1 85.19 545 VAL B CA 1
ATOM 9114 C C . VAL B 1 545 ? 19.422 29.844 26.125 1 85.19 545 VAL B C 1
ATOM 9116 O O . VAL B 1 545 ? 20.641 29.953 26.203 1 85.19 545 VAL B O 1
ATOM 9119 N N . MET B 1 546 ? 18.875 29.328 25.141 1 86.69 546 MET B N 1
ATOM 9120 C CA . MET B 1 546 ? 19.594 28.688 24.047 1 86.69 546 MET B CA 1
ATOM 9121 C C . MET B 1 546 ? 20.344 29.719 23.219 1 86.69 546 MET B C 1
ATOM 9123 O O . MET B 1 546 ? 21.406 29.422 22.672 1 86.69 546 MET B O 1
ATOM 9127 N N . THR B 1 547 ? 19.766 30.859 23.141 1 87.94 547 THR B N 1
ATOM 9128 C CA . THR B 1 547 ? 20.328 31.844 22.234 1 87.94 547 THR B CA 1
ATOM 9129 C C . THR B 1 547 ? 21.469 32.625 22.906 1 87.94 547 THR B C 1
ATOM 9131 O O . THR B 1 547 ? 22.25 33.281 22.234 1 87.94 547 THR B O 1
ATOM 9134 N N . LYS B 1 548 ? 21.547 32.5 24.188 1 85.69 548 LYS B N 1
ATOM 9135 C CA . LYS B 1 548 ? 22.578 33.25 24.891 1 85.69 548 LYS B CA 1
ATOM 9136 C C . LYS B 1 548 ? 23.969 32.844 24.453 1 85.69 548 LYS B C 1
ATOM 9138 O O . LYS B 1 548 ? 24.344 31.672 24.547 1 85.69 548 LYS B O 1
ATOM 9143 N N . GLY B 1 549 ? 24.719 33.812 23.922 1 86.06 549 GLY B N 1
ATOM 9144 C CA . GLY B 1 549 ? 26.109 33.594 23.562 1 86.06 549 GLY B CA 1
ATOM 9145 C C . GLY B 1 549 ? 26.281 32.906 22.219 1 86.06 549 GLY B C 1
ATOM 9146 O O . GLY B 1 549 ? 27.391 32.469 21.875 1 86.06 549 GLY B O 1
ATOM 9147 N N . ARG B 1 550 ? 25.281 32.688 21.484 1 92.12 550 ARG B N 1
ATOM 9148 C CA . ARG B 1 550 ? 25.344 31.984 20.219 1 92.12 550 ARG B CA 1
ATOM 9149 C C . ARG B 1 550 ? 24.812 32.844 19.078 1 92.12 550 ARG B C 1
ATOM 9151 O O . ARG B 1 550 ? 23.875 33.625 19.281 1 92.12 550 ARG B O 1
ATOM 9158 N N . THR B 1 551 ? 25.484 32.75 17.953 1 94.44 551 THR B N 1
ATOM 9159 C CA . THR B 1 551 ? 24.922 33.406 16.766 1 94.44 551 THR B CA 1
ATOM 9160 C C . THR B 1 551 ? 23.594 32.75 16.391 1 94.44 551 THR B C 1
ATOM 9162 O O . THR B 1 551 ? 23.531 31.531 16.188 1 94.44 551 THR B O 1
ATOM 9165 N N . THR B 1 552 ? 22.578 33.5 16.359 1 93.44 552 THR B N 1
ATOM 9166 C CA . THR B 1 552 ? 21.25 32.906 16.219 1 93.44 552 THR B CA 1
ATOM 9167 C C . THR B 1 552 ? 20.5 33.531 15.039 1 93.44 552 THR B C 1
ATOM 9169 O O . THR B 1 552 ? 20.516 34.75 14.867 1 93.44 552 THR B O 1
ATOM 9172 N N . PHE B 1 553 ? 20 32.688 14.18 1 92.25 553 PHE B N 1
ATOM 9173 C CA . PHE B 1 553 ? 19.016 33.062 13.172 1 92.25 553 PHE B CA 1
ATOM 9174 C C . PHE B 1 553 ? 17.625 32.562 13.539 1 92.25 553 PHE B C 1
ATOM 9176 O O . PHE B 1 553 ? 17.422 31.359 13.688 1 92.25 553 PHE B O 1
ATOM 9183 N N . ALA B 1 554 ? 16.688 33.438 13.727 1 90.44 554 ALA B N 1
ATOM 9184 C CA . ALA B 1 554 ? 15.336 33.031 14.125 1 90.44 554 ALA B CA 1
ATOM 9185 C C . ALA B 1 554 ? 14.305 33.531 13.125 1 90.44 554 ALA B C 1
ATOM 9187 O O . ALA B 1 554 ? 14.273 34.719 12.797 1 90.44 554 ALA B O 1
ATOM 9188 N N . ILE B 1 555 ? 13.648 32.656 12.562 1 87.12 555 ILE B N 1
ATOM 9189 C CA . ILE B 1 555 ? 12.492 33.031 11.758 1 87.12 555 ILE B CA 1
ATOM 9190 C C . ILE B 1 555 ? 11.266 33.156 12.656 1 87.12 555 ILE B C 1
ATOM 9192 O O . ILE B 1 555 ? 10.875 32.219 13.344 1 87.12 555 ILE B O 1
ATOM 9196 N N . ALA B 1 556 ? 10.68 34.312 12.758 1 77.44 556 ALA B N 1
ATOM 9197 C CA . ALA B 1 556 ? 9.586 34.531 13.695 1 77.44 556 ALA B CA 1
ATOM 9198 C C . ALA B 1 556 ? 8.305 34.906 12.953 1 77.44 556 ALA B C 1
ATOM 9200 O O . ALA B 1 556 ? 8.344 35.656 11.969 1 77.44 556 ALA B O 1
ATOM 9201 N N . HIS B 1 557 ? 7.371 34.375 13.375 1 67.06 557 HIS B N 1
ATOM 9202 C CA . HIS B 1 557 ? 6.051 34.781 12.922 1 67.06 557 HIS B CA 1
ATOM 9203 C C . HIS B 1 557 ? 5.43 35.781 13.898 1 67.06 557 HIS B C 1
ATOM 9205 O O . HIS B 1 557 ? 4.719 36.688 13.484 1 67.06 557 HIS B O 1
ATOM 9211 N N . ARG B 1 558 ? 5.77 35.562 15.086 1 67.75 558 ARG B N 1
ATOM 9212 C CA . ARG B 1 558 ? 5.305 36.469 16.109 1 67.75 558 ARG B CA 1
ATOM 9213 C C . ARG B 1 558 ? 6.371 37.5 16.438 1 67.75 558 ARG B C 1
ATOM 9215 O O . ARG B 1 558 ? 7.371 37.219 17.094 1 67.75 558 ARG B O 1
ATOM 9222 N N . LEU B 1 559 ? 6.055 38.719 16.188 1 76.62 559 LEU B N 1
ATOM 9223 C CA . LEU B 1 559 ? 7.047 39.781 16.25 1 76.62 559 LEU B CA 1
ATOM 9224 C C . LEU B 1 559 ? 7.363 40.156 17.688 1 76.62 559 LEU B C 1
ATOM 9226 O O . LEU B 1 559 ? 8.43 40.688 17.984 1 76.62 559 LEU B O 1
ATOM 9230 N N . SER B 1 560 ? 6.48 39.812 18.609 1 70.81 560 SER B N 1
ATOM 9231 C CA . SER B 1 560 ? 6.688 40.125 20.016 1 70.81 560 SER B CA 1
ATOM 9232 C C . SER B 1 560 ? 7.863 39.344 20.609 1 70.81 560 SER B C 1
ATOM 9234 O O . SER B 1 560 ? 8.477 39.781 21.578 1 70.81 560 SER B O 1
ATOM 9236 N N . THR B 1 561 ? 8.258 38.344 20 1 74.06 561 THR B N 1
ATOM 9237 C CA . THR B 1 561 ? 9.273 37.469 20.547 1 74.06 561 THR B CA 1
ATOM 9238 C C . THR B 1 561 ? 10.672 37.875 20.094 1 74.06 561 THR B C 1
ATOM 9240 O O . THR B 1 561 ? 11.672 37.375 20.578 1 74.06 561 THR B O 1
ATOM 9243 N N . ILE B 1 562 ? 10.711 38.844 19.219 1 81.69 562 ILE B N 1
ATOM 9244 C CA . ILE B 1 562 ? 12.023 39.125 18.641 1 81.69 562 ILE B CA 1
ATOM 9245 C C . ILE B 1 562 ? 12.383 40.594 18.922 1 81.69 562 ILE B C 1
ATOM 9247 O O . ILE B 1 562 ? 13.266 41.156 18.266 1 81.69 562 ILE B O 1
ATOM 9251 N N . THR B 1 563 ? 11.719 41.25 19.797 1 83.31 563 THR B N 1
ATOM 9252 C CA . THR B 1 563 ? 11.953 42.656 20.062 1 83.31 563 THR B CA 1
ATOM 9253 C C . THR B 1 563 ? 13.336 42.875 20.656 1 83.31 563 THR B C 1
ATOM 9255 O O . THR B 1 563 ? 13.898 43.969 20.547 1 83.31 563 THR B O 1
ATOM 9258 N N . ASP B 1 564 ? 13.891 41.875 21.266 1 83.31 564 ASP B N 1
ATOM 9259 C CA . ASP B 1 564 ? 15.172 42.031 21.938 1 83.31 564 ASP B CA 1
ATOM 9260 C C . ASP B 1 564 ? 16.312 41.531 21.062 1 83.31 564 ASP B C 1
ATOM 9262 O O . ASP B 1 564 ? 17.469 41.438 21.516 1 83.31 564 ASP B O 1
ATOM 9266 N N . TYR B 1 565 ? 16.078 41.281 19.812 1 90.94 565 TYR B N 1
ATOM 9267 C CA . TYR B 1 565 ? 17.125 40.812 18.906 1 90.94 565 TYR B CA 1
ATOM 9268 C C . TYR B 1 565 ? 18.016 41.938 18.453 1 90.94 565 TYR B C 1
ATOM 9270 O O . TYR B 1 565 ? 17.609 43.125 18.484 1 90.94 565 TYR B O 1
ATOM 9278 N N . ASP B 1 566 ? 19.219 41.562 18.016 1 91 566 ASP B N 1
ATOM 9279 C CA . ASP B 1 566 ? 20.203 42.562 17.641 1 91 566 ASP B CA 1
ATOM 9280 C C . ASP B 1 566 ? 19.906 43.125 16.266 1 91 566 ASP B C 1
ATOM 9282 O O . ASP B 1 566 ? 20.156 44.312 16.016 1 91 566 ASP B O 1
ATOM 9286 N N . VAL B 1 567 ? 19.484 42.281 15.406 1 91.5 567 VAL B N 1
ATOM 9287 C CA . VAL B 1 567 ? 19.141 42.719 14.055 1 91.5 567 VAL B CA 1
ATOM 9288 C C . VAL B 1 567 ? 17.859 42.031 13.594 1 91.5 567 VAL B C 1
ATOM 9290 O O . VAL B 1 567 ? 17.688 40.844 13.812 1 91.5 567 VAL B O 1
ATOM 9293 N N . ILE B 1 568 ? 16.969 42.812 13.086 1 92.56 568 ILE B N 1
ATOM 9294 C CA . ILE B 1 568 ? 15.734 42.312 12.508 1 92.56 568 ILE B CA 1
ATOM 9295 C C . ILE B 1 568 ? 15.727 42.562 11 1 92.56 568 ILE B C 1
ATOM 9297 O O . ILE B 1 568 ? 15.93 43.688 10.547 1 92.56 568 ILE B O 1
ATOM 9301 N N . LEU B 1 569 ? 15.57 41.469 10.312 1 90.38 569 LEU B N 1
ATOM 9302 C CA . LEU B 1 569 ? 15.484 41.531 8.859 1 90.38 569 LEU B CA 1
ATOM 9303 C C . LEU B 1 569 ? 14.047 41.344 8.391 1 90.38 569 LEU B C 1
ATOM 9305 O O . LEU B 1 569 ? 13.414 40.344 8.703 1 90.38 569 LEU B O 1
ATOM 9309 N N . VAL B 1 570 ? 13.57 42.312 7.676 1 90.38 570 VAL B N 1
ATOM 9310 C CA . VAL B 1 570 ? 12.219 42.219 7.133 1 90.38 570 VAL B CA 1
ATOM 9311 C C . VAL B 1 570 ? 12.273 41.781 5.668 1 90.38 570 VAL B C 1
ATOM 9313 O O . VAL B 1 570 ? 12.875 42.469 4.84 1 90.38 570 VAL B O 1
ATOM 9316 N N . VAL B 1 571 ? 11.727 40.625 5.5 1 85 571 VAL B N 1
ATOM 9317 C CA . VAL B 1 571 ? 11.727 40.062 4.152 1 85 571 VAL B CA 1
ATOM 9318 C C . VAL B 1 571 ? 10.367 40.281 3.498 1 85 571 VAL B C 1
ATOM 9320 O O . VAL B 1 571 ? 9.328 40.031 4.113 1 85 571 VAL B O 1
ATOM 9323 N N . ASP B 1 572 ? 10.383 40.812 2.371 1 81.62 572 ASP B N 1
ATOM 9324 C CA . ASP B 1 572 ? 9.172 41.031 1.582 1 81.62 572 ASP B CA 1
ATOM 9325 C C . ASP B 1 572 ? 9.391 40.625 0.125 1 81.62 572 ASP B C 1
ATOM 9327 O O . ASP B 1 572 ? 10.297 41.125 -0.536 1 81.62 572 ASP B O 1
ATOM 9331 N N . ASP B 1 573 ? 8.562 39.719 -0.358 1 73.88 573 ASP B N 1
ATOM 9332 C CA . ASP B 1 573 ? 8.586 39.219 -1.735 1 73.88 573 ASP B CA 1
ATOM 9333 C C . ASP B 1 573 ? 9.992 38.781 -2.135 1 73.88 573 ASP B C 1
ATOM 9335 O O . ASP B 1 573 ? 10.516 39.219 -3.166 1 73.88 573 ASP B O 1
ATOM 9339 N N . GLY B 1 574 ? 10.68 38.156 -1.248 1 70 574 GLY B N 1
ATOM 9340 C CA . GLY B 1 574 ? 11.961 37.562 -1.542 1 70 574 GLY B CA 1
ATOM 9341 C C . GLY B 1 574 ? 13.133 38.5 -1.369 1 70 574 GLY B C 1
ATOM 9342 O O . GLY B 1 574 ? 14.273 38.156 -1.709 1 70 574 GLY B O 1
ATOM 9343 N N . ARG B 1 575 ? 12.812 39.75 -0.938 1 76.06 575 ARG B N 1
ATOM 9344 C CA . ARG B 1 575 ? 13.883 40.719 -0.749 1 76.06 575 ARG B CA 1
ATOM 9345 C C . ARG B 1 575 ? 13.875 41.281 0.672 1 76.06 575 ARG B C 1
ATOM 9347 O O . ARG B 1 575 ? 12.828 41.344 1.312 1 76.06 575 ARG B O 1
ATOM 9354 N N . ILE B 1 576 ? 15.039 41.594 1.146 1 82.19 576 ILE B N 1
ATOM 9355 C CA . ILE B 1 576 ? 15.125 42.281 2.441 1 82.19 576 ILE B CA 1
ATOM 9356 C C . ILE B 1 576 ? 14.828 43.75 2.273 1 82.19 576 ILE B C 1
ATOM 9358 O O . ILE B 1 576 ? 15.586 44.469 1.612 1 82.19 576 ILE B O 1
ATOM 9362 N N . VAL B 1 577 ? 13.883 44.312 2.859 1 86.62 577 VAL B N 1
ATOM 9363 C CA . VAL B 1 577 ? 13.414 45.656 2.629 1 86.62 577 VAL B CA 1
ATOM 9364 C C . VAL B 1 577 ? 13.875 46.562 3.777 1 86.62 577 VAL B C 1
ATOM 9366 O O . VAL B 1 577 ? 13.969 47.781 3.617 1 86.62 577 VAL B O 1
ATOM 9369 N N . GLU B 1 578 ? 13.898 45.969 4.973 1 89.56 578 GLU B N 1
ATOM 9370 C CA . GLU B 1 578 ? 14.32 46.719 6.148 1 89.56 578 GLU B CA 1
ATOM 9371 C C . GLU B 1 578 ? 15.25 45.906 7.031 1 89.56 578 GLU B C 1
ATOM 9373 O O . GLU B 1 578 ? 15.18 44.688 7.047 1 89.56 578 GLU B O 1
ATOM 9378 N N . SER B 1 579 ? 16.25 46.594 7.648 1 89.88 579 SER B N 1
ATOM 9379 C CA . SER B 1 579 ? 17.141 45.969 8.617 1 89.88 579 SER B CA 1
ATOM 9380 C C . SER B 1 579 ? 17.469 46.906 9.766 1 89.88 579 SER B C 1
ATOM 9382 O O . SER B 1 579 ? 17.703 48.094 9.539 1 89.88 579 SER B O 1
ATOM 9384 N N . GLY B 1 580 ? 17.344 46.438 10.914 1 89 580 GLY B N 1
ATOM 9385 C CA . GLY B 1 580 ? 17.656 47.25 12.078 1 89 580 GLY B CA 1
ATOM 9386 C C . GLY B 1 580 ? 17.125 46.688 13.375 1 89 580 GLY B C 1
ATOM 9387 O O . GLY B 1 580 ? 16.734 45.531 13.422 1 89 580 GLY B O 1
ATOM 9388 N N . THR B 1 581 ? 17.234 47.375 14.406 1 90.69 581 THR B N 1
ATOM 9389 C CA . THR B 1 581 ? 16.688 46.969 15.688 1 90.69 581 THR B CA 1
ATOM 9390 C C . THR B 1 581 ? 15.188 47.281 15.758 1 90.69 581 THR B C 1
ATOM 9392 O O . THR B 1 581 ? 14.648 47.969 14.898 1 90.69 581 THR B O 1
ATOM 9395 N N . HIS B 1 582 ? 14.578 46.719 16.734 1 89.62 582 HIS B N 1
ATOM 9396 C CA . HIS B 1 582 ? 13.148 46.938 16.922 1 89.62 582 HIS B CA 1
ATOM 9397 C C . HIS B 1 582 ? 12.828 48.438 17 1 89.62 582 HIS B C 1
ATOM 9399 O O . HIS B 1 582 ? 11.938 48.906 16.297 1 89.62 582 HIS B O 1
ATOM 9405 N N . GLU B 1 583 ? 13.641 49.094 17.781 1 85.94 583 GLU B N 1
ATOM 9406 C CA . GLU B 1 583 ? 13.406 50.531 18 1 85.94 583 GLU B CA 1
ATOM 9407 C C . GLU B 1 583 ? 13.633 51.312 16.719 1 85.94 583 GLU B C 1
ATOM 9409 O O . GLU B 1 583 ? 12.812 52.188 16.359 1 85.94 583 GLU B O 1
ATOM 9414 N N . GLU B 1 584 ? 14.633 51 16.016 1 90.5 584 GLU B N 1
ATOM 9415 C CA . GLU B 1 584 ? 14.969 51.688 14.789 1 90.5 584 GLU B CA 1
ATOM 9416 C C . GLU B 1 584 ? 13.898 51.469 13.719 1 90.5 584 GLU B C 1
ATOM 9418 O O . GLU B 1 584 ? 13.508 52.406 13.023 1 90.5 584 GLU B O 1
ATOM 9423 N N . LEU B 1 585 ? 13.43 50.281 13.688 1 90.31 585 LEU B N 1
ATOM 9424 C CA . LEU B 1 585 ? 12.477 49.969 12.633 1 90.31 585 LEU B CA 1
ATOM 9425 C C . LEU B 1 585 ? 11.094 50.5 12.953 1 90.31 585 LEU B C 1
ATOM 9427 O O . LEU B 1 585 ? 10.328 50.844 12.047 1 90.31 585 LEU B O 1
ATOM 9431 N N . MET B 1 586 ? 10.852 50.625 14.203 1 86.94 586 MET B N 1
ATOM 9432 C CA . MET B 1 586 ? 9.594 51.219 14.617 1 86.94 586 MET B CA 1
ATOM 9433 C C . MET B 1 586 ? 9.586 52.719 14.297 1 86.94 586 MET B C 1
ATOM 9435 O O . MET B 1 586 ? 8.562 53.25 13.867 1 86.94 586 MET B O 1
ATOM 9439 N N . ILE B 1 587 ? 10.727 53.344 14.43 1 83.69 587 ILE B N 1
ATOM 9440 C CA . ILE B 1 587 ? 10.859 54.75 14.18 1 83.69 587 ILE B CA 1
ATOM 9441 C C . ILE B 1 587 ? 10.836 55.031 12.672 1 83.69 587 ILE B C 1
ATOM 9443 O O . ILE B 1 587 ? 10.25 56.031 12.227 1 83.69 587 ILE B O 1
ATOM 9447 N N . ALA B 1 588 ? 11.328 54.125 11.992 1 87.69 588 ALA B N 1
ATOM 9448 C CA . ALA B 1 588 ? 11.406 54.281 10.539 1 87.69 588 ALA B CA 1
ATOM 9449 C C . ALA B 1 588 ? 10.016 54.188 9.906 1 87.69 588 ALA B C 1
ATOM 9451 O O . ALA B 1 588 ? 9.781 54.75 8.836 1 87.69 588 ALA B O 1
ATOM 9452 N N . GLY B 1 589 ? 9.055 53.5 10.477 1 83.06 589 GLY B N 1
ATOM 9453 C CA . GLY B 1 589 ? 7.668 53.438 10.031 1 83.06 589 GLY B CA 1
ATOM 9454 C C . GLY B 1 589 ? 7.496 52.688 8.719 1 83.06 589 GLY B C 1
ATOM 9455 O O . GLY B 1 589 ? 6.637 53.031 7.91 1 83.06 589 GLY B O 1
ATOM 9456 N N . GLY B 1 590 ? 8.359 51.812 8.516 1 87.94 590 GLY B N 1
ATOM 9457 C CA . GLY B 1 590 ? 8.289 51.094 7.258 1 87.94 590 GLY B CA 1
ATOM 9458 C C . GLY B 1 590 ? 7.461 49.812 7.355 1 87.94 590 GLY B C 1
ATOM 9459 O O . GLY B 1 590 ? 6.395 49.812 7.969 1 87.94 590 GLY B O 1
ATOM 9460 N N . ARG B 1 591 ? 7.902 48.812 6.648 1 87.38 591 ARG B N 1
ATOM 9461 C CA . ARG B 1 591 ? 7.172 47.562 6.551 1 87.38 591 ARG B CA 1
ATOM 9462 C C . ARG B 1 591 ? 7.094 46.844 7.906 1 87.38 591 ARG B C 1
ATOM 9464 O O . ARG B 1 591 ? 6.082 46.25 8.234 1 87.38 591 ARG B O 1
ATOM 9471 N N . TYR B 1 592 ? 8.102 46.938 8.609 1 88.5 592 TYR B N 1
ATOM 9472 C CA . TYR B 1 592 ? 8.133 46.344 9.938 1 88.5 592 TYR B CA 1
ATOM 9473 C C . TYR B 1 592 ? 7.059 46.938 10.836 1 88.5 592 TYR B C 1
ATOM 9475 O O . TYR B 1 592 ? 6.375 46.219 11.562 1 88.5 592 TYR B O 1
ATOM 9483 N N . PHE B 1 593 ? 7.035 48.188 10.734 1 85.88 593 PHE B N 1
ATOM 9484 C CA . PHE B 1 593 ? 6.039 48.906 11.516 1 85.88 593 PHE B CA 1
ATOM 9485 C C . PHE B 1 593 ? 4.629 48.469 11.148 1 85.88 593 PHE B C 1
ATOM 9487 O O . PHE B 1 593 ? 3.791 48.25 12.023 1 85.88 593 PHE B O 1
ATOM 9494 N N . GLU B 1 594 ? 4.469 48.281 9.938 1 81.62 594 GLU B N 1
ATOM 9495 C CA . GLU B 1 594 ? 3.168 47.844 9.461 1 81.62 594 GLU B CA 1
ATOM 9496 C C . GLU B 1 594 ? 2.844 46.438 9.984 1 81.62 594 GLU B C 1
ATOM 9498 O O . GLU B 1 594 ? 1.723 46.188 10.43 1 81.62 594 GLU B O 1
ATOM 9503 N N . LEU B 1 595 ? 3.816 45.594 9.844 1 80.75 595 LEU B N 1
ATOM 9504 C CA . LEU B 1 595 ? 3.615 44.219 10.289 1 80.75 595 LEU B CA 1
ATOM 9505 C C . LEU B 1 595 ? 3.365 44.156 11.797 1 80.75 595 LEU B C 1
ATOM 9507 O O . LEU B 1 595 ? 2.494 43.438 12.258 1 80.75 595 LEU B O 1
ATOM 9511 N N . PHE B 1 596 ? 4.156 44.938 12.43 1 78.12 596 PHE B N 1
ATOM 9512 C CA . PHE B 1 596 ? 4.086 44.938 13.883 1 78.12 596 PHE B CA 1
ATOM 9513 C C . PHE B 1 596 ? 2.758 45.5 14.359 1 78.12 596 PHE B C 1
ATOM 9515 O O . PHE B 1 596 ? 2.141 44.969 15.289 1 78.12 596 PHE B O 1
ATOM 9522 N N . THR B 1 597 ? 2.328 46.625 13.68 1 69.19 597 THR B N 1
ATOM 9523 C CA . THR B 1 597 ? 1.083 47.281 14.055 1 69.19 597 THR B CA 1
ATOM 9524 C C . THR B 1 597 ? -0.119 46.406 13.711 1 69.19 597 THR B C 1
ATOM 9526 O O . THR B 1 597 ? -1.091 46.344 14.469 1 69.19 597 THR B O 1
ATOM 9529 N N . ARG B 1 598 ? 0.004 45.844 12.594 1 63.12 598 ARG B N 1
ATOM 9530 C CA . ARG B 1 598 ? -1.069 44.938 12.203 1 63.12 598 ARG B CA 1
ATOM 9531 C C . ARG B 1 598 ? -1.235 43.812 13.219 1 63.12 598 ARG B C 1
ATOM 9533 O O . ARG B 1 598 ? -2.359 43.438 13.562 1 63.12 598 ARG B O 1
ATOM 9540 N N . GLN B 1 599 ? -0.118 43.344 13.477 1 60.19 599 GLN B N 1
ATOM 9541 C CA . GLN B 1 599 ? -0.157 42.25 14.461 1 60.19 599 GLN B CA 1
ATOM 9542 C C . GLN B 1 599 ? -0.587 42.781 15.828 1 60.19 599 GLN B C 1
ATOM 9544 O O . GLN B 1 599 ? -1.292 42.094 16.562 1 60.19 599 GLN B O 1
ATOM 9549 N N . PHE B 1 600 ? -0.114 44.156 15.914 1 52.84 600 PHE B N 1
ATOM 9550 C CA . PHE B 1 600 ? -0.419 44.812 17.188 1 52.84 600 PHE B CA 1
ATOM 9551 C C . PHE B 1 600 ? -1.833 45.375 17.172 1 52.84 600 PHE B C 1
ATOM 9553 O O . PHE B 1 600 ? -2.529 45.344 18.203 1 52.84 600 PHE B O 1
ATOM 9560 N N . ASN B 1 601 ? -2.16 46.312 15.984 1 47.84 601 ASN B N 1
ATOM 9561 C CA . ASN B 1 601 ? -3.525 46.812 15.867 1 47.84 601 ASN B CA 1
ATOM 9562 C C . ASN B 1 601 ? -4.547 45.688 16.016 1 47.84 601 ASN B C 1
ATOM 9564 O O . ASN B 1 601 ? -5.602 45.875 16.625 1 47.84 601 ASN B O 1
ATOM 9568 N N . ASP B 1 602 ? -4.254 44.812 15.344 1 42.22 602 ASP B N 1
ATOM 9569 C CA . ASP B 1 602 ? -5.105 43.656 15.625 1 42.22 602 ASP B CA 1
ATOM 9570 C C . ASP B 1 602 ? -5.137 43.375 17.125 1 42.22 602 ASP B C 1
ATOM 9572 O O . ASP B 1 602 ? -6.18 43 17.672 1 42.22 602 ASP B O 1
ATOM 9576 N N . LEU B 1 603 ? -4.047 43.969 17.641 1 39.69 603 LEU B N 1
ATOM 9577 C CA . LEU B 1 603 ? -3.865 43.906 19.094 1 39.69 603 LEU B CA 1
ATOM 9578 C C . LEU B 1 603 ? -4.441 45.156 19.766 1 39.69 603 LEU B C 1
ATOM 9580 O O . LEU B 1 603 ? -5.059 45.062 20.828 1 39.69 603 LEU B O 1
ATOM 9584 N N . VAL B 1 604 ? -4.336 46.594 19.219 1 38.62 604 VAL B N 1
ATOM 9585 C CA . VAL B 1 604 ? -4.77 47.875 19.75 1 38.62 604 VAL B CA 1
ATOM 9586 C C . VAL B 1 604 ? -6.277 48.031 19.562 1 38.62 604 VAL B C 1
ATOM 9588 O O . VAL B 1 604 ? -6.965 48.531 20.453 1 38.62 604 VAL B O 1
ATOM 9591 N N . VAL B 1 605 ? -6.836 47.969 18.453 1 38.31 605 VAL B N 1
ATOM 9592 C CA . VAL B 1 605 ? -8.289 48.062 18.344 1 38.31 605 VAL B CA 1
ATOM 9593 C C . VAL B 1 605 ? -8.945 47.312 19.5 1 38.31 605 VAL B C 1
ATOM 9595 O O . VAL B 1 605 ? -9.961 47.75 20.031 1 38.31 605 VAL B O 1
ATOM 9598 N N . ASN B 1 606 ? -8.289 46.562 20.031 1 35.25 606 ASN B N 1
ATOM 9599 C CA . ASN B 1 606 ? -8.758 45.844 21.219 1 35.25 606 ASN B CA 1
ATOM 9600 C C . ASN B 1 606 ? -8.531 46.688 22.484 1 35.25 606 ASN B C 1
ATOM 9602 O O . ASN B 1 606 ? -9.375 46.688 23.375 1 35.25 606 ASN B O 1
ATOM 9606 N N . LYS B 1 607 ? -7.496 47.562 22.516 1 40.41 607 LYS B N 1
ATOM 9607 C CA . LYS B 1 607 ? -7.27 48.438 23.656 1 40.41 607 LYS B CA 1
ATOM 9608 C C . LYS B 1 607 ? -8.203 49.656 23.625 1 40.41 607 LYS B C 1
ATOM 9610 O O . LYS B 1 607 ? -8.672 50.094 24.672 1 40.41 607 LYS B O 1
ATOM 9615 N N . SER B 1 608 ? -8.398 50.312 22.656 1 37.62 608 SER B N 1
ATOM 9616 C CA . SER B 1 608 ? -9.281 51.469 22.656 1 37.62 608 SER B CA 1
ATOM 9617 C C . SER B 1 608 ? -10.703 51.062 23.062 1 37.62 608 SER B C 1
ATOM 9619 O O . SER B 1 608 ? -11.453 51.906 23.578 1 37.62 608 SER B O 1
ATOM 9621 N N . ILE B 1 609 ? -11.102 50 22.797 1 36.78 609 ILE B N 1
ATOM 9622 C CA . ILE B 1 609 ? -12.375 49.562 23.359 1 36.78 609 ILE B CA 1
ATOM 9623 C C . ILE B 1 609 ? -12.242 49.406 24.875 1 36.78 609 ILE B C 1
ATOM 9625 O O . ILE B 1 609 ? -13.133 49.781 25.625 1 36.78 609 ILE B O 1
ATOM 9629 N N . GLU B 1 610 ? -11.07 49.125 25.312 1 37.94 610 GLU B N 1
ATOM 9630 C CA . GLU B 1 610 ? -10.891 49.062 26.766 1 37.94 610 GLU B CA 1
ATOM 9631 C C . GLU B 1 610 ? -10.977 50.469 27.375 1 37.94 610 GLU B C 1
ATOM 9633 O O . GLU B 1 610 ? -11.609 50.656 28.406 1 37.94 610 GLU B O 1
ATOM 9638 N N . LYS B 1 611 ? -10.344 51.469 26.859 1 42.59 611 LYS B N 1
ATOM 9639 C CA . LYS B 1 611 ? -10.445 52.812 27.391 1 42.59 611 LYS B CA 1
ATOM 9640 C C . LYS B 1 611 ? -11.859 53.375 27.234 1 42.59 611 LYS B C 1
ATOM 9642 O O . LYS B 1 611 ? -12.359 54.094 28.109 1 42.59 611 LYS B O 1
ATOM 9647 N N . ALA B 1 612 ? -12.484 53.062 26.281 1 39.91 612 ALA B N 1
ATOM 9648 C CA . ALA B 1 612 ? -13.852 53.562 26.172 1 39.91 612 ALA B CA 1
ATOM 9649 C C . ALA B 1 612 ? -14.766 52.906 27.203 1 39.91 612 ALA B C 1
ATOM 9651 O O . ALA B 1 612 ? -15.648 53.562 27.766 1 39.91 612 ALA B O 1
ATOM 9652 N N . LEU B 1 613 ? -14.414 51.75 27.578 1 37.34 613 LEU B N 1
ATOM 9653 C CA . LEU B 1 613 ? -15.234 51.156 28.609 1 37.34 613 LEU B CA 1
ATOM 9654 C C . LEU B 1 613 ? -14.797 51.594 30 1 37.34 613 LEU B C 1
ATOM 9656 O O . LEU B 1 613 ? -15.539 51.438 30.969 1 37.34 613 LEU B O 1
ATOM 9660 N N . ALA B 1 614 ? -13.602 52.125 30.156 1 43.88 614 ALA B N 1
ATOM 9661 C CA . ALA B 1 614 ? -13.195 52.656 31.453 1 43.88 614 ALA B CA 1
ATOM 9662 C C . ALA B 1 614 ? -13.719 54.062 31.656 1 43.88 614 ALA B C 1
ATOM 9664 O O . ALA B 1 614 ? -13.648 54.625 32.781 1 43.88 614 ALA B O 1
ATOM 9665 N N . HIS B 1 615 ? -14.023 54.781 30.672 1 37.91 615 HIS B N 1
ATOM 9666 C CA . HIS B 1 615 ? -14.719 56.031 30.969 1 37.91 615 HIS B CA 1
ATOM 9667 C C . HIS B 1 615 ? -16.234 55.875 30.828 1 37.91 615 HIS B C 1
ATOM 9669 O O . HIS B 1 615 ? -16.703 55.25 29.875 1 37.91 615 HIS B O 1
#

Organism: Butyrivibrio fibrisolvens (NCBI:txid831)

Sequence (1230 aa):
MNNNIKDNENKIKTLPWLGIPKLLPYVRPYKKIIVQMVTLGMLSSLADSAYPLFNQYAINNFIGHGTLKGLPVFIALYVIVLTLQTIDNYITVAMCGKVEMSVNRDLRNASFSHLQELSLFYFNTNNVGYIHARVMSDSGKIGEMIAWRFMDIVWQLSYIIFVLIMMLTINLKLALIIFMLIPIVVILVAVFQKKLLVINRKIREINSKITGNFNEGITGASSIKTLVVEDKIQEDFEKDTGKMRGTAVRSVRYSAFFTAIVTLVSSLALAIVLWYGGSLSVEGLMTIGTISVFASYALGIMEPIQNIVVTISEIIAIQVNIERFTRLMETKSDVSDRPDVIEKYGDTFNPKKENWEELKGDIEFKDITFCYPDGEENVLENFNLKVPQGKRVAIVGETGAGKSTLVNLVCRFYKPTKGQILIDGHDAADRSIGWLHNSIGYVLQTPHLFSGSVRENLKYGKEDATDEEIWTALDLVAAGDVVRRMEKGLDSDVGEGGNLLSTGEKQLLSFARAILSDPRILILDEATASIDTVTEKKIQNAIKVMTKGRTTFAIAHRLSTITDYDVILVVDDGRIVESGTHEELMIAGGRYFELFTRQFNDLVVNKSIEKALAHMNNNIKDNENKIKTLPWLGIPKLLPYVRPYKKIIVQMVTLGMLSSLADSAYPLFNQYAINNFIGHGTLKGLPVFIALYVIVLTLQTIDNYITVAMCGKVEMSVNRDLRNASFSHLQELSLFYFNTNNVGYIHARVMSDSGKIGEMIAWRFMDIVWQLSYIIFVLIMMLTINLKLALIIFMLIPIVVILVAVFQKKLLVINRKIREINSKITGNFNEGITGASSIKTLVVEDKIQEDFEKDTGKMRGTAVRSVRYSAFFTAIVTLVSSLALAIVLWYGGSLSVEGLMTIGTISVFASYALGIMEPIQNIVVTISEIIAIQVNIERFTRLMETKSDVSDRPDVIEKYGDTFNPKKENWEELKGDIEFKDITFCYPDGEENVLENFNLKVPQGKRVAIVGETGAGKSTLVNLVC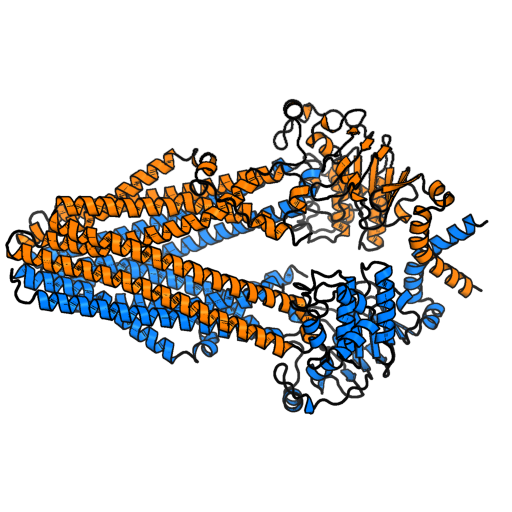RFYKPTKGQILIDGHDAADRSIGWLHNSIGYVLQTPHLFSGSVRENLKYGKEDATDEEIWTALDLVAAGDVVRRMEKGLDSDVGEGGNLLSTGEKQLLSFARAILSDPRILILDEATASIDTVTEKKIQNAIKVMTKGRTTFAIAHRLSTITDYDVILVVDDGRIVESGTHEELMIAGGRYFELFTRQFNDLVVNKSIEKALAH

InterPro domains:
  IPR003439 ABC transporter-like, ATP-binding domain [PF00005] (380-529)
  IPR003439 ABC transporter-like, ATP-binding domain [PS50893] (363-598)
  IPR003593 AAA+ ATPase domain [SM00382] (389-575)
  IPR011527 ABC transporter type 1, transmembrane domain [PF00664] (39-304)
  IPR011527 ABC transporter type 1, transmembrane domain [PS50929] (40-317)
  IPR027417 P-loop containing nucleoside triphosphate hydrolase [G3DSA:3.40.50.300] (354-606)
  IPR027417 P-loop containing nucleoside triphosphate hydrolase [SSF52540] (355-600)
  IPR036640 ABC transporter type 1, transmembrane domain superfamily [G3DSA:1.20.1560.10] (2-336)
  IPR036640 ABC transporter type 1, transmembrane domain superfamily [SSF90123] (16-337)
  IPR039421 Type 1 protein exporter [PTHR43394] (21-599)

pLDDT: mean 83.69, std 12.47, range [24.84, 96.56]

Radius of gyration: 38.27 Å; Cα contacts (8 Å, |Δi|>4): 1845; chains: 2; bounding box: 84×125×74 Å